Protein AF-0000000084333690 (afdb_homodimer)

Radius of gyration: 32.61 Å; Cα contacts (8 Å, |Δi|>4): 1645; chains: 2; bounding box: 81×111×125 Å

Secondary structure (DSSP, 8-state):
---------------------PPP--EEETTEEE-TTS-B---EEEE-TTTSS--GGGGT-SS--SHHHHHHHHHHHH-HHHHHHHHHHHHHHSS-HHHHHHHHHTT--EEEEEEEGGGGSSS-BTTB--TTHHHHHHHHHHHHHHHHT-EEEEEEEE-TT-SSSSGGGTSSSS-GGGG-HHHHHHHHHHHHHHHHHHTT-TTEEEEE--SS-S-TTS-HHHHGGGHHHHHHHHHHHHHTT-SSSEEEEEPHHHHTBGGG--S--STTEEEEEE--SS-SSGGGGHHHHHHHHHHT--EEEEEEE-S-HHHHHHHHHHHHHTT-EEEEE-SEEET-SSSSEEEPPPTTHHHHHHHHHS--SSHHHHHHT--S-HHHHHHHHHHHHHHHSGGG-EE-HHHHHHTT--/---------------------PPP--EEETTEEE-TTS-B---EEEE-TTTSS--GGGGT-SS--SHHHHHHHHHHHH-HHHHHHHHHHHHHHSS-HHHHHHHHHTT--EEEEEEEGGGGSSS-BTTB--TTHHHHHHHHHHHHHHHHT-EEEEEEEE-TT-SSSSGGGTSSSS-GGGG-HHHHHHHHHHHHHHHHHHTT-TTEEEEE--SS-S-TTS-HHHHGGGHHHHHHHHHHHHHTT-SSSEEEEEPHHHHTBGGG--S--STTEEEEEE--SS-SSGGGGHHHHHHHHHHT--EEEEEEE-S-HHHHHHHHHHHHHTT-EEEEE-SEEET-SSSSEEEPPPTTHHHHHHHHTS--SSHHHHHHT--S-HHHHHHHHHHHHHHHSGGG-EE-HHHHHHTT--

Solvent-accessible surface area (backbone atoms only — not comparable to full-atom values): 41292 Å² total; per-residue (Å²): 135,86,83,79,80,80,79,80,79,78,77,76,78,76,75,68,71,75,74,75,71,77,83,61,45,44,45,58,57,55,55,34,40,20,35,72,83,71,40,83,46,72,49,34,37,26,22,48,51,53,55,68,46,41,37,13,65,62,72,63,30,78,55,33,36,17,46,65,50,42,44,48,52,38,20,49,56,57,25,53,69,51,34,25,49,48,44,55,50,38,59,65,39,57,61,46,62,67,48,54,53,49,44,43,74,25,62,34,49,31,40,34,41,44,32,44,52,40,31,61,28,49,42,57,46,72,74,40,61,39,43,56,51,41,55,57,54,48,51,53,51,50,51,48,26,51,78,62,69,29,31,34,30,44,25,34,30,15,45,46,46,2,41,24,24,33,46,77,16,57,46,50,35,38,41,38,17,76,80,29,70,66,27,45,50,50,43,23,51,49,48,24,52,52,28,52,73,43,45,87,41,59,42,48,43,27,38,31,66,48,46,32,28,42,33,79,90,52,67,48,84,74,50,45,74,44,49,54,61,50,49,50,52,34,50,55,39,23,52,76,56,25,86,53,55,30,38,31,49,46,16,37,45,50,10,61,34,64,82,62,56,74,78,82,89,59,85,41,51,32,41,28,32,40,56,64,92,64,77,55,51,67,77,78,48,42,69,58,52,50,49,25,63,73,68,45,30,22,52,34,35,64,36,30,51,70,52,56,47,68,56,42,24,44,34,48,53,47,33,51,74,68,67,33,24,40,19,38,36,32,35,57,34,57,71,49,68,46,17,45,28,19,20,61,75,36,72,64,36,63,59,59,41,53,51,62,71,49,73,59,81,26,48,69,37,36,50,72,62,51,74,94,53,42,67,56,48,51,51,15,56,52,40,37,46,55,24,44,20,66,92,57,32,45,72,26,60,66,38,30,45,30,66,74,38,94,135,85,82,79,80,80,79,79,78,79,77,77,79,76,77,69,73,76,74,75,71,77,83,61,44,44,46,58,58,55,54,33,38,20,36,72,83,70,40,83,45,74,51,35,34,27,24,48,50,52,54,67,47,41,37,13,65,63,71,64,29,79,56,33,35,16,44,64,50,42,45,51,52,38,21,48,57,58,25,53,69,52,35,25,52,48,43,54,51,38,59,64,39,57,61,46,63,66,50,54,51,49,44,44,73,24,62,35,49,31,39,35,42,45,33,44,52,38,32,61,28,48,42,57,46,73,72,39,61,39,43,54,50,43,56,56,54,49,51,52,52,50,52,46,27,51,78,63,69,29,32,32,31,45,25,35,30,15,44,48,46,2,41,24,26,34,47,77,16,58,46,50,35,38,42,38,17,75,81,29,71,65,27,44,49,50,44,23,50,49,48,25,52,51,29,52,73,43,45,86,41,59,41,49,43,27,38,32,65,48,48,33,28,43,35,78,90,52,68,50,84,73,52,45,74,44,48,53,59,50,49,51,52,34,50,55,39,22,53,75,55,25,85,53,54,29,36,32,48,47,19,38,44,50,11,60,33,64,82,61,56,76,78,82,89,60,86,41,52,32,41,29,33,40,56,65,92,64,77,55,52,68,76,77,50,40,71,56,52,50,49,25,64,73,68,43,30,22,52,33,35,64,35,28,50,70,51,57,46,68,55,42,26,44,33,48,50,45,32,51,75,68,69,32,23,37,18,38,36,32,36,56,34,58,71,49,66,46,18,45,28,18,21,62,76,38,74,63,36,63,59,58,39,52,52,61,71,50,73,59,81,27,48,68,38,38,50,70,62,51,74,94,51,43,67,57,49,48,50,15,56,53,41,36,44,54,23,43,20,67,91,57,34,42,73,25,60,66,36,31,45,30,66,74,37,93

Organism: NCBI:txid1302689

pLDDT: mean 95.28, std 11.46, range [29.36, 98.94]

Sequence (812 aa):
MKKIILVIFLMGVVFLPAICQPKKFISVKGKQIIDINNKPFLIKGTNLGNWLIPEGYMFKFKDISSPKLINEAFNQLIGPDEAKTFWTTYLDNYITEADIHYLKSIGCNSIRVPFNYRMFTNETYLGTTDANRGFRILDRLIGWCKKENLYVILDMHCAPGGQTGDNIDDGDGYPFLFTSAASRKLTVDIWTKIAARYHDEPAVLGYDLLNEPIAHYFNVAELNPYLEPMYKEIVQGIRKVDKNHLVFLGGAQWDSNFKVFGKPFDNKVVYTFHKYWTASTQDVIQDYLNFRDKYNVPIYCGETGENKNDWDEAFRKMLEKNNVGWHFWPYKKMDSESSFITFNKPDGYDAVIEYTEKKRESFEQIRKVAPADRAAIKRALYQMIENSKFANAHPNKAYSDALGLKMKKIILVIFLMGVVFLPAICQPKKFISVKGKQIIDINNKPFLIKGTNLGNWLIPEGYMFKFKDISSPKLINEAFNQLIGPDEAKTFWTTYLDNYITEADIHYLKSIGCNSIRVPFNYRMFTNETYLGTTDANRGFRILDRLIGWCKKENLYVILDMHCAPGGQTGDNIDDGDGYPFLFTSAASRKLTVDIWTKIAARYHDEPAVLGYDLLNEPIAHYFNVAELNPYLEPMYKEIVQGIRKVDKNHLVFLGGAQWDSNFKVFGKPFDNKVVYTFHKYWTASTQDVIQDYLNFRDKYNVPIYCGETGENKNDWDEAFRKMLEKNNVGWHFWPYKKMDSESSFITFNKPDGYDAVIEYTEKKRESFEQIRKVAPADRAAIKRALYQMIENSKFANAHPNKAYSDALGLK

Foldseek 3Di:
DDDPPPPDPPPPPPPPPPPPPADFAFFDDFQATAGSVRHGDFAAAAEAPCQQWNAQVLLVADPQGTQVSLLVLVCLQQNLVLQLVLSVLLNDFLDDLVLLLVRLQFPGQEYEYEHELQCQAQDDGSNDGDNCNVVVSVVRVLVSCVVSNHAYEYEDQAFFQGFALDRRNVHDNDRRCLVDPVRLVSLLVSLLVVLLVCQRPNSYQAYARYFAGYAPPDPCVVRLLSQVVSVVSNVVSNVVRHPRHAYEGAHYHRSQHCVSDDADPHRRYEYEGEDEDDALALVSCVVVLVVSVVRRYYYEHEEYWPDDLQRLLSNLVNCVVSSHHYHYPHAEGEPDLTHFKYFYQDPPSVLSNVLSPFDDPDPVRSVVSHDPDSPSNSVRSVVVSVRSGPVNIDGNVSNSVSNVTD/DPPPPPPDPPPPPPPPPPPPPADFAFFDDFQATAGSVRHGDFAAAAEAPCQQWNAQVLLVADPQGTQVSLLVLVCLQQNLVLQLVLSVLLNDFLDDLVLLLVRLQFPGQEYEYEHELQCQAQDDGSNDRDNCNVVVSVVRVLVSCVVSNHAYEYEDQAFFQGFALDRRNVHDNHRRCLVDPVRLVSLLVSLLVVLLVCQRPNSYQAYARYFAGYAPPDPCVVRLLSQVVSVVSNVVSNVVRHPRHAYEGAHYRRSQDCVSDDADPHRRYEYEGEDEDDALALVSCVVVLVVSVVRSYYYEHEEYWPDDLQRLLSNLVNCVVSSHHYHYPHAEGEPDLGHFKYFYQDPPSVLSNVLSPFDDPDPVRSVVSHDPDSPSNSVRSVVVSVRSGPVNIDGNVSNSVSNVTD

Structure (mmCIF, N/CA/C/O backbone):
data_AF-0000000084333690-model_v1
#
loop_
_entity.id
_entity.type
_entity.pdbx_description
1 polymer 'Glycoside hydrolase family 5 domain-containing protein'
#
loop_
_atom_site.group_PDB
_atom_site.id
_atom_site.type_symbol
_atom_site.label_atom_id
_atom_site.label_alt_id
_atom_site.label_comp_id
_atom_site.label_asym_id
_atom_site.label_entity_id
_atom_site.label_seq_id
_atom_site.pdbx_PDB_ins_code
_atom_site.Cartn_x
_atom_site.Cartn_y
_atom_site.Cartn_z
_atom_site.occupancy
_atom_site.B_iso_or_equiv
_atom_site.auth_seq_id
_atom_site.auth_comp_id
_atom_site.auth_asym_id
_atom_site.auth_atom_id
_atom_site.pdbx_PDB_model_num
ATOM 1 N N . MET A 1 1 ? 0.462 -1.767 -94.688 1 29.36 1 MET A N 1
ATOM 2 C CA . MET A 1 1 ? 0.816 -1.723 -93.312 1 29.36 1 MET A CA 1
ATOM 3 C C . MET A 1 1 ? -0.213 -2.473 -92.438 1 29.36 1 MET A C 1
ATOM 5 O O . MET A 1 1 ? -1.391 -2.109 -92.438 1 29.36 1 MET A O 1
ATOM 9 N N . LYS A 1 2 ? 0.005 -3.879 -92.375 1 38.78 2 LYS A N 1
ATOM 10 C CA . LYS A 1 2 ? -0.799 -4.879 -91.688 1 38.78 2 LYS A CA 1
ATOM 11 C C . LYS A 1 2 ? -0.983 -4.516 -90.25 1 38.78 2 LYS A C 1
ATOM 13 O O . LYS A 1 2 ? -0.007 -4.254 -89.5 1 38.78 2 LYS A O 1
ATOM 18 N N . LYS A 1 3 ? -2.254 -4.117 -89.812 1 39.41 3 LYS A N 1
ATOM 19 C CA . LYS A 1 3 ? -2.768 -3.766 -88.5 1 39.41 3 LYS A CA 1
ATOM 20 C C . LYS A 1 3 ? -2.641 -4.938 -87.5 1 39.41 3 LYS A C 1
ATOM 22 O O . LYS A 1 3 ? -3.254 -5.988 -87.75 1 39.41 3 LYS A O 1
ATOM 27 N N . ILE A 1 4 ? -1.527 -5.227 -86.875 1 45.62 4 ILE A N 1
ATOM 28 C CA . ILE A 1 4 ? -1.342 -6.23 -85.812 1 45.62 4 ILE A CA 1
ATOM 29 C C . ILE A 1 4 ? -2.207 -5.887 -84.625 1 45.62 4 ILE A C 1
ATOM 31 O O . ILE A 1 4 ? -2.072 -4.805 -84 1 45.62 4 ILE A O 1
ATOM 35 N N . ILE A 1 5 ? -3.385 -6.504 -84.438 1 45.78 5 ILE A N 1
ATOM 36 C CA . ILE A 1 5 ? -4.293 -6.426 -83.312 1 45.78 5 ILE A CA 1
ATOM 37 C C . ILE A 1 5 ? -3.648 -7.074 -82.125 1 45.78 5 ILE A C 1
ATOM 39 O O . ILE A 1 5 ? -3.361 -8.273 -82.125 1 45.78 5 ILE A O 1
ATOM 43 N N . LEU A 1 6 ? -2.887 -6.395 -81.312 1 46.16 6 LEU A N 1
ATOM 44 C CA . LEU A 1 6 ? -2.357 -6.852 -80.062 1 46.16 6 LEU A CA 1
ATOM 45 C C . LEU A 1 6 ? -3.486 -7.156 -79.062 1 46.16 6 LEU A C 1
ATOM 47 O O . LEU A 1 6 ? -4.273 -6.27 -78.75 1 46.16 6 LEU A O 1
ATOM 51 N N . VAL A 1 7 ? -3.949 -8.406 -78.938 1 48.81 7 VAL A N 1
ATOM 52 C CA . VAL A 1 7 ? -4.883 -8.891 -77.938 1 48.81 7 VAL A CA 1
ATOM 53 C C . VAL A 1 7 ? -4.211 -8.891 -76.562 1 48.81 7 VAL A C 1
ATOM 55 O O . VAL A 1 7 ? -3.197 -9.57 -76.375 1 48.81 7 VAL A O 1
ATOM 58 N N . ILE A 1 8 ? -4.395 -7.883 -75.812 1 49.75 8 ILE A N 1
ATOM 59 C CA . ILE A 1 8 ? -3.969 -7.824 -74.438 1 49.75 8 ILE A CA 1
ATOM 60 C C . ILE A 1 8 ? -4.793 -8.805 -73.562 1 49.75 8 ILE A C 1
ATOM 62 O O . ILE A 1 8 ? -6.016 -8.68 -73.5 1 49.75 8 ILE A O 1
ATOM 66 N N . PHE A 1 9 ? -4.309 -10.031 -73.312 1 49.25 9 PHE A N 1
ATOM 67 C CA . PHE A 1 9 ? -4.887 -10.969 -72.375 1 49.25 9 PHE A CA 1
ATOM 68 C C . PHE A 1 9 ? -4.75 -10.453 -70.938 1 49.25 9 PHE A C 1
ATOM 70 O O . PHE A 1 9 ? -3.637 -10.273 -70.438 1 49.25 9 PHE A O 1
ATOM 77 N N . LEU A 1 10 ? -5.758 -9.797 -70.438 1 48.78 10 LEU A N 1
ATOM 78 C CA . LEU A 1 10 ? -5.863 -9.453 -69.062 1 48.78 10 LEU A CA 1
ATOM 79 C C . LEU A 1 10 ? -5.98 -10.711 -68.188 1 48.78 10 LEU A C 1
ATOM 81 O O . LEU A 1 10 ? -6.988 -11.422 -68.25 1 48.78 10 LEU A O 1
ATOM 85 N N . MET A 1 11 ? -4.906 -11.336 -67.812 1 49.34 11 MET A N 1
ATOM 86 C CA . MET A 1 11 ? -4.941 -12.383 -66.812 1 49.34 11 MET A CA 1
ATOM 87 C C . MET A 1 11 ? -5.457 -11.836 -65.438 1 49.34 11 MET A C 1
ATOM 89 O O . MET A 1 11 ? -4.816 -10.984 -64.812 1 49.34 11 MET A O 1
ATOM 93 N N . GLY A 1 12 ? -6.734 -11.938 -65.25 1 48.31 12 GLY A N 1
ATOM 94 C CA . GLY A 1 12 ? -7.277 -11.664 -63.938 1 48.31 12 GLY A CA 1
ATOM 95 C C . GLY A 1 12 ? -6.715 -12.578 -62.844 1 48.31 12 GLY A C 1
ATOM 96 O O . GLY A 1 12 ? -6.867 -13.797 -62.938 1 48.31 12 GLY A O 1
ATOM 97 N N . VAL A 1 13 ? -5.676 -12.141 -62.094 1 54.03 13 VAL A N 1
ATOM 98 C CA . VAL A 1 13 ? -5.242 -12.812 -60.875 1 54.03 13 VAL A CA 1
ATOM 99 C C . VAL A 1 13 ? -6.402 -12.875 -59.906 1 54.03 13 VAL A C 1
ATOM 101 O O . VAL A 1 13 ? -6.879 -11.836 -59.406 1 54.03 13 VAL A O 1
ATOM 104 N N . VAL A 1 14 ? -7.215 -13.953 -59.906 1 51.66 14 VAL A N 1
ATOM 105 C CA . VAL A 1 14 ? -8.148 -14.227 -58.844 1 51.66 14 VAL A CA 1
ATOM 106 C C . VAL A 1 14 ? -7.379 -14.344 -57.5 1 51.66 14 VAL A C 1
ATOM 108 O O . VAL A 1 14 ? -6.551 -15.242 -57.344 1 51.66 14 VAL A O 1
ATOM 111 N N . PHE A 1 15 ? -7.207 -13.242 -56.812 1 51.19 15 PHE A N 1
ATOM 112 C CA . PHE A 1 15 ? -6.805 -13.352 -55.406 1 51.19 15 PHE A CA 1
ATOM 113 C C . PHE A 1 15 ? -7.766 -14.25 -54.625 1 51.19 15 PHE A C 1
ATOM 115 O O . PHE A 1 15 ? -8.922 -13.891 -54.406 1 51.19 15 PHE A O 1
ATOM 122 N N . LEU A 1 16 ? -7.562 -15.555 -54.656 1 50.28 16 LEU A N 1
ATOM 123 C CA . LEU A 1 16 ? -8.281 -16.344 -53.688 1 50.28 16 LEU A CA 1
ATOM 124 C C . LEU A 1 16 ? -8.062 -15.781 -52.281 1 50.28 16 LEU A C 1
ATOM 126 O O . LEU A 1 16 ? -6.918 -15.609 -51.844 1 50.28 16 LEU A O 1
ATOM 130 N N . PRO A 1 17 ? -9.031 -15.188 -51.75 1 49.59 17 PRO A N 1
ATOM 131 C CA . PRO A 1 17 ? -8.805 -14.844 -50.344 1 49.59 17 PRO A CA 1
ATOM 132 C C . PRO A 1 17 ? -8.172 -15.984 -49.562 1 49.59 17 PRO A C 1
ATOM 134 O O . PRO A 1 17 ? -8.5 -17.156 -49.781 1 49.59 17 PRO A O 1
ATOM 137 N N . ALA A 1 18 ? -6.977 -15.711 -49.062 1 51.41 18 ALA A N 1
ATOM 138 C CA . ALA A 1 18 ? -6.438 -16.672 -48.125 1 51.41 18 ALA A CA 1
ATOM 139 C C . ALA A 1 18 ? -7.52 -17.156 -47.156 1 51.41 18 ALA A C 1
ATOM 141 O O . ALA A 1 18 ? -8.07 -16.359 -46.375 1 51.41 18 ALA A O 1
ATOM 142 N N . ILE A 1 19 ? -8.344 -18.031 -47.469 1 45.06 19 ILE A N 1
ATOM 143 C CA . ILE A 1 19 ? -9.203 -18.625 -46.438 1 45.06 19 ILE A CA 1
ATOM 144 C C . ILE A 1 19 ? -8.445 -18.734 -45.125 1 45.06 19 ILE A C 1
ATOM 146 O O . ILE A 1 19 ? -7.48 -19.484 -45 1 45.06 19 ILE A O 1
ATOM 150 N N . CYS A 1 20 ? -8.305 -17.734 -44.281 1 52.03 20 CYS A N 1
ATOM 151 C CA . CYS A 1 20 ? -7.742 -17.781 -42.938 1 52.03 20 CYS A CA 1
ATOM 152 C C . CYS A 1 20 ? -8.273 -18.984 -42.156 1 52.03 20 CYS A C 1
ATOM 154 O O . CYS A 1 20 ? -9.477 -19.062 -41.875 1 52.03 20 CYS A O 1
ATOM 156 N N . GLN A 1 21 ? -7.762 -20.234 -42.344 1 54.59 21 GLN A N 1
ATOM 157 C CA . GLN A 1 21 ? -8.133 -21.391 -41.531 1 54.59 21 GLN A CA 1
ATOM 158 C C . GLN A 1 21 ? -8.352 -20.984 -40.094 1 54.59 21 GLN A C 1
ATOM 160 O O . GLN A 1 21 ? -7.555 -20.234 -39.531 1 54.59 21 GLN A O 1
ATOM 165 N N . PRO A 1 22 ? -9.523 -21.234 -39.594 1 65.94 22 PRO A N 1
ATOM 166 C CA . PRO A 1 22 ? -9.789 -20.875 -38.188 1 65.94 22 PRO A CA 1
ATOM 167 C C . PRO A 1 22 ? -8.703 -21.375 -37.25 1 65.94 22 PRO A C 1
ATOM 169 O O . PRO A 1 22 ? -8.203 -22.5 -37.406 1 65.94 22 PRO A O 1
ATOM 172 N N . LYS A 1 23 ? -8.164 -20.562 -36.469 1 70.88 23 LYS A N 1
ATOM 173 C CA . LYS A 1 23 ? -7.176 -20.922 -35.438 1 70.88 23 LYS A CA 1
ATOM 174 C C . LYS A 1 23 ? -7.691 -22.031 -34.531 1 70.88 23 LYS A C 1
ATOM 176 O O . LYS A 1 23 ? -8.828 -21.984 -34.094 1 70.88 23 LYS A O 1
ATOM 181 N N . LYS A 1 24 ? -6.898 -23.016 -34.562 1 87.19 24 LYS A N 1
ATOM 182 C CA . LYS A 1 24 ? -7.262 -24.125 -33.688 1 87.19 24 LYS A CA 1
ATOM 183 C C . LYS A 1 24 ? -6.652 -23.953 -32.312 1 87.19 24 LYS A C 1
ATOM 185 O O . LYS A 1 24 ? -5.57 -23.375 -32.156 1 87.19 24 LYS A O 1
ATOM 190 N N . PHE A 1 25 ? -7.434 -24.375 -31.328 1 96.56 25 PHE A N 1
ATOM 191 C CA . PHE A 1 25 ? -7.062 -24.219 -29.922 1 96.56 25 PHE A CA 1
ATOM 192 C C . PHE A 1 25 ? -7.023 -25.578 -29.234 1 96.56 25 PHE A C 1
ATOM 194 O O . PHE A 1 25 ? -7.703 -26.516 -29.656 1 96.56 25 PHE A O 1
ATOM 201 N N . ILE A 1 26 ? -6.113 -25.703 -28.25 1 97.69 26 ILE A N 1
ATOM 202 C CA . ILE A 1 26 ? -6.18 -26.828 -27.312 1 97.69 26 ILE A CA 1
ATOM 203 C C . ILE A 1 26 ? -7.59 -26.953 -26.734 1 97.69 26 ILE A C 1
ATOM 205 O O . ILE A 1 26 ? -8.227 -25.938 -26.422 1 97.69 26 ILE A O 1
ATOM 209 N N . SER A 1 27 ? -8.031 -28.141 -26.641 1 97.62 27 SER A N 1
ATOM 210 C CA . SER A 1 27 ? -9.391 -28.391 -26.156 1 97.62 27 SER A CA 1
ATOM 211 C C . SER A 1 27 ? -9.461 -29.625 -25.266 1 97.62 27 SER A C 1
ATOM 213 O O . SER A 1 27 ? -8.445 -30.047 -24.719 1 97.62 27 SER A O 1
ATOM 215 N N . VAL A 1 28 ? -10.695 -30.062 -24.906 1 97.88 28 VAL A N 1
ATOM 216 C CA . VAL A 1 28 ? -10.883 -31.234 -24.047 1 97.88 28 VAL A CA 1
ATOM 217 C C . VAL A 1 28 ? -11.812 -32.219 -24.734 1 97.88 28 VAL A C 1
ATOM 219 O O . VAL A 1 28 ? -12.711 -31.828 -25.484 1 97.88 28 VAL A O 1
ATOM 222 N N . LYS A 1 29 ? -11.562 -33.469 -24.578 1 97.12 29 LYS A N 1
ATOM 223 C CA . LYS A 1 29 ? -12.406 -34.594 -24.984 1 97.12 29 LYS A CA 1
ATOM 224 C C . LYS A 1 29 ? -12.453 -35.656 -23.891 1 97.12 29 LYS A C 1
ATOM 226 O O . LYS A 1 29 ? -11.484 -36.406 -23.703 1 97.12 29 LYS A O 1
ATOM 231 N N . GLY A 1 30 ? -13.578 -35.75 -23.188 1 96.75 30 GLY A N 1
ATOM 232 C CA . GLY A 1 30 ? -13.648 -36.594 -22.016 1 96.75 30 GLY A CA 1
ATOM 233 C C . GLY A 1 30 ? -12.633 -36.25 -20.938 1 96.75 30 GLY A C 1
ATOM 234 O O . GLY A 1 30 ? -12.547 -35.094 -20.516 1 96.75 30 GLY A O 1
ATOM 235 N N . LYS A 1 31 ? -11.82 -37.281 -20.625 1 97.88 31 LYS A N 1
ATOM 236 C CA . LYS A 1 31 ? -10.859 -37.094 -19.547 1 97.88 31 LYS A CA 1
ATOM 237 C C . LYS A 1 31 ? -9.531 -36.562 -20.062 1 97.88 31 LYS A C 1
ATOM 239 O O . LYS A 1 31 ? -8.562 -36.469 -19.312 1 97.88 31 LYS A O 1
ATOM 244 N N . GLN A 1 32 ? -9.531 -36.156 -21.359 1 97.5 32 GLN A N 1
ATOM 245 C CA . GLN A 1 32 ? -8.242 -35.812 -21.938 1 97.5 32 GLN A CA 1
ATOM 246 C C . GLN A 1 32 ? -8.234 -34.375 -22.422 1 97.5 32 GLN A C 1
ATOM 248 O O . GLN A 1 32 ? -9.242 -33.875 -22.922 1 97.5 32 GLN A O 1
ATOM 253 N N . ILE A 1 33 ? -7.098 -33.75 -22.203 1 98.56 33 ILE A N 1
ATOM 254 C CA . ILE A 1 33 ? -6.781 -32.531 -22.984 1 98.56 33 ILE A CA 1
ATOM 255 C C . ILE A 1 33 ? -6.258 -32.938 -24.359 1 98.56 33 ILE A C 1
ATOM 257 O O . ILE A 1 33 ? -5.449 -33.875 -24.484 1 98.56 33 ILE A O 1
ATOM 261 N N . ILE A 1 34 ? -6.77 -32.312 -25.406 1 98 34 ILE A N 1
ATOM 262 C CA . ILE A 1 34 ? -6.371 -32.688 -26.75 1 98 34 ILE A CA 1
ATOM 263 C C . ILE A 1 34 ? -5.777 -31.469 -27.484 1 98 34 ILE A C 1
ATOM 265 O O . ILE A 1 34 ? -6.188 -30.328 -27.234 1 98 34 ILE A O 1
ATOM 269 N N . ASP A 1 35 ? -4.801 -31.75 -28.328 1 96.75 35 ASP A N 1
ATOM 270 C CA . ASP A 1 35 ? -4.145 -30.688 -29.078 1 96.75 35 ASP A CA 1
ATOM 271 C C . ASP A 1 35 ? -4.949 -30.328 -30.328 1 96.75 35 ASP A C 1
ATOM 273 O O . ASP A 1 35 ? -6.102 -30.734 -30.469 1 96.75 35 ASP A O 1
ATOM 277 N N . ILE A 1 36 ? -4.398 -29.484 -31.203 1 93.81 36 ILE A N 1
ATOM 278 C CA . ILE A 1 36 ? -5.094 -28.906 -32.344 1 93.81 36 ILE A CA 1
ATOM 279 C C . ILE A 1 36 ? -5.344 -29.984 -33.406 1 93.81 36 ILE A C 1
ATOM 281 O O . ILE A 1 36 ? -6.125 -29.781 -34.312 1 93.81 36 ILE A O 1
ATOM 285 N N . ASN A 1 37 ? -4.668 -31.125 -33.281 1 94.62 37 ASN A N 1
ATOM 286 C CA . ASN A 1 37 ? -4.871 -32.25 -34.188 1 94.62 37 ASN A CA 1
ATOM 287 C C . ASN A 1 37 ? -5.715 -33.344 -33.531 1 94.62 37 ASN A C 1
ATOM 289 O O . ASN A 1 37 ? -5.742 -34.469 -34 1 94.62 37 ASN A O 1
ATOM 293 N N . ASN A 1 38 ? -6.242 -33.062 -32.375 1 94.81 38 ASN A N 1
ATOM 294 C CA . ASN A 1 38 ? -7.129 -33.969 -31.641 1 94.81 38 ASN A CA 1
ATOM 295 C C . ASN A 1 38 ? -6.359 -35.125 -31.047 1 94.81 38 ASN A C 1
ATOM 297 O O . ASN A 1 38 ? -6.887 -36.25 -30.953 1 94.81 38 ASN A O 1
ATOM 301 N N . LYS A 1 39 ? -5.125 -34.938 -30.797 1 97 39 LYS A N 1
ATOM 302 C CA . LYS A 1 39 ? -4.309 -35.906 -30.078 1 97 39 LYS A CA 1
ATOM 303 C C . LYS A 1 39 ? -4.156 -35.531 -28.609 1 97 39 LYS A C 1
ATOM 305 O O . LYS A 1 39 ? -4.199 -34.344 -28.266 1 97 39 LYS A O 1
ATOM 310 N N . PRO A 1 40 ? -3.975 -36.594 -27.766 1 97.31 40 PRO A N 1
ATOM 311 C CA . PRO A 1 40 ? -3.789 -36.281 -26.344 1 97.31 40 PRO A CA 1
ATOM 312 C C . PRO A 1 40 ? -2.631 -35.312 -26.109 1 97.31 40 PRO A C 1
ATOM 314 O O . PRO A 1 40 ? -1.58 -35.438 -26.75 1 97.31 40 PRO A O 1
ATOM 317 N N . PHE A 1 41 ? -2.873 -34.375 -25.375 1 98.25 41 PHE A N 1
ATOM 318 C CA . PHE A 1 41 ? -1.883 -33.375 -24.953 1 98.25 41 PHE A CA 1
ATOM 319 C C . PHE A 1 41 ? -1.628 -33.469 -23.453 1 98.25 41 PHE A C 1
ATOM 321 O O . PHE A 1 41 ? -2.465 -33.062 -22.656 1 98.25 41 PHE A O 1
ATOM 328 N N . LEU A 1 42 ? -0.542 -34.031 -23.062 1 98.44 42 LEU A N 1
ATOM 329 C CA . LEU A 1 42 ? -0.172 -34.125 -21.656 1 98.44 42 LEU A CA 1
ATOM 330 C C . LEU A 1 42 ? 0.681 -32.906 -21.234 1 98.44 42 LEU A C 1
ATOM 332 O O . LEU A 1 42 ? 1.806 -32.75 -21.719 1 98.44 42 LEU A O 1
ATOM 336 N N . ILE A 1 43 ? 0.221 -32.094 -20.375 1 98.75 43 ILE A N 1
ATOM 337 C CA . ILE A 1 43 ? 0.913 -30.906 -19.906 1 98.75 43 ILE A CA 1
ATOM 338 C C . ILE A 1 43 ? 2.203 -31.297 -19.188 1 98.75 43 ILE A C 1
ATOM 340 O O . ILE A 1 43 ? 2.189 -32.188 -18.312 1 98.75 43 ILE A O 1
ATOM 344 N N . LYS A 1 44 ? 3.289 -30.781 -19.578 1 98.75 44 LYS A N 1
ATOM 345 C CA . LYS A 1 44 ? 4.602 -30.969 -18.953 1 98.75 44 LYS A CA 1
ATOM 346 C C . LYS A 1 44 ? 5.371 -29.656 -18.891 1 98.75 44 LYS A C 1
ATOM 348 O O . LYS A 1 44 ? 5.652 -29.031 -19.922 1 98.75 44 LYS A O 1
ATOM 353 N N . GLY A 1 45 ? 5.652 -29.188 -17.719 1 98.69 45 GLY A N 1
ATOM 354 C CA . GLY A 1 45 ? 6.418 -27.953 -17.609 1 98.69 45 GLY A CA 1
ATOM 355 C C . GLY A 1 45 ? 6.562 -27.469 -16.188 1 98.69 45 GLY A C 1
ATOM 356 O O . GLY A 1 45 ? 6.727 -28.266 -15.266 1 98.69 45 GLY A O 1
ATOM 357 N N . THR A 1 46 ? 6.652 -26.156 -16.016 1 98.81 46 THR A N 1
ATOM 358 C CA . THR A 1 46 ? 6.973 -25.562 -14.719 1 98.81 46 THR A CA 1
ATOM 359 C C . THR A 1 46 ? 6.164 -24.297 -14.484 1 98.81 46 THR A C 1
ATOM 361 O O . THR A 1 46 ? 5.41 -23.859 -15.359 1 98.81 46 THR A O 1
ATOM 364 N N . ASN A 1 47 ? 6.203 -23.828 -13.281 1 98.88 47 ASN A N 1
ATOM 365 C CA . ASN A 1 47 ? 5.648 -22.531 -12.883 1 98.88 47 ASN A CA 1
ATOM 366 C C . ASN A 1 47 ? 6.711 -21.438 -12.898 1 98.88 47 ASN A C 1
ATOM 368 O O . ASN A 1 47 ? 7.793 -21.609 -12.328 1 98.88 47 ASN A O 1
ATOM 372 N N . LEU A 1 48 ? 6.367 -20.281 -13.484 1 98.88 48 LEU A N 1
ATOM 373 C CA . LEU A 1 48 ? 7.281 -19.156 -13.406 1 98.88 48 LEU A CA 1
ATOM 374 C C . LEU A 1 48 ? 7.098 -18.406 -12.094 1 98.88 48 LEU A C 1
ATOM 376 O O . LEU A 1 48 ? 6.949 -17.172 -12.086 1 98.88 48 LEU A O 1
ATOM 380 N N . GLY A 1 49 ? 7.117 -19.188 -11.016 1 98.38 49 GLY A N 1
ATOM 381 C CA . GLY A 1 49 ? 6.988 -18.641 -9.68 1 98.38 49 GLY A CA 1
ATOM 382 C C . GLY A 1 49 ? 8.07 -17.625 -9.344 1 98.38 49 GLY A C 1
ATOM 383 O O . GLY A 1 49 ? 9.156 -17.656 -9.922 1 98.38 49 GLY A O 1
ATOM 384 N N . ASN A 1 50 ? 7.797 -16.688 -8.453 1 98.44 50 ASN A N 1
ATOM 385 C CA . ASN A 1 50 ? 8.734 -15.719 -7.887 1 98.44 50 ASN A CA 1
ATOM 386 C C . ASN A 1 50 ? 8.969 -14.547 -8.836 1 98.44 50 ASN A C 1
ATOM 388 O O . ASN A 1 50 ? 9.602 -13.562 -8.461 1 98.44 50 ASN A O 1
ATOM 392 N N . TRP A 1 51 ? 8.422 -14.586 -10.125 1 98.88 51 TRP A N 1
ATOM 393 C CA . TRP A 1 51 ? 8.656 -13.547 -11.125 1 98.88 51 TRP A CA 1
ATOM 394 C C . TRP A 1 51 ? 7.664 -12.398 -10.953 1 98.88 51 TRP A C 1
ATOM 396 O O . TRP A 1 51 ? 7.969 -11.398 -10.305 1 98.88 51 TRP A O 1
ATOM 406 N N . LEU A 1 52 ? 6.41 -12.641 -11.258 1 98.88 52 LEU A N 1
ATOM 407 C CA . LEU A 1 52 ? 5.41 -11.578 -11.172 1 98.88 52 LEU A CA 1
ATOM 408 C C . LEU A 1 52 ? 4.805 -11.523 -9.773 1 98.88 52 LEU A C 1
ATOM 410 O O . LEU A 1 52 ? 4.125 -10.555 -9.422 1 98.88 52 LEU A O 1
ATOM 414 N N . ILE A 1 53 ? 5.098 -12.562 -8.977 1 98.69 53 ILE A N 1
ATOM 415 C CA . ILE A 1 53 ? 4.703 -12.672 -7.578 1 98.69 53 ILE A CA 1
ATOM 416 C C . ILE A 1 53 ? 5.898 -13.109 -6.734 1 98.69 53 ILE A C 1
ATOM 418 O O . ILE A 1 53 ? 6.055 -14.297 -6.434 1 98.69 53 ILE A O 1
ATOM 422 N N . PRO A 1 54 ? 6.699 -12.148 -6.262 1 98.5 54 PRO A N 1
ATOM 423 C CA . PRO A 1 54 ? 7.812 -12.516 -5.387 1 98.5 54 PRO A CA 1
ATOM 424 C C . PRO A 1 54 ? 7.352 -13.195 -4.098 1 98.5 54 PRO A C 1
ATOM 426 O O . PRO A 1 54 ? 6.414 -12.727 -3.449 1 98.5 54 PRO A O 1
ATOM 429 N N . GLU A 1 55 ? 7.992 -14.289 -3.777 1 98.19 55 GLU A N 1
ATOM 430 C CA . GLU A 1 55 ? 7.688 -15.047 -2.566 1 98.19 55 GLU A CA 1
ATOM 431 C C . GLU A 1 55 ? 8.875 -15.039 -1.604 1 98.19 55 GLU A C 1
ATOM 433 O O . GLU A 1 55 ? 10.008 -15.297 -2.01 1 98.19 55 GLU A O 1
ATOM 438 N N . GLY A 1 56 ? 8.641 -14.766 -0.362 1 98.19 56 GLY A N 1
ATOM 439 C CA . GLY A 1 56 ? 9.672 -14.555 0.639 1 98.19 56 GLY A CA 1
ATOM 440 C C . GLY A 1 56 ? 10.688 -15.68 0.698 1 98.19 56 GLY A C 1
ATOM 441 O O . GLY A 1 56 ? 11.898 -15.43 0.691 1 98.19 56 GLY A O 1
ATOM 442 N N . TYR A 1 57 ? 10.242 -16.938 0.734 1 97.56 57 TYR A N 1
ATOM 443 C CA . TYR A 1 57 ? 11.164 -18.047 0.928 1 97.56 57 TYR A CA 1
ATOM 444 C C . TYR A 1 57 ? 12.125 -18.172 -0.251 1 97.56 57 TYR A C 1
ATOM 446 O O . TYR A 1 57 ? 13.266 -18.609 -0.09 1 97.56 57 TYR A O 1
ATOM 454 N N . MET A 1 58 ? 11.734 -17.719 -1.42 1 98.31 58 MET A N 1
ATOM 455 C CA . MET A 1 58 ? 12.617 -17.781 -2.586 1 98.31 58 MET A CA 1
ATOM 456 C C . MET A 1 58 ? 13.57 -16.594 -2.625 1 98.31 58 MET A C 1
ATOM 458 O O . MET A 1 58 ? 14.523 -16.578 -3.402 1 98.31 58 MET A O 1
ATOM 462 N N . PHE A 1 59 ? 13.352 -15.586 -1.787 1 98.56 59 PHE A N 1
ATOM 463 C CA . PHE A 1 59 ? 14.289 -14.508 -1.514 1 98.56 59 PHE A CA 1
ATOM 464 C C . PHE A 1 59 ? 15.102 -14.797 -0.257 1 98.56 59 PHE A C 1
ATOM 466 O O . PHE A 1 59 ? 15.883 -13.953 0.195 1 98.56 59 PHE A O 1
ATOM 473 N N . LYS A 1 60 ? 14.812 -15.969 0.364 1 98.44 60 LYS A N 1
ATOM 474 C CA . LYS A 1 60 ? 15.492 -16.438 1.568 1 98.44 60 LYS A CA 1
ATOM 475 C C . LYS A 1 60 ? 15 -15.688 2.805 1 98.44 60 LYS A C 1
ATOM 477 O O . LYS A 1 60 ? 15.734 -15.539 3.779 1 98.44 60 LYS A O 1
ATOM 482 N N . PHE A 1 61 ? 13.781 -15.156 2.738 1 97.94 61 PHE A N 1
ATOM 483 C CA . PHE A 1 61 ? 13.164 -14.531 3.896 1 97.94 61 PHE A CA 1
ATOM 484 C C . PHE A 1 61 ? 12.258 -15.516 4.629 1 97.94 61 PHE A C 1
ATOM 486 O O . PHE A 1 61 ? 11.711 -16.438 4.016 1 97.94 61 PHE A O 1
ATOM 493 N N . LYS A 1 62 ? 12.031 -15.312 5.871 1 93.62 62 LYS A N 1
ATOM 494 C CA . LYS A 1 62 ? 11.203 -16.203 6.676 1 93.62 62 LYS A CA 1
ATOM 495 C C . LYS A 1 62 ? 9.789 -15.656 6.836 1 93.62 62 LYS A C 1
ATOM 497 O O . LYS A 1 62 ? 8.859 -16.125 6.176 1 93.62 62 LYS A O 1
ATOM 502 N N . ASP A 1 63 ? 9.633 -14.5 7.512 1 90.5 63 ASP A N 1
ATOM 503 C CA . ASP A 1 63 ? 8.312 -13.969 7.867 1 90.5 63 ASP A CA 1
ATOM 504 C C . ASP A 1 63 ? 7.816 -12.984 6.809 1 90.5 63 ASP A C 1
ATOM 506 O O . ASP A 1 63 ? 6.609 -12.781 6.668 1 90.5 63 ASP A O 1
ATOM 510 N N . ILE A 1 64 ? 8.695 -12.391 6.07 1 95.06 64 ILE A N 1
ATOM 511 C CA . ILE A 1 64 ? 8.375 -11.492 4.965 1 95.06 64 ILE A CA 1
ATOM 512 C C . ILE A 1 64 ? 8.109 -12.312 3.703 1 95.06 64 ILE A C 1
ATOM 514 O O . ILE A 1 64 ? 9 -12.5 2.877 1 95.06 64 ILE A O 1
ATOM 518 N N . SER A 1 65 ? 6.812 -12.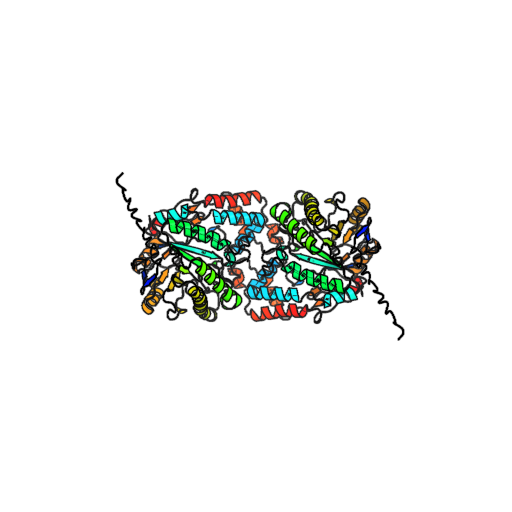719 3.557 1 97.5 65 SER A N 1
ATOM 519 C CA . SER A 1 65 ? 6.57 -13.891 2.725 1 97.5 65 SER A CA 1
ATOM 520 C C . SER A 1 65 ? 5.781 -13.531 1.471 1 97.5 65 SER A C 1
ATOM 522 O O . SER A 1 65 ? 5.637 -14.352 0.562 1 97.5 65 SER A O 1
ATOM 524 N N . SER A 1 66 ? 5.238 -12.336 1.344 1 98.12 66 SER A N 1
ATOM 525 C CA . SER A 1 66 ? 4.402 -11.922 0.219 1 98.12 66 SER A CA 1
ATOM 526 C C . SER A 1 66 ? 4.992 -10.711 -0.486 1 98.12 66 SER A C 1
ATOM 528 O O . SER A 1 66 ? 5.855 -10.023 0.066 1 98.12 66 SER A O 1
ATOM 530 N N . PRO A 1 67 ? 4.5 -10.414 -1.71 1 98.56 67 PRO A N 1
ATOM 531 C CA . PRO A 1 67 ? 5.004 -9.242 -2.434 1 98.56 67 PRO A CA 1
ATOM 532 C C . PRO A 1 67 ? 4.891 -7.953 -1.626 1 98.56 67 PRO A C 1
ATOM 534 O O . PRO A 1 67 ? 5.84 -7.164 -1.577 1 98.56 67 PRO A O 1
ATOM 537 N N . LYS A 1 68 ? 3.799 -7.773 -0.971 1 97.5 68 LYS A N 1
ATOM 538 C CA . LYS A 1 68 ? 3.592 -6.52 -0.247 1 97.5 68 LYS A CA 1
ATOM 539 C C . LYS A 1 68 ? 4.57 -6.395 0.918 1 97.5 68 LYS A C 1
ATOM 541 O O . LYS A 1 68 ? 5.117 -5.316 1.162 1 97.5 68 LYS A O 1
ATOM 546 N N . LEU A 1 69 ? 4.801 -7.445 1.646 1 97.69 69 LEU A N 1
ATOM 547 C CA . LEU A 1 69 ? 5.727 -7.41 2.775 1 97.69 69 LEU A CA 1
ATOM 548 C C . LEU A 1 69 ? 7.16 -7.23 2.297 1 97.69 69 LEU A C 1
ATOM 550 O O . LEU A 1 69 ? 7.938 -6.492 2.91 1 97.69 69 LEU A O 1
ATOM 554 N N . ILE A 1 70 ? 7.512 -7.914 1.229 1 98.69 70 ILE A N 1
ATOM 555 C CA . ILE A 1 70 ? 8.852 -7.785 0.667 1 98.69 70 ILE A CA 1
ATOM 556 C C . ILE A 1 70 ? 9.078 -6.352 0.191 1 98.69 70 ILE A C 1
ATOM 558 O O . ILE A 1 70 ? 10.109 -5.75 0.487 1 98.69 70 ILE A O 1
ATOM 562 N N . ASN A 1 71 ? 8.109 -5.836 -0.538 1 98.62 71 ASN A N 1
ATOM 563 C CA . ASN A 1 71 ? 8.211 -4.465 -1.021 1 98.62 71 ASN A CA 1
ATOM 564 C C . ASN A 1 71 ? 8.352 -3.473 0.131 1 98.62 71 ASN A C 1
ATOM 566 O O . ASN A 1 71 ? 9.094 -2.498 0.031 1 98.62 71 ASN A O 1
ATOM 570 N N . GLU A 1 72 ? 7.59 -3.672 1.188 1 97.69 72 GLU A N 1
ATOM 571 C CA . GLU A 1 72 ? 7.707 -2.811 2.361 1 97.69 72 GLU A CA 1
ATOM 572 C C . GLU A 1 72 ? 9.133 -2.811 2.904 1 97.69 72 GLU A C 1
ATOM 574 O O . GLU A 1 72 ? 9.688 -1.753 3.217 1 97.69 72 GLU A O 1
ATOM 579 N N . ALA A 1 73 ? 9.688 -3.963 3.039 1 98.25 73 ALA A N 1
ATOM 580 C CA . ALA A 1 73 ? 11.062 -4.062 3.51 1 98.25 73 ALA A CA 1
ATOM 581 C C . ALA A 1 73 ? 12.016 -3.33 2.572 1 98.25 73 ALA A C 1
ATOM 583 O O . ALA A 1 73 ? 12.914 -2.613 3.025 1 98.25 73 ALA A O 1
ATOM 584 N N . PHE A 1 74 ? 11.82 -3.521 1.269 1 98.81 74 PHE A N 1
ATOM 585 C CA . PHE A 1 74 ? 12.703 -2.885 0.298 1 98.81 74 PHE A CA 1
ATOM 586 C C . PHE A 1 74 ? 12.539 -1.369 0.331 1 98.81 74 PHE A C 1
ATOM 588 O O . PHE A 1 74 ? 13.523 -0.631 0.218 1 98.81 74 PHE A O 1
ATOM 595 N N . ASN A 1 75 ? 11.305 -0.881 0.473 1 98.56 75 ASN A N 1
ATOM 596 C CA . ASN A 1 75 ? 11.094 0.551 0.653 1 98.56 75 ASN A CA 1
ATOM 597 C C . ASN A 1 75 ? 11.891 1.091 1.84 1 98.56 75 ASN A C 1
ATOM 599 O O . ASN A 1 75 ? 12.516 2.146 1.743 1 98.56 75 ASN A O 1
ATOM 603 N N . GLN A 1 76 ? 11.828 0.36 2.918 1 98.25 76 GLN A N 1
ATOM 604 C CA . GLN A 1 76 ? 12.5 0.774 4.145 1 98.25 76 GLN A CA 1
ATOM 605 C C . GLN A 1 76 ? 14.016 0.741 3.98 1 98.25 76 GLN A C 1
ATOM 607 O O . GLN A 1 76 ? 14.727 1.587 4.527 1 98.25 76 GLN A O 1
ATOM 612 N N . LEU A 1 77 ? 14.508 -0.202 3.205 1 98.44 77 LEU A N 1
ATOM 613 C CA . LEU A 1 77 ? 15.938 -0.443 3.076 1 98.44 77 LEU A CA 1
ATOM 614 C C . LEU A 1 77 ? 16.578 0.554 2.111 1 98.44 77 LEU A C 1
ATOM 616 O O . LEU A 1 77 ? 17.625 1.124 2.406 1 98.44 77 LEU A O 1
ATOM 620 N N . ILE A 1 78 ? 15.883 0.801 0.929 1 98.38 78 ILE A N 1
ATOM 621 C CA . ILE A 1 78 ? 16.609 1.538 -0.102 1 98.38 78 ILE A CA 1
ATOM 622 C C . ILE A 1 78 ? 15.75 2.705 -0.595 1 98.38 78 ILE A C 1
ATOM 624 O O . ILE A 1 78 ? 16.188 3.479 -1.453 1 98.38 78 ILE A O 1
ATOM 628 N N . GLY A 1 79 ? 14.547 2.918 -0.021 1 98.12 79 GLY A N 1
ATOM 629 C CA . GLY A 1 79 ? 13.664 4.004 -0.423 1 98.12 79 GLY A CA 1
ATOM 630 C C . GLY A 1 79 ? 12.672 3.602 -1.496 1 98.12 79 GLY A C 1
ATOM 631 O O . GLY A 1 79 ? 12.961 2.736 -2.324 1 98.12 79 GLY A O 1
ATOM 632 N N . PRO A 1 80 ? 11.508 4.168 -1.492 1 98.44 80 PRO A N 1
ATOM 633 C CA . PRO A 1 80 ? 10.43 3.74 -2.385 1 98.44 80 PRO A CA 1
ATOM 634 C C . PRO A 1 80 ? 10.773 3.926 -3.861 1 98.44 80 PRO A C 1
ATOM 636 O O . PRO A 1 80 ? 10.406 3.096 -4.695 1 98.44 80 PRO A O 1
ATOM 639 N N . ASP A 1 81 ? 11.492 5 -4.246 1 98.56 81 ASP A N 1
ATOM 640 C CA . ASP A 1 81 ? 11.836 5.23 -5.645 1 98.56 81 ASP A CA 1
ATOM 641 C C . ASP A 1 81 ? 12.844 4.199 -6.145 1 98.56 81 ASP A C 1
ATOM 643 O O . ASP A 1 81 ? 12.703 3.672 -7.25 1 98.56 81 ASP A O 1
ATOM 647 N N . GLU A 1 82 ? 13.828 3.953 -5.32 1 98.62 82 GLU A N 1
ATOM 648 C CA . GLU A 1 82 ? 14.812 2.938 -5.688 1 98.62 82 GLU A CA 1
ATOM 649 C C . GLU A 1 82 ? 14.18 1.549 -5.727 1 98.62 82 GLU A C 1
ATOM 651 O O . GLU A 1 82 ? 14.516 0.735 -6.59 1 98.62 82 GLU A O 1
ATOM 656 N N . ALA A 1 83 ? 13.312 1.227 -4.762 1 98.81 83 ALA A N 1
ATOM 657 C CA . ALA A 1 83 ? 12.609 -0.051 -4.766 1 98.81 83 ALA A CA 1
ATOM 658 C C . ALA A 1 83 ? 11.797 -0.223 -6.047 1 98.81 83 ALA A C 1
ATOM 660 O O . ALA A 1 83 ? 11.766 -1.309 -6.633 1 98.81 83 ALA A O 1
ATOM 661 N N . LYS A 1 84 ? 11.117 0.845 -6.457 1 98.62 84 LYS A N 1
ATOM 662 C CA . LYS A 1 84 ? 10.391 0.818 -7.723 1 98.62 84 LYS A CA 1
ATOM 663 C C . LYS A 1 84 ? 11.312 0.472 -8.883 1 98.62 84 LYS A C 1
ATOM 665 O O . LYS A 1 84 ? 10.977 -0.366 -9.727 1 98.62 84 LYS A O 1
ATOM 670 N N . THR A 1 85 ? 12.445 1.102 -8.93 1 98.69 85 THR A N 1
ATOM 671 C CA . THR A 1 85 ? 13.422 0.832 -9.977 1 98.69 85 THR A CA 1
ATOM 672 C C . THR A 1 85 ? 13.914 -0.609 -9.898 1 98.69 85 THR A C 1
ATOM 674 O O . THR A 1 85 ? 14.055 -1.28 -10.922 1 98.69 85 THR A O 1
ATOM 677 N N . PHE A 1 86 ? 14.18 -1.063 -8.695 1 98.88 86 PHE A N 1
ATOM 678 C CA . PHE A 1 86 ? 14.586 -2.447 -8.477 1 98.88 86 PHE A CA 1
ATOM 679 C C . PHE A 1 86 ? 13.57 -3.41 -9.078 1 98.88 86 PHE A C 1
ATOM 681 O O . PHE A 1 86 ? 13.93 -4.309 -9.836 1 98.88 86 PHE A O 1
ATOM 688 N N . TRP A 1 87 ? 12.289 -3.236 -8.781 1 98.88 87 TRP A N 1
ATOM 689 C CA . TRP A 1 87 ? 11.25 -4.164 -9.219 1 98.88 87 TRP A CA 1
ATOM 690 C C . TRP A 1 87 ? 11.094 -4.125 -10.734 1 98.88 87 TRP A C 1
ATOM 692 O O . TRP A 1 87 ? 10.891 -5.164 -11.367 1 98.88 87 TRP A O 1
ATOM 702 N N . THR A 1 88 ? 11.141 -2.906 -11.297 1 98.56 88 THR A N 1
ATOM 703 C CA . THR A 1 88 ? 11.086 -2.812 -12.75 1 98.56 88 THR A CA 1
ATOM 704 C C . THR A 1 88 ? 12.219 -3.615 -13.391 1 98.56 88 THR A C 1
ATOM 706 O O . THR A 1 88 ? 11.984 -4.398 -14.312 1 98.56 88 THR A O 1
ATOM 709 N N . THR A 1 89 ? 13.406 -3.451 -12.812 1 98.81 89 THR A N 1
ATOM 710 C CA . THR A 1 89 ? 14.578 -4.168 -13.32 1 98.81 89 THR A CA 1
ATOM 711 C C . THR A 1 89 ? 14.43 -5.668 -13.094 1 98.81 89 THR A C 1
ATOM 713 O O . THR A 1 89 ? 14.758 -6.469 -13.969 1 98.81 89 THR A O 1
ATOM 716 N N . TYR A 1 90 ? 13.984 -6.066 -11.961 1 98.88 90 TYR A N 1
ATOM 717 C CA . TYR A 1 90 ? 13.766 -7.465 -11.602 1 98.88 90 TYR A CA 1
ATOM 718 C C . TYR A 1 90 ? 12.812 -8.133 -12.586 1 98.88 90 TYR A C 1
ATOM 720 O O . TYR A 1 90 ? 13.125 -9.188 -13.141 1 98.88 90 TYR A O 1
ATOM 728 N N . LEU A 1 91 ? 11.648 -7.52 -12.867 1 98.81 91 LEU A N 1
ATOM 729 C CA . LEU A 1 91 ? 10.617 -8.086 -13.727 1 98.81 91 LEU A CA 1
ATOM 730 C C . LEU A 1 91 ? 11.109 -8.18 -15.172 1 98.81 91 LEU A C 1
ATOM 732 O O . LEU A 1 91 ? 10.734 -9.102 -15.898 1 98.81 91 LEU A O 1
ATOM 736 N N . ASP A 1 92 ? 12.008 -7.258 -15.547 1 98.25 92 ASP A N 1
ATOM 737 C CA . ASP A 1 92 ? 12.516 -7.23 -16.906 1 98.25 92 ASP A CA 1
ATOM 738 C C . ASP A 1 92 ? 13.594 -8.289 -17.125 1 98.25 92 ASP A C 1
ATOM 740 O O . ASP A 1 92 ? 13.867 -8.688 -18.25 1 98.25 92 ASP A O 1
ATOM 744 N N . ASN A 1 93 ? 14.164 -8.766 -15.992 1 98.62 93 ASN A N 1
ATOM 745 C CA . ASN A 1 93 ? 15.375 -9.555 -16.188 1 98.62 93 ASN A CA 1
ATOM 746 C C . ASN A 1 93 ? 15.203 -10.969 -15.648 1 98.62 93 ASN A C 1
ATOM 748 O O . ASN A 1 93 ? 15.93 -11.883 -16.062 1 98.62 93 ASN A O 1
ATOM 752 N N . TYR A 1 94 ? 14.297 -11.219 -14.727 1 98.88 94 TYR A N 1
ATOM 753 C CA . TYR A 1 94 ? 14.18 -12.508 -14.055 1 98.88 94 TYR A CA 1
ATOM 754 C C . TYR A 1 94 ? 13.773 -13.594 -15.039 1 98.88 94 TYR A C 1
ATOM 756 O O . TYR A 1 94 ? 14.25 -14.727 -14.953 1 98.88 94 TYR A O 1
ATOM 764 N N . ILE A 1 95 ? 12.852 -13.328 -15.969 1 98.88 95 ILE A N 1
ATOM 765 C CA . ILE A 1 95 ? 12.453 -14.188 -17.078 1 98.88 95 ILE A CA 1
ATOM 766 C C . ILE A 1 95 ? 12.68 -13.453 -18.406 1 98.88 95 ILE A C 1
ATOM 768 O O . ILE A 1 95 ? 12.203 -12.328 -18.578 1 98.88 95 ILE A O 1
ATOM 772 N N . THR A 1 96 ? 13.406 -13.984 -19.266 1 98.62 96 THR A N 1
ATOM 773 C CA . THR A 1 96 ? 13.68 -13.445 -20.594 1 98.62 96 THR A CA 1
ATOM 774 C C . THR A 1 96 ? 13.414 -14.5 -21.672 1 98.62 96 THR A C 1
ATOM 776 O O . THR A 1 96 ? 13.039 -15.633 -21.359 1 98.62 96 THR A O 1
ATOM 779 N N . GLU A 1 97 ? 13.609 -14.102 -22.891 1 98.75 97 GLU A N 1
ATOM 780 C CA . GLU A 1 97 ? 13.445 -15 -24.016 1 98.75 97 GLU A CA 1
ATOM 781 C C . GLU A 1 97 ? 14.344 -16.234 -23.891 1 98.75 97 GLU A C 1
ATOM 783 O O . GLU A 1 97 ? 13.961 -17.328 -24.281 1 98.75 97 GLU A O 1
ATOM 788 N N . ALA A 1 98 ? 15.516 -16.031 -23.328 1 98.81 98 ALA A N 1
ATOM 789 C CA . ALA A 1 98 ? 16.469 -17.125 -23.156 1 98.81 98 ALA A CA 1
ATOM 790 C C . ALA A 1 98 ? 15.914 -18.188 -22.203 1 98.81 98 ALA A C 1
ATOM 792 O O . ALA A 1 98 ? 16.172 -19.375 -22.375 1 98.81 98 ALA A O 1
ATOM 793 N N . ASP A 1 99 ? 15.227 -17.781 -21.156 1 98.88 99 ASP A N 1
ATOM 794 C CA . ASP A 1 99 ? 14.594 -18.719 -20.234 1 98.88 99 ASP A CA 1
ATOM 795 C C . ASP A 1 99 ? 13.562 -19.578 -20.953 1 98.88 99 ASP A C 1
ATOM 797 O O . ASP A 1 99 ? 13.5 -20.797 -20.734 1 98.88 99 ASP A O 1
ATOM 801 N N . ILE A 1 100 ? 12.797 -18.953 -21.797 1 98.88 100 ILE A N 1
ATOM 802 C CA . ILE A 1 100 ? 11.734 -19.641 -22.531 1 98.88 100 ILE A CA 1
ATOM 803 C C . ILE A 1 100 ? 12.352 -20.609 -23.531 1 98.88 100 ILE A C 1
ATOM 805 O O . ILE A 1 100 ? 11.898 -21.75 -23.656 1 98.88 100 ILE A O 1
ATOM 809 N N . HIS A 1 101 ? 13.383 -20.188 -24.25 1 98.75 101 HIS A N 1
ATOM 810 C CA . HIS A 1 101 ? 14.094 -21.078 -25.156 1 98.75 101 HIS A CA 1
ATOM 811 C C . HIS A 1 101 ? 14.641 -22.297 -24.422 1 98.75 101 HIS A C 1
ATOM 813 O O . HIS A 1 101 ? 14.531 -23.422 -24.922 1 98.75 101 HIS A O 1
ATOM 819 N N . TYR A 1 102 ? 15.195 -22.094 -23.25 1 98.69 102 TYR A N 1
ATOM 820 C CA . TYR A 1 102 ? 15.75 -23.188 -22.453 1 98.69 102 TYR A CA 1
ATOM 821 C C . TYR A 1 102 ? 14.672 -24.203 -22.094 1 98.69 102 TYR A C 1
ATOM 823 O O . TYR A 1 102 ? 14.867 -25.406 -22.25 1 98.69 102 TYR A O 1
ATOM 831 N N . LEU A 1 103 ? 13.531 -23.719 -21.625 1 98.88 103 LEU A N 1
ATOM 832 C CA . LEU A 1 103 ? 12.445 -24.609 -21.219 1 98.88 103 LEU A CA 1
ATOM 833 C C . LEU A 1 103 ? 11.977 -25.469 -22.391 1 98.88 103 LEU A C 1
ATOM 835 O O . LEU A 1 103 ? 11.75 -26.672 -22.219 1 98.88 103 LEU A O 1
ATOM 839 N N . LYS A 1 104 ? 11.875 -24.844 -23.547 1 98.69 104 LYS A N 1
ATOM 840 C CA . LYS A 1 104 ? 11.523 -25.625 -24.734 1 98.69 104 LYS A CA 1
ATOM 841 C C . LYS A 1 104 ? 12.609 -26.641 -25.062 1 98.69 104 LYS A C 1
ATOM 843 O O . LYS A 1 104 ? 12.32 -27.797 -25.359 1 98.69 104 LYS A O 1
ATOM 848 N N . SER A 1 105 ? 13.859 -26.266 -24.984 1 98.56 105 SER A N 1
ATOM 849 C CA . SER A 1 105 ? 14.992 -27.094 -25.391 1 98.56 105 SER A CA 1
ATOM 850 C C . SER A 1 105 ? 15.094 -28.344 -24.547 1 98.56 105 SER A C 1
ATOM 852 O O . SER A 1 105 ? 15.57 -29.391 -25.016 1 98.56 105 SER A O 1
ATOM 854 N N . ILE A 1 106 ? 14.594 -28.281 -23.281 1 98.5 106 ILE A N 1
ATOM 855 C CA . ILE A 1 106 ? 14.75 -29.438 -22.406 1 98.5 106 ILE A CA 1
ATOM 856 C C . ILE A 1 106 ? 13.484 -30.297 -22.469 1 98.5 106 ILE A C 1
ATOM 858 O O . ILE A 1 106 ? 13.406 -31.328 -21.812 1 98.5 106 ILE A O 1
ATOM 862 N N . GLY A 1 107 ? 12.406 -29.781 -23.172 1 98.62 107 GLY A N 1
ATOM 863 C CA . GLY A 1 107 ? 11.312 -30.688 -23.469 1 98.62 107 GLY A CA 1
ATOM 864 C C . GLY A 1 107 ? 9.992 -30.266 -22.844 1 98.62 107 GLY A C 1
ATOM 865 O O . GLY A 1 107 ? 8.984 -30.969 -22.969 1 98.62 107 GLY A O 1
ATOM 866 N N . CYS A 1 108 ? 9.922 -29.125 -22.203 1 98.81 108 CYS A N 1
ATOM 867 C CA . CYS A 1 108 ? 8.648 -28.609 -21.719 1 98.81 108 CYS A CA 1
ATOM 868 C C . CYS A 1 108 ? 7.723 -28.281 -22.891 1 98.81 108 CYS A C 1
ATOM 870 O O . CYS A 1 108 ? 8.18 -27.859 -23.953 1 98.81 108 CYS A O 1
ATOM 872 N N . ASN A 1 109 ? 6.441 -28.469 -22.656 1 98.69 109 ASN A N 1
ATOM 873 C CA . ASN A 1 109 ? 5.5 -28.094 -23.719 1 98.69 109 ASN A CA 1
ATOM 874 C C . ASN A 1 109 ? 4.566 -26.984 -23.25 1 98.69 109 ASN A C 1
ATOM 876 O O . ASN A 1 109 ? 3.777 -26.469 -24.047 1 98.69 109 ASN A O 1
ATOM 880 N N . SER A 1 110 ? 4.672 -26.547 -21.984 1 98.81 110 SER A N 1
ATOM 881 C CA . SER A 1 110 ? 3.832 -25.484 -21.453 1 98.81 110 SER A CA 1
ATOM 882 C C . SER A 1 110 ? 4.449 -24.859 -20.188 1 98.81 110 SER A C 1
ATOM 884 O O . SER A 1 110 ? 5.367 -25.438 -19.609 1 98.81 110 SER A O 1
ATOM 886 N N . ILE A 1 111 ? 4.023 -23.688 -19.844 1 98.94 111 ILE A N 1
ATOM 887 C CA . ILE A 1 111 ? 4.402 -23.016 -18.609 1 98.94 111 ILE A CA 1
ATOM 888 C C . ILE A 1 111 ? 3.164 -22.422 -17.953 1 98.94 111 ILE A C 1
ATOM 890 O O . ILE A 1 111 ? 2.178 -22.109 -18.625 1 98.94 111 ILE A O 1
ATOM 894 N N . ARG A 1 112 ? 3.154 -22.328 -16.656 1 98.94 112 ARG A N 1
ATOM 895 C CA . ARG A 1 112 ? 2.143 -21.656 -15.852 1 98.94 112 ARG A CA 1
ATOM 896 C C . ARG A 1 112 ? 2.684 -20.359 -15.266 1 98.94 112 ARG A C 1
ATOM 898 O O . ARG A 1 112 ? 3.783 -20.328 -14.711 1 98.94 112 ARG A O 1
ATOM 905 N N . VAL A 1 113 ? 1.943 -19.25 -15.391 1 98.94 113 VAL A N 1
ATOM 906 C CA . VAL A 1 113 ? 2.436 -17.922 -15.07 1 98.94 113 VAL A CA 1
ATOM 907 C C . VAL A 1 113 ? 1.56 -17.297 -13.992 1 98.94 113 VAL A C 1
ATOM 909 O O . VAL A 1 113 ? 0.531 -16.688 -14.297 1 98.94 113 VAL A O 1
ATOM 912 N N . PRO A 1 114 ? 2.002 -17.391 -12.742 1 98.88 114 PRO A N 1
ATOM 913 C CA . PRO A 1 114 ? 1.293 -16.672 -11.672 1 98.88 114 PRO A CA 1
ATOM 914 C C . PRO A 1 114 ? 1.365 -15.164 -11.82 1 98.88 114 PRO A C 1
ATOM 916 O O . PRO A 1 114 ? 2.418 -14.617 -12.164 1 98.88 114 PRO A O 1
ATOM 919 N N . PHE A 1 115 ? 0.243 -14.469 -11.609 1 98.88 115 PHE A N 1
ATOM 920 C CA . PHE A 1 115 ? 0.272 -13.008 -11.641 1 98.88 115 PHE A CA 1
ATOM 921 C C . PHE A 1 115 ? -0.604 -12.43 -10.539 1 98.88 115 PHE A C 1
ATOM 923 O O . PHE A 1 115 ? -1.407 -13.141 -9.938 1 98.88 115 PHE A O 1
ATOM 930 N N . ASN A 1 116 ? -0.362 -11.211 -10.18 1 98.88 116 ASN A N 1
ATOM 931 C CA . ASN A 1 116 ? -1.154 -10.406 -9.25 1 98.88 116 ASN A CA 1
ATOM 932 C C . ASN A 1 116 ? -2.186 -9.555 -9.992 1 98.88 116 ASN A C 1
ATOM 934 O O . ASN A 1 116 ? -1.861 -8.898 -10.977 1 98.88 116 ASN A O 1
ATOM 938 N N . TYR A 1 117 ? -3.445 -9.508 -9.469 1 98.88 117 TYR A N 1
ATOM 939 C CA . TYR A 1 117 ? -4.516 -8.781 -10.148 1 98.88 117 TYR A CA 1
ATOM 940 C C . TYR A 1 117 ? -4.156 -7.309 -10.312 1 98.88 117 TYR A C 1
ATOM 942 O O . TYR A 1 117 ? -4.594 -6.656 -11.258 1 98.88 117 TYR A O 1
ATOM 950 N N . ARG A 1 118 ? -3.346 -6.777 -9.445 1 98.62 118 ARG A N 1
ATOM 951 C CA . ARG A 1 118 ? -3.037 -5.352 -9.422 1 98.62 118 ARG A CA 1
ATOM 952 C C . ARG A 1 118 ? -2.236 -4.945 -10.648 1 98.62 118 ARG A C 1
ATOM 954 O O . ARG A 1 118 ? -2.123 -3.756 -10.961 1 98.62 118 ARG A O 1
ATOM 961 N N . MET A 1 119 ? -1.675 -5.922 -11.359 1 98.69 119 MET A N 1
ATOM 962 C CA . MET A 1 119 ? -0.961 -5.629 -12.602 1 98.69 119 MET A CA 1
ATOM 963 C C . MET A 1 119 ? -1.932 -5.215 -13.703 1 98.69 119 MET A C 1
ATOM 965 O O . MET A 1 119 ? -1.513 -4.73 -14.75 1 98.69 119 MET A O 1
ATOM 969 N N . PHE A 1 120 ? -3.275 -5.344 -13.43 1 98.75 120 PHE A N 1
ATOM 970 C CA . PHE A 1 120 ? -4.305 -5.059 -14.422 1 98.75 120 PHE A CA 1
ATOM 971 C C . PHE A 1 120 ? -5.262 -3.982 -13.922 1 98.75 120 PHE A C 1
ATOM 973 O O . PHE A 1 120 ? -6.375 -3.848 -14.43 1 98.75 120 PHE A O 1
ATOM 980 N N . THR A 1 121 ? -4.887 -3.301 -12.844 1 98 121 THR A N 1
ATOM 981 C CA . THR A 1 121 ? -5.633 -2.188 -12.266 1 98 121 THR A CA 1
ATOM 982 C C . THR A 1 121 ? -4.715 -0.991 -12.031 1 98 121 THR A C 1
ATOM 984 O O . THR A 1 121 ? -3.514 -1.062 -12.281 1 98 121 THR A O 1
ATOM 987 N N . ASN A 1 122 ? -5.289 0.097 -11.555 1 96.44 122 ASN A N 1
ATOM 988 C CA . ASN A 1 122 ? -4.492 1.264 -11.188 1 96.44 122 ASN A CA 1
ATOM 989 C C . ASN A 1 122 ? -4.035 1.201 -9.734 1 96.44 122 ASN A C 1
ATOM 991 O O . ASN A 1 122 ? -3.455 2.158 -9.219 1 96.44 122 ASN A O 1
ATOM 995 N N . GLU A 1 123 ? -4.336 0.074 -9.062 1 97.06 123 GLU A N 1
ATOM 996 C CA . GLU A 1 123 ? -3.785 -0.091 -7.719 1 97.06 123 GLU A CA 1
ATOM 997 C C . GLU A 1 123 ? -2.27 -0.251 -7.762 1 97.06 123 GLU A C 1
ATOM 999 O O . GLU A 1 123 ? -1.729 -0.861 -8.688 1 97.06 123 GLU A O 1
ATOM 1004 N N . THR A 1 124 ? -1.586 0.301 -6.812 1 97.38 124 THR A N 1
ATOM 1005 C CA . THR A 1 124 ? -0.129 0.232 -6.785 1 97.38 124 THR A CA 1
ATOM 1006 C C . THR A 1 124 ? 0.341 -1.201 -6.559 1 97.38 124 THR A C 1
ATOM 1008 O O . THR A 1 124 ? -0.158 -1.89 -5.664 1 97.38 124 THR A O 1
ATOM 1011 N N . TYR A 1 125 ? 1.217 -1.687 -7.367 1 98.25 125 TYR A N 1
ATOM 1012 C CA . TYR A 1 125 ? 1.871 -2.98 -7.207 1 98.25 125 TYR A CA 1
ATOM 1013 C C . TYR A 1 125 ? 3.371 -2.867 -7.449 1 98.25 125 TYR A C 1
ATOM 1015 O O . TYR A 1 125 ? 3.803 -2.439 -8.523 1 98.25 125 TYR A O 1
ATOM 1023 N N . LEU A 1 126 ? 4.168 -3.201 -6.418 1 98.44 126 LEU A N 1
ATOM 1024 C CA . LEU A 1 126 ? 5.625 -3.129 -6.465 1 98.44 126 LEU A CA 1
ATOM 1025 C C . LEU A 1 126 ? 6.086 -1.754 -6.938 1 98.44 126 LEU A C 1
ATOM 1027 O O . LEU A 1 126 ? 6.918 -1.651 -7.84 1 98.44 126 LEU A O 1
ATOM 1031 N N . GLY A 1 127 ? 5.418 -0.769 -6.461 1 97 127 GLY A N 1
ATOM 1032 C CA . GLY A 1 127 ? 5.828 0.618 -6.621 1 97 127 GLY A CA 1
ATOM 1033 C C . GLY A 1 127 ? 5.273 1.261 -7.883 1 97 127 GLY A C 1
ATOM 1034 O O . GLY A 1 127 ? 5.457 2.459 -8.102 1 97 127 GLY A O 1
ATOM 1035 N N . THR A 1 128 ? 4.531 0.53 -8.703 1 96.88 128 THR A N 1
ATOM 1036 C CA . THR A 1 128 ? 4.078 1.051 -9.984 1 96.88 128 THR A CA 1
ATOM 1037 C C . THR A 1 128 ? 2.555 1.065 -10.055 1 96.88 128 THR A C 1
ATOM 1039 O O . THR A 1 128 ? 1.897 0.127 -9.602 1 96.88 128 THR A O 1
ATOM 1042 N N . THR A 1 129 ? 2.055 2.115 -10.578 1 96.5 129 THR A N 1
ATOM 1043 C CA . THR A 1 129 ? 0.63 2.271 -10.844 1 96.5 129 THR A CA 1
ATOM 1044 C C . THR A 1 129 ? 0.355 2.279 -12.344 1 96.5 129 THR A C 1
ATOM 1046 O O . THR A 1 129 ? 0.445 3.326 -12.992 1 96.5 129 THR A O 1
ATOM 1049 N N . ASP A 1 130 ? 0.07 1.198 -12.859 1 96.81 130 ASP A N 1
ATOM 1050 C CA . ASP A 1 130 ? -0.123 1.042 -14.297 1 96.81 130 ASP A CA 1
ATOM 1051 C C . ASP A 1 130 ? -1.042 -0.139 -14.602 1 96.81 130 ASP A C 1
ATOM 1053 O O . ASP A 1 130 ? -0.626 -1.296 -14.508 1 96.81 130 ASP A O 1
ATOM 1057 N N . ALA A 1 131 ? -2.283 0.108 -15.07 1 97.31 131 ALA A N 1
ATOM 1058 C CA . ALA A 1 131 ? -3.309 -0.906 -15.297 1 97.31 131 ALA A CA 1
ATOM 1059 C C . ALA A 1 131 ? -2.959 -1.78 -16.5 1 97.31 131 ALA A C 1
ATOM 1061 O O . ALA A 1 131 ? -3.582 -2.822 -16.719 1 97.31 131 ALA A O 1
ATOM 1062 N N . ASN A 1 132 ? -1.93 -1.376 -17.281 1 98.19 132 ASN A N 1
ATOM 1063 C CA . ASN A 1 132 ? -1.598 -2.1 -18.5 1 98.19 132 ASN A CA 1
ATOM 1064 C C . ASN A 1 132 ? -0.283 -2.863 -18.359 1 98.19 132 ASN A C 1
ATOM 1066 O O . ASN A 1 132 ? 0.134 -3.564 -19.281 1 98.19 132 ASN A O 1
ATOM 1070 N N . ARG A 1 133 ? 0.308 -2.764 -17.203 1 98.12 133 ARG A N 1
ATOM 1071 C CA . ARG A 1 133 ? 1.617 -3.373 -17 1 98.12 133 ARG A CA 1
ATOM 1072 C C . ARG A 1 133 ? 1.56 -4.883 -17.203 1 98.12 133 ARG A C 1
ATOM 1074 O O . ARG A 1 133 ? 2.441 -5.457 -17.844 1 98.12 133 ARG A O 1
ATOM 1081 N N . GLY A 1 134 ? 0.511 -5.531 -16.625 1 98.75 134 GLY A N 1
ATOM 1082 C CA . GLY A 1 134 ? 0.342 -6.965 -16.797 1 98.75 134 GLY A CA 1
ATOM 1083 C C . GLY A 1 134 ? 0.25 -7.395 -18.25 1 98.75 134 GLY A C 1
ATOM 1084 O O . GLY A 1 134 ? 0.899 -8.359 -18.656 1 98.75 134 GLY A O 1
ATOM 1085 N N . PHE A 1 135 ? -0.468 -6.629 -19.062 1 98.88 135 PHE A N 1
ATOM 1086 C CA . PHE A 1 135 ? -0.641 -6.965 -20.469 1 98.88 135 PHE A CA 1
ATOM 1087 C C . PHE A 1 135 ? 0.673 -6.812 -21.219 1 98.88 135 PHE A C 1
ATOM 1089 O O . PHE A 1 135 ? 1.019 -7.66 -22.047 1 98.88 135 PHE A O 1
ATOM 1096 N N . ARG A 1 136 ? 1.426 -5.73 -20.938 1 98.81 136 ARG A N 1
ATOM 1097 C CA . ARG A 1 136 ? 2.701 -5.531 -21.625 1 98.81 136 ARG A CA 1
ATOM 1098 C C . ARG A 1 136 ? 3.658 -6.684 -21.328 1 98.81 136 ARG A C 1
ATOM 1100 O O . ARG A 1 136 ? 4.301 -7.203 -22.25 1 98.81 136 ARG A O 1
ATOM 1107 N N . ILE A 1 137 ? 3.693 -7.105 -20.125 1 98.81 137 ILE A N 1
ATOM 1108 C CA . ILE A 1 137 ? 4.609 -8.164 -19.719 1 98.81 137 ILE A CA 1
ATOM 1109 C C . ILE A 1 137 ? 4.152 -9.492 -20.297 1 98.81 137 ILE A C 1
ATOM 1111 O O . ILE A 1 137 ? 4.961 -10.25 -20.844 1 98.81 137 ILE A O 1
ATOM 1115 N N . LEU A 1 138 ? 2.852 -9.797 -20.219 1 98.88 138 LEU A N 1
ATOM 1116 C CA . LEU A 1 138 ? 2.316 -11.062 -20.719 1 98.88 138 LEU A CA 1
ATOM 1117 C C . LEU A 1 138 ? 2.408 -11.125 -22.234 1 98.88 138 LEU A C 1
ATOM 1119 O O . LEU A 1 138 ? 2.67 -12.188 -22.797 1 98.88 138 LEU A O 1
ATOM 1123 N N . ASP A 1 139 ? 2.186 -9.938 -22.953 1 98.88 139 ASP A N 1
ATOM 1124 C CA . ASP A 1 139 ? 2.354 -9.898 -24.406 1 98.88 139 ASP A CA 1
ATOM 1125 C C . ASP A 1 139 ? 3.768 -10.312 -24.797 1 98.88 139 ASP A C 1
ATOM 1127 O O . ASP A 1 139 ? 3.953 -11.086 -25.75 1 98.88 139 ASP A O 1
ATOM 1131 N N . ARG A 1 140 ? 4.699 -9.75 -24.109 1 98.81 140 ARG A N 1
ATOM 1132 C CA . ARG A 1 140 ? 6.094 -10.078 -24.391 1 98.81 140 ARG A CA 1
ATOM 1133 C C . ARG A 1 140 ? 6.367 -11.555 -24.156 1 98.81 140 ARG A C 1
ATOM 1135 O O . ARG A 1 140 ? 6.957 -12.227 -25.016 1 98.81 140 ARG A O 1
ATOM 1142 N N . LEU A 1 141 ? 5.918 -12.117 -23.031 1 98.94 141 LEU A N 1
ATOM 1143 C CA . LEU A 1 141 ? 6.109 -13.523 -22.703 1 98.94 141 LEU A CA 1
ATOM 1144 C C . LEU A 1 141 ? 5.438 -14.422 -23.734 1 98.94 141 LEU A C 1
ATOM 1146 O O . LEU A 1 141 ? 6.039 -15.391 -24.203 1 98.94 141 LEU A O 1
ATOM 1150 N N . ILE A 1 142 ? 4.16 -14.141 -24.031 1 98.88 142 ILE A N 1
ATOM 1151 C CA . ILE A 1 142 ? 3.391 -14.938 -24.984 1 98.88 142 ILE A CA 1
ATOM 1152 C C . ILE A 1 142 ? 4.059 -14.891 -26.359 1 98.88 142 ILE A C 1
ATOM 1154 O O . ILE A 1 142 ? 4.078 -15.891 -27.078 1 98.88 142 ILE A O 1
ATOM 1158 N N . GLY A 1 143 ? 4.629 -13.695 -26.688 1 98.81 143 GLY A N 1
ATOM 1159 C CA . GLY A 1 143 ? 5.406 -13.594 -27.922 1 98.81 143 GLY A CA 1
ATOM 1160 C C . GLY A 1 143 ? 6.578 -14.555 -27.953 1 98.81 143 GLY A C 1
ATOM 1161 O O . GLY A 1 143 ? 6.793 -15.234 -28.969 1 98.81 143 GLY A O 1
ATOM 1162 N N . TRP A 1 144 ? 7.363 -14.641 -26.875 1 98.88 144 TRP A N 1
ATOM 1163 C CA . TRP A 1 144 ? 8.469 -15.578 -26.781 1 98.88 144 TRP A CA 1
ATOM 1164 C C . TRP A 1 144 ? 7.973 -17.016 -26.891 1 98.88 144 TRP A C 1
ATOM 1166 O O . TRP A 1 144 ? 8.602 -17.844 -27.562 1 98.88 144 TRP A O 1
ATOM 1176 N N . CYS A 1 145 ? 6.844 -17.328 -26.219 1 98.81 145 CYS A N 1
ATOM 1177 C CA . CYS A 1 145 ? 6.293 -18.688 -26.203 1 98.81 145 CYS A CA 1
ATOM 1178 C C . CYS A 1 145 ? 5.816 -19.094 -27.594 1 98.81 145 CYS A C 1
ATOM 1180 O O . CYS A 1 145 ? 6.016 -20.25 -28 1 98.81 145 CYS A O 1
ATOM 1182 N N . LYS A 1 146 ? 5.23 -18.188 -28.328 1 98.06 146 LYS A N 1
ATOM 1183 C CA . LYS A 1 146 ? 4.77 -18.453 -29.688 1 98.06 146 LYS A CA 1
ATOM 1184 C C . LYS A 1 146 ? 5.934 -18.844 -30.594 1 98.06 146 LYS A C 1
ATOM 1186 O O . LYS A 1 146 ? 5.828 -19.797 -31.375 1 98.06 146 LYS A O 1
ATOM 1191 N N . LYS A 1 147 ? 6.984 -18.141 -30.422 1 98.19 147 LYS A N 1
ATOM 1192 C CA . LYS A 1 147 ? 8.172 -18.422 -31.234 1 98.19 147 LYS A CA 1
ATOM 1193 C C . LYS A 1 147 ? 8.688 -19.828 -30.969 1 98.19 147 LYS A C 1
ATOM 1195 O O . LYS A 1 147 ? 9.273 -20.453 -31.859 1 98.19 147 LYS A O 1
ATOM 1200 N N . GLU A 1 148 ? 8.422 -20.359 -29.766 1 98.06 148 GLU A N 1
ATOM 1201 C CA . GLU A 1 148 ? 8.977 -21.641 -29.344 1 98.06 148 GLU A CA 1
ATOM 1202 C C . GLU A 1 148 ? 7.914 -22.734 -29.359 1 98.06 148 GLU A C 1
ATOM 1204 O O . GLU A 1 148 ? 8.195 -23.891 -29.047 1 98.06 148 GLU A O 1
ATOM 1209 N N . ASN A 1 149 ? 6.672 -22.438 -29.703 1 97.19 149 ASN A N 1
ATOM 1210 C CA . ASN A 1 149 ? 5.547 -23.375 -29.641 1 97.19 149 ASN A CA 1
ATOM 1211 C C . ASN A 1 149 ? 5.355 -23.922 -28.234 1 97.19 149 ASN A C 1
ATOM 1213 O O . ASN A 1 149 ? 5.25 -25.125 -28.031 1 97.19 149 ASN A O 1
ATOM 1217 N N . LEU A 1 150 ? 5.5 -23.094 -27.25 1 98.38 150 LEU A N 1
ATOM 1218 C CA . LEU A 1 150 ? 5.215 -23.359 -25.844 1 98.38 150 LEU A CA 1
ATOM 1219 C C . LEU A 1 150 ? 3.863 -22.781 -25.453 1 98.38 150 LEU A C 1
ATOM 1221 O O . LEU A 1 150 ? 3.566 -21.625 -25.75 1 98.38 150 LEU A O 1
ATOM 1225 N N . TYR A 1 151 ? 3.008 -23.562 -24.812 1 98.81 151 TYR A N 1
ATOM 1226 C CA . TYR A 1 151 ? 1.699 -23.094 -24.375 1 98.81 151 TYR A CA 1
ATOM 1227 C C . TYR A 1 151 ? 1.792 -22.422 -23.016 1 98.81 151 TYR A C 1
ATOM 1229 O O . TYR A 1 151 ? 2.684 -22.734 -22.219 1 98.81 151 TYR A O 1
ATOM 1237 N N . VAL A 1 152 ? 0.878 -21.516 -22.75 1 98.88 152 VAL A N 1
ATOM 1238 C CA . VAL A 1 152 ? 0.921 -20.719 -21.516 1 98.88 152 VAL A CA 1
ATOM 1239 C C . VAL A 1 152 ? -0.404 -20.859 -20.766 1 98.88 152 VAL A C 1
ATOM 1241 O O . VAL A 1 152 ? -1.476 -20.703 -21.359 1 98.88 152 VAL A O 1
ATOM 1244 N N . ILE A 1 153 ? -0.353 -21.188 -19.5 1 98.94 153 ILE A N 1
ATOM 1245 C CA . ILE A 1 153 ? -1.495 -21.078 -18.609 1 98.94 153 ILE A CA 1
ATOM 1246 C C . ILE A 1 153 ? -1.352 -19.828 -17.75 1 98.94 153 ILE A C 1
ATOM 1248 O O . ILE A 1 153 ? -0.334 -19.641 -17.078 1 98.94 153 ILE A O 1
ATOM 1252 N N . LEU A 1 154 ? -2.277 -18.891 -17.844 1 98.94 154 LEU A N 1
ATOM 1253 C CA . LEU A 1 154 ? -2.299 -17.688 -17.016 1 98.94 154 LEU A CA 1
ATOM 1254 C C . LEU A 1 154 ? -2.994 -17.953 -15.688 1 98.94 154 LEU A C 1
ATOM 1256 O O . LEU A 1 154 ? -4.148 -18.391 -15.664 1 98.94 154 LEU A O 1
ATOM 1260 N N . ASP A 1 155 ? -2.32 -17.719 -14.586 1 98.94 155 ASP A N 1
ATOM 1261 C CA . ASP A 1 155 ? -2.793 -18.094 -13.25 1 98.94 155 ASP A CA 1
ATOM 1262 C C . ASP A 1 155 ? -2.984 -16.859 -12.367 1 98.94 155 ASP A C 1
ATOM 1264 O O . ASP A 1 155 ? -2.01 -16.234 -11.945 1 98.94 155 ASP A O 1
ATOM 1268 N N . MET A 1 156 ? -4.23 -16.531 -12.109 1 98.94 156 MET A N 1
ATOM 1269 C CA . MET A 1 156 ? -4.43 -15.5 -11.102 1 98.94 156 MET A CA 1
ATOM 1270 C C . MET A 1 156 ? -4.102 -16.016 -9.703 1 98.94 156 MET A C 1
ATOM 1272 O O . MET A 1 156 ? -4.973 -16.562 -9.023 1 98.94 156 MET A O 1
ATOM 1276 N N . HIS A 1 157 ? -2.865 -15.766 -9.383 1 98.88 157 HIS A N 1
ATOM 1277 C CA . HIS A 1 157 ? -2.311 -16.266 -8.133 1 98.88 157 HIS A CA 1
ATOM 1278 C C . HIS A 1 157 ? -2.754 -15.406 -6.949 1 98.88 157 HIS A C 1
ATOM 1280 O O . HIS A 1 157 ? -2.82 -15.891 -5.816 1 98.88 157 HIS A O 1
ATOM 1286 N N . CYS A 1 158 ? -2.957 -14.148 -7.215 1 98.88 158 CYS A N 1
ATOM 1287 C CA . CYS A 1 158 ? -3.451 -13.164 -6.258 1 98.88 158 CYS A CA 1
ATOM 1288 C C . CYS A 1 158 ? -4.699 -12.469 -6.785 1 98.88 158 CYS A C 1
ATOM 1290 O O . CYS A 1 158 ? -4.621 -11.664 -7.715 1 98.88 158 CYS A O 1
ATOM 1292 N N . ALA A 1 159 ? -5.812 -12.758 -6.188 1 98.94 159 ALA A N 1
ATOM 1293 C CA . ALA A 1 159 ? -7.086 -12.18 -6.617 1 98.94 159 ALA A CA 1
ATOM 1294 C C . ALA A 1 159 ? -7.484 -11.008 -5.723 1 98.94 159 ALA A C 1
ATOM 1296 O O . ALA A 1 159 ? -6.973 -10.859 -4.609 1 98.94 159 ALA A O 1
ATOM 1297 N N . PRO A 1 160 ? -8.438 -10.133 -6.211 1 98.75 160 PRO A N 1
ATOM 1298 C CA . PRO A 1 160 ? -8.984 -9.078 -5.355 1 98.75 160 PRO A CA 1
ATOM 1299 C C . PRO A 1 160 ? -9.547 -9.617 -4.043 1 98.75 160 PRO A C 1
ATOM 1301 O O . PRO A 1 160 ? -10.211 -10.656 -4.031 1 98.75 160 PRO A O 1
ATOM 1304 N N . GLY A 1 161 ? -9.18 -8.969 -2.957 1 98.5 161 GLY A N 1
ATOM 1305 C CA . GLY A 1 161 ? -9.695 -9.375 -1.658 1 98.5 161 GLY A CA 1
ATOM 1306 C C . GLY A 1 161 ? -8.961 -10.562 -1.072 1 98.5 161 GLY A C 1
ATOM 1307 O O . GLY A 1 161 ? -9.086 -10.852 0.12 1 98.5 161 GLY A O 1
ATOM 1308 N N . GLY A 1 162 ? -8.141 -11.32 -1.879 1 98.75 162 GLY A N 1
ATOM 1309 C CA . GLY A 1 162 ? -7.453 -12.516 -1.425 1 98.75 162 GLY A CA 1
ATOM 1310 C C . GLY A 1 162 ? -8.344 -13.75 -1.4 1 98.75 162 GLY A C 1
ATOM 1311 O O . GLY A 1 162 ? -9.398 -13.742 -0.759 1 98.75 162 GLY A O 1
ATOM 1312 N N . GLN A 1 163 ? -7.949 -14.836 -2.096 1 98.81 163 GLN A N 1
ATOM 1313 C CA . GLN A 1 163 ? -8.781 -16.031 -2.186 1 98.81 163 GLN A CA 1
ATOM 1314 C C . GLN A 1 163 ? -8.305 -17.109 -1.219 1 98.81 163 GLN A C 1
ATOM 1316 O O . GLN A 1 163 ? -9.062 -18.016 -0.866 1 98.81 163 GLN A O 1
ATOM 1321 N N . THR A 1 164 ? -7.016 -17.078 -0.853 1 98.62 164 THR A N 1
ATOM 1322 C CA . THR A 1 164 ? -6.418 -18.109 -0.013 1 98.62 164 THR A CA 1
ATOM 1323 C C . THR A 1 164 ? -6.508 -17.734 1.462 1 98.62 164 THR A C 1
ATOM 1325 O O . THR A 1 164 ? -6.781 -18.578 2.312 1 98.62 164 THR A O 1
ATOM 1328 N N . GLY A 1 165 ? -6.266 -16.406 1.754 1 97.62 165 GLY A N 1
ATOM 1329 C CA . GLY A 1 165 ? -6.199 -15.906 3.117 1 97.62 165 GLY A CA 1
ATOM 1330 C C . GLY A 1 165 ? -4.828 -16.062 3.746 1 97.62 165 GLY A C 1
ATOM 1331 O O . GLY A 1 165 ? -4.695 -16.031 4.973 1 97.62 165 GLY A O 1
ATOM 1332 N N . ASP A 1 166 ? -3.814 -16.188 2.889 1 96.81 166 ASP A N 1
ATOM 1333 C CA . ASP A 1 166 ? -2.439 -16.344 3.35 1 96.81 166 ASP A CA 1
ATOM 1334 C C . ASP A 1 166 ? -1.459 -15.664 2.395 1 96.81 166 ASP A C 1
ATOM 1336 O O . ASP A 1 166 ? -1.862 -14.867 1.549 1 96.81 166 ASP A O 1
ATOM 1340 N N . ASN A 1 167 ? -0.14 -15.898 2.578 1 96.06 167 ASN A N 1
ATOM 1341 C CA . ASN A 1 167 ? 0.904 -15.109 1.934 1 96.06 167 ASN A CA 1
ATOM 1342 C C . ASN A 1 167 ? 0.828 -15.219 0.413 1 96.06 167 ASN A C 1
ATOM 1344 O O . ASN A 1 167 ? 1.129 -14.258 -0.296 1 96.06 167 ASN A O 1
ATOM 1348 N N . ILE A 1 168 ? 0.351 -16.312 -0.166 1 96.06 168 ILE A N 1
ATOM 1349 C CA . ILE A 1 168 ? 0.504 -16.578 -1.591 1 96.06 168 ILE A CA 1
ATOM 1350 C C . ILE A 1 168 ? -0.527 -15.781 -2.385 1 96.06 168 ILE A C 1
ATOM 1352 O O . ILE A 1 168 ? -0.429 -15.672 -3.609 1 96.06 168 ILE A O 1
ATOM 1356 N N . ASP A 1 169 ? -1.577 -15.258 -1.716 1 98.31 169 ASP A N 1
ATOM 1357 C CA . ASP A 1 169 ? -2.531 -14.438 -2.461 1 98.31 169 ASP A CA 1
ATOM 1358 C C . ASP A 1 169 ? -2.254 -12.953 -2.26 1 98.31 169 ASP A C 1
ATOM 1360 O O . ASP A 1 169 ? -2.975 -12.102 -2.789 1 98.31 169 ASP A O 1
ATOM 1364 N N . ASP A 1 170 ? -1.178 -12.609 -1.419 1 98.38 170 ASP A N 1
ATOM 1365 C CA . ASP A 1 170 ? -0.741 -11.234 -1.188 1 98.38 170 ASP A CA 1
ATOM 1366 C C . ASP A 1 170 ? -1.876 -10.391 -0.623 1 98.38 170 ASP A C 1
ATOM 1368 O O . ASP A 1 170 ? -1.941 -9.18 -0.875 1 98.38 170 ASP A O 1
ATOM 1372 N N . GLY A 1 171 ? -2.883 -11.008 0.051 1 97.88 171 GLY A N 1
ATOM 1373 C CA . GLY A 1 171 ? -4.035 -10.32 0.604 1 97.88 171 GLY A CA 1
ATOM 1374 C C . GLY A 1 171 ? -3.822 -9.859 2.035 1 97.88 171 GLY A C 1
ATOM 1375 O O . GLY A 1 171 ? -2.719 -9.461 2.408 1 97.88 171 GLY A O 1
ATOM 1376 N N . ASP A 1 172 ? -4.961 -9.828 2.787 1 97.56 172 ASP A N 1
ATOM 1377 C CA . ASP A 1 172 ? -4.93 -9.234 4.121 1 97.56 172 ASP A CA 1
ATOM 1378 C C . ASP A 1 172 ? -5.219 -10.281 5.195 1 97.56 172 ASP A C 1
ATOM 1380 O O . ASP A 1 172 ? -5.789 -9.961 6.238 1 97.56 172 ASP A O 1
ATOM 1384 N N . GLY A 1 173 ? -4.902 -11.555 4.91 1 97.31 173 GLY A N 1
ATOM 1385 C CA . GLY A 1 173 ? -4.859 -12.594 5.926 1 97.31 173 GLY A CA 1
ATOM 1386 C C . GLY A 1 173 ? -6.184 -13.32 6.094 1 97.31 173 GLY A C 1
ATOM 1387 O O . GLY A 1 173 ? -6.375 -14.047 7.07 1 97.31 173 GLY A O 1
ATOM 1388 N N . TYR A 1 174 ? -7.113 -13.102 5.289 1 97.81 174 TYR A N 1
ATOM 1389 C CA . TYR A 1 174 ? -8.414 -13.742 5.207 1 97.81 174 TYR A CA 1
ATOM 1390 C C . TYR A 1 174 ? -8.922 -13.766 3.77 1 97.81 174 TYR A C 1
ATOM 1392 O O . TYR A 1 174 ? -8.602 -12.875 2.979 1 97.81 174 TYR A O 1
ATOM 1400 N N . PRO A 1 175 ? -9.656 -14.773 3.375 1 98.31 175 PRO A N 1
ATOM 1401 C CA . PRO A 1 175 ? -10.164 -14.805 2.004 1 98.31 175 PRO A CA 1
ATOM 1402 C C . PRO A 1 175 ? -11.391 -13.914 1.807 1 98.31 175 PRO A C 1
ATOM 1404 O O . PRO A 1 175 ? -12.469 -14.406 1.459 1 98.31 175 PRO A O 1
ATOM 1407 N N . PHE A 1 176 ? -11.203 -12.641 1.854 1 98.5 176 PHE A N 1
ATOM 1408 C CA . PHE A 1 176 ? -12.273 -11.648 1.798 1 98.5 176 PHE A CA 1
ATOM 1409 C C . PHE A 1 176 ? -12.961 -11.672 0.438 1 98.5 176 PHE A C 1
ATOM 1411 O O . PHE A 1 176 ? -14.078 -11.164 0.291 1 98.5 176 PHE A O 1
ATOM 1418 N N . LEU A 1 177 ? -12.359 -12.25 -0.598 1 98.88 177 LEU A N 1
ATOM 1419 C CA . LEU A 1 177 ? -12.93 -12.32 -1.941 1 98.88 177 LEU A CA 1
ATOM 1420 C C . LEU A 1 177 ? -14.359 -12.852 -1.901 1 98.88 177 LEU A C 1
ATOM 1422 O O . LEU A 1 177 ? -15.258 -12.273 -2.52 1 98.88 177 LEU A O 1
ATOM 1426 N N . PHE A 1 178 ? -14.523 -13.836 -1.155 1 98.62 178 PHE A N 1
ATOM 1427 C CA . PHE A 1 178 ? -15.734 -14.641 -1.287 1 98.62 178 PHE A CA 1
ATOM 1428 C C . PHE A 1 178 ? -16.938 -13.922 -0.684 1 98.62 178 PHE A C 1
ATOM 1430 O O . PHE A 1 178 ? -18.078 -14.148 -1.092 1 98.62 178 PHE A O 1
ATOM 1437 N N . THR A 1 179 ? -16.719 -13.008 0.26 1 96.69 179 THR A N 1
ATOM 1438 C CA . THR A 1 179 ? -17.844 -12.328 0.891 1 96.69 179 THR A CA 1
ATOM 1439 C C . THR A 1 179 ? -17.891 -10.859 0.459 1 96.69 179 THR A C 1
ATOM 1441 O O . THR A 1 179 ? -18.703 -10.094 0.966 1 96.69 179 THR A O 1
ATOM 1444 N N . SER A 1 180 ? -17.062 -10.43 -0.404 1 98.38 180 SER A N 1
ATOM 1445 C CA . SER A 1 180 ? -17.047 -9.07 -0.92 1 98.38 180 SER A CA 1
ATOM 1446 C C . SER A 1 180 ? -17.594 -9.008 -2.342 1 98.38 180 SER A C 1
ATOM 1448 O O . SER A 1 180 ? -16.953 -9.469 -3.283 1 98.38 180 SER A O 1
ATOM 1450 N N . ALA A 1 181 ? -18.75 -8.375 -2.52 1 98.44 181 ALA A N 1
ATOM 1451 C CA . ALA A 1 181 ? -19.328 -8.211 -3.85 1 98.44 181 ALA A CA 1
ATOM 1452 C C . ALA A 1 181 ? -18.391 -7.434 -4.766 1 98.44 181 ALA A C 1
ATOM 1454 O O . ALA A 1 181 ? -18.266 -7.746 -5.953 1 98.44 181 ALA A O 1
ATOM 1455 N N . ALA A 1 182 ? -17.734 -6.453 -4.219 1 98.62 182 ALA A N 1
ATOM 1456 C CA . ALA A 1 182 ? -16.828 -5.617 -5.008 1 98.62 182 ALA A CA 1
ATOM 1457 C C . ALA A 1 182 ? -15.625 -6.418 -5.496 1 98.62 182 ALA A C 1
ATOM 1459 O O . ALA A 1 182 ? -15.219 -6.289 -6.652 1 98.62 182 ALA A O 1
ATOM 1460 N N . SER A 1 183 ? -15.039 -7.223 -4.617 1 98.81 183 SER A N 1
ATOM 1461 C CA . SER A 1 183 ? -13.891 -8.047 -5 1 98.81 183 SER A CA 1
ATOM 1462 C C . SER A 1 183 ? -14.281 -9.094 -6.031 1 98.81 183 SER A C 1
ATOM 1464 O O . SER A 1 183 ? -13.539 -9.344 -6.98 1 98.81 183 SER A O 1
ATOM 1466 N N . ARG A 1 184 ? -15.461 -9.742 -5.836 1 98.88 184 ARG A N 1
ATOM 1467 C CA . ARG A 1 184 ? -15.938 -10.719 -6.805 1 98.88 184 ARG A CA 1
ATOM 1468 C C . ARG A 1 184 ? -16.109 -10.086 -8.18 1 98.88 184 ARG A C 1
ATOM 1470 O O . ARG A 1 184 ? -15.641 -10.617 -9.188 1 98.88 184 ARG A O 1
ATOM 1477 N N . LYS A 1 185 ? -16.75 -8.938 -8.188 1 98.88 185 LYS A N 1
ATOM 1478 C CA . LYS A 1 185 ? -16.984 -8.234 -9.445 1 98.88 185 LYS A CA 1
ATOM 1479 C C . LYS A 1 185 ? -15.656 -7.875 -10.125 1 98.88 185 LYS A C 1
ATOM 1481 O O . LYS A 1 185 ? -15.516 -8.023 -11.336 1 98.88 185 LYS A O 1
ATOM 1486 N N . LEU A 1 186 ? -14.727 -7.344 -9.344 1 98.88 186 LEU A N 1
ATOM 1487 C CA . LEU A 1 186 ? -13.438 -6.949 -9.906 1 98.88 186 LEU A CA 1
ATOM 1488 C C . LEU A 1 186 ? -12.703 -8.156 -10.477 1 98.88 186 LEU A C 1
ATOM 1490 O O . LEU A 1 186 ? -12.055 -8.055 -11.523 1 98.88 186 LEU A O 1
ATOM 1494 N N . THR A 1 187 ? -12.742 -9.281 -9.781 1 98.94 187 THR A N 1
ATOM 1495 C CA . THR A 1 187 ? -12.133 -10.508 -10.281 1 98.94 187 THR A CA 1
ATOM 1496 C C . THR A 1 187 ? -12.711 -10.891 -11.633 1 98.94 187 THR A C 1
ATOM 1498 O O . THR A 1 187 ? -11.969 -11.172 -12.578 1 98.94 187 THR A O 1
ATOM 1501 N N . VAL A 1 188 ? -14.062 -10.883 -11.742 1 98.94 188 VAL A N 1
ATOM 1502 C CA . VAL A 1 188 ? -14.742 -11.211 -12.992 1 98.94 188 VAL A CA 1
ATOM 1503 C C . VAL A 1 188 ? -14.32 -10.227 -14.086 1 98.94 188 VAL A C 1
ATOM 1505 O O . VAL A 1 188 ? -14.016 -10.633 -15.211 1 98.94 188 VAL A O 1
ATOM 1508 N N . ASP A 1 189 ? -14.281 -8.93 -13.719 1 98.94 189 ASP A N 1
ATOM 1509 C CA . ASP A 1 189 ? -13.938 -7.895 -14.695 1 98.94 189 ASP A CA 1
ATOM 1510 C C . ASP A 1 189 ? -12.523 -8.109 -15.234 1 98.94 189 ASP A C 1
ATOM 1512 O O . ASP A 1 189 ? -12.289 -7.961 -16.438 1 98.94 189 ASP A O 1
ATOM 1516 N N . ILE A 1 190 ? -11.586 -8.445 -14.406 1 98.94 190 ILE A N 1
ATOM 1517 C CA . ILE A 1 190 ? -10.195 -8.609 -14.82 1 98.94 190 ILE A CA 1
ATOM 1518 C C . ILE A 1 190 ? -10.055 -9.836 -15.719 1 98.94 190 ILE A C 1
ATOM 1520 O O . ILE A 1 190 ? -9.414 -9.773 -16.766 1 98.94 190 ILE A O 1
ATOM 1524 N N . TRP A 1 191 ? -10.641 -10.938 -15.328 1 98.94 191 TRP A N 1
ATOM 1525 C CA . TRP A 1 191 ? -10.578 -12.133 -16.172 1 98.94 191 TRP A CA 1
ATOM 1526 C C . TRP A 1 191 ? -11.242 -11.883 -17.516 1 98.94 191 TRP A C 1
ATOM 1528 O O . TRP A 1 191 ? -10.758 -12.352 -18.547 1 98.94 191 TRP A O 1
ATOM 1538 N N . THR A 1 192 ? -12.43 -11.195 -17.5 1 98.94 192 THR A N 1
ATOM 1539 C CA . THR A 1 192 ? -13.094 -10.867 -18.75 1 98.94 192 THR A CA 1
ATOM 1540 C C . THR A 1 192 ? -12.172 -10.039 -19.656 1 98.94 192 THR A C 1
ATOM 1542 O O . THR A 1 192 ? -12.078 -10.297 -20.859 1 98.94 192 THR A O 1
ATOM 1545 N N . LYS A 1 193 ? -11.461 -9.078 -19.047 1 98.88 193 LYS A N 1
ATOM 1546 C CA . LYS A 1 193 ? -10.523 -8.234 -19.797 1 98.88 193 LYS A CA 1
ATOM 1547 C C . LYS A 1 193 ? -9.367 -9.062 -20.344 1 98.88 193 LYS A C 1
ATOM 1549 O O . LYS A 1 193 ? -8.961 -8.875 -21.5 1 98.88 193 LYS A O 1
ATOM 1554 N N . ILE A 1 194 ? -8.82 -9.961 -19.547 1 98.94 194 ILE A N 1
ATOM 1555 C CA . ILE A 1 194 ? -7.719 -10.82 -19.969 1 98.94 194 ILE A CA 1
ATOM 1556 C C . ILE A 1 194 ? -8.188 -11.734 -21.094 1 98.94 194 ILE A C 1
ATOM 1558 O O . ILE A 1 194 ? -7.508 -11.859 -22.125 1 98.94 194 ILE A O 1
ATOM 1562 N N . ALA A 1 195 ? -9.344 -12.336 -20.938 1 98.94 195 ALA A N 1
ATOM 1563 C CA . ALA A 1 195 ? -9.898 -13.219 -21.953 1 98.94 195 ALA A CA 1
ATOM 1564 C C . ALA A 1 195 ? -10.164 -12.453 -23.25 1 98.94 195 ALA A C 1
ATOM 1566 O O . ALA A 1 195 ? -9.945 -12.984 -24.344 1 98.94 195 ALA A O 1
ATOM 1567 N N . ALA A 1 196 ? -10.656 -11.227 -23.125 1 98.88 196 ALA A N 1
ATOM 1568 C CA . ALA A 1 196 ? -10.906 -10.406 -24.312 1 98.88 196 ALA A CA 1
ATOM 1569 C C . ALA A 1 196 ? -9.609 -10.133 -25.062 1 98.88 196 ALA A C 1
ATOM 1571 O O . ALA A 1 196 ? -9.594 -10.117 -26.297 1 98.88 196 ALA A O 1
ATOM 1572 N N . ARG A 1 197 ? -8.57 -9.938 -24.359 1 98.69 197 ARG A N 1
ATOM 1573 C CA . ARG A 1 197 ? -7.27 -9.633 -24.953 1 98.69 197 ARG A CA 1
ATOM 1574 C C . ARG A 1 197 ? -6.723 -10.844 -25.719 1 98.69 197 ARG A C 1
ATOM 1576 O O . ARG A 1 197 ? -6.129 -10.688 -26.781 1 98.69 197 ARG A O 1
ATOM 1583 N N . TYR A 1 198 ? -6.957 -12.055 -25.156 1 98.75 198 TYR A N 1
ATOM 1584 C CA . TYR A 1 198 ? -6.199 -13.195 -25.656 1 98.75 198 TYR A CA 1
ATOM 1585 C C . TYR A 1 198 ? -7.121 -14.211 -26.312 1 98.75 198 TYR A C 1
ATOM 1587 O O . TYR A 1 198 ? -6.691 -15.32 -26.656 1 98.75 198 TYR A O 1
ATOM 1595 N N . HIS A 1 199 ? -8.406 -13.906 -26.547 1 98.44 199 HIS A N 1
ATOM 1596 C CA . HIS A 1 199 ? -9.414 -14.852 -27.016 1 98.44 199 HIS A CA 1
ATOM 1597 C C . HIS A 1 199 ? -8.984 -15.492 -28.344 1 98.44 199 HIS A C 1
ATOM 1599 O O . HIS A 1 199 ? -9.414 -16.609 -28.656 1 98.44 199 HIS A O 1
ATOM 1605 N N . ASP A 1 200 ? -8.109 -14.836 -29.125 1 97.81 200 ASP A N 1
ATOM 1606 C CA . ASP A 1 200 ? -7.688 -15.375 -30.422 1 97.81 200 ASP A CA 1
ATOM 1607 C C . ASP A 1 200 ? -6.215 -15.781 -30.391 1 97.81 200 ASP A C 1
ATOM 1609 O O . ASP A 1 200 ? -5.586 -15.922 -31.438 1 97.81 200 ASP A O 1
ATOM 1613 N N . GLU A 1 201 ? -5.637 -15.93 -29.203 1 98.25 201 GLU A N 1
ATOM 1614 C CA . GLU A 1 201 ? -4.223 -16.266 -29.062 1 98.25 201 GLU A CA 1
ATOM 1615 C C . GLU A 1 201 ? -4.031 -17.75 -28.75 1 98.25 201 GLU A C 1
ATOM 1617 O O . GLU A 1 201 ? -4.09 -18.156 -27.578 1 98.25 201 GLU A O 1
ATOM 1622 N N . PRO A 1 202 ? -3.67 -18.547 -29.75 1 97.31 202 PRO A N 1
ATOM 1623 C CA . PRO A 1 202 ? -3.625 -20 -29.547 1 97.31 202 PRO A CA 1
ATOM 1624 C C . PRO A 1 202 ? -2.502 -20.422 -28.609 1 97.31 202 PRO A C 1
ATOM 1626 O O . PRO A 1 202 ? -2.529 -21.531 -28.078 1 97.31 202 PRO A O 1
ATOM 1629 N N . ALA A 1 203 ? -1.468 -19.562 -28.406 1 98.12 203 ALA A N 1
ATOM 1630 C CA . ALA A 1 203 ? -0.378 -19.906 -27.484 1 98.12 203 ALA A CA 1
ATOM 1631 C C . ALA A 1 203 ? -0.863 -19.938 -26.047 1 98.12 203 ALA A C 1
ATOM 1633 O O . ALA A 1 203 ? -0.223 -20.547 -25.188 1 98.12 203 ALA A O 1
ATOM 1634 N N . VAL A 1 204 ? -1.938 -19.25 -25.781 1 98.81 204 VAL A N 1
ATOM 1635 C CA . VAL A 1 204 ? -2.559 -19.359 -24.469 1 98.81 204 VAL A CA 1
ATOM 1636 C C . VAL A 1 204 ? -3.375 -20.641 -24.375 1 98.81 204 VAL A C 1
ATOM 1638 O O . VAL A 1 204 ? -4.32 -20.844 -25.141 1 98.81 204 VAL A O 1
ATOM 1641 N N . LEU A 1 205 ? -2.939 -21.5 -23.484 1 98.75 205 LEU A N 1
ATOM 1642 C CA . LEU A 1 205 ? -3.604 -22.781 -23.266 1 98.75 205 LEU A CA 1
ATOM 1643 C C . LEU A 1 205 ? -4.922 -22.594 -22.531 1 98.75 205 LEU A C 1
ATOM 1645 O O . LEU A 1 205 ? -5.91 -23.266 -22.828 1 98.75 205 LEU A O 1
ATOM 1649 N N . GLY A 1 206 ? -4.859 -21.75 -21.531 1 98.88 206 GLY A N 1
ATOM 1650 C CA . GLY A 1 206 ? -6.059 -21.484 -20.75 1 98.88 206 GLY A CA 1
ATOM 1651 C C . GLY A 1 206 ? -5.801 -20.609 -19.547 1 98.88 206 GLY A C 1
ATOM 1652 O O . GLY A 1 206 ? -4.73 -20.016 -19.422 1 98.88 206 GLY A O 1
ATOM 1653 N N . TYR A 1 207 ? -6.867 -20.469 -18.75 1 98.94 207 TYR A N 1
ATOM 1654 C CA . TYR A 1 207 ? -6.906 -19.578 -17.594 1 98.94 207 TYR A CA 1
ATOM 1655 C C . TYR A 1 207 ? -7.102 -20.359 -16.312 1 98.94 207 TYR A C 1
ATOM 1657 O O . TYR A 1 207 ? -8.117 -21.031 -16.125 1 98.94 207 TYR A O 1
ATOM 1665 N N . ASP A 1 208 ? -6.09 -20.344 -15.422 1 98.94 208 ASP A N 1
ATOM 1666 C CA . ASP A 1 208 ? -6.227 -20.859 -14.062 1 98.94 208 ASP A CA 1
ATOM 1667 C C . ASP A 1 208 ? -6.801 -19.797 -13.125 1 98.94 208 ASP A C 1
ATOM 1669 O O . ASP A 1 208 ? -6.094 -18.875 -12.727 1 98.94 208 ASP A O 1
ATOM 1673 N N . LEU A 1 209 ? -8.008 -19.938 -12.711 1 98.94 209 LEU A N 1
ATOM 1674 C CA . LEU A 1 209 ? -8.852 -18.812 -12.328 1 98.94 209 LEU A CA 1
ATOM 1675 C C . LEU A 1 209 ? -8.492 -18.312 -10.93 1 98.94 209 LEU A C 1
ATOM 1677 O O . LEU A 1 209 ? -8.461 -17.094 -10.688 1 98.94 209 LEU A O 1
ATOM 1681 N N . LEU A 1 210 ? -8.273 -19.188 -9.969 1 98.94 210 LEU A N 1
ATOM 1682 C CA . LEU A 1 210 ? -7.867 -18.844 -8.609 1 98.94 210 LEU A CA 1
ATOM 1683 C C . LEU A 1 210 ? -6.855 -19.844 -8.078 1 98.94 210 LEU A C 1
ATOM 1685 O O . LEU A 1 210 ? -7.113 -21.047 -8.07 1 98.94 210 LEU A O 1
ATOM 1689 N N . ASN A 1 211 ? -5.77 -19.344 -7.582 1 98.88 211 ASN A N 1
ATOM 1690 C CA . ASN A 1 211 ? -4.758 -20.203 -6.996 1 98.88 211 ASN A CA 1
ATOM 1691 C C . ASN A 1 211 ? -5.078 -20.531 -5.539 1 98.88 211 ASN A C 1
ATOM 1693 O O . ASN A 1 211 ? -5.195 -19.641 -4.707 1 98.88 211 ASN A O 1
ATOM 1697 N N . GLU A 1 212 ? -5.254 -21.75 -5.227 1 98.75 212 GLU A N 1
ATOM 1698 C CA . GLU A 1 212 ? -5.316 -22.297 -3.875 1 98.75 212 GLU A CA 1
ATOM 1699 C C . GLU A 1 212 ? -6.336 -21.547 -3.02 1 98.75 212 GLU A C 1
ATOM 1701 O O . GLU A 1 212 ? -6.004 -21.062 -1.938 1 98.75 212 GLU A O 1
ATOM 1706 N N . PRO A 1 213 ? -7.602 -21.578 -3.408 1 98.75 213 PRO A N 1
ATOM 1707 C CA . PRO A 1 213 ? -8.609 -20.828 -2.658 1 98.75 213 PRO A CA 1
ATOM 1708 C C . PRO A 1 213 ? -8.938 -21.469 -1.311 1 98.75 213 PRO A C 1
ATOM 1710 O O . PRO A 1 213 ? -8.914 -22.688 -1.182 1 98.75 213 PRO A O 1
ATOM 1713 N N . ILE A 1 214 ? -9.188 -20.703 -0.322 1 98.69 214 ILE A N 1
ATOM 1714 C CA . ILE A 1 214 ? -9.75 -21.047 0.975 1 98.69 214 ILE A CA 1
ATOM 1715 C C . ILE A 1 214 ? -8.812 -22.016 1.703 1 98.69 214 ILE A C 1
ATOM 1717 O O . ILE A 1 214 ? -9.047 -23.219 1.713 1 98.69 214 ILE A O 1
ATOM 1721 N N . ALA A 1 215 ? -7.836 -21.531 2.34 1 98.06 215 ALA A N 1
ATOM 1722 C CA . ALA A 1 215 ? -6.934 -22.344 3.15 1 98.06 215 ALA A CA 1
ATOM 1723 C C . ALA A 1 215 ? -7.688 -23.031 4.285 1 98.06 215 ALA A C 1
ATOM 1725 O O . ALA A 1 215 ? -8.766 -22.578 4.68 1 98.06 215 ALA A O 1
ATOM 1726 N N . HIS A 1 216 ? -7.098 -24.031 4.879 1 97.5 216 HIS A N 1
ATOM 1727 C CA . HIS A 1 216 ? -7.762 -24.844 5.895 1 97.5 216 HIS A CA 1
ATOM 1728 C C . HIS A 1 216 ? -7.836 -24.109 7.227 1 97.5 216 HIS A C 1
ATOM 1730 O O . HIS A 1 216 ? -8.484 -24.578 8.164 1 97.5 216 HIS A O 1
ATOM 1736 N N . TYR A 1 217 ? -7.23 -22.906 7.375 1 96.69 217 TYR A N 1
ATOM 1737 C CA . TYR A 1 217 ? -7.113 -22.156 8.617 1 96.69 217 TYR A CA 1
ATOM 1738 C C . TYR A 1 217 ? -8.453 -21.531 9 1 96.69 217 TYR A C 1
ATOM 1740 O O . TYR A 1 217 ? -8.625 -21.078 10.141 1 96.69 217 TYR A O 1
ATOM 1748 N N . PHE A 1 218 ? -9.398 -21.5 8.086 1 96.19 218 PHE A N 1
ATOM 1749 C CA . PHE A 1 218 ? -10.609 -20.703 8.281 1 96.19 218 PHE A CA 1
ATOM 1750 C C . PHE A 1 218 ? -11.828 -21.609 8.406 1 96.19 218 PHE A C 1
ATOM 1752 O O . PHE A 1 218 ? -11.695 -22.844 8.453 1 96.19 218 PHE A O 1
ATOM 1759 N N . ASN A 1 219 ? -13.023 -21.031 8.617 1 96.12 219 ASN A N 1
ATOM 1760 C CA . ASN A 1 219 ? -14.266 -21.797 8.664 1 96.12 219 ASN A CA 1
ATOM 1761 C C . ASN A 1 219 ? -14.641 -22.344 7.285 1 96.12 219 ASN A C 1
ATOM 1763 O O . ASN A 1 219 ? -15.469 -21.75 6.586 1 96.12 219 ASN A O 1
ATOM 1767 N N . VAL A 1 220 ? -14.109 -23.484 7 1 97.5 220 VAL A N 1
ATOM 1768 C CA . VAL A 1 220 ? -14.211 -24.031 5.652 1 97.5 220 VAL A CA 1
ATOM 1769 C C . VAL A 1 220 ? -15.656 -24.406 5.348 1 97.5 220 VAL A C 1
ATOM 1771 O O . VAL A 1 220 ? -16.094 -24.312 4.199 1 97.5 220 VAL A O 1
ATOM 1774 N N . ALA A 1 221 ? -16.406 -24.812 6.359 1 97.75 221 ALA A N 1
ATOM 1775 C CA . ALA A 1 221 ? -17.812 -25.141 6.152 1 97.75 221 ALA A CA 1
ATOM 1776 C C . ALA A 1 221 ? -18.594 -23.922 5.641 1 97.75 221 ALA A C 1
ATOM 1778 O O . ALA A 1 221 ? -19.484 -24.062 4.801 1 97.75 221 ALA A O 1
ATOM 1779 N N . GLU A 1 222 ? -18.203 -22.797 6.148 1 96.75 222 GLU A N 1
ATOM 1780 C CA . GLU A 1 222 ? -18.875 -21.562 5.754 1 96.75 222 GLU A CA 1
ATOM 1781 C C . GLU A 1 222 ? -18.359 -21.078 4.402 1 96.75 222 GLU A C 1
ATOM 1783 O O . GLU A 1 222 ? -19.141 -20.562 3.588 1 96.75 222 GLU A O 1
ATOM 1788 N N . LEU A 1 223 ? -17.109 -21.234 4.102 1 98.38 223 LEU A N 1
ATOM 1789 C CA . LEU A 1 223 ? -16.469 -20.594 2.959 1 98.38 223 LEU A CA 1
ATOM 1790 C C . LEU A 1 223 ? -16.547 -21.469 1.719 1 98.38 223 LEU A C 1
ATOM 1792 O O . LEU A 1 223 ? -16.703 -20.969 0.602 1 98.38 223 LEU A O 1
ATOM 1796 N N . ASN A 1 224 ? -16.5 -22.766 1.848 1 98.69 224 ASN A N 1
ATOM 1797 C CA . ASN A 1 224 ? -16.406 -23.703 0.728 1 98.69 224 ASN A CA 1
ATOM 1798 C C . ASN A 1 224 ? -17.547 -23.5 -0.261 1 98.69 224 ASN A C 1
ATOM 1800 O O . ASN A 1 224 ? -17.344 -23.531 -1.475 1 98.69 224 ASN A O 1
ATOM 1804 N N . PRO A 1 225 ? -18.766 -23.25 0.228 1 98.56 225 PRO A N 1
ATOM 1805 C CA . PRO A 1 225 ? -19.891 -23.141 -0.703 1 98.56 225 PRO A CA 1
ATOM 1806 C C . PRO A 1 225 ? -19.781 -21.922 -1.623 1 98.56 225 PRO A C 1
ATOM 1808 O O . PRO A 1 225 ? -20.516 -21.828 -2.611 1 98.56 225 PRO A O 1
ATOM 1811 N N . TYR A 1 226 ? -18.906 -21.016 -1.34 1 98.69 226 TYR A N 1
ATOM 1812 C CA . TYR A 1 226 ? -18.766 -19.812 -2.162 1 98.69 226 TYR A CA 1
ATOM 1813 C C . TYR A 1 226 ? -17.875 -20.078 -3.367 1 98.69 226 TYR A C 1
ATOM 1815 O O . TYR A 1 226 ? -17.844 -19.297 -4.32 1 98.69 226 TYR A O 1
ATOM 1823 N N . LEU A 1 227 ? -17.141 -21.156 -3.406 1 98.88 227 LEU A N 1
ATOM 1824 C CA . LEU A 1 227 ? -16.062 -21.297 -4.379 1 98.88 227 LEU A CA 1
ATOM 1825 C C . LEU A 1 227 ? -16.609 -21.578 -5.77 1 98.88 227 LEU A C 1
ATOM 1827 O O . LEU A 1 227 ? -16.312 -20.844 -6.719 1 98.88 227 LEU A O 1
ATOM 1831 N N . GLU A 1 228 ? -17.406 -22.656 -5.957 1 98.81 228 GLU A N 1
ATOM 1832 C CA . GLU A 1 228 ? -17.891 -23.016 -7.289 1 98.81 228 GLU A CA 1
ATOM 1833 C C . GLU A 1 228 ? -18.75 -21.906 -7.871 1 98.81 228 GLU A C 1
ATOM 1835 O O . GLU A 1 228 ? -18.625 -21.562 -9.055 1 98.81 228 GLU A O 1
ATOM 1840 N N . PRO A 1 229 ? -19.656 -21.234 -7.043 1 98.81 229 PRO A N 1
ATOM 1841 C CA . PRO A 1 229 ? -20.375 -20.078 -7.578 1 98.81 229 PRO A CA 1
ATOM 1842 C C . PRO A 1 229 ? -19.453 -18.969 -8.055 1 98.81 229 PRO A C 1
ATOM 1844 O O . PRO A 1 229 ? -19.734 -18.312 -9.07 1 98.81 229 PRO A O 1
ATOM 1847 N N . MET A 1 230 ? -18.344 -18.734 -7.352 1 98.88 230 MET A N 1
ATOM 1848 C CA . MET A 1 230 ? -17.359 -17.734 -7.789 1 98.88 230 MET A CA 1
ATOM 1849 C C . MET A 1 230 ? -16.766 -18.125 -9.141 1 98.88 230 MET A C 1
ATOM 1851 O O . MET A 1 230 ? -16.641 -17.281 -10.031 1 98.88 230 MET A O 1
ATOM 1855 N N . TYR A 1 231 ? -16.453 -19.375 -9.289 1 98.94 231 TYR A N 1
ATOM 1856 C CA . TYR A 1 231 ? -15.938 -19.859 -10.57 1 98.94 231 TYR A CA 1
ATOM 1857 C C . TYR A 1 231 ? -16.969 -19.656 -11.68 1 98.94 231 TYR A C 1
ATOM 1859 O O . TYR A 1 231 ? -16.609 -19.266 -12.789 1 98.94 231 TYR A O 1
ATOM 1867 N N . LYS A 1 232 ? -18.203 -19.969 -11.383 1 98.94 232 LYS A N 1
ATOM 1868 C CA . LYS A 1 232 ? -19.25 -19.812 -12.383 1 98.94 232 LYS A CA 1
ATOM 1869 C C . LYS A 1 232 ? -19.359 -18.344 -12.836 1 98.94 232 LYS A C 1
ATOM 1871 O O . LYS A 1 232 ? -19.516 -18.078 -14.023 1 98.94 232 LYS A O 1
ATOM 1876 N N . GLU A 1 233 ? -19.266 -17.422 -11.883 1 98.88 233 GLU A N 1
ATOM 1877 C CA . GLU A 1 233 ? -19.312 -16 -12.227 1 98.88 233 GLU A CA 1
ATOM 1878 C C . GLU A 1 233 ? -18.156 -15.609 -13.133 1 98.88 233 GLU A C 1
ATOM 1880 O O . GLU A 1 233 ? -18.328 -14.898 -14.117 1 98.88 233 GLU A O 1
ATOM 1885 N N . ILE A 1 234 ? -16.969 -16.094 -12.82 1 98.94 234 ILE A N 1
ATOM 1886 C CA . ILE A 1 234 ? -15.781 -15.766 -13.602 1 98.94 234 ILE A CA 1
ATOM 1887 C C . ILE A 1 234 ? -15.922 -16.328 -15.016 1 98.94 234 ILE A C 1
ATOM 1889 O O . ILE A 1 234 ? -15.711 -15.625 -16 1 98.94 234 ILE A O 1
ATOM 1893 N N . VAL A 1 235 ? -16.312 -17.594 -15.109 1 98.94 235 VAL A N 1
ATOM 1894 C CA . VAL A 1 235 ? -16.406 -18.281 -16.391 1 98.94 235 VAL A CA 1
ATOM 1895 C C . VAL A 1 235 ? -17.469 -17.609 -17.25 1 98.94 235 VAL A C 1
ATOM 1897 O O . VAL A 1 235 ? -17.297 -17.469 -18.469 1 98.94 235 VAL A O 1
ATOM 1900 N N . GLN A 1 236 ? -18.594 -17.234 -16.625 1 98.88 236 GLN A N 1
ATOM 1901 C CA . GLN A 1 236 ? -19.625 -16.5 -17.359 1 98.88 236 GLN A CA 1
ATOM 1902 C C . GLN A 1 236 ? -19.047 -15.227 -17.984 1 98.88 236 GLN A C 1
ATOM 1904 O O . GLN A 1 236 ? -19.344 -14.914 -19.141 1 98.88 236 GLN A O 1
ATOM 1909 N N . GLY A 1 237 ? -18.25 -14.477 -17.234 1 98.94 237 GLY A N 1
ATOM 1910 C CA . GLY A 1 237 ? -17.594 -13.312 -17.797 1 98.94 237 GLY A CA 1
ATOM 1911 C C . GLY A 1 237 ? -16.656 -13.641 -18.953 1 98.94 237 GLY A C 1
ATOM 1912 O O . GLY A 1 237 ? -16.688 -12.977 -19.984 1 98.94 237 GLY A O 1
ATOM 1913 N N . ILE A 1 238 ? -15.859 -14.695 -18.781 1 98.94 238 ILE A N 1
ATOM 1914 C CA . ILE A 1 238 ? -14.891 -15.125 -19.781 1 98.94 238 ILE A CA 1
ATOM 1915 C C . ILE A 1 238 ? -15.625 -15.539 -21.062 1 98.94 238 ILE A C 1
ATOM 1917 O O . ILE A 1 238 ? -15.25 -15.117 -22.156 1 98.94 238 ILE A O 1
ATOM 1921 N N . ARG A 1 239 ? -16.688 -16.281 -20.969 1 98.88 239 ARG A N 1
ATOM 1922 C CA . ARG A 1 239 ? -17.375 -16.891 -22.109 1 98.88 239 ARG A CA 1
ATOM 1923 C C . ARG A 1 239 ? -18.141 -15.852 -22.922 1 98.88 239 ARG A C 1
ATOM 1925 O O . ARG A 1 239 ? -18.531 -16.109 -24.062 1 98.88 239 ARG A O 1
ATOM 1932 N N . LYS A 1 240 ? -18.344 -14.641 -22.375 1 98.81 240 LYS A N 1
ATOM 1933 C CA . LYS A 1 240 ? -18.922 -13.547 -23.141 1 98.81 240 LYS A CA 1
ATOM 1934 C C . LYS A 1 240 ? -17.969 -13.117 -24.266 1 98.81 240 LYS A C 1
ATOM 1936 O O . LYS A 1 240 ? -18.406 -12.594 -25.297 1 98.81 240 LYS A O 1
ATOM 1941 N N . VAL A 1 241 ? -16.656 -13.445 -24.062 1 98.88 241 VAL A N 1
ATOM 1942 C CA . VAL A 1 241 ? -15.711 -12.844 -24.984 1 98.88 241 VAL A CA 1
ATOM 1943 C C . VAL A 1 241 ? -14.766 -13.914 -25.531 1 98.88 241 VAL A C 1
ATOM 1945 O O . VAL A 1 241 ? -14.055 -13.688 -26.516 1 98.88 241 VAL A O 1
ATOM 1948 N N . ASP A 1 242 ? -14.758 -15.086 -24.906 1 98.75 242 ASP A N 1
ATOM 1949 C CA . ASP A 1 242 ? -13.812 -16.141 -25.266 1 98.75 242 ASP A CA 1
ATOM 1950 C C . ASP A 1 242 ? -14.445 -17.516 -25.125 1 98.75 242 ASP A C 1
ATOM 1952 O O . ASP A 1 242 ? -14.648 -18 -24.016 1 98.75 242 ASP A O 1
ATOM 1956 N N . LYS A 1 243 ? -14.625 -18.188 -26.234 1 98 243 LYS A N 1
ATOM 1957 C CA . LYS A 1 243 ? -15.195 -19.547 -26.234 1 98 243 LYS A CA 1
ATOM 1958 C C . LYS A 1 243 ? -14.141 -20.578 -26.594 1 98 243 LYS A C 1
ATOM 1960 O O . LYS A 1 243 ? -14.438 -21.781 -26.656 1 98 243 LYS A O 1
ATOM 1965 N N . ASN A 1 244 ? -12.93 -20.094 -26.75 1 98 244 ASN A N 1
ATOM 1966 C CA . ASN A 1 244 ? -11.891 -20.953 -27.312 1 98 244 ASN A CA 1
ATOM 1967 C C . ASN A 1 244 ? -11.047 -21.609 -26.219 1 98 244 ASN A C 1
ATOM 1969 O O . ASN A 1 244 ? -10.633 -22.766 -26.344 1 98 244 ASN A O 1
ATOM 1973 N N . HIS A 1 245 ? -10.773 -20.969 -25.109 1 98.81 245 HIS A N 1
ATOM 1974 C CA . HIS A 1 245 ? -9.719 -21.375 -24.188 1 98.81 245 HIS A CA 1
ATOM 1975 C C . HIS A 1 245 ? -10.281 -22.203 -23.047 1 98.81 245 HIS A C 1
ATOM 1977 O O . HIS A 1 245 ? -11.453 -22.078 -22.688 1 98.81 245 HIS A O 1
ATOM 1983 N N . LEU A 1 246 ? -9.398 -23.062 -22.516 1 98.88 246 LEU A N 1
ATOM 1984 C CA . LEU A 1 246 ? -9.711 -23.844 -21.328 1 98.88 246 LEU A CA 1
ATOM 1985 C C . LEU A 1 246 ? -9.766 -22.953 -20.094 1 98.88 246 LEU A C 1
ATOM 1987 O O . LEU A 1 246 ? -9.109 -21.906 -20.047 1 98.88 246 LEU A O 1
ATOM 1991 N N . VAL A 1 247 ? -10.562 -23.344 -19.141 1 98.94 247 VAL A N 1
ATOM 1992 C CA . VAL A 1 247 ? -10.516 -22.781 -17.797 1 98.94 247 VAL A CA 1
ATOM 1993 C C . VAL A 1 247 ? -10.133 -23.859 -16.797 1 98.94 247 VAL A C 1
ATOM 1995 O O . VAL A 1 247 ? -10.57 -25 -16.906 1 98.94 247 VAL A O 1
ATOM 1998 N N . PHE A 1 248 ? -9.234 -23.5 -15.938 1 98.94 248 PHE A N 1
ATOM 1999 C CA . PHE A 1 248 ? -8.773 -24.406 -14.883 1 98.94 248 PHE A CA 1
ATOM 2000 C C . PHE A 1 248 ? -9.383 -24.016 -13.539 1 98.94 248 PHE A C 1
ATOM 2002 O O . PHE A 1 248 ? -9.336 -22.844 -13.148 1 98.94 248 PHE A O 1
ATOM 2009 N N . LEU A 1 249 ? -9.992 -24.969 -12.828 1 98.94 249 LEU A N 1
ATOM 2010 C CA . LEU A 1 249 ? -10.641 -24.734 -11.539 1 98.94 249 LEU A CA 1
ATOM 2011 C C . LEU A 1 249 ? -9.922 -25.516 -10.438 1 98.94 249 LEU A C 1
ATOM 2013 O O . LEU A 1 249 ? -9.875 -26.75 -10.461 1 98.94 249 LEU A O 1
ATOM 2017 N N . GLY A 1 250 ? -9.336 -24.781 -9.531 1 98.81 250 GLY A N 1
ATOM 2018 C CA . GLY A 1 250 ? -8.672 -25.391 -8.398 1 98.81 250 GLY A CA 1
ATOM 2019 C C . GLY A 1 250 ? -9.617 -25.703 -7.246 1 98.81 250 GLY A C 1
ATOM 2020 O O . GLY A 1 250 ? -10.562 -24.953 -6.996 1 98.81 250 GLY A O 1
ATOM 2021 N N . GLY A 1 251 ? -9.367 -26.812 -6.512 1 98.62 251 GLY A N 1
ATOM 2022 C CA . GLY A 1 251 ? -10.164 -27.156 -5.344 1 98.62 251 GLY A CA 1
ATOM 2023 C C . GLY A 1 251 ? -9.914 -26.234 -4.16 1 98.62 251 GLY A C 1
ATOM 2024 O O . GLY A 1 251 ? -9.039 -25.375 -4.215 1 98.62 251 GLY A O 1
ATOM 2025 N N . ALA A 1 252 ? -10.742 -26.391 -3.111 1 98.62 252 ALA A N 1
ATOM 2026 C CA . ALA A 1 252 ? -10.539 -25.641 -1.866 1 98.62 252 ALA A CA 1
ATOM 2027 C C . ALA A 1 252 ? -9.383 -26.25 -1.063 1 98.62 252 ALA A C 1
ATOM 2029 O O . ALA A 1 252 ? -8.828 -27.281 -1.441 1 98.62 252 ALA A O 1
ATOM 2030 N N . GLN A 1 253 ? -8.969 -25.547 -0.019 1 98.38 253 GLN A N 1
ATOM 2031 C CA . GLN A 1 253 ? -7.902 -25.984 0.871 1 98.38 253 GLN A CA 1
ATOM 2032 C C . GLN A 1 253 ? -6.645 -26.344 0.084 1 98.38 253 GLN A C 1
ATOM 2034 O O . GLN A 1 253 ? -6.223 -27.5 0.071 1 98.38 253 GLN A O 1
ATOM 2039 N N . TRP A 1 254 ? -5.988 -25.25 -0.476 1 97.25 254 TRP A N 1
ATOM 2040 C CA . TRP A 1 254 ? -4.711 -25.359 -1.175 1 97.25 254 TRP A CA 1
ATOM 2041 C C . TRP A 1 254 ? -4.852 -26.219 -2.432 1 97.25 254 TRP A C 1
ATOM 2043 O O . TRP A 1 254 ? -3.965 -27.016 -2.748 1 97.25 254 TRP A O 1
ATOM 2053 N N . ASP A 1 255 ? -6.031 -26.172 -3.105 1 98.31 255 ASP A N 1
ATOM 2054 C CA . ASP A 1 255 ? -6.34 -26.922 -4.32 1 98.31 255 ASP A CA 1
ATOM 2055 C C . ASP A 1 255 ? -6.336 -28.422 -4.051 1 98.31 255 ASP A C 1
ATOM 2057 O O . ASP A 1 255 ? -5.977 -29.219 -4.926 1 98.31 255 ASP A O 1
ATOM 2061 N N . SER A 1 256 ? -6.707 -28.828 -2.834 1 97.88 256 SER A N 1
ATOM 2062 C CA . SER A 1 256 ? -6.617 -30.25 -2.498 1 97.88 256 SER A CA 1
ATOM 2063 C C . SER A 1 256 ? -8 -30.844 -2.291 1 97.88 256 SER A C 1
ATOM 2065 O O . SER A 1 256 ? -8.133 -32.062 -2.105 1 97.88 256 SER A O 1
ATOM 2067 N N . ASN A 1 257 ? -9.055 -30.094 -2.328 1 98.62 257 ASN A N 1
ATOM 2068 C CA . ASN A 1 257 ? -10.391 -30.562 -1.985 1 98.62 257 ASN A CA 1
ATOM 2069 C C . ASN A 1 257 ? -11.367 -30.375 -3.143 1 98.62 257 ASN A C 1
ATOM 2071 O O . ASN A 1 257 ? -11.938 -29.297 -3.314 1 98.62 257 ASN A O 1
ATOM 2075 N N . PHE A 1 258 ? -11.664 -31.5 -3.836 1 98.69 258 PHE A N 1
ATOM 2076 C CA . PHE A 1 258 ? -12.57 -31.469 -4.973 1 98.69 258 PHE A CA 1
ATOM 2077 C C . PHE A 1 258 ? -14.016 -31.641 -4.52 1 98.69 258 PHE A C 1
ATOM 2079 O O . PHE A 1 258 ? -14.945 -31.5 -5.316 1 98.69 258 PHE A O 1
ATOM 2086 N N . LYS A 1 259 ? -14.258 -31.844 -3.229 1 98 259 LYS A N 1
ATOM 2087 C CA . LYS A 1 259 ? -15.602 -32.094 -2.729 1 98 259 LYS A CA 1
ATOM 2088 C C . LYS A 1 259 ? -16.469 -30.844 -2.838 1 98 259 LYS A C 1
ATOM 2090 O O . LYS A 1 259 ? -17.703 -30.922 -2.729 1 98 259 LYS A O 1
ATOM 2095 N N . VAL A 1 260 ? -15.828 -29.766 -3.078 1 98.38 260 VAL A N 1
ATOM 2096 C CA . VAL A 1 260 ? -16.547 -28.5 -3.176 1 98.38 260 VAL A CA 1
ATOM 2097 C C . VAL A 1 260 ? -17.234 -28.406 -4.531 1 98.38 260 VAL A C 1
ATOM 2099 O O . VAL A 1 260 ? -18.094 -27.531 -4.742 1 98.38 260 VAL A O 1
ATOM 2102 N N . PHE A 1 261 ? -16.906 -29.312 -5.434 1 98.62 261 PHE A N 1
ATOM 2103 C CA . PHE A 1 261 ? -17.391 -29.203 -6.805 1 98.62 261 PHE A CA 1
ATOM 2104 C C . PHE A 1 261 ? -18.594 -30.109 -7.023 1 98.62 261 PHE A C 1
ATOM 2106 O O . PHE A 1 261 ? -18.625 -31.234 -6.504 1 98.62 261 PHE A O 1
ATOM 2113 N N . GLY A 1 262 ? -19.562 -29.625 -7.789 1 97.88 262 GLY A N 1
ATOM 2114 C CA . GLY A 1 262 ? -20.609 -30.438 -8.383 1 97.88 262 GLY A CA 1
ATOM 2115 C C . GLY A 1 262 ? -20.281 -30.875 -9.805 1 97.88 262 GLY A C 1
ATOM 2116 O O . GLY A 1 262 ? -19.125 -31.047 -10.156 1 97.88 262 GLY A O 1
ATOM 2117 N N . LYS A 1 263 ? -21.281 -31.156 -10.578 1 97.88 263 LYS A N 1
ATOM 2118 C CA . LYS A 1 263 ? -21.109 -31.484 -11.992 1 97.88 263 LYS A CA 1
ATOM 2119 C C . LYS A 1 263 ? -20.484 -30.328 -12.758 1 97.88 263 LYS A C 1
ATOM 2121 O O . LYS A 1 263 ? -20.797 -29.156 -12.5 1 97.88 263 LYS A O 1
ATOM 2126 N N . PRO A 1 264 ? -19.625 -30.703 -13.656 1 98.38 264 PRO A N 1
ATOM 2127 C CA . PRO A 1 264 ? -19.031 -29.641 -14.469 1 98.38 264 PRO A CA 1
ATOM 2128 C C . PRO A 1 264 ? -20.078 -28.75 -15.141 1 98.38 264 PRO A C 1
ATOM 2130 O O . PRO A 1 264 ? -21.094 -29.25 -15.609 1 98.38 264 PRO A O 1
ATOM 2133 N N . PHE A 1 265 ? -19.797 -27.422 -15.188 1 98.38 265 PHE A N 1
ATOM 2134 C CA . PHE A 1 265 ? -20.797 -26.484 -15.688 1 98.38 265 PHE A CA 1
ATOM 2135 C C . PHE A 1 265 ? -20.328 -25.859 -17 1 98.38 265 PHE A C 1
ATOM 2137 O O . PHE A 1 265 ? -21.031 -25.031 -17.594 1 98.38 265 PHE A O 1
ATOM 2144 N N . ASP A 1 266 ? -19.156 -26.219 -17.469 1 98.06 266 ASP A N 1
ATOM 2145 C CA . ASP A 1 266 ? -18.562 -25.734 -18.719 1 98.06 266 ASP A CA 1
ATOM 2146 C C . ASP A 1 266 ? -17.891 -26.875 -19.484 1 98.06 266 ASP A C 1
ATOM 2148 O O . ASP A 1 266 ? -17.359 -27.812 -18.875 1 98.06 266 ASP A O 1
ATOM 2152 N N . ASN A 1 267 ? -17.828 -26.828 -20.812 1 96.62 267 ASN A N 1
ATOM 2153 C CA . ASN A 1 267 ? -17.359 -27.938 -21.641 1 96.62 267 ASN A CA 1
ATOM 2154 C C . ASN A 1 267 ? -15.852 -27.875 -21.859 1 96.62 267 ASN A C 1
ATOM 2156 O O . ASN A 1 267 ? -15.266 -28.797 -22.453 1 96.62 267 ASN A O 1
ATOM 2160 N N . LYS A 1 268 ? -15.227 -26.844 -21.453 1 98.19 268 LYS A N 1
ATOM 2161 C CA . LYS A 1 268 ? -13.781 -26.703 -21.609 1 98.19 268 LYS A CA 1
ATOM 2162 C C . LYS A 1 268 ? -13.102 -26.453 -20.266 1 98.19 268 LYS A C 1
ATOM 2164 O O . LYS A 1 268 ? -12.266 -25.562 -20.141 1 98.19 268 LYS A O 1
ATOM 2169 N N . VAL A 1 269 ? -13.484 -27.219 -19.297 1 98.56 269 VAL A N 1
ATOM 2170 C CA . VAL A 1 269 ? -12.961 -27.078 -17.953 1 98.56 269 VAL A CA 1
ATOM 2171 C C . VAL A 1 269 ? -11.945 -28.188 -17.672 1 98.56 269 VAL A C 1
ATOM 2173 O O . VAL A 1 269 ? -12.117 -29.312 -18.125 1 98.56 269 VAL A O 1
ATOM 2176 N N . VAL A 1 270 ? -10.922 -27.875 -17.047 1 98.88 270 VAL A N 1
ATOM 2177 C CA . VAL A 1 270 ? -9.938 -28.781 -16.453 1 98.88 270 VAL A CA 1
ATOM 2178 C C . VAL A 1 270 ? -9.852 -28.531 -14.953 1 98.88 270 VAL A C 1
ATOM 2180 O O . VAL A 1 270 ? -9.789 -27.375 -14.516 1 98.88 270 VAL A O 1
ATOM 2183 N N . TYR A 1 271 ? -9.93 -29.578 -14.141 1 98.94 271 TYR A N 1
ATOM 2184 C CA . TYR A 1 271 ? -9.805 -29.406 -12.703 1 98.94 271 TYR A CA 1
ATOM 2185 C C . TYR A 1 271 ? -8.359 -29.609 -12.25 1 98.94 271 TYR A C 1
ATOM 2187 O O . TYR A 1 271 ? -7.703 -30.562 -12.656 1 98.94 271 TYR A O 1
ATOM 2195 N N . THR A 1 272 ? -7.848 -28.688 -11.5 1 98.88 272 THR A N 1
ATOM 2196 C CA . THR A 1 272 ? -6.445 -28.719 -11.102 1 98.88 272 THR A CA 1
ATOM 2197 C C . THR A 1 272 ? -6.312 -28.953 -9.602 1 98.88 272 THR A C 1
ATOM 2199 O O . THR A 1 272 ? -7.156 -28.516 -8.82 1 98.88 272 THR A O 1
ATOM 2202 N N . PHE A 1 273 ? -5.301 -29.688 -9.18 1 98.88 273 PHE A N 1
ATOM 2203 C CA . PHE A 1 273 ? -4.945 -29.922 -7.785 1 98.88 273 PHE A CA 1
ATOM 2204 C C . PHE A 1 273 ? -3.455 -29.672 -7.562 1 98.88 273 PHE A C 1
ATOM 2206 O O . PHE A 1 273 ? -2.68 -29.625 -8.516 1 98.88 273 PHE A O 1
ATOM 2213 N N . HIS A 1 274 ? -3.068 -29.422 -6.328 1 98.88 274 HIS A N 1
ATOM 2214 C CA . HIS A 1 274 ? -1.682 -29.297 -5.898 1 98.88 274 HIS A CA 1
ATOM 2215 C C . HIS A 1 274 ? -1.317 -30.359 -4.879 1 98.88 274 HIS A C 1
ATOM 2217 O O . HIS A 1 274 ? -2.15 -30.766 -4.059 1 98.88 274 HIS A O 1
ATOM 2223 N N . LYS A 1 275 ? -0.13 -30.844 -4.938 1 97.88 275 LYS A N 1
ATOM 2224 C CA . LYS A 1 275 ? 0.367 -31.844 -3.982 1 97.88 275 LYS A CA 1
ATOM 2225 C C . LYS A 1 275 ? 1.845 -31.609 -3.678 1 97.88 275 LYS A C 1
ATOM 2227 O O . LYS A 1 275 ? 2.678 -31.609 -4.586 1 97.88 275 LYS A O 1
ATOM 2232 N N . TYR A 1 276 ? 2.068 -31.438 -2.438 1 96.25 276 TYR A N 1
ATOM 2233 C CA . TYR A 1 276 ? 3.436 -31.312 -1.947 1 96.25 276 TYR A CA 1
ATOM 2234 C C . TYR A 1 276 ? 3.695 -32.281 -0.796 1 96.25 276 TYR A C 1
ATOM 2236 O O . TYR A 1 276 ? 2.816 -32.531 0.034 1 96.25 276 TYR A O 1
ATOM 2244 N N . TRP A 1 277 ? 4.832 -32.844 -0.743 1 92.38 277 TRP A N 1
ATOM 2245 C CA . TRP A 1 277 ? 5.402 -33.5 0.425 1 92.38 277 TRP A CA 1
ATOM 2246 C C . TRP A 1 277 ? 4.535 -34.656 0.87 1 92.38 277 TRP A C 1
ATOM 2248 O O . TRP A 1 277 ? 4.273 -34.844 2.064 1 92.38 277 TRP A O 1
ATOM 2258 N N . THR A 1 278 ? 3.967 -35.312 0.047 1 96.62 278 THR A N 1
ATOM 2259 C CA . THR A 1 278 ? 3.219 -36.562 0.267 1 96.62 278 THR A CA 1
ATOM 2260 C C . THR A 1 278 ? 4.012 -37.75 -0.221 1 96.62 278 THR A C 1
ATOM 2262 O O . THR A 1 278 ? 5.113 -37.625 -0.756 1 96.62 278 THR A O 1
ATOM 2265 N N . ALA A 1 279 ? 3.408 -38.938 0.033 1 97.19 279 ALA A N 1
ATOM 2266 C CA . ALA A 1 279 ? 3.92 -40.094 -0.674 1 97.19 279 ALA A CA 1
ATOM 2267 C C . ALA A 1 279 ? 3.734 -39.969 -2.182 1 97.19 279 ALA A C 1
ATOM 2269 O O . ALA A 1 279 ? 2.979 -39.094 -2.641 1 97.19 279 ALA A O 1
ATOM 2270 N N . SER A 1 280 ? 4.48 -40.781 -2.941 1 97.88 280 SER A N 1
ATOM 2271 C CA . SER A 1 280 ? 4.402 -40.688 -4.395 1 97.88 280 SER A CA 1
ATOM 2272 C C . SER A 1 280 ? 3.564 -41.844 -4.961 1 97.88 280 SER A C 1
ATOM 2274 O O . SER A 1 280 ? 3.748 -42.25 -6.109 1 97.88 280 SER A O 1
ATOM 2276 N N . THR A 1 281 ? 2.709 -42.375 -4.137 1 97.94 281 THR A N 1
ATOM 2277 C CA . THR A 1 281 ? 1.873 -43.5 -4.543 1 97.94 281 THR A CA 1
ATOM 2278 C C . THR A 1 281 ? 0.505 -43.031 -5.012 1 97.94 281 THR A C 1
ATOM 2280 O O . THR A 1 281 ? 0.098 -41.906 -4.703 1 97.94 281 THR A O 1
ATOM 2283 N N . GLN A 1 282 ? -0.187 -43.812 -5.781 1 97.81 282 GLN A N 1
ATOM 2284 C CA . GLN A 1 282 ? -1.419 -43.406 -6.465 1 97.81 282 GLN A CA 1
ATOM 2285 C C . GLN A 1 282 ? -2.496 -43 -5.461 1 97.81 282 GLN A C 1
ATOM 2287 O O . GLN A 1 282 ? -3.342 -42.156 -5.766 1 97.81 282 GLN A O 1
ATOM 2292 N N . ASP A 1 283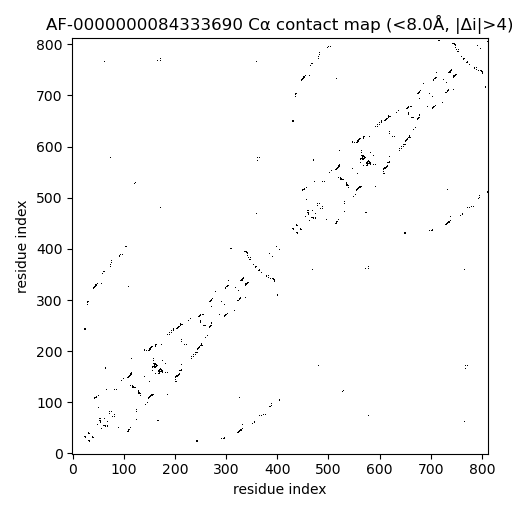 ? -2.463 -43.594 -4.301 1 98 283 ASP A N 1
ATOM 2293 C CA . ASP A 1 283 ? -3.502 -43.344 -3.309 1 98 283 ASP A CA 1
ATOM 2294 C C . ASP A 1 283 ? -3.594 -41.844 -2.984 1 98 283 ASP A C 1
ATOM 2296 O O . ASP A 1 283 ? -4.664 -41.344 -2.631 1 98 283 ASP A O 1
ATOM 2300 N N . VAL A 1 284 ? -2.506 -41.156 -3.162 1 97.88 284 VAL A N 1
ATOM 2301 C CA . VAL A 1 284 ? -2.467 -39.781 -2.764 1 97.88 284 VAL A CA 1
ATOM 2302 C C . VAL A 1 284 ? -3.277 -38.938 -3.748 1 97.88 284 VAL A C 1
ATOM 2304 O O . VAL A 1 284 ? -3.684 -37.812 -3.432 1 97.88 284 VAL A O 1
ATOM 2307 N N . ILE A 1 285 ? -3.557 -39.469 -4.996 1 98.56 285 ILE A N 1
ATOM 2308 C CA . ILE A 1 285 ? -4.316 -38.688 -5.961 1 98.56 285 ILE A CA 1
ATOM 2309 C C . ILE A 1 285 ? -5.602 -39.406 -6.328 1 98.56 285 ILE A C 1
ATOM 2311 O O . ILE A 1 285 ? -6.285 -39.062 -7.285 1 98.56 285 ILE A O 1
ATOM 2315 N N . GLN A 1 286 ? -5.965 -40.438 -5.547 1 98.62 286 GLN A N 1
ATOM 2316 C CA . GLN A 1 286 ? -7.086 -41.312 -5.918 1 98.62 286 GLN A CA 1
ATOM 2317 C C . GLN A 1 286 ? -8.391 -40.531 -5.961 1 98.62 286 GLN A C 1
ATOM 2319 O O . GLN A 1 286 ? -9.242 -40.75 -6.82 1 98.62 286 GLN A O 1
ATOM 2324 N N . ASP A 1 287 ? -8.602 -39.625 -5.02 1 98.31 287 ASP A N 1
ATOM 2325 C CA . ASP A 1 287 ? -9.828 -38.844 -4.969 1 98.31 287 ASP A CA 1
ATOM 2326 C C . ASP A 1 287 ? -10 -38 -6.238 1 98.31 287 ASP A C 1
ATOM 2328 O O . ASP A 1 287 ? -11.117 -37.812 -6.715 1 98.31 287 ASP A O 1
ATOM 2332 N N . TYR A 1 288 ? -8.953 -37.469 -6.762 1 98.81 288 TYR A N 1
ATOM 2333 C CA . TYR A 1 288 ? -9 -36.688 -7.992 1 98.81 288 TYR A CA 1
ATOM 2334 C C . TYR A 1 288 ? -9.305 -37.562 -9.188 1 98.81 288 TYR A C 1
ATOM 2336 O O . TYR A 1 288 ? -10.07 -37.188 -10.078 1 98.81 288 TYR A O 1
ATOM 2344 N N . LEU A 1 289 ? -8.672 -38.781 -9.219 1 98.81 289 LEU A N 1
ATOM 2345 C CA . LEU A 1 289 ? -8.961 -39.719 -10.273 1 98.81 289 LEU A CA 1
ATOM 2346 C C . LEU A 1 289 ? -10.43 -40.125 -10.25 1 98.81 289 LEU A C 1
ATOM 2348 O O . LEU A 1 289 ? -11.062 -40.25 -11.305 1 98.81 289 LEU A O 1
ATOM 2352 N N . ASN A 1 290 ? -10.93 -40.375 -9.016 1 98.75 290 ASN A N 1
ATOM 2353 C CA . ASN A 1 290 ? -12.344 -40.688 -8.883 1 98.75 290 ASN A CA 1
ATOM 2354 C C . ASN A 1 290 ? -13.227 -39.562 -9.445 1 98.75 290 ASN A C 1
ATOM 2356 O O . ASN A 1 290 ? -14.219 -39.844 -10.125 1 98.75 290 ASN A O 1
ATOM 2360 N N . PHE A 1 291 ? -12.875 -38.375 -9.156 1 98.75 291 PHE A N 1
ATOM 2361 C CA . PHE A 1 291 ? -13.609 -37.219 -9.664 1 98.75 291 PHE A CA 1
ATOM 2362 C C . PHE A 1 291 ? -13.555 -37.156 -11.188 1 98.75 291 PHE A C 1
ATOM 2364 O O . PHE A 1 291 ? -14.578 -37 -11.844 1 98.75 291 PHE A O 1
ATOM 2371 N N . ARG A 1 292 ? -12.344 -37.281 -11.758 1 98.75 292 ARG A N 1
ATOM 2372 C CA . ARG A 1 292 ? -12.125 -37.344 -13.203 1 98.75 292 ARG A CA 1
ATOM 2373 C C . ARG A 1 292 ? -13.031 -38.375 -13.852 1 98.75 292 ARG A C 1
ATOM 2375 O O . ARG A 1 292 ? -13.688 -38.094 -14.859 1 98.75 292 ARG A O 1
ATOM 2382 N N . ASP A 1 293 ? -13.062 -39.562 -13.266 1 98.56 293 ASP A N 1
ATOM 2383 C CA . ASP A 1 293 ? -13.805 -40.688 -13.844 1 98.56 293 ASP A CA 1
ATOM 2384 C C . ASP A 1 293 ? -15.312 -40.469 -13.688 1 98.56 293 ASP A C 1
ATOM 2386 O O . ASP A 1 293 ? -16.078 -40.75 -14.609 1 98.56 293 ASP A O 1
ATOM 2390 N N . LYS A 1 294 ? -15.672 -40 -12.555 1 98.56 294 LYS A N 1
ATOM 2391 C CA . LYS A 1 294 ? -17.078 -39.781 -12.266 1 98.56 294 LYS A CA 1
ATOM 2392 C C . LYS A 1 294 ? -17.703 -38.781 -13.234 1 98.56 294 LYS A C 1
ATOM 2394 O O . LYS A 1 294 ? -18.797 -39 -13.742 1 98.56 294 LYS A O 1
ATOM 2399 N N . TYR A 1 295 ? -16.953 -37.719 -13.531 1 98.38 295 TYR A N 1
ATOM 2400 C CA . TYR A 1 295 ? -17.562 -36.625 -14.273 1 98.38 295 TYR A CA 1
ATOM 2401 C C . TYR A 1 295 ? -17.016 -36.531 -15.695 1 98.38 295 TYR A C 1
ATOM 2403 O O . TYR A 1 295 ? -17.422 -35.688 -16.484 1 98.38 295 TYR A O 1
ATOM 2411 N N . ASN A 1 296 ? -16.062 -37.469 -16.062 1 98.31 296 ASN A N 1
ATOM 2412 C CA . ASN A 1 296 ? -15.469 -37.531 -17.391 1 98.31 296 ASN A CA 1
ATOM 2413 C C . ASN A 1 296 ? -14.875 -36.188 -17.797 1 98.31 296 ASN A C 1
ATOM 2415 O O . ASN A 1 296 ? -15.227 -35.625 -18.844 1 98.31 296 ASN A O 1
ATOM 2419 N N . VAL A 1 297 ? -14.023 -35.625 -16.953 1 98.56 297 VAL A N 1
ATOM 2420 C CA . VAL A 1 297 ? -13.336 -34.344 -17.172 1 98.56 297 VAL A CA 1
ATOM 2421 C C . VAL A 1 297 ? -11.836 -34.531 -16.922 1 98.56 297 VAL A C 1
ATOM 2423 O O . VAL A 1 297 ? -11.422 -35.406 -16.141 1 98.56 297 VAL A O 1
ATOM 2426 N N . PRO A 1 298 ? -11.031 -33.781 -17.656 1 98.69 298 PRO A N 1
ATOM 2427 C CA . PRO A 1 298 ? -9.594 -33.875 -17.391 1 98.69 298 PRO A CA 1
ATOM 2428 C C . PRO A 1 298 ? -9.195 -33.281 -16.047 1 98.69 298 PRO A C 1
ATOM 2430 O O . PRO A 1 298 ? -9.859 -32.344 -15.555 1 98.69 298 PRO A O 1
ATOM 2433 N N . ILE A 1 299 ? -8.148 -33.812 -15.445 1 98.81 299 ILE A N 1
ATOM 2434 C CA . ILE A 1 299 ? -7.508 -33.25 -14.258 1 98.81 299 ILE A CA 1
ATOM 2435 C C . ILE A 1 299 ? -6.035 -32.969 -14.555 1 98.81 299 ILE A C 1
ATOM 2437 O O . ILE A 1 299 ? -5.477 -33.5 -15.516 1 98.81 299 ILE A O 1
ATOM 2441 N N . TYR A 1 300 ? -5.434 -32.094 -13.805 1 97.5 300 TYR A N 1
ATOM 2442 C CA . TYR A 1 300 ? -4.102 -31.531 -14.008 1 97.5 300 TYR A CA 1
ATOM 2443 C C . TYR A 1 300 ? -3.455 -31.156 -12.68 1 97.5 300 TYR A C 1
ATOM 2445 O O . TYR A 1 300 ? -4.125 -30.656 -11.781 1 97.5 300 TYR A O 1
ATOM 2453 N N . CYS A 1 301 ? -2.188 -31.641 -12.414 1 98.88 301 CYS A N 1
ATOM 2454 C CA . CYS A 1 301 ? -1.445 -31.219 -11.234 1 98.88 301 CYS A CA 1
ATOM 2455 C C . CYS A 1 301 ? -0.747 -29.875 -11.492 1 98.88 301 CYS A C 1
ATOM 2457 O O . CYS A 1 301 ? 0.366 -29.844 -12.023 1 98.88 301 CYS A O 1
ATOM 2459 N N . GLY A 1 302 ? -1.352 -28.797 -11.031 1 98.88 302 GLY A N 1
ATOM 2460 C CA . GLY A 1 302 ? -0.875 -27.469 -11.367 1 98.88 302 GLY A CA 1
ATOM 2461 C C . GLY A 1 302 ? 0.37 -27.078 -10.594 1 98.88 302 GLY A C 1
ATOM 2462 O O . GLY A 1 302 ? 1.135 -26.219 -11.039 1 98.88 302 GLY A O 1
ATOM 2463 N N . GLU A 1 303 ? 0.556 -27.625 -9.398 1 98.88 303 GLU A N 1
ATOM 2464 C CA . GLU A 1 303 ? 1.757 -27.375 -8.602 1 98.88 303 GLU A CA 1
ATOM 2465 C C . GLU A 1 303 ? 2.176 -28.641 -7.852 1 98.88 303 GLU A C 1
ATOM 2467 O O . GLU A 1 303 ? 1.331 -29.359 -7.301 1 98.88 303 GLU A O 1
ATOM 2472 N N . THR A 1 304 ? 3.355 -28.922 -7.816 1 98.69 304 THR A N 1
ATOM 2473 C CA . THR A 1 304 ? 4.051 -29.922 -7.012 1 98.69 304 THR A CA 1
ATOM 2474 C C . THR A 1 304 ? 5.559 -29.688 -7.047 1 98.69 304 THR A C 1
ATOM 2476 O O . THR A 1 304 ? 6.02 -28.641 -7.508 1 98.69 304 THR A O 1
ATOM 2479 N N . GLY A 1 305 ? 6.324 -30.547 -6.465 1 97.81 305 GLY A N 1
ATOM 2480 C CA . GLY A 1 305 ? 7.766 -30.375 -6.465 1 97.81 305 GLY A CA 1
ATOM 2481 C C . GLY A 1 305 ? 8.32 -29.938 -5.121 1 97.81 305 GLY A C 1
ATOM 2482 O O . GLY A 1 305 ? 7.918 -30.453 -4.082 1 97.81 305 GLY A O 1
ATOM 2483 N N . GLU A 1 306 ? 9.359 -29.047 -5.188 1 96.81 306 GLU A N 1
ATOM 2484 C CA . GLU A 1 306 ? 10.031 -28.562 -3.98 1 96.81 306 GLU A CA 1
ATOM 2485 C C . GLU A 1 306 ? 10.453 -29.734 -3.082 1 96.81 306 GLU A C 1
ATOM 2487 O O . GLU A 1 306 ? 10.172 -29.719 -1.881 1 96.81 306 GLU A O 1
ATOM 2492 N N . ASN A 1 307 ? 10.992 -30.703 -3.615 1 97 307 ASN A N 1
ATOM 2493 C CA . ASN A 1 307 ? 11.398 -31.922 -2.928 1 97 307 ASN A CA 1
ATOM 2494 C C . ASN A 1 307 ? 12.68 -32.5 -3.518 1 97 307 ASN A C 1
ATOM 2496 O O . ASN A 1 307 ? 13.266 -31.906 -4.43 1 97 307 ASN A O 1
ATOM 2500 N N . LYS A 1 308 ? 13.188 -33.625 -2.982 1 97.19 308 LYS A N 1
ATOM 2501 C CA . LYS A 1 308 ? 14.352 -34.344 -3.518 1 97.19 308 LYS A CA 1
ATOM 2502 C C . LYS A 1 308 ? 14.047 -34.938 -4.887 1 97.19 308 LYS A C 1
ATOM 2504 O O . LYS A 1 308 ? 12.898 -35.281 -5.184 1 97.19 308 LYS A O 1
ATOM 2509 N N . ASN A 1 309 ? 15.078 -35.094 -5.684 1 98 309 ASN A N 1
ATOM 2510 C CA . ASN A 1 309 ? 14.945 -35.562 -7.059 1 98 309 ASN A CA 1
ATOM 2511 C C . ASN A 1 309 ? 14.266 -36.938 -7.109 1 98 309 ASN A C 1
ATOM 2513 O O . ASN A 1 309 ? 13.469 -37.188 -8.008 1 98 309 ASN A O 1
ATOM 2517 N N . ASP A 1 310 ? 14.578 -37.75 -6.152 1 98 310 ASP A N 1
ATOM 2518 C CA . ASP A 1 310 ? 13.984 -39.094 -6.148 1 98 310 ASP A CA 1
ATOM 2519 C C . ASP A 1 310 ? 12.469 -39.031 -5.984 1 98 310 ASP A C 1
ATOM 2521 O O . ASP A 1 310 ? 11.734 -39.75 -6.633 1 98 310 ASP A O 1
ATOM 2525 N N . TRP A 1 311 ? 12.062 -38.219 -5.105 1 98.38 311 TRP A N 1
ATOM 2526 C CA . TRP A 1 311 ? 10.633 -38.031 -4.914 1 98.38 311 TRP A CA 1
ATOM 2527 C C . TRP A 1 311 ? 9.984 -37.438 -6.16 1 98.38 311 TRP A C 1
ATOM 2529 O O . TRP A 1 311 ? 8.945 -37.906 -6.613 1 98.38 311 TRP A O 1
ATOM 2539 N N . ASP A 1 312 ? 10.641 -36.406 -6.742 1 98.38 312 ASP A N 1
ATOM 2540 C CA . ASP A 1 312 ? 10.117 -35.75 -7.93 1 98.38 312 ASP A CA 1
ATOM 2541 C C . ASP A 1 312 ? 9.945 -36.75 -9.078 1 98.38 312 ASP A C 1
ATOM 2543 O O . ASP A 1 312 ? 8.93 -36.719 -9.781 1 98.38 312 ASP A O 1
ATOM 2547 N N . GLU A 1 313 ? 10.914 -37.562 -9.258 1 98.62 313 GLU A N 1
ATOM 2548 C CA . GLU A 1 313 ? 10.852 -38.594 -10.312 1 98.62 313 GLU A CA 1
ATOM 2549 C C . GLU A 1 313 ? 9.695 -39.562 -10.07 1 98.62 313 GLU A C 1
ATOM 2551 O O . GLU A 1 313 ? 8.922 -39.844 -10.984 1 98.62 313 GLU A O 1
ATOM 2556 N N . ALA A 1 314 ? 9.609 -40.031 -8.852 1 98.69 314 ALA A N 1
ATOM 2557 C CA . ALA A 1 314 ? 8.578 -41.031 -8.523 1 98.69 314 ALA A CA 1
ATOM 2558 C C . ALA A 1 314 ? 7.184 -40.406 -8.688 1 98.69 314 ALA A C 1
ATOM 2560 O O . ALA A 1 314 ? 6.281 -41.062 -9.227 1 98.69 314 ALA A O 1
ATOM 2561 N N . PHE A 1 315 ? 7.027 -39.219 -8.18 1 98.75 315 PHE A N 1
ATOM 2562 C CA . PHE A 1 315 ? 5.727 -38.562 -8.242 1 98.75 315 PHE A CA 1
ATOM 2563 C C . PHE A 1 315 ? 5.34 -38.281 -9.688 1 98.75 315 PHE A C 1
ATOM 2565 O O . PHE A 1 315 ? 4.199 -38.5 -10.094 1 98.75 315 PHE A O 1
ATOM 2572 N N . ARG A 1 316 ? 6.281 -37.781 -10.5 1 98.56 316 ARG A N 1
ATOM 2573 C CA . ARG A 1 316 ? 6.051 -37.531 -11.914 1 98.56 316 ARG A CA 1
ATOM 2574 C C . ARG A 1 316 ? 5.633 -38.781 -12.641 1 98.56 316 ARG A C 1
ATOM 2576 O O . ARG A 1 316 ? 4.672 -38.781 -13.414 1 98.56 316 ARG A O 1
ATOM 2583 N N . LYS A 1 317 ? 6.348 -39.844 -12.438 1 98.75 317 LYS A N 1
ATOM 2584 C CA . LYS A 1 317 ? 6.031 -41.125 -13.078 1 98.75 317 LYS A CA 1
ATOM 2585 C C . LYS A 1 317 ? 4.633 -41.594 -12.695 1 98.75 317 LYS A C 1
ATOM 2587 O O . LYS A 1 317 ? 3.896 -42.125 -13.539 1 98.75 317 LYS A O 1
ATOM 2592 N N . MET A 1 318 ? 4.379 -41.438 -11.414 1 98.75 318 MET A N 1
ATOM 2593 C CA . MET A 1 318 ? 3.051 -41.781 -10.93 1 98.75 318 MET A CA 1
ATOM 2594 C C . MET A 1 318 ? 1.972 -40.969 -11.609 1 98.75 318 MET A C 1
ATOM 2596 O O . MET A 1 318 ? 0.935 -41.469 -12.016 1 98.75 318 MET A O 1
ATOM 2600 N N . LEU A 1 319 ? 2.131 -39.656 -11.789 1 98.81 319 LEU A N 1
ATOM 2601 C CA . LEU A 1 319 ? 1.188 -38.812 -12.492 1 98.81 319 LEU A CA 1
ATOM 2602 C C . LEU A 1 319 ? 1.011 -39.25 -13.938 1 98.81 319 LEU A C 1
ATOM 2604 O O . LEU A 1 319 ? -0.117 -39.406 -14.414 1 98.81 319 LEU A O 1
ATOM 2608 N N . GLU A 1 320 ? 2.086 -39.531 -14.609 1 98.62 320 GLU A N 1
ATOM 2609 C CA . GLU A 1 320 ? 2.055 -39.875 -16.031 1 98.62 320 GLU A CA 1
ATOM 2610 C C . GLU A 1 320 ? 1.408 -41.25 -16.25 1 98.62 320 GLU A C 1
ATOM 2612 O O . GLU A 1 320 ? 0.704 -41.438 -17.234 1 98.62 320 GLU A O 1
ATOM 2617 N N . LYS A 1 321 ? 1.701 -42.094 -15.336 1 98.38 321 LYS A N 1
ATOM 2618 C CA . LYS A 1 321 ? 1.054 -43.406 -15.398 1 98.38 321 LYS A CA 1
ATOM 2619 C C . LYS A 1 321 ? -0.466 -43.281 -15.391 1 98.38 321 LYS A C 1
ATOM 2621 O O . LYS A 1 321 ? -1.172 -44.062 -16 1 98.38 321 LYS A O 1
ATOM 2626 N N . ASN A 1 322 ? -0.939 -42.25 -14.758 1 98.5 322 ASN A N 1
ATOM 2627 C CA . ASN A 1 322 ? -2.375 -42 -14.641 1 98.5 322 ASN A CA 1
ATOM 2628 C C . ASN A 1 322 ? -2.852 -40.969 -15.633 1 98.5 322 ASN A C 1
ATOM 2630 O O . ASN A 1 322 ? -3.957 -40.438 -15.5 1 98.5 322 ASN A O 1
ATOM 2634 N N . ASN A 1 323 ? -2.014 -40.562 -16.594 1 97.75 323 ASN A N 1
ATOM 2635 C CA . ASN A 1 323 ? -2.328 -39.562 -17.625 1 97.75 323 ASN A CA 1
ATOM 2636 C C . ASN A 1 323 ? -2.678 -38.219 -17.016 1 97.75 323 ASN A C 1
ATOM 2638 O O . ASN A 1 323 ? -3.654 -37.562 -17.422 1 97.75 323 ASN A O 1
ATOM 2642 N N . VAL A 1 324 ? -2.004 -37.844 -15.969 1 98.81 324 VAL A N 1
ATOM 2643 C CA . VAL A 1 324 ? -2.146 -36.562 -15.328 1 98.81 324 VAL A CA 1
ATOM 2644 C C . VAL A 1 324 ? -0.94 -35.688 -15.664 1 98.81 324 VAL A C 1
ATOM 2646 O O . VAL A 1 324 ? 0.196 -36.031 -15.328 1 98.81 324 VAL A O 1
ATOM 2649 N N . GLY A 1 325 ? -1.155 -34.531 -16.438 1 98.75 325 GLY A N 1
ATOM 2650 C CA . GLY A 1 325 ? -0.101 -33.562 -16.719 1 98.75 325 GLY A CA 1
ATOM 2651 C C . GLY A 1 325 ? 0.32 -32.781 -15.492 1 98.75 325 GLY A C 1
ATOM 2652 O O . GLY A 1 325 ? -0.33 -32.844 -14.445 1 98.75 325 GLY A O 1
ATOM 2653 N N . TRP A 1 326 ? 1.387 -32.031 -15.648 1 98.88 326 TRP A N 1
ATOM 2654 C CA . TRP A 1 326 ? 1.948 -31.453 -14.438 1 98.88 326 TRP A CA 1
ATOM 2655 C C . TRP A 1 326 ? 2.754 -30.203 -14.758 1 98.88 326 TRP A C 1
ATOM 2657 O O . TRP A 1 326 ? 3.309 -30.062 -15.852 1 98.88 326 TRP A O 1
ATOM 2667 N N . HIS A 1 327 ? 2.77 -29.25 -13.883 1 98.94 327 HIS A N 1
ATOM 2668 C CA . HIS A 1 327 ? 3.734 -28.172 -13.734 1 98.94 327 HIS A CA 1
ATOM 2669 C C . HIS A 1 327 ? 4.426 -28.234 -12.375 1 98.94 327 HIS A C 1
ATOM 2671 O O . HIS A 1 327 ? 3.795 -28 -11.344 1 98.94 327 HIS A O 1
ATOM 2677 N N . PHE A 1 328 ? 5.684 -28.484 -12.312 1 98.69 328 PHE A N 1
ATOM 2678 C CA . PHE A 1 328 ? 6.457 -28.516 -11.078 1 98.69 328 PHE A CA 1
ATOM 2679 C C . PHE A 1 328 ? 6.898 -27.109 -10.688 1 98.69 328 PHE A C 1
ATOM 2681 O O . PHE A 1 328 ? 7.297 -26.312 -11.539 1 98.69 328 PHE A O 1
ATOM 2688 N N . TRP A 1 329 ? 6.738 -26.797 -9.438 1 98.31 329 TRP A N 1
ATOM 2689 C CA . TRP A 1 329 ? 7.152 -25.547 -8.828 1 98.31 329 TRP A CA 1
ATOM 2690 C C . TRP A 1 329 ? 8.539 -25.672 -8.203 1 98.31 329 TRP A C 1
ATOM 2692 O O . TRP A 1 329 ? 8.789 -26.578 -7.414 1 98.31 329 TRP A O 1
ATOM 2702 N N . PRO A 1 330 ? 9.531 -24.688 -8.609 1 98.25 330 PRO A N 1
ATOM 2703 C CA . PRO A 1 330 ? 9.422 -23.578 -9.562 1 98.25 330 PRO A CA 1
ATOM 2704 C C . PRO A 1 330 ? 10.492 -23.641 -10.648 1 98.25 330 PRO A C 1
ATOM 2706 O O . PRO A 1 330 ? 11.352 -24.516 -10.633 1 98.25 330 PRO A O 1
ATOM 2709 N N . TYR A 1 331 ? 10.445 -22.75 -11.562 1 98.81 331 TYR A N 1
ATOM 2710 C CA . TYR A 1 331 ? 11.414 -22.688 -12.656 1 98.81 331 TYR A CA 1
ATOM 2711 C C . TYR A 1 331 ? 12.789 -22.266 -12.141 1 98.81 331 TYR A C 1
ATOM 2713 O O . TYR A 1 331 ? 13.789 -22.938 -12.414 1 98.81 331 TYR A O 1
ATOM 2721 N N . LYS A 1 332 ? 12.883 -21.219 -11.391 1 98.75 332 LYS A N 1
ATOM 2722 C CA . LYS A 1 332 ? 14.141 -20.578 -10.992 1 98.75 332 LYS A CA 1
ATOM 2723 C C . LYS A 1 332 ? 14.109 -20.188 -9.516 1 98.75 332 LYS A C 1
ATOM 2725 O O . LYS A 1 332 ? 13.125 -19.625 -9.031 1 98.75 332 LYS A O 1
ATOM 2730 N N . LYS A 1 333 ? 15.219 -20.516 -8.773 1 98.38 333 LYS A N 1
ATOM 2731 C CA . LYS A 1 333 ? 15.289 -20.234 -7.344 1 98.38 333 LYS A CA 1
ATOM 2732 C C . LYS A 1 333 ? 16.734 -20.031 -6.902 1 98.38 333 LYS A C 1
ATOM 2734 O O . LYS A 1 333 ? 17.641 -20.75 -7.348 1 98.38 333 LYS A O 1
ATOM 2739 N N . MET A 1 334 ? 16.922 -19.062 -5.98 1 98.69 334 MET A N 1
ATOM 2740 C CA . MET A 1 334 ? 18.234 -18.734 -5.438 1 98.69 334 MET A CA 1
ATOM 2741 C C . MET A 1 334 ? 18.781 -19.875 -4.586 1 98.69 334 MET A C 1
ATOM 2743 O O . MET A 1 334 ? 18.109 -20.344 -3.66 1 98.69 334 MET A O 1
ATOM 2747 N N . ASP A 1 335 ? 19.953 -20.375 -4.848 1 98.19 335 ASP A N 1
ATOM 2748 C CA . ASP A 1 335 ? 20.672 -21.359 -4.047 1 98.19 335 ASP A CA 1
ATOM 2749 C C . ASP A 1 335 ? 19.797 -22.578 -3.758 1 98.19 335 ASP A C 1
ATOM 2751 O O . ASP A 1 335 ? 19.609 -22.953 -2.598 1 98.19 335 ASP A O 1
ATOM 2755 N N . SER A 1 336 ? 19.328 -23.219 -4.816 1 97.56 336 SER A N 1
ATOM 2756 C CA . SER A 1 336 ? 18.406 -24.344 -4.656 1 97.56 336 SER A CA 1
ATOM 2757 C C . SER A 1 336 ? 18.719 -25.469 -5.645 1 97.56 336 SER A C 1
ATOM 2759 O O . SER A 1 336 ? 19.156 -25.203 -6.77 1 97.56 336 SER A O 1
ATOM 2761 N N . GLU A 1 337 ? 18.469 -26.641 -5.258 1 97 337 GLU A N 1
ATOM 2762 C CA . GLU A 1 337 ? 18.594 -27.797 -6.148 1 97 337 GLU A CA 1
ATOM 2763 C C . GLU A 1 337 ? 17.234 -28.25 -6.645 1 97 337 GLU A C 1
ATOM 2765 O O . GLU A 1 337 ? 17.141 -29.062 -7.566 1 97 337 GLU A O 1
ATOM 2770 N N . SER A 1 338 ? 16.188 -27.703 -6.059 1 96.88 338 SER A N 1
ATOM 2771 C CA . SER A 1 338 ? 14.828 -28.125 -6.379 1 96.88 338 SER A CA 1
ATOM 2772 C C . SER A 1 338 ? 14.133 -27.109 -7.293 1 96.88 338 SER A C 1
ATOM 2774 O O . SER A 1 338 ? 13.039 -26.656 -6.992 1 96.88 338 SER A O 1
ATOM 2776 N N . SER A 1 339 ? 14.758 -26.75 -8.344 1 98.38 339 SER A N 1
ATOM 2777 C CA . SER A 1 339 ? 14.281 -25.906 -9.422 1 98.38 339 SER A CA 1
ATOM 2778 C C . SER A 1 339 ? 15 -26.203 -10.727 1 98.38 339 SER A C 1
ATOM 2780 O O . SER A 1 339 ? 16.047 -26.859 -10.734 1 98.38 339 SER A O 1
ATOM 2782 N N . PHE A 1 340 ? 14.508 -25.781 -11.859 1 98.62 340 PHE A N 1
ATOM 2783 C CA . PHE A 1 340 ? 15.156 -26.016 -13.148 1 98.62 340 PHE A CA 1
ATOM 2784 C C . PHE A 1 340 ? 16.438 -25.203 -13.258 1 98.62 340 PHE A C 1
ATOM 2786 O O . PHE A 1 340 ? 17.453 -25.703 -13.75 1 98.62 340 PHE A O 1
ATOM 2793 N N . ILE A 1 341 ? 16.359 -23.969 -12.82 1 98.75 341 ILE A N 1
ATOM 2794 C CA . ILE A 1 341 ? 17.484 -23.047 -12.836 1 98.75 341 ILE A CA 1
ATOM 2795 C C . ILE A 1 341 ? 17.75 -22.547 -11.422 1 98.75 341 ILE A C 1
ATOM 2797 O O . ILE A 1 341 ? 16.828 -22.281 -10.648 1 98.75 341 ILE A O 1
ATOM 2801 N N . THR A 1 342 ? 19 -22.453 -11.055 1 98.75 342 THR A N 1
ATOM 2802 C CA . THR A 1 342 ? 19.406 -21.859 -9.789 1 98.75 342 THR A CA 1
ATOM 2803 C C . THR A 1 342 ? 20.453 -20.781 -10.008 1 98.75 342 THR A C 1
ATOM 2805 O O . THR A 1 342 ? 21 -20.656 -11.109 1 98.75 342 THR A O 1
ATOM 2808 N N . PHE A 1 343 ? 20.609 -19.891 -9.125 1 98.81 343 PHE A N 1
ATOM 2809 C CA . PHE A 1 343 ? 21.625 -18.844 -9.164 1 98.81 343 PHE A CA 1
ATOM 2810 C C . PHE A 1 343 ? 22.156 -18.562 -7.766 1 98.81 343 PHE A C 1
ATOM 2812 O O . PHE A 1 343 ? 21.5 -18.875 -6.77 1 98.81 343 PHE A O 1
ATOM 2819 N N . ASN A 1 344 ? 23.312 -18 -7.691 1 98.62 344 ASN A N 1
ATOM 2820 C CA . ASN A 1 344 ? 24.031 -17.828 -6.43 1 98.62 344 ASN A CA 1
ATOM 2821 C C . ASN A 1 344 ? 23.5 -16.625 -5.645 1 98.62 344 ASN A C 1
ATOM 2823 O O . ASN A 1 344 ? 23.203 -15.586 -6.223 1 98.62 344 ASN A O 1
ATOM 2827 N N . LYS A 1 345 ? 23.391 -16.812 -4.402 1 98.62 345 LYS A N 1
ATOM 2828 C CA . LYS A 1 345 ? 23.156 -15.688 -3.51 1 98.62 345 LYS A CA 1
ATOM 2829 C C . LYS A 1 345 ? 24.297 -14.68 -3.58 1 98.62 345 LYS A C 1
ATOM 2831 O O . LYS A 1 345 ? 25.469 -15.055 -3.5 1 98.62 345 LYS A O 1
ATOM 2836 N N . PRO A 1 346 ? 24.031 -13.438 -3.713 1 98.12 346 PRO A N 1
ATOM 2837 C CA . PRO A 1 346 ? 25.109 -12.445 -3.816 1 98.12 346 PRO A CA 1
ATOM 2838 C C . PRO A 1 346 ? 25.812 -12.203 -2.484 1 98.12 346 PRO A C 1
ATOM 2840 O O . PRO A 1 346 ? 25.234 -12.438 -1.421 1 98.12 346 PRO A O 1
ATOM 2843 N N . ASP A 1 347 ? 27.031 -11.648 -2.666 1 97.5 347 ASP A N 1
ATOM 2844 C CA . ASP A 1 347 ? 27.719 -11.148 -1.487 1 97.5 347 ASP A CA 1
ATOM 2845 C C . ASP A 1 347 ? 26.953 -10.008 -0.829 1 97.5 347 ASP A C 1
ATOM 2847 O O . ASP A 1 347 ? 26.391 -9.156 -1.517 1 97.5 347 ASP A O 1
ATOM 2851 N N . GLY A 1 348 ? 26.922 -10.047 0.461 1 97.56 348 GLY A N 1
ATOM 2852 C CA . GLY A 1 348 ? 26.297 -8.961 1.198 1 97.56 348 GLY A CA 1
ATOM 2853 C C . GLY A 1 348 ? 24.797 -9.141 1.36 1 97.56 348 GLY A C 1
ATOM 2854 O O . GLY A 1 348 ? 24.156 -8.383 2.092 1 97.56 348 GLY A O 1
ATOM 2855 N N . TYR A 1 349 ? 24.25 -10.172 0.746 1 98.44 349 TYR A N 1
ATOM 2856 C CA . TYR A 1 349 ? 22.812 -10.391 0.74 1 98.44 349 TYR A CA 1
ATOM 2857 C C . TYR A 1 349 ? 22.312 -10.781 2.127 1 98.44 349 TYR A C 1
ATOM 2859 O O . TYR A 1 349 ? 21.141 -10.586 2.447 1 98.44 349 TYR A O 1
ATOM 2867 N N . ASP A 1 350 ? 23.188 -11.266 3.006 1 98.12 350 ASP A N 1
ATOM 2868 C CA . ASP A 1 350 ? 22.797 -11.656 4.359 1 98.12 350 ASP A CA 1
ATOM 2869 C C . ASP A 1 350 ? 22.281 -10.453 5.152 1 98.12 350 ASP A C 1
ATOM 2871 O O . ASP A 1 350 ? 21.422 -10.602 6.02 1 98.12 350 ASP A O 1
ATOM 2875 N N . ALA A 1 351 ? 22.797 -9.289 4.816 1 98.06 351 ALA A N 1
ATOM 2876 C CA . ALA A 1 351 ? 22.328 -8.078 5.488 1 98.06 351 ALA A CA 1
ATOM 2877 C C . ALA A 1 351 ? 20.859 -7.809 5.176 1 98.06 351 ALA A C 1
ATOM 2879 O O . ALA A 1 351 ? 20.125 -7.316 6.027 1 98.06 351 ALA A O 1
ATOM 2880 N N . VAL A 1 352 ? 20.422 -8.086 3.969 1 98.31 352 VAL A N 1
ATOM 2881 C CA . VAL A 1 352 ? 19.031 -7.953 3.57 1 98.31 352 VAL A CA 1
ATOM 2882 C C . VAL A 1 352 ? 18.172 -8.953 4.34 1 98.31 352 VAL A C 1
ATOM 2884 O O . VAL A 1 352 ? 17.141 -8.586 4.906 1 98.31 352 VAL A O 1
ATOM 2887 N N . ILE A 1 353 ? 18.641 -10.227 4.391 1 98.38 353 ILE A N 1
ATOM 2888 C CA . ILE A 1 353 ? 17.922 -11.281 5.102 1 98.38 353 ILE A CA 1
ATOM 2889 C C . ILE A 1 353 ? 17.781 -10.906 6.57 1 98.38 353 ILE A C 1
ATOM 2891 O O . ILE A 1 353 ? 16.672 -10.984 7.133 1 98.38 353 ILE A O 1
ATOM 2895 N N . GLU A 1 354 ? 18.844 -10.461 7.168 1 97.56 354 GLU A N 1
ATOM 2896 C CA . GLU A 1 354 ? 18.859 -10.109 8.586 1 97.56 354 GLU A CA 1
ATOM 2897 C C . GLU A 1 354 ? 17.859 -8.984 8.875 1 97.56 354 GLU A C 1
ATOM 2899 O O . GLU A 1 354 ? 17.141 -9.031 9.875 1 97.56 354 GLU A O 1
ATOM 2904 N N . TYR A 1 355 ? 17.859 -7.992 8.047 1 97.75 355 TYR A N 1
ATOM 2905 C CA . TYR A 1 355 ? 16.906 -6.898 8.234 1 97.75 355 TYR A CA 1
ATOM 2906 C C . TYR A 1 355 ? 15.477 -7.41 8.266 1 97.75 355 TYR A C 1
ATOM 2908 O O . TYR A 1 355 ? 14.664 -6.961 9.086 1 97.75 355 TYR A O 1
ATOM 2916 N N . THR A 1 356 ? 15.078 -8.312 7.363 1 96.94 356 THR A N 1
ATOM 2917 C CA . THR A 1 356 ? 13.711 -8.812 7.234 1 96.94 356 THR A CA 1
ATOM 2918 C C . THR A 1 356 ? 13.32 -9.641 8.453 1 96.94 356 THR A C 1
ATOM 2920 O O . THR A 1 356 ? 12.141 -9.922 8.664 1 96.94 356 THR A O 1
ATOM 2923 N N . GLU A 1 357 ? 14.273 -10.016 9.258 1 96.69 357 GLU A N 1
ATOM 2924 C CA . GLU A 1 357 ? 14.008 -10.836 10.438 1 96.69 357 GLU A CA 1
ATOM 2925 C C . GLU A 1 357 ? 13.891 -9.984 11.695 1 96.69 357 GLU A C 1
ATOM 2927 O O . GLU A 1 357 ? 13.516 -10.484 12.758 1 96.69 357 GLU A O 1
ATOM 2932 N N . LYS A 1 358 ? 14.18 -8.719 11.562 1 96.25 358 LYS A N 1
ATOM 2933 C CA . LYS A 1 358 ? 14.078 -7.801 12.688 1 96.25 358 LYS A CA 1
ATOM 2934 C C . LYS A 1 358 ? 12.641 -7.328 12.891 1 96.25 358 LYS A C 1
ATOM 2936 O O . LYS A 1 358 ? 11.82 -7.414 11.969 1 96.25 358 LYS A O 1
ATOM 2941 N N . LYS A 1 359 ? 12.359 -6.883 14.094 1 93.81 359 LYS A N 1
ATOM 2942 C CA . LYS A 1 359 ? 11.055 -6.305 14.375 1 93.81 359 LYS A CA 1
ATOM 2943 C C . LYS A 1 359 ? 10.914 -4.926 13.734 1 93.81 359 LYS A C 1
ATOM 2945 O O . LYS A 1 359 ? 11.758 -4.051 13.953 1 93.81 359 LYS A O 1
ATOM 2950 N N . ARG A 1 360 ? 9.844 -4.676 12.984 1 94.5 360 ARG A N 1
ATOM 2951 C CA . ARG A 1 360 ? 9.672 -3.443 12.219 1 94.5 360 ARG A CA 1
ATOM 2952 C C . ARG A 1 360 ? 8.219 -2.984 12.242 1 94.5 360 ARG A C 1
ATOM 2954 O O . ARG A 1 360 ? 7.715 -2.443 11.25 1 94.5 360 ARG A O 1
ATOM 2961 N N . GLU A 1 361 ? 7.473 -3.174 13.289 1 92.25 361 GLU A N 1
ATOM 2962 C CA . GLU A 1 361 ? 6.035 -2.928 13.352 1 92.25 361 GLU A CA 1
ATOM 2963 C C . GLU A 1 361 ? 5.738 -1.454 13.609 1 92.25 361 GLU A C 1
ATOM 2965 O O . GLU A 1 361 ? 4.617 -0.992 13.383 1 92.25 361 GLU A O 1
ATOM 2970 N N . SER A 1 362 ? 6.699 -0.731 14.148 1 94.25 362 SER A N 1
ATOM 2971 C CA . SER A 1 362 ? 6.562 0.697 14.422 1 94.25 362 SER A CA 1
ATOM 2972 C C . SER A 1 362 ? 7.691 1.492 13.773 1 94.25 362 SER A C 1
ATOM 2974 O O . SER A 1 362 ? 8.734 0.932 13.43 1 94.25 362 SER A O 1
ATOM 2976 N N . PHE A 1 363 ? 7.477 2.746 13.633 1 95.81 363 PHE A N 1
ATOM 2977 C CA . PHE A 1 363 ? 8.516 3.598 13.055 1 95.81 363 PHE A CA 1
ATOM 2978 C C . PHE A 1 363 ? 9.758 3.607 13.93 1 95.81 363 PHE A C 1
ATOM 2980 O O . PHE A 1 363 ? 10.883 3.67 13.422 1 95.81 363 PHE A O 1
ATOM 2987 N N . GLU A 1 364 ? 9.547 3.592 15.195 1 95.31 364 GLU A N 1
ATOM 2988 C CA . GLU A 1 364 ? 10.688 3.506 16.109 1 95.31 364 GLU A CA 1
ATOM 2989 C C . GLU A 1 364 ? 11.508 2.246 15.852 1 95.31 364 GLU A C 1
ATOM 2991 O O . GLU A 1 364 ? 12.734 2.305 15.789 1 95.31 364 GLU A O 1
ATOM 2996 N N . GLN A 1 365 ? 10.805 1.108 15.719 1 95.56 365 GLN A N 1
ATOM 2997 C CA . GLN A 1 365 ? 11.484 -0.154 15.445 1 95.56 365 GLN A CA 1
ATOM 2998 C C . GLN A 1 365 ? 12.211 -0.109 14.109 1 95.56 365 GLN A C 1
ATOM 3000 O O . GLN A 1 365 ? 13.344 -0.57 13.992 1 95.56 365 GLN A O 1
ATOM 3005 N N . ILE A 1 366 ? 11.594 0.441 13.086 1 96.56 366 ILE A N 1
ATOM 3006 C CA . ILE A 1 366 ? 12.18 0.557 11.758 1 96.56 366 ILE A CA 1
ATOM 3007 C C . ILE A 1 366 ? 13.484 1.356 11.836 1 96.56 366 ILE A C 1
ATOM 3009 O O . ILE A 1 366 ? 14.508 0.94 11.297 1 96.56 366 ILE A O 1
ATOM 3013 N N . ARG A 1 367 ? 13.469 2.488 12.562 1 94 367 ARG A N 1
ATOM 3014 C CA . ARG A 1 367 ? 14.656 3.33 12.695 1 94 367 ARG A CA 1
ATOM 3015 C C . ARG A 1 367 ? 15.766 2.6 13.445 1 94 367 ARG A C 1
ATOM 3017 O O . ARG A 1 367 ? 16.938 2.715 13.094 1 94 367 ARG A O 1
ATOM 3024 N N . LYS A 1 368 ? 15.375 1.826 14.438 1 95 368 LYS A N 1
ATOM 3025 C CA . LYS A 1 368 ? 16.344 1.14 15.297 1 95 368 LYS A CA 1
ATOM 3026 C C . LYS A 1 368 ? 17.125 0.101 14.508 1 95 368 LYS A C 1
ATOM 3028 O O . LYS A 1 368 ? 18.312 -0.12 14.781 1 95 368 LYS A O 1
ATOM 3033 N N . VAL A 1 369 ? 16.469 -0.495 13.523 1 96 369 VAL A N 1
ATOM 3034 C CA . VAL A 1 369 ? 17.125 -1.608 12.844 1 96 369 VAL A CA 1
ATOM 3035 C C . VAL A 1 369 ? 17.578 -1.172 11.453 1 96 369 VAL A C 1
ATOM 3037 O O . VAL A 1 369 ? 17.938 -2.008 10.617 1 96 369 VAL A O 1
ATOM 3040 N N . ALA A 1 370 ? 17.5 0.122 11.18 1 93.31 370 ALA A N 1
ATOM 3041 C CA . ALA A 1 370 ? 17.891 0.643 9.875 1 93.31 370 ALA A CA 1
ATOM 3042 C C . ALA A 1 370 ? 19.328 0.226 9.523 1 93.31 370 ALA A C 1
ATOM 3044 O O . ALA A 1 370 ? 20.188 0.161 10.398 1 93.31 370 ALA A O 1
ATOM 3045 N N . PRO A 1 371 ? 19.547 -0.036 8.219 1 92.44 371 PRO A N 1
ATOM 3046 C CA . PRO A 1 371 ? 20.906 -0.413 7.863 1 92.44 371 PRO A CA 1
ATOM 3047 C C . PRO A 1 371 ? 21.891 0.758 7.949 1 92.44 371 PRO A C 1
ATOM 3049 O O . PRO A 1 371 ? 21.531 1.894 7.629 1 92.44 371 PRO A O 1
ATOM 3052 N N . ALA A 1 372 ? 23.109 0.458 8.281 1 88.38 372 ALA A N 1
ATOM 3053 C CA . ALA A 1 372 ? 24.156 1.47 8.375 1 88.38 372 ALA A CA 1
ATOM 3054 C C . ALA A 1 372 ? 24.641 1.89 6.984 1 88.38 372 ALA A C 1
ATOM 3056 O O . ALA A 1 372 ? 25.078 3.025 6.793 1 88.38 372 ALA A O 1
ATOM 3057 N N . ASP A 1 373 ? 24.5 0.977 6.074 1 94.75 373 ASP A N 1
ATOM 3058 C CA . ASP A 1 373 ? 25.016 1.214 4.727 1 94.75 373 ASP A CA 1
ATOM 3059 C C . ASP A 1 373 ? 23.984 0.84 3.67 1 94.75 373 ASP A C 1
ATOM 3061 O O . ASP A 1 373 ? 24 -0.269 3.133 1 94.75 373 ASP A O 1
ATOM 3065 N N . ARG A 1 374 ? 23.172 1.767 3.27 1 95.81 374 ARG A N 1
ATOM 3066 C CA . ARG A 1 374 ? 22.109 1.531 2.305 1 95.81 374 ARG A CA 1
ATOM 3067 C C . ARG A 1 374 ? 22.672 1.258 0.916 1 95.81 374 ARG A C 1
ATOM 3069 O O . ARG A 1 374 ? 22.078 0.504 0.137 1 95.81 374 ARG A O 1
ATOM 3076 N N . ALA A 1 375 ? 23.781 1.861 0.612 1 96.94 375 ALA A N 1
ATOM 3077 C CA . ALA A 1 375 ? 24.422 1.632 -0.679 1 96.94 375 ALA A CA 1
ATOM 3078 C C . ALA A 1 375 ? 24.844 0.172 -0.832 1 96.94 375 ALA A C 1
ATOM 3080 O O . ALA A 1 375 ? 24.703 -0.411 -1.91 1 96.94 375 ALA A O 1
ATOM 3081 N N . ALA A 1 376 ? 25.406 -0.4 0.205 1 98 376 ALA A N 1
ATOM 3082 C CA . ALA A 1 376 ? 25.797 -1.808 0.177 1 98 376 ALA A CA 1
ATOM 3083 C C . ALA A 1 376 ? 24.578 -2.709 -0.011 1 98 376 ALA A C 1
ATOM 3085 O O . ALA A 1 376 ? 24.641 -3.709 -0.73 1 98 376 ALA A O 1
ATOM 3086 N N . ILE A 1 377 ? 23.484 -2.365 0.652 1 98.44 377 ILE A N 1
ATOM 3087 C CA . ILE A 1 377 ? 22.25 -3.109 0.512 1 98.44 377 ILE A CA 1
ATOM 3088 C C . ILE A 1 377 ? 21.781 -3.066 -0.941 1 98.44 377 ILE A C 1
ATOM 3090 O O . ILE A 1 377 ? 21.422 -4.098 -1.517 1 98.44 377 ILE A O 1
ATOM 3094 N N . LYS A 1 378 ? 21.766 -1.869 -1.475 1 98.56 378 LYS A N 1
ATOM 3095 C CA . LYS A 1 378 ? 21.375 -1.684 -2.867 1 98.56 378 LYS A CA 1
ATOM 3096 C C . LYS A 1 378 ? 22.219 -2.545 -3.799 1 98.56 378 LYS A C 1
ATOM 3098 O O . LYS A 1 378 ? 21.688 -3.221 -4.684 1 98.56 378 LYS A O 1
ATOM 3103 N N . ARG A 1 379 ? 23.516 -2.568 -3.594 1 98.69 379 ARG A N 1
ATOM 3104 C CA . ARG A 1 379 ? 24.406 -3.363 -4.418 1 98.69 379 ARG A CA 1
ATOM 3105 C C . ARG A 1 379 ? 24.062 -4.848 -4.336 1 98.69 379 ARG A C 1
ATOM 3107 O O . ARG A 1 379 ? 24.047 -5.543 -5.355 1 98.69 379 ARG A O 1
ATOM 3114 N N . ALA A 1 380 ? 23.797 -5.316 -3.154 1 98.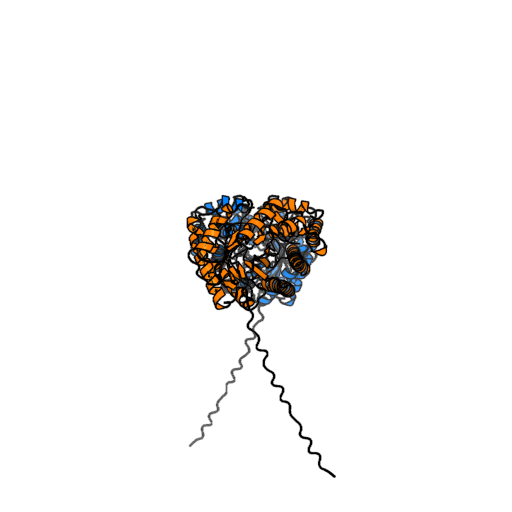75 380 ALA A N 1
ATOM 3115 C CA . ALA A 1 380 ? 23.469 -6.727 -2.963 1 98.75 380 ALA A CA 1
ATOM 3116 C C . ALA A 1 380 ? 22.172 -7.086 -3.682 1 98.75 380 ALA A C 1
ATOM 3118 O O . ALA A 1 380 ? 22.078 -8.133 -4.328 1 98.75 380 ALA A O 1
ATOM 3119 N N . LEU A 1 381 ? 21.172 -6.238 -3.58 1 98.88 381 LEU A N 1
ATOM 3120 C CA . LEU A 1 381 ? 19.891 -6.477 -4.211 1 98.88 381 LEU A CA 1
ATOM 3121 C C . LEU A 1 381 ? 20.016 -6.516 -5.73 1 98.88 381 LEU A C 1
ATOM 3123 O O . LEU A 1 381 ? 19.469 -7.406 -6.387 1 98.88 381 LEU A O 1
ATOM 3127 N N . TYR A 1 382 ? 20.75 -5.551 -6.293 1 98.88 382 TYR A N 1
ATOM 3128 C CA . TYR A 1 382 ? 20.906 -5.504 -7.742 1 98.88 382 TYR A CA 1
ATOM 3129 C C . TYR A 1 382 ? 21.781 -6.645 -8.234 1 98.88 382 TYR A C 1
ATOM 3131 O O . TYR A 1 382 ? 21.578 -7.168 -9.336 1 98.88 382 TYR A O 1
ATOM 3139 N N . GLN A 1 383 ? 22.75 -7.031 -7.383 1 98.88 383 GLN A N 1
ATOM 3140 C CA . GLN A 1 383 ? 23.547 -8.195 -7.75 1 98.88 383 GLN A CA 1
ATOM 3141 C C . GLN A 1 383 ? 22.688 -9.461 -7.781 1 98.88 383 GLN A C 1
ATOM 3143 O O . GLN A 1 383 ? 22.922 -10.359 -8.594 1 98.88 383 GLN A O 1
ATOM 3148 N N . MET A 1 384 ? 21.703 -9.562 -6.926 1 98.88 384 MET A N 1
ATOM 3149 C CA . MET A 1 384 ? 20.781 -10.688 -6.977 1 98.88 384 MET A CA 1
ATOM 3150 C C . MET A 1 384 ? 20.062 -10.742 -8.328 1 98.88 384 MET A C 1
ATOM 3152 O O . MET A 1 384 ? 19.891 -11.82 -8.898 1 98.88 384 MET A O 1
ATOM 3156 N N . ILE A 1 385 ? 19.641 -9.578 -8.891 1 98.88 385 ILE A N 1
ATOM 3157 C CA . ILE A 1 385 ? 19.016 -9.523 -10.211 1 98.88 385 ILE A CA 1
ATOM 3158 C C . ILE A 1 385 ? 20.016 -10.016 -11.258 1 98.88 385 ILE A C 1
ATOM 3160 O O . ILE A 1 385 ? 19.672 -10.852 -12.102 1 98.88 385 ILE A O 1
ATOM 3164 N N . GLU A 1 386 ? 21.203 -9.5 -11.133 1 98.81 386 GLU A N 1
ATOM 3165 C CA . GLU A 1 386 ? 22.234 -9.898 -12.094 1 98.81 386 GLU A CA 1
ATOM 3166 C C . GLU A 1 386 ? 22.453 -11.406 -12.07 1 98.81 386 GLU A C 1
ATOM 3168 O O . GLU A 1 386 ? 22.547 -12.047 -13.117 1 98.81 386 GLU A O 1
ATOM 3173 N N . ASN A 1 387 ? 22.531 -11.922 -10.852 1 98.88 387 ASN A N 1
ATOM 3174 C CA . ASN A 1 387 ? 22.766 -13.352 -10.703 1 98.88 387 ASN A CA 1
ATOM 3175 C C . ASN A 1 387 ? 21.594 -14.172 -11.258 1 98.88 387 ASN A C 1
ATOM 3177 O O . ASN A 1 387 ? 21.781 -15.289 -11.727 1 98.88 387 ASN A O 1
ATOM 3181 N N . SER A 1 388 ? 20.406 -13.633 -11.234 1 98.75 388 SER A N 1
ATOM 3182 C CA . SER A 1 388 ? 19.219 -14.383 -11.602 1 98.75 388 SER A CA 1
ATOM 3183 C C . SER A 1 388 ? 19.016 -14.398 -13.117 1 98.75 388 SER A C 1
ATOM 3185 O O . SER A 1 388 ? 18.188 -15.141 -13.633 1 98.75 388 SER A O 1
ATOM 3187 N N . LYS A 1 389 ? 19.75 -13.539 -13.867 1 98.75 389 LYS A N 1
ATOM 3188 C CA . LYS A 1 389 ? 19.688 -13.594 -15.32 1 98.75 389 LYS A CA 1
ATOM 3189 C C . LYS A 1 389 ? 20.094 -14.977 -15.836 1 98.75 389 LYS A C 1
ATOM 3191 O O . LYS A 1 389 ? 21 -15.594 -15.297 1 98.75 389 LYS A O 1
ATOM 3196 N N . PHE A 1 390 ? 19.406 -15.383 -16.875 1 98.62 390 PHE A N 1
ATOM 3197 C CA . PHE A 1 390 ? 19.641 -16.719 -17.391 1 98.62 390 PHE A CA 1
ATOM 3198 C C . PHE A 1 390 ? 21.125 -16.938 -17.688 1 98.62 390 PHE A C 1
ATOM 3200 O O . PHE A 1 390 ? 21.672 -17.984 -17.359 1 98.62 390 PHE A O 1
ATOM 3207 N N . ALA A 1 391 ? 21.828 -15.898 -18.25 1 98.44 391 ALA A N 1
ATOM 3208 C CA . ALA A 1 391 ? 23.234 -16 -18.656 1 98.44 391 ALA A CA 1
ATOM 3209 C C . ALA A 1 391 ? 24.141 -16.203 -17.453 1 98.44 391 ALA A C 1
ATOM 3211 O O . ALA A 1 391 ? 25.25 -16.719 -17.594 1 98.44 391 ALA A O 1
ATOM 3212 N N . ASN A 1 392 ? 23.656 -15.758 -16.25 1 98.69 392 ASN A N 1
ATOM 3213 C CA . ASN A 1 392 ? 24.5 -15.82 -15.055 1 98.69 392 ASN A CA 1
ATOM 3214 C C . ASN A 1 392 ? 24.062 -16.938 -14.125 1 98.69 392 ASN A C 1
ATOM 3216 O O . ASN A 1 392 ? 24.719 -17.203 -13.109 1 98.69 392 ASN A O 1
ATOM 3220 N N . ALA A 1 393 ? 22.938 -17.656 -14.422 1 98.31 393 ALA A N 1
ATOM 3221 C CA . ALA A 1 393 ? 22.391 -18.75 -13.625 1 98.31 393 ALA A CA 1
ATOM 3222 C C . ALA A 1 393 ? 22.859 -20.094 -14.141 1 98.31 393 ALA A C 1
ATOM 3224 O O . ALA A 1 393 ? 23.656 -20.172 -15.078 1 98.31 393 ALA A O 1
ATOM 3225 N N . HIS A 1 394 ? 22.406 -21.156 -13.414 1 97.25 394 HIS A N 1
ATOM 3226 C CA . HIS A 1 394 ? 22.875 -22.5 -13.734 1 97.25 394 HIS A CA 1
ATOM 3227 C C . HIS A 1 394 ? 21.703 -23.5 -13.742 1 97.25 394 HIS A C 1
ATOM 3229 O O . HIS A 1 394 ? 20.875 -23.484 -12.836 1 97.25 394 HIS A O 1
ATOM 3235 N N . PRO A 1 395 ? 21.672 -24.375 -14.734 1 97.94 395 PRO A N 1
ATOM 3236 C CA . PRO A 1 395 ? 20.641 -25.406 -14.719 1 97.94 395 PRO A CA 1
ATOM 3237 C C . PRO A 1 395 ? 20.891 -26.469 -13.656 1 97.94 395 PRO A C 1
ATOM 3239 O O . PRO A 1 395 ? 22.047 -26.844 -13.406 1 97.94 395 PRO A O 1
ATOM 3242 N N . ASN A 1 396 ? 19.891 -26.859 -12.969 1 98.19 396 ASN A N 1
ATOM 3243 C CA . ASN A 1 396 ? 19.922 -28.078 -12.164 1 98.19 396 ASN A CA 1
ATOM 3244 C C . ASN A 1 396 ? 19.594 -29.312 -13 1 98.19 396 ASN A C 1
ATOM 3246 O O . ASN A 1 396 ? 18.438 -29.734 -13.047 1 98.19 396 ASN A O 1
ATOM 3250 N N . LYS A 1 397 ? 20.562 -29.922 -13.578 1 97.81 397 LYS A N 1
ATOM 3251 C CA . LYS A 1 397 ? 20.375 -31 -14.539 1 97.81 397 LYS A CA 1
ATOM 3252 C C . LYS A 1 397 ? 19.734 -32.219 -13.883 1 97.81 397 LYS A C 1
ATOM 3254 O O . LYS A 1 397 ? 18.891 -32.875 -14.484 1 97.81 397 LYS A O 1
ATOM 3259 N N . ALA A 1 398 ? 20.141 -32.5 -12.711 1 97.88 398 ALA A N 1
ATOM 3260 C CA . ALA A 1 398 ? 19.578 -33.656 -12 1 97.88 398 ALA A CA 1
ATOM 3261 C C . ALA A 1 398 ? 18.078 -33.469 -11.781 1 97.88 398 ALA A C 1
ATOM 3263 O O . ALA A 1 398 ? 17.312 -34.438 -11.812 1 97.88 398 ALA A O 1
ATOM 3264 N N . TYR A 1 399 ? 17.688 -32.25 -11.516 1 98.25 399 TYR A N 1
ATOM 3265 C CA . TYR A 1 399 ? 16.281 -31.938 -11.328 1 98.25 399 TYR A CA 1
ATOM 3266 C C . TYR A 1 399 ? 15.5 -32.156 -12.609 1 98.25 399 TYR A C 1
ATOM 3268 O O . TYR A 1 399 ? 14.453 -32.812 -12.602 1 98.25 399 TYR A O 1
ATOM 3276 N N . SER A 1 400 ? 16 -31.625 -13.766 1 98.12 400 SER A N 1
ATOM 3277 C CA . SER A 1 400 ? 15.352 -31.828 -15.055 1 98.12 400 SER A CA 1
ATOM 3278 C C . SER A 1 400 ? 15.305 -33.312 -15.438 1 98.12 400 SER A C 1
ATOM 3280 O O . SER A 1 400 ? 14.312 -33.781 -15.984 1 98.12 400 SER A O 1
ATOM 3282 N N . ASP A 1 401 ? 16.359 -34 -15.141 1 98.19 401 ASP A N 1
ATOM 3283 C CA . ASP A 1 401 ? 16.406 -35.438 -15.414 1 98.19 401 ASP A CA 1
ATOM 3284 C C . ASP A 1 401 ? 15.328 -36.188 -14.633 1 98.19 401 ASP A C 1
ATOM 3286 O O . ASP A 1 401 ? 14.68 -37.094 -15.172 1 98.19 401 ASP A O 1
ATOM 3290 N N . ALA A 1 402 ? 15.211 -35.781 -13.398 1 98.38 402 ALA A N 1
ATOM 3291 C CA . ALA A 1 402 ? 14.203 -36.406 -12.547 1 98.38 402 ALA A CA 1
ATOM 3292 C C . ALA A 1 402 ? 12.805 -36.219 -13.117 1 98.38 402 ALA A C 1
ATOM 3294 O O . ALA A 1 402 ? 11.922 -37.062 -12.922 1 98.38 402 ALA A O 1
ATOM 3295 N N . LEU A 1 403 ? 12.625 -35.188 -13.859 1 98.5 403 LEU A N 1
ATOM 3296 C CA . LEU A 1 403 ? 11.312 -34.875 -14.422 1 98.5 403 LEU A CA 1
ATOM 3297 C C . LEU A 1 403 ? 11.18 -35.438 -15.836 1 98.5 403 LEU A C 1
ATOM 3299 O O . LEU A 1 403 ? 10.203 -35.125 -16.531 1 98.5 403 LEU A O 1
ATOM 3303 N N . GLY A 1 404 ? 12.156 -36.25 -16.234 1 98.12 404 GLY A N 1
ATOM 3304 C CA . GLY A 1 404 ? 12.102 -36.906 -17.531 1 98.12 404 GLY A CA 1
ATOM 3305 C C . GLY A 1 404 ? 12.352 -35.969 -18.688 1 98.12 404 GLY A C 1
ATOM 3306 O O . GLY A 1 404 ? 11.906 -36.219 -19.812 1 98.12 404 GLY A O 1
ATOM 3307 N N . LEU A 1 405 ? 12.945 -34.906 -18.422 1 97.81 405 LEU A N 1
ATOM 3308 C CA . LEU A 1 405 ? 13.289 -33.906 -19.422 1 97.81 405 LEU A CA 1
ATOM 3309 C C . LEU A 1 405 ? 14.773 -33.969 -19.781 1 97.81 405 LEU A C 1
ATOM 3311 O O . LEU A 1 405 ? 15.469 -34.906 -19.375 1 97.81 405 LEU A O 1
ATOM 3315 N N . LYS A 1 406 ? 15.219 -33.125 -20.641 1 91.81 406 LYS A N 1
ATOM 3316 C CA . LYS A 1 406 ? 16.594 -33.188 -21.125 1 91.81 406 LYS A CA 1
ATOM 3317 C C . LYS A 1 406 ? 17.484 -32.188 -20.406 1 91.81 406 LYS A C 1
ATOM 3319 O O . LYS A 1 406 ? 17 -31.125 -20 1 91.81 406 LYS A O 1
ATOM 3324 N N . MET B 1 1 ? -53.594 67.625 -39.688 1 31.91 1 MET B N 1
ATOM 3325 C CA . MET B 1 1 ? -52.969 66.375 -39.344 1 31.91 1 MET B CA 1
ATOM 3326 C C . MET B 1 1 ? -51.469 66.562 -39.094 1 31.91 1 MET B C 1
ATOM 3328 O O . MET B 1 1 ? -50.719 66.875 -40.031 1 31.91 1 MET B O 1
ATOM 3332 N N . LYS B 1 2 ? -51.219 67.312 -37.906 1 43.53 2 LYS B N 1
ATOM 3333 C CA . LYS B 1 2 ? -49.906 67.625 -37.406 1 43.53 2 LYS B CA 1
ATOM 3334 C C . LYS B 1 2 ? -49.031 66.375 -37.281 1 43.53 2 LYS B C 1
ATOM 3336 O O . LYS B 1 2 ? -49.438 65.375 -36.656 1 43.53 2 LYS B O 1
ATOM 3341 N N . LYS B 1 3 ? -48.031 66.125 -38.125 1 42.72 3 LYS B N 1
ATOM 3342 C CA . LYS B 1 3 ? -47 65.062 -38.188 1 42.72 3 LYS B CA 1
ATOM 3343 C C . LYS B 1 3 ? -46.125 65.125 -36.938 1 42.72 3 LYS B C 1
ATOM 3345 O O . LYS B 1 3 ? -45.438 66.062 -36.656 1 42.72 3 LYS B O 1
ATOM 3350 N N . ILE B 1 4 ? -46.5 64.438 -35.812 1 42.84 4 ILE B N 1
ATOM 3351 C CA . ILE B 1 4 ? -45.688 64.25 -34.594 1 42.84 4 ILE B CA 1
ATOM 3352 C C . ILE B 1 4 ? -44.5 63.375 -34.938 1 42.84 4 ILE B C 1
ATOM 3354 O O . ILE B 1 4 ? -44.656 62.25 -35.406 1 42.84 4 ILE B O 1
ATOM 3358 N N . ILE B 1 5 ? -43.344 63.969 -35.281 1 44.44 5 ILE B N 1
ATOM 3359 C CA . ILE B 1 5 ? -42.062 63.25 -35.438 1 44.44 5 ILE B CA 1
ATOM 3360 C C . ILE B 1 5 ? -41.625 62.625 -34.125 1 44.44 5 ILE B C 1
ATOM 3362 O O . ILE B 1 5 ? -41.438 63.344 -33.156 1 44.44 5 ILE B O 1
ATOM 3366 N N . LEU B 1 6 ? -41.906 61.406 -33.844 1 45.53 6 LEU B N 1
ATOM 3367 C CA . LEU B 1 6 ? -41.438 60.625 -32.719 1 45.53 6 LEU B CA 1
ATOM 3368 C C . LEU B 1 6 ? -39.938 60.438 -32.781 1 45.53 6 LEU B C 1
ATOM 3370 O O . LEU B 1 6 ? -39.406 59.875 -33.75 1 45.53 6 LEU B O 1
ATOM 3374 N N . VAL B 1 7 ? -39.125 61.312 -32.188 1 48.41 7 VAL B N 1
ATOM 3375 C CA . VAL B 1 7 ? -37.688 61.125 -32.031 1 48.41 7 VAL B CA 1
ATOM 3376 C C . VAL B 1 7 ? -37.406 60 -31.031 1 48.41 7 VAL B C 1
ATOM 3378 O O . VAL B 1 7 ? -37.844 60.094 -29.875 1 48.41 7 VAL B O 1
ATOM 3381 N N . ILE B 1 8 ? -37.188 58.844 -31.516 1 49.31 8 ILE B N 1
ATOM 3382 C CA . ILE B 1 8 ? -36.75 57.719 -30.703 1 49.31 8 ILE B CA 1
ATOM 3383 C C . ILE B 1 8 ? -35.344 57.969 -30.172 1 49.31 8 ILE B C 1
ATOM 3385 O O . ILE B 1 8 ? -34.406 58.156 -30.953 1 49.31 8 ILE B O 1
ATOM 3389 N N . PHE B 1 9 ? -35.188 58.469 -28.938 1 48.62 9 PHE B N 1
ATOM 3390 C CA . PHE B 1 9 ? -33.906 58.562 -28.234 1 48.62 9 PHE B CA 1
ATOM 3391 C C . PHE B 1 9 ? -33.344 57.188 -27.922 1 48.62 9 PHE B C 1
ATOM 3393 O O . PHE B 1 9 ? -33.969 56.406 -27.172 1 48.62 9 PHE B O 1
ATOM 3400 N N . LEU B 1 10 ? -32.562 56.656 -28.797 1 49.06 10 LEU B N 1
ATOM 3401 C CA . LEU B 1 10 ? -31.766 55.469 -28.484 1 49.06 10 LEU B CA 1
ATOM 3402 C C . LEU B 1 10 ? -30.797 55.719 -27.344 1 49.06 10 LEU B C 1
ATOM 3404 O O . LEU B 1 10 ? -29.859 56.5 -27.484 1 49.06 10 LEU B O 1
ATOM 3408 N N . MET B 1 11 ? -31.188 55.562 -26.109 1 48.81 11 MET B N 1
ATOM 3409 C CA . MET B 1 11 ? -30.266 55.531 -24.984 1 48.81 11 MET B CA 1
ATOM 3410 C C . MET B 1 11 ? -29.281 54.375 -25.078 1 48.81 11 MET B C 1
ATOM 3412 O O . MET B 1 11 ? -29.688 53.219 -25.016 1 48.81 11 MET B O 1
ATOM 3416 N N . GLY B 1 12 ? -28.156 54.594 -25.688 1 49.28 12 GLY B N 1
ATOM 3417 C CA . GLY B 1 12 ? -27.078 53.625 -25.625 1 49.28 12 GLY B CA 1
ATOM 3418 C C . GLY B 1 12 ? -26.625 53.312 -24.203 1 49.28 12 GLY B C 1
ATOM 3419 O O . GLY B 1 12 ? -26.172 54.219 -23.484 1 49.28 12 GLY B O 1
ATOM 3420 N N . VAL B 1 13 ? -27.125 52.25 -23.578 1 53.78 13 VAL B N 1
ATOM 3421 C CA . VAL B 1 13 ? -26.562 51.719 -22.328 1 53.78 13 VAL B CA 1
ATOM 3422 C C . VAL B 1 13 ? -25.094 51.344 -22.516 1 53.78 13 VAL B C 1
ATOM 3424 O O . VAL B 1 13 ? -24.781 50.438 -23.297 1 53.78 13 VAL B O 1
ATOM 3427 N N . VAL B 1 14 ? -24.156 52.281 -22.266 1 52.34 14 VAL B N 1
ATOM 3428 C CA . VAL B 1 14 ? -22.75 51.906 -22.125 1 52.34 14 VAL B CA 1
ATOM 3429 C C . VAL B 1 14 ? -22.578 50.875 -21 1 52.34 14 VAL B C 1
ATOM 3431 O O . VAL B 1 14 ? -22.844 51.188 -19.844 1 52.34 14 VAL B O 1
ATOM 3434 N N . PHE B 1 15 ? -22.641 49.594 -21.328 1 50.91 15 PHE B N 1
ATOM 3435 C CA . PHE B 1 15 ? -22.141 48.625 -20.375 1 50.91 15 PHE B CA 1
ATOM 3436 C C . PHE B 1 15 ? -20.703 48.906 -19.984 1 50.91 15 PHE B C 1
ATOM 3438 O O . PHE B 1 15 ? -19.781 48.781 -20.797 1 50.91 15 PHE B O 1
ATOM 3445 N N . LEU B 1 16 ? -20.469 49.75 -19 1 50.72 16 LEU B N 1
ATOM 3446 C CA . LEU B 1 16 ? -19.109 49.781 -18.422 1 50.72 16 LEU B CA 1
ATOM 3447 C C . LEU B 1 16 ? -18.672 48.375 -18.031 1 50.72 16 LEU B C 1
ATOM 3449 O O . LEU B 1 16 ? -19.375 47.688 -17.281 1 50.72 16 LEU B O 1
ATOM 3453 N N . PRO B 1 17 ? -17.797 47.844 -18.734 1 49.81 17 PRO B N 1
ATOM 3454 C CA . PRO B 1 17 ? -17.297 46.562 -18.188 1 49.81 17 PRO B CA 1
ATOM 3455 C C . PRO B 1 17 ? -17.016 46.656 -16.688 1 49.81 17 PRO B C 1
ATOM 3457 O O . PRO B 1 17 ? -16.562 47.688 -16.203 1 49.81 17 PRO B O 1
ATOM 3460 N N . ALA B 1 18 ? -17.719 45.844 -15.945 1 51.12 18 ALA B N 1
ATOM 3461 C CA . ALA B 1 18 ? -17.328 45.719 -14.547 1 51.12 18 ALA B CA 1
ATOM 3462 C C . ALA B 1 18 ? -15.812 45.656 -14.406 1 51.12 18 ALA B C 1
ATOM 3464 O O . ALA B 1 18 ? -15.18 44.719 -14.922 1 51.12 18 ALA B O 1
ATOM 3465 N N . ILE B 1 19 ? -15.109 46.656 -14.406 1 45 19 ILE B N 1
ATOM 3466 C CA . ILE B 1 19 ? -13.703 46.562 -14.031 1 45 19 ILE B CA 1
ATOM 3467 C C . ILE B 1 19 ? -13.523 45.531 -12.922 1 45 19 ILE B C 1
ATOM 3469 O O . ILE B 1 19 ? -14.008 45.75 -11.797 1 45 19 ILE B O 1
ATOM 3473 N N . CYS B 1 20 ? -13.445 44.219 -13.141 1 52.28 20 CYS B N 1
ATOM 3474 C CA . CYS B 1 20 ? -13.109 43.188 -12.164 1 52.28 20 CYS B CA 1
ATOM 3475 C C . CYS B 1 20 ? -11.93 43.625 -11.297 1 52.28 20 CYS B C 1
ATOM 3477 O O . CYS B 1 20 ? -10.82 43.781 -11.797 1 52.28 20 CYS B O 1
ATOM 3479 N N . GLN B 1 21 ? -12.117 44.469 -10.266 1 53.47 21 GLN B N 1
ATOM 3480 C CA . GLN B 1 21 ? -11.047 44.781 -9.328 1 53.47 21 GLN B CA 1
ATOM 3481 C C . GLN B 1 21 ? -10.164 43.562 -9.062 1 53.47 21 GLN B C 1
ATOM 3483 O O . GLN B 1 21 ? -10.664 42.469 -8.852 1 53.47 21 GLN B O 1
ATOM 3488 N N . PRO B 1 22 ? -8.906 43.688 -9.328 1 65.5 22 PRO B N 1
ATOM 3489 C CA . PRO B 1 22 ? -8 42.562 -9.086 1 65.5 22 PRO B CA 1
ATOM 3490 C C . PRO B 1 22 ? -8.172 41.969 -7.691 1 65.5 22 PRO B C 1
ATOM 3492 O O . PRO B 1 22 ? -8.344 42.688 -6.715 1 65.5 22 PRO B O 1
ATOM 3495 N N . LYS B 1 23 ? -8.375 40.75 -7.57 1 71.5 23 LYS B N 1
ATOM 3496 C CA . LYS B 1 23 ? -8.469 40.031 -6.301 1 71.5 23 LYS B CA 1
ATOM 3497 C C . LYS B 1 23 ? -7.254 40.312 -5.422 1 71.5 23 LYS B C 1
ATOM 3499 O O . LYS B 1 23 ? -6.117 40.281 -5.898 1 71.5 23 LYS B O 1
ATOM 3504 N N . LYS B 1 24 ? -7.625 40.75 -4.309 1 86.94 24 LYS B N 1
ATOM 3505 C CA . LYS B 1 24 ? -6.543 41 -3.363 1 86.94 24 LYS B CA 1
ATOM 3506 C C . LYS B 1 24 ? -6.27 39.781 -2.496 1 86.94 24 LYS B C 1
ATOM 3508 O O . LYS B 1 24 ? -7.184 39 -2.199 1 86.94 24 LYS B O 1
ATOM 3513 N N . PHE B 1 25 ? -4.996 39.594 -2.221 1 96.5 25 PHE B N 1
ATOM 3514 C CA . PHE B 1 25 ? -4.52 38.438 -1.469 1 96.5 25 PHE B CA 1
ATOM 3515 C C . PHE B 1 25 ? -3.795 38.875 -0.203 1 96.5 25 PHE B C 1
ATOM 3517 O O . PHE B 1 25 ? -3.256 39.969 -0.143 1 96.5 25 PHE B O 1
ATOM 3524 N N . ILE B 1 26 ? -3.904 38.031 0.849 1 97.62 26 ILE B N 1
ATOM 3525 C CA . ILE B 1 26 ? -3.027 38.188 2.004 1 97.62 26 ILE B CA 1
ATOM 3526 C C . ILE B 1 26 ? -1.573 38.25 1.544 1 97.62 26 ILE B C 1
ATOM 3528 O O . ILE B 1 26 ? -1.172 37.531 0.634 1 97.62 26 ILE B O 1
ATOM 3532 N N . SER B 1 27 ? -0.857 39.125 2.162 1 97.56 27 SER B N 1
ATOM 3533 C CA . SER B 1 27 ? 0.534 39.312 1.769 1 97.56 27 SER B CA 1
ATOM 3534 C C . SER B 1 27 ? 1.422 39.562 2.982 1 97.56 27 SER B C 1
ATOM 3536 O O . SER B 1 27 ? 1.061 39.219 4.105 1 97.56 27 SER B O 1
ATOM 3538 N N . VAL B 1 28 ? 2.713 39.938 2.742 1 97.81 28 VAL B N 1
ATOM 3539 C CA . VAL B 1 28 ? 3.654 40.219 3.826 1 97.81 28 VAL B CA 1
ATOM 3540 C C . VAL B 1 28 ? 4.25 41.594 3.664 1 97.81 28 VAL B C 1
ATOM 3542 O O . VAL B 1 28 ? 4.418 42.094 2.543 1 97.81 28 VAL B O 1
ATOM 3545 N N . LYS B 1 29 ? 4.48 42.281 4.742 1 97.06 29 LYS B N 1
ATOM 3546 C CA . LYS B 1 29 ? 5.207 43.531 4.852 1 97.06 29 LYS B CA 1
ATOM 3547 C C . LYS B 1 29 ? 6.148 43.531 6.055 1 97.06 29 LYS B C 1
ATOM 3549 O O . LYS B 1 29 ? 5.707 43.656 7.199 1 97.06 29 LYS B O 1
ATOM 3554 N N . GLY B 1 30 ? 7.457 43.375 5.793 1 96.69 30 GLY B N 1
ATOM 3555 C CA . GLY B 1 30 ? 8.406 43.188 6.875 1 96.69 30 GLY B CA 1
ATOM 3556 C C . GLY B 1 30 ? 8.125 41.938 7.699 1 96.69 30 GLY B C 1
ATOM 3557 O O . GLY B 1 30 ? 7.984 40.844 7.156 1 96.69 30 GLY B O 1
ATOM 3558 N N . LYS B 1 31 ? 7.949 42.219 9 1 97.81 31 LYS B N 1
ATOM 3559 C CA . LYS B 1 31 ? 7.77 41.094 9.938 1 97.81 31 LYS B CA 1
ATOM 3560 C C . LYS B 1 31 ? 6.297 40.75 10.086 1 97.81 31 LYS B C 1
ATOM 3562 O O . LYS B 1 31 ? 5.938 39.875 10.898 1 97.81 31 LYS B O 1
ATOM 3567 N N . GLN B 1 32 ? 5.457 41.344 9.219 1 97.44 32 GLN B N 1
ATOM 3568 C CA . GLN B 1 32 ? 4.027 41.156 9.438 1 97.44 32 GLN B CA 1
ATOM 3569 C C . GLN B 1 32 ? 3.363 40.5 8.234 1 97.44 32 GLN B C 1
ATOM 3571 O O . GLN B 1 32 ? 3.732 40.781 7.09 1 97.44 32 GLN B O 1
ATOM 3576 N N . ILE B 1 33 ? 2.43 39.625 8.547 1 98.56 33 ILE B N 1
ATOM 3577 C CA . ILE B 1 33 ? 1.426 39.25 7.555 1 98.56 33 ILE B CA 1
ATOM 3578 C C . ILE B 1 33 ? 0.342 40.344 7.492 1 98.56 33 ILE B C 1
ATOM 3580 O O . ILE B 1 33 ? -0.111 40.812 8.531 1 98.56 33 ILE B O 1
ATOM 3584 N N . ILE B 1 34 ? -0.028 40.75 6.281 1 97.94 34 ILE B N 1
ATOM 3585 C CA . ILE B 1 34 ? -1.004 41.844 6.148 1 97.94 34 ILE B CA 1
ATOM 3586 C C . ILE B 1 34 ? -2.197 41.344 5.328 1 97.94 34 ILE B C 1
ATOM 3588 O O . ILE B 1 34 ? -2.045 40.531 4.422 1 97.94 34 ILE B O 1
ATOM 3592 N N . ASP B 1 35 ? -3.373 41.844 5.695 1 96.62 35 ASP B N 1
ATOM 3593 C CA . ASP B 1 35 ? -4.594 41.469 4.992 1 96.62 35 ASP B CA 1
ATOM 3594 C C . ASP B 1 35 ? -4.777 42.281 3.717 1 96.62 35 ASP B C 1
ATOM 3596 O O . ASP B 1 35 ? -3.855 42.969 3.275 1 96.62 35 ASP B O 1
ATOM 3600 N N . ILE B 1 36 ? -5.922 42.188 3.066 1 93.62 36 ILE B N 1
ATOM 3601 C CA . ILE B 1 36 ? -6.188 42.75 1.752 1 93.62 36 ILE B CA 1
ATOM 3602 C C . ILE B 1 36 ? -6.309 44.281 1.868 1 93.62 36 ILE B C 1
ATOM 3604 O O . ILE B 1 36 ? -6.277 44.969 0.861 1 93.62 36 ILE B O 1
ATOM 3608 N N . ASN B 1 37 ? -6.469 44.781 3.086 1 94.44 37 ASN B N 1
ATOM 3609 C CA . ASN B 1 37 ? -6.523 46.219 3.336 1 94.44 37 ASN B CA 1
ATOM 3610 C C . ASN B 1 37 ? -5.203 46.719 3.9 1 94.44 37 ASN B C 1
ATOM 3612 O O . ASN B 1 37 ? -5.148 47.844 4.445 1 94.44 37 ASN B O 1
ATOM 3616 N N . ASN B 1 38 ? -4.211 45.906 3.926 1 94.69 38 ASN B N 1
ATOM 3617 C CA . ASN B 1 38 ? -2.865 46.25 4.371 1 94.69 38 ASN B CA 1
ATOM 3618 C C . ASN B 1 38 ? -2.803 46.406 5.887 1 94.69 38 ASN B C 1
ATOM 3620 O O . ASN B 1 38 ? -2.045 47.25 6.391 1 94.69 38 ASN B O 1
ATOM 3624 N N . LYS B 1 39 ? -3.684 45.781 6.562 1 96.88 39 LYS B N 1
ATOM 3625 C CA . LYS B 1 39 ? -3.648 45.75 8.023 1 96.88 39 LYS B CA 1
ATOM 3626 C C . LYS B 1 39 ? -3.039 44.438 8.516 1 96.88 39 LYS B C 1
ATOM 3628 O O . LYS B 1 39 ? -3.131 43.406 7.844 1 96.88 39 LYS B O 1
ATOM 3633 N N . PRO B 1 40 ? -2.42 44.531 9.734 1 97.31 40 PRO B N 1
ATOM 3634 C CA . PRO B 1 40 ? -1.84 43.312 10.273 1 97.31 40 PRO B CA 1
ATOM 3635 C C . PRO B 1 40 ? -2.859 42.188 10.383 1 97.31 40 PRO B C 1
ATOM 3637 O O . PRO B 1 40 ? -4.008 42.406 10.773 1 97.31 40 PRO B O 1
ATOM 3640 N N . PHE B 1 41 ? -2.504 41.094 9.922 1 98.19 41 PHE B N 1
ATOM 3641 C CA . PHE B 1 41 ? -3.297 39.875 10.008 1 98.19 41 PHE B CA 1
ATOM 3642 C C . PHE B 1 41 ? -2.615 38.844 10.898 1 98.19 41 PHE B C 1
ATOM 3644 O O . PHE B 1 41 ? -1.614 38.25 10.5 1 98.19 41 PHE B O 1
ATOM 3651 N N . LEU B 1 42 ? -3.082 38.656 12.086 1 98.44 42 LEU B N 1
ATOM 3652 C CA . LEU B 1 42 ? -2.545 37.656 13 1 98.44 42 LEU B CA 1
ATOM 3653 C C . LEU B 1 42 ? -3.295 36.344 12.852 1 98.44 42 LEU B C 1
ATOM 3655 O O . LEU B 1 42 ? -4.484 36.25 13.172 1 98.44 42 LEU B O 1
ATOM 3659 N N . ILE B 1 43 ? -2.664 35.312 12.422 1 98.75 43 ILE B N 1
ATOM 3660 C CA . ILE B 1 43 ? -3.25 33.969 12.219 1 98.75 43 ILE B CA 1
ATOM 3661 C C . ILE B 1 43 ? -3.74 33.438 13.555 1 98.75 43 ILE B C 1
ATOM 3663 O O . ILE B 1 43 ? -3.002 33.406 14.539 1 98.75 43 ILE B O 1
ATOM 3667 N N . LYS B 1 44 ? -4.945 33.031 13.633 1 98.75 44 LYS B N 1
ATOM 3668 C CA . LYS B 1 44 ? -5.562 32.406 14.789 1 98.75 44 LYS B CA 1
ATOM 3669 C C . LYS B 1 44 ? -6.477 31.25 14.359 1 98.75 44 LYS B C 1
ATOM 3671 O O . LYS B 1 44 ? -7.449 31.469 13.633 1 98.75 44 LYS B O 1
ATOM 3676 N N . GLY B 1 45 ? -6.156 30.062 14.742 1 98.69 45 GLY B N 1
ATOM 3677 C CA . GLY B 1 45 ? -7.023 28.953 14.383 1 98.69 45 GLY B CA 1
ATOM 3678 C C . GLY B 1 45 ? -6.457 27.609 14.781 1 98.69 45 GLY B C 1
ATOM 3679 O O . GLY B 1 45 ? -5.848 27.469 15.844 1 98.69 45 GLY B O 1
ATOM 3680 N N . THR B 1 46 ? -6.777 26.578 14 1 98.81 46 THR B N 1
ATOM 3681 C CA . THR B 1 46 ? -6.445 25.203 14.375 1 98.81 46 THR B CA 1
ATOM 3682 C C . THR B 1 46 ? -6.02 24.391 13.148 1 98.81 46 THR B C 1
ATOM 3684 O O . THR B 1 46 ? -6.043 24.906 12.023 1 98.81 46 THR B O 1
ATOM 3687 N N . ASN B 1 47 ? -5.492 23.234 13.398 1 98.88 47 ASN B N 1
ATOM 3688 C CA . ASN B 1 47 ? -5.176 22.234 12.383 1 98.88 47 ASN B CA 1
ATOM 3689 C C . ASN B 1 47 ? -6.305 21.219 12.234 1 98.88 47 ASN B C 1
ATOM 3691 O O . ASN B 1 47 ? -6.781 20.656 13.219 1 98.88 47 ASN B O 1
ATOM 3695 N N . LEU B 1 48 ? -6.68 20.938 10.984 1 98.88 48 LEU B N 1
ATOM 3696 C CA . LEU B 1 48 ? -7.648 19.875 10.758 1 98.88 48 LEU B CA 1
ATOM 3697 C C . LEU B 1 48 ? -6.957 18.516 10.742 1 98.88 48 LEU B C 1
ATOM 3699 O O . LEU B 1 48 ? -7.156 17.719 9.812 1 98.88 48 LEU B O 1
ATOM 3703 N N . GLY B 1 49 ? -6.168 18.312 11.781 1 98.38 49 GLY B N 1
ATOM 3704 C CA . GLY B 1 49 ? -5.449 17.047 11.945 1 98.38 49 GLY B CA 1
ATOM 3705 C C . GLY B 1 49 ? -6.363 15.844 12.023 1 98.38 49 GLY B C 1
ATOM 3706 O O . GLY B 1 49 ? -7.531 15.969 12.406 1 98.38 49 GLY B O 1
ATOM 3707 N N . ASN B 1 50 ? -5.902 14.68 11.633 1 98.44 50 ASN B N 1
ATOM 3708 C CA . ASN B 1 50 ? -6.562 13.383 11.758 1 98.44 50 ASN B CA 1
ATOM 3709 C C . ASN B 1 50 ? -7.602 13.172 10.656 1 98.44 50 ASN B C 1
ATOM 3711 O O . ASN B 1 50 ? -8.148 12.078 10.516 1 98.44 50 ASN B O 1
ATOM 3715 N N . TRP B 1 51 ? -7.891 14.227 9.781 1 98.88 51 TRP B N 1
ATOM 3716 C CA . TRP B 1 51 ? -8.914 14.141 8.75 1 98.88 51 TRP B CA 1
ATOM 3717 C C . TRP B 1 51 ? -8.352 13.508 7.48 1 98.88 51 TRP B C 1
ATOM 3719 O O . TRP B 1 51 ? -8.484 12.305 7.27 1 98.88 51 TRP B O 1
ATOM 3729 N N . LEU B 1 52 ? -7.496 14.211 6.781 1 98.88 52 LEU B N 1
ATOM 3730 C CA . LEU B 1 52 ? -6.949 13.695 5.531 1 98.88 52 LEU B CA 1
ATOM 3731 C C . LEU B 1 52 ? -5.699 12.867 5.789 1 98.88 52 LEU B C 1
ATOM 3733 O O . LEU B 1 52 ? -5.234 12.141 4.902 1 98.88 52 LEU B O 1
ATOM 3737 N N . ILE B 1 53 ? -5.195 12.945 7.027 1 98.69 53 ILE B N 1
ATOM 3738 C CA . ILE B 1 53 ? -4.062 12.164 7.516 1 98.69 53 ILE B CA 1
ATOM 3739 C C . ILE B 1 53 ? -4.398 11.57 8.883 1 98.69 53 ILE B C 1
ATOM 3741 O O . ILE B 1 53 ? -4.027 12.125 9.914 1 98.69 53 ILE B O 1
ATOM 3745 N N . PRO B 1 54 ? -5.008 10.391 8.898 1 98.5 54 PRO B N 1
ATOM 3746 C CA . PRO B 1 54 ? -5.277 9.742 10.188 1 98.5 54 PRO B CA 1
ATOM 3747 C C . PRO B 1 54 ? -4.004 9.445 10.977 1 98.5 54 PRO B C 1
ATOM 3749 O O . PRO B 1 54 ? -3.029 8.938 10.414 1 98.5 54 PRO B O 1
ATOM 3752 N N . GLU B 1 55 ? -4.027 9.789 12.227 1 98.19 55 GLU B N 1
ATOM 3753 C CA . GLU B 1 55 ? -2.9 9.555 13.125 1 98.19 55 GLU B CA 1
ATOM 3754 C C . GLU B 1 55 ? -3.277 8.578 14.234 1 98.19 55 GLU B C 1
ATOM 3756 O O . GLU B 1 55 ? -4.324 8.727 14.867 1 98.19 55 GLU B O 1
ATOM 3761 N N . GLY B 1 56 ? -2.455 7.605 14.484 1 98.19 56 GLY B N 1
ATOM 3762 C CA . GLY B 1 56 ? -2.746 6.5 15.383 1 98.19 56 GLY B CA 1
ATOM 3763 C C . GLY B 1 56 ? -3.199 6.953 16.766 1 98.19 56 GLY B C 1
ATOM 3764 O O . GLY B 1 56 ? -4.207 6.473 17.281 1 98.19 56 GLY B O 1
ATOM 3765 N N . TYR B 1 57 ? -2.488 7.91 17.375 1 97.5 57 TYR B N 1
ATOM 3766 C CA . TYR B 1 57 ? -2.799 8.281 18.75 1 97.5 57 TYR B CA 1
ATOM 3767 C C . TYR B 1 57 ? -4.18 8.922 18.844 1 97.5 57 TYR B C 1
ATOM 3769 O O . TYR B 1 57 ? -4.852 8.812 19.875 1 97.5 57 TYR B O 1
ATOM 3777 N N . MET B 1 58 ? -4.68 9.508 17.797 1 98.31 58 MET B N 1
ATOM 3778 C CA . MET B 1 58 ? -6.004 10.117 17.812 1 98.31 58 MET B CA 1
ATOM 3779 C C . MET B 1 58 ? -7.086 9.078 17.516 1 98.31 58 MET B C 1
ATOM 3781 O O . MET B 1 58 ? -8.273 9.344 17.703 1 98.31 58 MET B O 1
ATOM 3785 N N . PHE B 1 59 ? -6.707 7.883 17.094 1 98.56 59 PHE B N 1
ATOM 3786 C CA . PHE B 1 59 ? -7.57 6.707 17 1 98.56 59 PHE B CA 1
ATOM 3787 C C . PHE B 1 59 ? -7.406 5.824 18.234 1 98.56 59 PHE B C 1
ATOM 3789 O O . PHE B 1 59 ? -7.977 4.734 18.297 1 98.56 59 PHE B O 1
ATOM 3796 N N . LYS B 1 60 ? -6.516 6.277 19.156 1 98.44 60 LYS B N 1
ATOM 3797 C CA . LYS B 1 60 ? -6.23 5.59 20.406 1 98.44 60 LYS B CA 1
ATOM 3798 C C . LYS B 1 60 ? -5.34 4.371 20.188 1 98.44 60 LYS B C 1
ATOM 3800 O O . LYS B 1 60 ? -5.387 3.41 20.953 1 98.44 60 LYS B O 1
ATOM 3805 N N . PHE B 1 61 ? -4.574 4.379 19.094 1 97.94 61 PHE B N 1
ATOM 3806 C CA . PHE B 1 61 ? -3.598 3.326 18.828 1 97.94 61 PHE B CA 1
ATOM 3807 C C . PHE B 1 61 ? -2.215 3.738 19.328 1 97.94 61 PHE B C 1
ATOM 3809 O O . PHE B 1 61 ? -1.891 4.926 19.359 1 97.94 61 PHE B O 1
ATOM 3816 N N . LYS B 1 62 ? -1.39 2.805 19.625 1 93.56 62 LYS B N 1
ATOM 3817 C CA . LYS B 1 62 ? -0.051 3.086 20.141 1 93.56 62 LYS B CA 1
ATOM 3818 C C . LYS B 1 62 ? 0.994 2.977 19.031 1 93.56 62 LYS B C 1
ATOM 3820 O O . LYS B 1 62 ? 1.482 3.99 18.531 1 93.56 62 LYS B O 1
ATOM 3825 N N . ASP B 1 63 ? 1.194 1.767 18.469 1 90.5 63 ASP B N 1
ATOM 3826 C CA . ASP B 1 63 ? 2.273 1.513 17.516 1 90.5 63 ASP B CA 1
ATOM 3827 C C . ASP B 1 63 ? 1.797 1.706 16.078 1 90.5 63 ASP B C 1
ATOM 3829 O O . ASP B 1 63 ? 2.6 1.979 15.18 1 90.5 63 ASP B O 1
ATOM 3833 N N . ILE B 1 64 ? 0.528 1.574 15.828 1 95.06 64 ILE B N 1
ATOM 3834 C CA . ILE B 1 64 ? -0.09 1.81 14.531 1 95.06 64 ILE B CA 1
ATOM 3835 C C . ILE B 1 64 ? -0.385 3.299 14.359 1 95.06 64 ILE B C 1
ATOM 3837 O O . ILE B 1 64 ? -1.5 3.752 14.633 1 95.06 64 ILE B O 1
ATOM 3841 N N . SER B 1 65 ? 0.647 4.02 13.836 1 97.44 65 SER B N 1
ATOM 3842 C CA . SER B 1 65 ? 0.676 5.449 14.117 1 97.44 65 SER B CA 1
ATOM 3843 C C . SER B 1 65 ? 0.478 6.273 12.852 1 97.44 65 SER B C 1
ATOM 3845 O O . SER B 1 65 ? 0.289 7.488 12.914 1 97.44 65 SER B O 1
ATOM 3847 N N . SER B 1 66 ? 0.513 5.691 11.664 1 98.06 66 SER B N 1
ATOM 3848 C CA . SER B 1 66 ? 0.411 6.402 10.398 1 98.06 66 SER B CA 1
ATOM 3849 C C . SER B 1 66 ? -0.773 5.902 9.578 1 98.06 66 SER B C 1
ATOM 3851 O O . SER B 1 66 ? -1.312 4.828 9.844 1 98.06 66 SER B O 1
ATOM 3853 N N . PRO B 1 67 ? -1.168 6.68 8.539 1 98.56 67 PRO B N 1
ATOM 3854 C CA . PRO B 1 67 ? -2.287 6.246 7.699 1 98.56 67 PRO B CA 1
ATOM 3855 C C . PRO B 1 67 ? -2.084 4.848 7.121 1 98.56 67 PRO B C 1
ATOM 3857 O O . PRO B 1 67 ? -3.004 4.027 7.141 1 98.56 67 PRO B O 1
ATOM 3860 N N . LYS B 1 68 ? -0.915 4.574 6.664 1 97.44 68 LYS B N 1
ATOM 3861 C CA . LYS B 1 68 ? -0.678 3.283 6.02 1 97.44 68 LYS B CA 1
ATOM 3862 C C . LYS B 1 68 ? -0.812 2.139 7.02 1 97.44 68 LYS B C 1
ATOM 3864 O O . LYS B 1 68 ? -1.391 1.097 6.707 1 97.44 68 LYS B O 1
ATOM 3869 N N . LEU B 1 69 ? -0.284 2.291 8.203 1 97.69 69 LEU B N 1
ATOM 3870 C CA . LEU B 1 69 ? -0.369 1.247 9.219 1 97.69 69 LEU B CA 1
ATOM 3871 C C . LEU B 1 69 ? -1.807 1.068 9.695 1 97.69 69 LEU B C 1
ATOM 3873 O O . LEU B 1 69 ? -2.258 -0.059 9.914 1 97.69 69 LEU B O 1
ATOM 3877 N N . ILE B 1 70 ? -2.502 2.176 9.875 1 98.69 70 ILE B N 1
ATOM 3878 C CA . ILE B 1 70 ? -3.896 2.113 10.297 1 98.69 70 ILE B CA 1
ATOM 3879 C C . ILE B 1 70 ? -4.727 1.408 9.227 1 98.69 70 ILE B C 1
ATOM 3881 O O . ILE B 1 70 ? -5.523 0.517 9.539 1 98.69 70 ILE B O 1
ATOM 3885 N N . ASN B 1 71 ? -4.539 1.81 7.996 1 98.62 71 ASN B N 1
ATOM 3886 C CA . ASN B 1 71 ? -5.262 1.183 6.895 1 98.62 71 ASN B CA 1
ATOM 3887 C C . ASN B 1 71 ? -4.977 -0.315 6.816 1 98.62 71 ASN B C 1
ATOM 3889 O O . ASN B 1 71 ? -5.871 -1.108 6.527 1 98.62 71 ASN B O 1
ATOM 3893 N N . GLU B 1 72 ? -3.725 -0.704 6.992 1 97.69 72 GLU B N 1
ATOM 3894 C CA . GLU B 1 72 ? -3.381 -2.123 7.004 1 97.69 72 GLU B CA 1
ATOM 3895 C C . GLU B 1 72 ? -4.18 -2.875 8.062 1 97.69 72 GLU B C 1
ATOM 3897 O O . GLU B 1 72 ? -4.719 -3.951 7.793 1 97.69 72 GLU B O 1
ATOM 3902 N N . ALA B 1 73 ? -4.223 -2.328 9.234 1 98.25 73 ALA B N 1
ATOM 3903 C CA . ALA B 1 73 ? -5 -2.953 10.305 1 98.25 73 ALA B CA 1
ATOM 3904 C C . ALA B 1 73 ? -6.473 -3.064 9.914 1 98.25 73 ALA B C 1
ATOM 3906 O O . ALA B 1 73 ? -7.102 -4.098 10.141 1 98.25 73 ALA B O 1
ATOM 3907 N N . PHE B 1 74 ? -7.004 -1.991 9.344 1 98.81 74 PHE B N 1
ATOM 3908 C CA . PHE B 1 74 ? -8.414 -1.994 8.969 1 98.81 74 PHE B CA 1
ATOM 3909 C C . PHE B 1 74 ? -8.672 -2.998 7.852 1 98.81 74 PHE B C 1
ATOM 3911 O O . PHE B 1 74 ? -9.703 -3.682 7.852 1 98.81 74 PHE B O 1
ATOM 3918 N N . ASN B 1 75 ? -7.77 -3.105 6.879 1 98.56 75 ASN B N 1
ATOM 3919 C CA . ASN B 1 75 ? -7.887 -4.141 5.859 1 98.56 75 ASN B CA 1
ATOM 3920 C C . ASN B 1 75 ? -7.973 -5.531 6.48 1 98.56 75 ASN B C 1
ATOM 3922 O O . ASN B 1 75 ? -8.797 -6.352 6.07 1 98.56 75 ASN B O 1
ATOM 3926 N N . GLN B 1 76 ? -7.105 -5.762 7.438 1 98.25 76 GLN B N 1
ATOM 3927 C CA . GLN B 1 76 ? -7.043 -7.062 8.094 1 98.25 76 GLN B CA 1
ATOM 3928 C C . GLN B 1 76 ? -8.305 -7.332 8.906 1 98.25 76 GLN B C 1
ATOM 3930 O O . GLN B 1 76 ? -8.773 -8.469 8.977 1 98.25 76 GLN B O 1
ATOM 3935 N N . LEU B 1 77 ? -8.875 -6.289 9.477 1 98.44 77 LEU B N 1
ATOM 3936 C CA . LEU B 1 77 ? -10 -6.422 10.398 1 98.44 77 LEU B CA 1
ATOM 3937 C C . LEU B 1 77 ? -11.312 -6.605 9.641 1 98.44 77 LEU B C 1
ATOM 3939 O O . LEU B 1 77 ? -12.109 -7.477 9.977 1 98.44 77 LEU B O 1
ATOM 3943 N N . ILE B 1 78 ? -11.516 -5.781 8.547 1 98.38 78 ILE B N 1
ATOM 3944 C CA . ILE B 1 78 ? -12.859 -5.77 7.98 1 98.38 78 ILE B CA 1
ATOM 3945 C C . ILE B 1 78 ? -12.789 -5.992 6.473 1 98.38 78 ILE B C 1
ATOM 3947 O O . ILE B 1 78 ? -13.82 -6.039 5.797 1 98.38 78 ILE B O 1
ATOM 3951 N N . GLY B 1 79 ? -11.586 -6.203 5.895 1 98.19 79 GLY B N 1
ATOM 3952 C CA . GLY B 1 79 ? -11.414 -6.43 4.469 1 98.19 79 GLY B CA 1
ATOM 3953 C C . GLY B 1 79 ? -11.148 -5.156 3.688 1 98.19 79 GLY B C 1
ATOM 3954 O O . GLY B 1 79 ? -11.617 -4.078 4.066 1 98.19 79 GLY B O 1
ATOM 3955 N N . PRO B 1 80 ? -10.383 -5.238 2.648 1 98.44 80 PRO B N 1
ATOM 3956 C CA . PRO B 1 80 ? -9.938 -4.047 1.919 1 98.44 80 PRO B CA 1
ATOM 3957 C C . PRO B 1 80 ? -11.102 -3.26 1.312 1 98.44 80 PRO B C 1
ATOM 3959 O O . PRO B 1 80 ? -11.062 -2.027 1.285 1 98.44 80 PRO B O 1
ATOM 3962 N N . ASP B 1 81 ? -12.164 -3.916 0.817 1 98.56 81 ASP B N 1
ATOM 3963 C CA . ASP B 1 81 ? -13.289 -3.209 0.212 1 98.56 81 ASP B CA 1
ATOM 3964 C C . ASP B 1 81 ? -14.078 -2.434 1.263 1 98.56 81 ASP B C 1
ATOM 3966 O O . ASP B 1 81 ? -14.461 -1.282 1.038 1 98.56 81 ASP B O 1
ATOM 3970 N N . GLU B 1 82 ? -14.305 -3.094 2.365 1 98.62 82 GLU B N 1
ATOM 3971 C CA . GLU B 1 82 ? -15.008 -2.414 3.449 1 98.62 82 GLU B CA 1
ATOM 3972 C C . GLU B 1 82 ? -14.172 -1.278 4.027 1 98.62 82 GLU B C 1
ATOM 3974 O O . GLU B 1 82 ? -14.703 -0.221 4.375 1 98.62 82 GLU B O 1
ATOM 3979 N N . ALA B 1 83 ? -12.875 -1.492 4.195 1 98.81 83 ALA B N 1
ATOM 3980 C CA . ALA B 1 83 ? -11.984 -0.434 4.668 1 98.81 83 ALA B CA 1
ATOM 3981 C C . ALA B 1 83 ? -12.031 0.775 3.738 1 98.81 83 ALA B C 1
ATOM 3983 O O . ALA B 1 83 ? -12.047 1.919 4.199 1 98.81 83 ALA B O 1
ATOM 3984 N N . LYS B 1 84 ? -12.023 0.517 2.436 1 98.62 84 LYS B N 1
ATOM 3985 C CA . LYS B 1 84 ? -12.172 1.594 1.459 1 98.62 84 LYS B CA 1
ATOM 3986 C C . LYS B 1 84 ? -13.453 2.379 1.692 1 98.62 84 LYS B C 1
ATOM 3988 O O . LYS B 1 84 ? -13.445 3.611 1.692 1 98.62 84 LYS B O 1
ATOM 3993 N N . THR B 1 85 ? -14.523 1.687 1.885 1 98.69 85 THR B N 1
ATOM 3994 C CA . THR B 1 85 ? -15.805 2.326 2.146 1 98.69 85 THR B CA 1
ATOM 3995 C C . THR B 1 85 ? -15.766 3.115 3.451 1 98.69 85 THR B C 1
ATOM 3997 O O . THR B 1 85 ? -16.281 4.234 3.523 1 98.69 85 THR B O 1
ATOM 4000 N N . PHE B 1 86 ? -15.164 2.531 4.461 1 98.88 86 PHE B N 1
ATOM 4001 C CA . PHE B 1 86 ? -14.984 3.211 5.738 1 98.88 86 PHE B CA 1
ATOM 4002 C C . PHE B 1 86 ? -14.281 4.547 5.543 1 98.88 86 PHE B C 1
ATOM 4004 O O . PHE B 1 86 ? -14.758 5.582 6.02 1 98.88 86 PHE B O 1
ATOM 4011 N N . TRP B 1 87 ? -13.156 4.566 4.832 1 98.88 87 TRP B N 1
ATOM 4012 C CA . TRP B 1 87 ? -12.352 5.773 4.676 1 98.88 87 TRP B CA 1
ATOM 4013 C C . TRP B 1 87 ? -13.102 6.828 3.871 1 98.88 87 TRP B C 1
ATOM 4015 O O . TRP B 1 87 ? -13.031 8.023 4.176 1 98.88 87 TRP B O 1
ATOM 4025 N N . THR B 1 88 ? -13.781 6.383 2.807 1 98.56 88 THR B N 1
ATOM 4026 C CA . THR B 1 88 ? -14.594 7.328 2.045 1 98.56 88 THR B CA 1
ATOM 4027 C C . THR B 1 88 ? -15.625 8 2.947 1 98.56 88 THR B C 1
ATOM 4029 O O . THR B 1 88 ? -15.766 9.227 2.928 1 98.56 88 THR B O 1
ATOM 4032 N N . THR B 1 89 ? -16.266 7.18 3.779 1 98.81 89 THR B N 1
ATOM 4033 C CA . THR B 1 89 ? -17.281 7.695 4.703 1 98.81 89 THR B CA 1
ATOM 4034 C C . THR B 1 89 ? -16.641 8.602 5.754 1 98.81 89 THR B C 1
ATOM 4036 O O . THR B 1 89 ? -17.172 9.656 6.086 1 98.81 89 THR B O 1
ATOM 4039 N N . TYR B 1 90 ? -15.531 8.203 6.285 1 98.88 90 TYR B N 1
ATOM 4040 C CA . TYR B 1 90 ? -14.789 8.969 7.281 1 98.88 90 TYR B CA 1
ATOM 4041 C C . TYR B 1 90 ? -14.43 10.352 6.75 1 98.88 90 TYR B C 1
ATOM 4043 O O . TYR B 1 90 ? -14.703 11.359 7.395 1 98.88 90 TYR B O 1
ATOM 4051 N N . LEU B 1 91 ? -13.844 10.445 5.535 1 98.81 9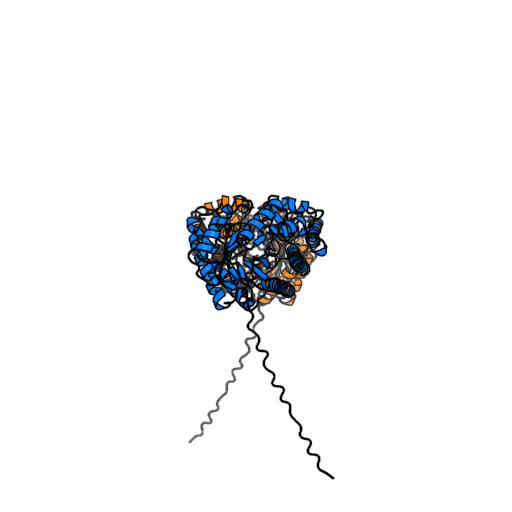1 LEU B N 1
ATOM 4052 C CA . LEU B 1 91 ? -13.383 11.695 4.945 1 98.81 91 LEU B CA 1
ATOM 4053 C C . LEU B 1 91 ? -14.562 12.609 4.629 1 98.81 91 LEU B C 1
ATOM 4055 O O . LEU B 1 91 ? -14.445 13.836 4.711 1 98.81 91 LEU B O 1
ATOM 4059 N N . ASP B 1 92 ? -15.711 12 4.336 1 98.25 92 ASP B N 1
ATOM 4060 C CA . ASP B 1 92 ? -16.891 12.781 3.977 1 98.25 92 ASP B CA 1
ATOM 4061 C C . ASP B 1 92 ? -17.578 13.352 5.219 1 98.25 92 ASP B C 1
ATOM 4063 O O . ASP B 1 92 ? -18.328 14.328 5.129 1 98.25 92 ASP B O 1
ATOM 4067 N N . ASN B 1 93 ? -17.25 12.758 6.379 1 98.62 93 ASN B N 1
ATOM 4068 C CA . ASN B 1 93 ? -18.078 13.102 7.52 1 98.62 93 ASN B CA 1
ATOM 4069 C C . ASN B 1 93 ? -17.266 13.742 8.641 1 98.62 93 ASN B C 1
ATOM 4071 O O . ASN B 1 93 ? -17.812 14.453 9.492 1 98.62 93 ASN B O 1
ATOM 4075 N N . TYR B 1 94 ? -15.977 13.516 8.719 1 98.81 94 TYR B N 1
ATOM 4076 C CA . TYR B 1 94 ? -15.156 13.961 9.836 1 98.81 94 TYR B CA 1
ATOM 4077 C C . TYR B 1 94 ? -15.109 15.484 9.906 1 98.81 94 TYR B C 1
ATOM 4079 O O . TYR B 1 94 ? -15.133 16.062 11 1 98.81 94 TYR B O 1
ATOM 4087 N N . ILE B 1 95 ? -14.992 16.188 8.773 1 98.88 95 ILE B N 1
ATOM 4088 C CA . ILE B 1 95 ? -15.094 17.641 8.633 1 98.88 95 ILE B CA 1
ATOM 4089 C C . ILE B 1 95 ? -16.219 17.984 7.656 1 98.88 95 ILE B C 1
ATOM 4091 O O . ILE B 1 95 ? -16.25 17.469 6.535 1 98.88 95 ILE B O 1
ATOM 4095 N N . THR B 1 96 ? -17.141 18.734 8.039 1 98.62 96 THR B N 1
ATOM 4096 C CA . THR B 1 96 ? -18.25 19.203 7.223 1 98.62 96 THR B CA 1
ATOM 4097 C C . THR B 1 96 ? -18.375 20.734 7.305 1 98.62 96 THR B C 1
ATOM 4099 O O . THR B 1 96 ? -17.594 21.375 8.008 1 98.62 96 THR B O 1
ATOM 4102 N N . GLU B 1 97 ? -19.328 21.234 6.57 1 98.75 97 GLU B N 1
ATOM 4103 C CA . GLU B 1 97 ? -19.594 22.672 6.574 1 98.75 97 GLU B CA 1
ATOM 4104 C C . GLU B 1 97 ? -19.891 23.172 7.98 1 98.75 97 GLU B C 1
ATOM 4106 O O . GLU B 1 97 ? -19.531 24.297 8.336 1 98.75 97 GLU B O 1
ATOM 4111 N N . ALA B 1 98 ? -20.531 22.344 8.781 1 98.81 98 ALA B N 1
ATOM 4112 C CA . ALA B 1 98 ? -20.875 22.719 10.148 1 98.81 98 ALA B CA 1
ATOM 4113 C C . ALA B 1 98 ? -19.625 22.938 11 1 98.81 98 ALA B C 1
ATOM 4115 O O . ALA B 1 98 ? -19.609 23.797 11.875 1 98.81 98 ALA B O 1
ATOM 4116 N N . ASP B 1 99 ? -18.609 22.109 10.812 1 98.88 99 ASP B N 1
ATOM 4117 C CA . ASP B 1 99 ? -17.344 22.297 11.516 1 98.88 99 ASP B CA 1
ATOM 4118 C C . ASP B 1 99 ? -16.719 23.641 11.188 1 98.88 99 ASP B C 1
ATOM 4120 O O . ASP B 1 99 ? -16.219 24.344 12.078 1 98.88 99 ASP B O 1
ATOM 4124 N N . ILE B 1 100 ? -16.766 24 9.922 1 98.88 100 ILE B N 1
ATOM 4125 C CA . ILE B 1 100 ? -16.172 25.25 9.461 1 98.88 100 ILE B CA 1
ATOM 4126 C C . ILE B 1 100 ? -16.953 26.438 10.016 1 98.88 100 ILE B C 1
ATOM 4128 O O . ILE B 1 100 ? -16.375 27.422 10.477 1 98.88 100 ILE B O 1
ATOM 4132 N N . HIS B 1 101 ? -18.281 26.359 9.992 1 98.75 101 HIS B N 1
ATOM 4133 C CA . HIS B 1 101 ? -19.125 27.391 10.586 1 98.75 101 HIS B CA 1
ATOM 4134 C C . HIS B 1 101 ? -18.797 27.578 12.07 1 98.75 101 HIS B C 1
ATOM 4136 O O . HIS B 1 101 ? -18.688 28.703 12.547 1 98.75 101 HIS B O 1
ATOM 4142 N N . TYR B 1 102 ? -18.625 26.484 12.781 1 98.69 102 TYR B N 1
ATOM 4143 C CA . TYR B 1 102 ? -18.312 26.531 14.203 1 98.69 102 TYR B CA 1
ATOM 4144 C C . TYR B 1 102 ? -16.984 27.266 14.453 1 98.69 102 TYR B C 1
ATOM 4146 O O . TYR B 1 102 ? -16.906 28.141 15.312 1 98.69 102 TYR B O 1
ATOM 4154 N N . LEU B 1 103 ? -15.969 26.922 13.68 1 98.81 103 LEU B N 1
ATOM 4155 C CA . LEU B 1 103 ? -14.656 27.547 13.852 1 98.81 103 LEU B CA 1
ATOM 4156 C C . LEU B 1 103 ? -14.727 29.047 13.648 1 98.81 103 LEU B C 1
ATOM 4158 O O . LEU B 1 103 ? -14.133 29.812 14.414 1 98.81 103 LEU B O 1
ATOM 4162 N N . LYS B 1 104 ? -15.477 29.438 12.617 1 98.69 104 LYS B N 1
ATOM 4163 C CA . LYS B 1 104 ? -15.672 30.875 12.414 1 98.69 104 LYS B CA 1
ATOM 4164 C C . LYS B 1 104 ? -16.438 31.5 13.578 1 98.69 104 LYS B C 1
ATOM 4166 O O . LYS B 1 104 ? -16.078 32.562 14.055 1 98.69 104 LYS B O 1
ATOM 4171 N N . SER B 1 105 ? -17.469 30.859 14.07 1 98.5 105 SER B N 1
ATOM 4172 C CA . SER B 1 105 ? -18.359 31.406 15.086 1 98.5 105 SER B CA 1
ATOM 4173 C C . SER B 1 105 ? -17.609 31.656 16.391 1 98.5 105 SER B C 1
ATOM 4175 O O . SER B 1 105 ? -17.969 32.562 17.156 1 98.5 105 SER B O 1
ATOM 4177 N N . ILE B 1 106 ? -16.531 30.875 16.641 1 98.5 106 ILE B N 1
ATOM 4178 C CA . ILE B 1 106 ? -15.844 31.016 17.922 1 98.5 106 ILE B CA 1
ATOM 4179 C C . ILE B 1 106 ? -14.656 31.969 17.766 1 98.5 106 ILE B C 1
ATOM 4181 O O . ILE B 1 106 ? -13.953 32.281 18.734 1 98.5 106 ILE B O 1
ATOM 4185 N N . GLY B 1 107 ? -14.352 32.406 16.484 1 98.62 107 GLY B N 1
ATOM 4186 C CA . GLY B 1 107 ? -13.43 33.5 16.359 1 98.62 107 GLY B CA 1
ATOM 4187 C C . GLY B 1 107 ? -12.164 33.156 15.594 1 98.62 107 GLY B C 1
ATOM 4188 O O . GLY B 1 107 ? -11.266 33.969 15.445 1 98.62 107 GLY B O 1
ATOM 4189 N N . CYS B 1 108 ? -12.055 31.953 15.07 1 98.81 108 CYS B N 1
ATOM 4190 C CA . CYS B 1 108 ? -10.922 31.609 14.211 1 98.81 108 CYS B CA 1
ATOM 4191 C C . CYS B 1 108 ? -10.953 32.438 12.922 1 98.81 108 CYS B C 1
ATOM 4193 O O . CYS B 1 108 ? -12.023 32.75 12.406 1 98.81 108 CYS B O 1
ATOM 4195 N N . ASN B 1 109 ? -9.766 32.75 12.438 1 98.69 109 ASN B N 1
ATOM 4196 C CA . ASN B 1 109 ? -9.734 33.469 11.164 1 98.69 109 ASN B CA 1
ATOM 4197 C C . ASN B 1 109 ? -9.047 32.656 10.078 1 98.69 109 ASN B C 1
ATOM 4199 O O . ASN B 1 109 ? -9.023 33.062 8.914 1 98.69 109 ASN B O 1
ATOM 4203 N N . SER B 1 110 ? -8.523 31.453 10.422 1 98.75 110 SER B N 1
ATOM 4204 C CA . SER B 1 110 ? -7.848 30.594 9.461 1 98.75 110 SER B CA 1
ATOM 4205 C C . SER B 1 110 ? -7.781 29.156 9.961 1 98.75 110 SER B C 1
ATOM 4207 O O . SER B 1 110 ? -8.016 28.891 11.141 1 98.75 110 SER B O 1
ATOM 4209 N N . ILE B 1 111 ? -7.562 28.219 9.07 1 98.94 111 ILE B N 1
ATOM 4210 C CA . ILE B 1 111 ? -7.336 26.812 9.391 1 98.94 111 ILE B CA 1
ATOM 4211 C C . ILE B 1 111 ? -6.16 26.281 8.578 1 98.94 111 ILE B C 1
ATOM 4213 O O . ILE B 1 111 ? -5.855 26.797 7.5 1 98.94 111 ILE B O 1
ATOM 4217 N N . ARG B 1 112 ? -5.438 25.359 9.102 1 98.94 112 ARG B N 1
ATOM 4218 C CA . ARG B 1 112 ? -4.371 24.625 8.438 1 98.94 112 ARG B CA 1
ATOM 4219 C C . ARG B 1 112 ? -4.812 23.188 8.117 1 98.94 112 ARG B C 1
ATOM 4221 O O . ARG B 1 112 ? -5.359 22.5 8.977 1 98.94 112 ARG B O 1
ATOM 4228 N N . VAL B 1 113 ? -4.598 22.734 6.887 1 98.94 113 VAL B N 1
ATOM 4229 C CA . VAL B 1 113 ? -5.152 21.469 6.398 1 98.94 113 VAL B CA 1
ATOM 4230 C C . VAL B 1 113 ? -4.023 20.547 5.965 1 98.94 113 VAL B C 1
ATOM 4232 O O . VAL B 1 113 ? -3.559 20.609 4.824 1 98.94 113 VAL B O 1
ATOM 4235 N N . PRO B 1 114 ? -3.637 19.625 6.848 1 98.88 114 PRO B N 1
ATOM 4236 C CA . PRO B 1 114 ? -2.664 18.609 6.449 1 98.88 114 PRO B CA 1
ATOM 4237 C C . PRO B 1 114 ? -3.207 17.656 5.387 1 98.88 114 PRO B C 1
ATOM 4239 O O . PRO B 1 114 ? -4.363 17.234 5.465 1 98.88 114 PRO B O 1
ATOM 4242 N N . PHE B 1 115 ? -2.404 17.344 4.367 1 98.88 115 PHE B N 1
ATOM 4243 C CA . PHE B 1 115 ? -2.832 16.375 3.371 1 98.88 115 PHE B CA 1
ATOM 4244 C C . PHE B 1 115 ? -1.679 15.453 2.98 1 98.88 115 PHE B C 1
ATOM 4246 O O . PHE B 1 115 ? -0.52 15.742 3.285 1 98.88 115 PHE B O 1
ATOM 4253 N N . ASN B 1 116 ? -1.989 14.312 2.457 1 98.88 116 ASN B N 1
ATOM 4254 C CA . ASN B 1 116 ? -1.062 13.344 1.88 1 98.88 116 ASN B CA 1
ATOM 4255 C C . ASN B 1 116 ? -0.906 13.547 0.375 1 98.88 116 ASN B C 1
ATOM 4257 O O . ASN B 1 116 ? -1.898 13.688 -0.343 1 98.88 116 ASN B O 1
ATOM 4261 N N . TYR B 1 117 ? 0.362 13.492 -0.14 1 98.88 117 TYR B N 1
ATOM 4262 C CA . TYR B 1 117 ? 0.613 13.75 -1.554 1 98.88 117 TYR B CA 1
ATOM 4263 C C . TYR B 1 117 ? -0.149 12.766 -2.432 1 98.88 117 TYR B C 1
ATOM 4265 O O . TYR B 1 117 ? -0.519 13.094 -3.562 1 98.88 117 TYR B O 1
ATOM 4273 N N . ARG B 1 118 ? -0.432 11.602 -1.94 1 98.62 118 ARG B N 1
ATOM 4274 C CA . ARG B 1 118 ? -1.041 10.531 -2.729 1 98.62 118 ARG B CA 1
ATOM 4275 C C . ARG B 1 118 ? -2.473 10.891 -3.113 1 98.62 118 ARG B C 1
ATOM 4277 O O . ARG B 1 118 ? -3.057 10.258 -3.998 1 98.62 118 ARG B O 1
ATOM 4284 N N . MET B 1 119 ? -3.049 11.891 -2.449 1 98.69 119 MET B N 1
ATOM 4285 C CA . MET B 1 119 ? -4.387 12.352 -2.811 1 98.69 119 MET B CA 1
ATOM 4286 C C . MET B 1 119 ? -4.367 13.086 -4.148 1 98.69 119 MET B C 1
ATOM 4288 O O . MET B 1 119 ? -5.422 13.359 -4.723 1 98.69 119 MET B O 1
ATOM 4292 N N . PHE B 1 120 ? -3.133 13.336 -4.703 1 98.75 120 PHE B N 1
ATOM 4293 C CA . PHE B 1 120 ? -2.971 14.102 -5.934 1 98.75 120 PHE B CA 1
ATOM 4294 C C . PHE B 1 120 ? -2.225 13.281 -6.984 1 98.75 120 PHE B C 1
ATOM 4296 O O . PHE B 1 120 ? -1.678 13.836 -7.938 1 98.75 120 PHE B O 1
ATOM 4303 N N . THR B 1 121 ? -2.078 11.992 -6.758 1 98 121 THR B N 1
ATOM 4304 C CA . THR B 1 121 ? -1.468 11.039 -7.68 1 98 121 THR B CA 1
ATOM 4305 C C . THR B 1 121 ? -2.367 9.82 -7.871 1 98 121 THR B C 1
ATOM 4307 O O . THR B 1 121 ? -3.43 9.727 -7.254 1 98 121 THR B O 1
ATOM 4310 N N . ASN B 1 122 ? -1.94 8.922 -8.727 1 96.56 122 ASN B N 1
ATOM 4311 C CA . ASN B 1 122 ? -2.67 7.668 -8.906 1 96.56 122 ASN B CA 1
ATOM 4312 C C . ASN B 1 122 ? -2.191 6.594 -7.934 1 96.56 122 ASN B C 1
ATOM 4314 O O . ASN B 1 122 ? -2.619 5.441 -8.016 1 96.56 122 ASN B O 1
ATOM 4318 N N . GLU B 1 123 ? -1.271 6.973 -7.039 1 97.06 123 GLU B N 1
ATOM 4319 C CA . GLU B 1 123 ? -0.894 6.016 -6.004 1 97.06 123 GLU B CA 1
ATOM 4320 C C . GLU B 1 123 ? -2.057 5.746 -5.055 1 97.06 123 GLU B C 1
ATOM 4322 O O . GLU B 1 123 ? -2.842 6.648 -4.754 1 97.06 123 GLU B O 1
ATOM 4327 N N . THR B 1 124 ? -2.193 4.543 -4.59 1 97.38 124 THR B N 1
ATOM 4328 C CA . THR B 1 124 ? -3.293 4.18 -3.703 1 97.38 124 THR B CA 1
ATOM 4329 C C . THR B 1 124 ? -3.15 4.871 -2.352 1 97.38 124 THR B C 1
ATOM 4331 O O . THR B 1 124 ? -2.068 4.871 -1.759 1 97.38 124 THR B O 1
ATOM 4334 N N . TYR B 1 125 ? -4.152 5.512 -1.897 1 98.25 125 TYR B N 1
ATOM 4335 C CA . TYR B 1 125 ? -4.227 6.102 -0.565 1 98.25 125 TYR B CA 1
ATOM 4336 C C . TYR B 1 125 ? -5.562 5.789 0.098 1 98.25 125 TYR B C 1
ATOM 4338 O O . TYR B 1 125 ? -6.621 6.117 -0.439 1 98.25 125 TYR B O 1
ATOM 4346 N N . LEU B 1 126 ? -5.52 5.098 1.255 1 98.38 126 LEU B N 1
ATOM 4347 C CA . LEU B 1 126 ? -6.699 4.691 2.01 1 98.38 126 LEU B CA 1
ATOM 4348 C C . LEU B 1 126 ? -7.695 3.963 1.112 1 98.38 126 LEU B C 1
ATOM 4350 O O . LEU B 1 126 ? -8.883 4.293 1.102 1 98.38 126 LEU B O 1
ATOM 4354 N N . GLY B 1 127 ? -7.176 3.143 0.274 1 96.94 127 GLY B N 1
ATOM 4355 C CA . GLY B 1 127 ? -7.957 2.205 -0.518 1 96.94 127 GLY B CA 1
ATOM 4356 C C . GLY B 1 127 ? -8.414 2.779 -1.845 1 96.94 127 GLY B C 1
ATOM 4357 O O . GLY B 1 127 ? -9.008 2.072 -2.662 1 96.94 127 GLY B O 1
ATOM 4358 N N . THR B 1 128 ? -8.094 4.031 -2.137 1 96.81 128 THR B N 1
ATOM 4359 C CA . THR B 1 128 ? -8.609 4.68 -3.34 1 96.81 128 THR B CA 1
ATOM 4360 C C . THR B 1 128 ? -7.465 5.121 -4.246 1 96.81 128 THR B C 1
ATOM 4362 O O . THR B 1 128 ? -6.441 5.613 -3.766 1 96.81 128 THR B O 1
ATOM 4365 N N . THR B 1 129 ? -7.656 4.91 -5.488 1 96.44 129 THR B N 1
ATOM 4366 C CA . THR B 1 129 ? -6.734 5.367 -6.523 1 96.44 129 THR B CA 1
ATOM 4367 C C . THR B 1 129 ? -7.375 6.461 -7.371 1 96.44 129 THR B C 1
ATOM 4369 O O . THR B 1 129 ? -8.094 6.172 -8.328 1 96.44 129 THR B O 1
ATOM 4372 N N . ASP B 1 130 ? -7.172 7.617 -7.02 1 96.81 130 ASP B N 1
ATOM 4373 C CA . ASP B 1 130 ? -7.793 8.758 -7.68 1 96.81 130 ASP B CA 1
ATOM 4374 C C . ASP B 1 130 ? -6.934 10.016 -7.535 1 96.81 130 ASP B C 1
ATOM 4376 O O . ASP B 1 130 ? -6.891 10.625 -6.465 1 96.81 130 ASP B O 1
ATOM 4380 N N . ALA B 1 131 ? -6.309 10.5 -8.617 1 97.31 131 ALA B N 1
ATOM 4381 C CA . ALA B 1 131 ? -5.367 11.617 -8.617 1 97.31 131 ALA B CA 1
ATOM 4382 C C . ALA B 1 131 ? -6.09 12.938 -8.367 1 97.31 131 ALA B C 1
ATOM 4384 O O . ALA B 1 131 ? -5.449 13.961 -8.109 1 97.31 131 ALA B O 1
ATOM 4385 N N . ASN B 1 132 ? -7.449 12.922 -8.406 1 98.19 132 ASN B N 1
ATOM 4386 C CA . ASN B 1 132 ? -8.211 14.156 -8.281 1 98.19 132 ASN B CA 1
ATOM 4387 C C . ASN B 1 132 ? -8.945 14.227 -6.945 1 98.19 132 ASN B C 1
ATOM 4389 O O . ASN B 1 132 ? -9.609 15.227 -6.648 1 98.19 132 ASN B O 1
ATOM 4393 N N . ARG B 1 133 ? -8.773 13.219 -6.156 1 98.12 133 ARG B N 1
ATOM 4394 C CA . ARG B 1 133 ? -9.508 13.133 -4.898 1 98.12 133 ARG B CA 1
ATOM 4395 C C . ARG B 1 133 ? -9.18 14.32 -3.994 1 98.12 133 ARG B C 1
ATOM 4397 O O . ARG B 1 133 ? -10.07 14.914 -3.393 1 98.12 133 ARG B O 1
ATOM 4404 N N . GLY B 1 134 ? -7.859 14.641 -3.881 1 98.75 134 GLY B N 1
ATOM 4405 C CA . GLY B 1 134 ? -7.438 15.773 -3.07 1 98.75 134 GLY B CA 1
ATOM 4406 C C . GLY B 1 134 ? -8.078 17.078 -3.492 1 98.75 134 GLY B C 1
ATOM 4407 O O . GLY B 1 134 ? -8.555 17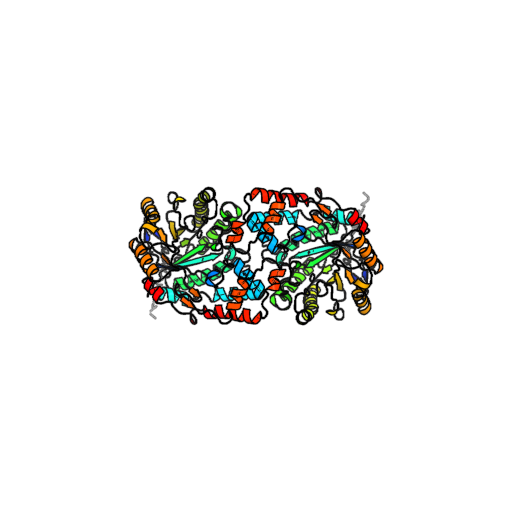.844 -2.65 1 98.75 134 GLY B O 1
ATOM 4408 N N . PHE B 1 135 ? -8.188 17.312 -4.797 1 98.88 135 PHE B N 1
ATOM 4409 C CA . PHE B 1 135 ? -8.758 18.547 -5.309 1 98.88 135 PHE B CA 1
ATOM 4410 C C . PHE B 1 135 ? -10.25 18.609 -5.012 1 98.88 135 PHE B C 1
ATOM 4412 O O . PHE B 1 135 ? -10.766 19.656 -4.621 1 98.88 135 PHE B O 1
ATOM 4419 N N . ARG B 1 136 ? -10.961 17.484 -5.191 1 98.81 136 ARG B N 1
ATOM 4420 C CA . ARG B 1 136 ? -12.391 17.484 -4.914 1 98.81 136 ARG B CA 1
ATOM 4421 C C . ARG B 1 136 ? -12.672 17.812 -3.453 1 98.81 136 ARG B C 1
ATOM 4423 O O . ARG B 1 136 ? -13.555 18.625 -3.152 1 98.81 136 ARG B O 1
ATOM 4430 N N . ILE B 1 137 ? -11.898 17.266 -2.596 1 98.81 137 ILE B N 1
ATOM 4431 C CA . ILE B 1 137 ? -12.094 17.453 -1.164 1 98.81 137 ILE B CA 1
ATOM 4432 C C . ILE B 1 137 ? -11.711 18.875 -0.777 1 98.81 137 ILE B C 1
ATOM 4434 O O . ILE B 1 137 ? -12.453 19.547 -0.056 1 98.81 137 ILE B O 1
ATOM 4438 N N . LEU B 1 138 ? -10.57 19.375 -1.269 1 98.88 138 LEU B N 1
ATOM 4439 C CA . LEU B 1 138 ? -10.102 20.719 -0.94 1 98.88 138 LEU B CA 1
ATOM 4440 C C . LEU B 1 138 ? -11.023 21.766 -1.538 1 98.88 138 LEU B C 1
ATOM 4442 O O . LEU B 1 138 ? -11.266 22.812 -0.919 1 98.88 138 LEU B O 1
ATOM 4446 N N . ASP B 1 139 ? -11.578 21.516 -2.803 1 98.88 139 ASP B N 1
ATOM 4447 C CA . ASP B 1 139 ? -12.547 22.438 -3.393 1 98.88 139 ASP B CA 1
ATOM 4448 C C . ASP B 1 139 ? -13.766 22.609 -2.486 1 98.88 139 ASP B C 1
ATOM 4450 O O . ASP B 1 139 ? -14.242 23.734 -2.287 1 98.88 139 ASP B O 1
ATOM 4454 N N . ARG B 1 140 ? -14.242 21.516 -2.031 1 98.81 140 ARG B N 1
ATOM 4455 C CA . ARG B 1 140 ? -15.398 21.547 -1.143 1 98.81 140 ARG B CA 1
ATOM 4456 C C . ARG B 1 140 ? -15.086 22.328 0.132 1 98.81 140 ARG B C 1
ATOM 4458 O O . ARG B 1 140 ? -15.844 23.203 0.538 1 98.81 140 ARG B O 1
ATOM 4465 N N . LEU B 1 141 ? -13.953 22.047 0.779 1 98.94 141 LEU B N 1
ATOM 4466 C CA . LEU B 1 141 ? -13.531 22.719 2.002 1 98.94 141 LEU B CA 1
ATOM 4467 C C . LEU B 1 141 ? -13.352 24.219 1.764 1 98.94 141 LEU B C 1
ATOM 4469 O O . LEU B 1 141 ? -13.828 25.047 2.549 1 98.94 141 LEU B O 1
ATOM 4473 N N . ILE B 1 142 ? -12.602 24.578 0.703 1 98.88 142 ILE B N 1
ATOM 4474 C CA . ILE B 1 142 ? -12.328 25.969 0.381 1 98.88 142 ILE B CA 1
ATOM 4475 C C . ILE B 1 142 ? -13.641 26.703 0.099 1 98.88 142 ILE B C 1
ATOM 4477 O O . ILE B 1 142 ? -13.805 27.859 0.465 1 98.88 142 ILE B O 1
ATOM 4481 N N . GLY B 1 143 ? -14.594 25.953 -0.553 1 98.81 143 GLY B N 1
ATOM 4482 C CA . GLY B 1 143 ? -15.922 26.516 -0.74 1 98.81 143 GLY B CA 1
ATOM 4483 C C . GLY B 1 143 ? -16.594 26.891 0.564 1 98.81 143 GLY B C 1
ATOM 4484 O O . GLY B 1 143 ? -17.156 27.984 0.689 1 98.81 143 GLY B O 1
ATOM 4485 N N . TRP B 1 144 ? -16.562 26 1.565 1 98.88 144 TRP B N 1
ATOM 4486 C CA . TRP B 1 144 ? -17.125 26.297 2.883 1 98.88 144 TRP B CA 1
ATOM 4487 C C . TRP B 1 144 ? -16.422 27.484 3.529 1 98.88 144 TRP B C 1
ATOM 4489 O O . TRP B 1 144 ? -17.078 28.328 4.145 1 98.88 144 TRP B O 1
ATOM 4499 N N . CYS B 1 145 ? -15.07 27.516 3.414 1 98.81 145 CYS B N 1
ATOM 4500 C CA . CYS B 1 145 ? -14.273 28.578 4.031 1 98.81 145 CYS B CA 1
ATOM 4501 C C . CYS B 1 145 ? -14.586 29.922 3.408 1 98.81 145 CYS B C 1
ATOM 4503 O O . CYS B 1 145 ? -14.664 30.938 4.113 1 98.81 145 CYS B O 1
ATOM 4505 N N . LYS B 1 146 ? -14.789 29.969 2.113 1 98.06 146 LYS B N 1
ATOM 4506 C CA . LYS B 1 146 ? -15.141 31.203 1.412 1 98.06 146 LYS B CA 1
ATOM 4507 C C . LYS B 1 146 ? -16.453 31.781 1.932 1 98.06 146 LYS B C 1
ATOM 4509 O O . LYS B 1 146 ? -16.547 33 2.166 1 98.06 146 LYS B O 1
ATOM 4514 N N . LYS B 1 147 ? -17.359 30.906 2.121 1 98.19 147 LYS B N 1
ATOM 4515 C CA . LYS B 1 147 ? -18.672 31.328 2.617 1 98.19 147 LYS B CA 1
ATOM 4516 C C . LYS B 1 147 ? -18.547 31.969 3.992 1 98.19 147 LYS B C 1
ATOM 4518 O O . LYS B 1 147 ? -19.328 32.844 4.34 1 98.19 147 LYS B O 1
ATOM 4523 N N . GLU B 1 148 ? -17.516 31.578 4.762 1 98.06 148 GLU B N 1
ATOM 4524 C CA . GLU B 1 148 ? -17.359 32 6.148 1 98.06 148 GLU B CA 1
ATOM 4525 C C . GLU B 1 148 ? -16.25 33.062 6.285 1 98.06 148 GLU B C 1
ATOM 4527 O O . GLU B 1 148 ? -16 33.562 7.383 1 98.06 148 GLU B O 1
ATOM 4532 N N . ASN B 1 149 ? -15.562 33.406 5.223 1 97.12 149 ASN B N 1
ATOM 4533 C CA . ASN B 1 149 ? -14.406 34.312 5.254 1 97.12 149 ASN B CA 1
ATOM 4534 C C . ASN B 1 149 ? -13.305 33.75 6.168 1 97.12 149 ASN B C 1
ATOM 4536 O O . ASN B 1 149 ? -12.797 34.469 7.023 1 97.12 149 ASN B O 1
ATOM 4540 N N . LEU B 1 150 ? -13.086 32.5 6.117 1 98.38 150 LEU B N 1
ATOM 4541 C CA . LEU B 1 150 ? -11.992 31.797 6.781 1 98.38 150 LEU B CA 1
ATOM 4542 C C . LEU B 1 150 ? -10.867 31.484 5.801 1 98.38 150 LEU B C 1
ATOM 4544 O O . LEU B 1 150 ? -11.117 30.969 4.703 1 98.38 150 LEU B O 1
ATOM 4548 N N . TYR B 1 151 ? -9.633 31.812 6.145 1 98.75 151 TYR B N 1
ATOM 4549 C CA . TYR B 1 151 ? -8.5 31.547 5.273 1 98.75 151 TYR B CA 1
ATOM 4550 C C . TYR B 1 151 ? -7.973 30.125 5.488 1 98.75 151 TYR B C 1
ATOM 4552 O O . TYR B 1 151 ? -8.133 29.562 6.57 1 98.75 151 TYR B O 1
ATOM 4560 N N . VAL B 1 152 ? -7.352 29.578 4.469 1 98.88 152 VAL B N 1
ATOM 4561 C CA . VAL B 1 152 ? -6.898 28.188 4.508 1 98.88 152 VAL B CA 1
ATOM 4562 C C . VAL B 1 152 ? -5.406 28.125 4.184 1 98.88 152 VAL B C 1
ATOM 4564 O O . VAL B 1 152 ? -4.953 28.703 3.199 1 98.88 152 VAL B O 1
ATOM 4567 N N . ILE B 1 153 ? -4.629 27.469 5.031 1 98.94 153 ILE B N 1
ATOM 4568 C CA . ILE B 1 153 ? -3.258 27.078 4.715 1 98.94 153 ILE B CA 1
ATOM 4569 C C . ILE B 1 153 ? -3.217 25.609 4.328 1 98.94 153 ILE B C 1
ATOM 4571 O O . ILE B 1 153 ? -3.68 24.75 5.086 1 98.94 153 ILE B O 1
ATOM 4575 N N . LEU B 1 154 ? -2.801 25.281 3.117 1 98.94 154 LEU B N 1
ATOM 4576 C CA . LEU B 1 154 ? -2.633 23.906 2.662 1 98.94 154 LEU B CA 1
ATOM 4577 C C . LEU B 1 154 ? -1.263 23.359 3.057 1 98.94 154 LEU B C 1
ATOM 4579 O O . LEU B 1 154 ? -0.236 23.953 2.703 1 98.94 154 LEU B O 1
ATOM 4583 N N . ASP B 1 155 ? -1.224 22.266 3.779 1 98.94 155 ASP B N 1
ATOM 4584 C CA . ASP B 1 155 ? 0.002 21.734 4.371 1 98.94 155 ASP B CA 1
ATOM 4585 C C . ASP B 1 155 ? 0.322 20.359 3.822 1 98.94 155 ASP B C 1
ATOM 4587 O O . ASP B 1 155 ? -0.364 19.375 4.141 1 98.94 155 ASP B O 1
ATOM 4591 N N . MET B 1 156 ? 1.352 20.281 3.02 1 98.94 156 MET B N 1
ATOM 4592 C CA . MET B 1 156 ? 1.799 18.938 2.65 1 98.94 156 MET B CA 1
ATOM 4593 C C . MET B 1 156 ? 2.475 18.25 3.83 1 98.94 156 MET B C 1
ATOM 4595 O O . MET B 1 156 ? 3.688 18.359 4.016 1 98.94 156 MET B O 1
ATOM 4599 N N . HIS B 1 157 ? 1.636 17.531 4.504 1 98.88 157 HIS B N 1
ATOM 4600 C CA . HIS B 1 157 ? 2.047 16.859 5.734 1 98.88 157 HIS B CA 1
ATOM 4601 C C . HIS B 1 157 ? 2.834 15.586 5.434 1 98.88 157 HIS B C 1
ATOM 4603 O O . HIS B 1 157 ? 3.656 15.156 6.246 1 98.88 157 HIS B O 1
ATOM 4609 N N . CYS B 1 158 ? 2.502 14.969 4.332 1 98.88 158 CYS B N 1
ATOM 4610 C CA . CYS B 1 158 ? 3.168 13.781 3.818 1 98.88 158 CYS B CA 1
ATOM 4611 C C . CYS B 1 158 ? 3.654 14 2.391 1 98.88 158 CYS B C 1
ATOM 4613 O O . CYS B 1 158 ? 2.85 14.055 1.459 1 98.88 158 CYS B O 1
ATOM 4615 N N . ALA B 1 159 ? 4.938 14.094 2.227 1 98.94 159 ALA B N 1
ATOM 4616 C CA . ALA B 1 159 ? 5.531 14.336 0.914 1 98.94 159 ALA B CA 1
ATOM 4617 C C . ALA B 1 159 ? 6.035 13.031 0.291 1 98.94 159 ALA B C 1
ATOM 4619 O O . ALA B 1 159 ? 6.223 12.031 0.989 1 98.94 159 ALA B O 1
ATOM 4620 N N . PRO B 1 160 ? 6.262 13.023 -1.066 1 98.75 160 PRO B N 1
ATOM 4621 C CA . PRO B 1 160 ? 6.887 11.875 -1.712 1 98.75 160 PRO B CA 1
ATOM 4622 C C . PRO B 1 160 ? 8.219 11.484 -1.066 1 98.75 160 PRO B C 1
ATOM 4624 O O . PRO B 1 160 ? 9.016 12.359 -0.725 1 98.75 160 PRO B O 1
ATOM 4627 N N . GLY B 1 161 ? 8.367 10.211 -0.801 1 98.5 161 GLY B N 1
ATOM 4628 C CA . GLY B 1 161 ? 9.617 9.727 -0.224 1 98.5 161 GLY B CA 1
ATOM 4629 C C . GLY B 1 161 ? 9.695 9.938 1.276 1 98.5 161 GLY B C 1
ATOM 4630 O O . GLY B 1 161 ? 10.547 9.344 1.944 1 98.5 161 GLY B O 1
ATOM 4631 N N . GLY B 1 162 ? 8.812 10.789 1.886 1 98.75 162 GLY B N 1
ATOM 4632 C CA . GLY B 1 162 ? 8.852 11.102 3.305 1 98.75 162 GLY B CA 1
ATOM 4633 C C . GLY B 1 162 ? 9.891 12.148 3.652 1 98.75 162 GLY B C 1
ATOM 4634 O O . GLY B 1 162 ? 11.07 11.992 3.354 1 98.75 162 GLY B O 1
ATOM 4635 N N . GLN B 1 163 ? 9.484 13.266 4.309 1 98.81 163 GLN B N 1
ATOM 4636 C CA . GLN B 1 163 ? 10.406 14.359 4.609 1 98.81 163 GLN B CA 1
ATOM 4637 C C . GLN B 1 163 ? 10.867 14.305 6.062 1 98.81 163 GLN B C 1
ATOM 4639 O O . GLN B 1 163 ? 11.906 14.875 6.41 1 98.81 163 GLN B O 1
ATOM 4644 N N . THR B 1 164 ? 10.062 13.695 6.945 1 98.62 164 THR B N 1
ATOM 4645 C CA . THR B 1 164 ? 10.352 13.656 8.375 1 98.62 164 THR B CA 1
ATOM 4646 C C . THR B 1 164 ? 11.164 12.406 8.734 1 98.62 164 THR B C 1
ATOM 4648 O O . THR B 1 164 ? 12.086 12.477 9.547 1 98.62 164 THR B O 1
ATOM 4651 N N . GLY B 1 165 ? 10.781 11.242 8.094 1 97.62 165 GLY B N 1
ATOM 4652 C CA . GLY B 1 165 ? 11.375 9.953 8.406 1 97.62 165 GLY B CA 1
ATOM 4653 C C . GLY B 1 165 ? 10.703 9.258 9.578 1 97.62 165 GLY B C 1
ATOM 4654 O O . GLY B 1 165 ? 11.281 8.359 10.188 1 97.62 165 GLY B O 1
ATOM 4655 N N . ASP B 1 166 ? 9.461 9.664 9.859 1 96.75 166 ASP B N 1
ATOM 4656 C CA . ASP B 1 166 ? 8.695 9.094 10.961 1 96.75 166 ASP B CA 1
ATOM 4657 C C . ASP B 1 166 ? 7.211 9.023 10.617 1 96.75 166 ASP B C 1
ATOM 4659 O O . ASP B 1 166 ? 6.832 9.156 9.453 1 96.75 166 ASP B O 1
ATOM 4663 N N . ASN B 1 167 ? 6.359 8.719 11.617 1 95.94 167 ASN B N 1
ATOM 4664 C CA . ASN B 1 167 ? 4.973 8.336 11.375 1 95.94 167 ASN B CA 1
ATOM 4665 C C . ASN B 1 167 ? 4.188 9.469 10.711 1 95.94 167 ASN B C 1
ATOM 4667 O O . ASN B 1 167 ? 3.289 9.211 9.906 1 95.94 167 ASN B O 1
ATOM 4671 N N . ILE B 1 168 ? 4.516 10.734 10.914 1 96.06 168 ILE B N 1
ATOM 4672 C CA . ILE B 1 168 ? 3.656 11.852 10.539 1 96.06 168 ILE B CA 1
ATOM 4673 C C . ILE B 1 168 ? 3.797 12.133 9.047 1 96.06 168 ILE B C 1
ATOM 4675 O O . ILE B 1 168 ? 3 12.875 8.477 1 96.06 168 ILE B O 1
ATOM 4679 N N . ASP B 1 169 ? 4.848 11.578 8.398 1 98.31 169 ASP B N 1
ATOM 4680 C CA . ASP B 1 169 ? 4.949 11.789 6.961 1 98.31 169 ASP B CA 1
ATOM 4681 C C . ASP B 1 169 ? 4.449 10.57 6.191 1 98.31 169 ASP B C 1
ATOM 4683 O O . ASP B 1 169 ? 4.477 10.555 4.957 1 98.31 169 ASP B O 1
ATOM 4687 N N . ASP B 1 170 ? 4.008 9.484 6.949 1 98.38 170 ASP B N 1
ATOM 4688 C CA . ASP B 1 170 ? 3.432 8.273 6.363 1 98.38 170 ASP B CA 1
ATOM 4689 C C . ASP B 1 170 ? 4.41 7.621 5.391 1 98.38 170 ASP B C 1
ATOM 4691 O O . ASP B 1 170 ? 3.992 6.988 4.418 1 98.38 170 ASP B O 1
ATOM 4695 N N . GLY B 1 171 ? 5.738 7.852 5.543 1 97.88 171 GLY B N 1
ATOM 4696 C CA . GLY B 1 171 ? 6.762 7.305 4.668 1 97.88 171 GLY B CA 1
ATOM 4697 C C . GLY B 1 171 ? 7.293 5.965 5.129 1 97.88 171 GLY B C 1
ATOM 4698 O O . GLY B 1 171 ? 6.543 5.145 5.668 1 97.88 171 GLY B O 1
ATOM 4699 N N . ASP B 1 172 ? 8.594 5.723 4.797 1 97.56 172 ASP B N 1
ATOM 4700 C CA . ASP B 1 172 ? 9.164 4.398 5.016 1 97.56 172 ASP B CA 1
ATOM 4701 C C . ASP B 1 172 ? 10.281 4.449 6.059 1 97.56 172 ASP B C 1
ATOM 4703 O O . ASP B 1 172 ? 11.234 3.67 5.992 1 97.56 172 ASP B O 1
ATOM 4707 N N . GLY B 1 173 ? 10.219 5.426 6.973 1 97.25 173 GLY B N 1
ATOM 4708 C CA . GLY B 1 173 ? 11.047 5.422 8.172 1 97.25 173 GLY B CA 1
ATOM 4709 C C . GLY B 1 173 ? 12.367 6.145 7.992 1 97.25 173 GLY B C 1
ATOM 4710 O O . GLY B 1 173 ? 13.266 6.02 8.82 1 97.25 173 GLY B O 1
ATOM 4711 N N . TYR B 1 174 ? 12.57 6.801 6.957 1 97.75 174 TYR B N 1
ATOM 4712 C CA . TYR B 1 174 ? 13.711 7.645 6.617 1 97.75 174 TYR B CA 1
ATOM 4713 C C . TYR B 1 174 ? 13.289 8.781 5.691 1 97.75 174 TYR B C 1
ATOM 4715 O O . TYR B 1 174 ? 12.344 8.641 4.914 1 97.75 174 TYR B O 1
ATOM 4723 N N . PRO B 1 175 ? 13.898 9.93 5.785 1 98.25 175 PRO B N 1
ATOM 4724 C CA . PRO B 1 175 ? 13.523 11.031 4.895 1 98.25 175 PRO B CA 1
ATOM 4725 C C . PRO B 1 175 ? 14.125 10.883 3.496 1 98.25 175 PRO B C 1
ATOM 4727 O O . PRO B 1 175 ? 14.898 11.742 3.062 1 98.25 175 PRO B O 1
ATOM 4730 N N . PHE B 1 176 ? 13.664 9.945 2.748 1 98.44 176 PHE B N 1
ATOM 4731 C CA . PHE B 1 176 ? 14.203 9.602 1.436 1 98.44 176 PHE B CA 1
ATOM 4732 C C . PHE B 1 176 ? 13.969 10.727 0.44 1 98.44 176 PHE B C 1
ATOM 4734 O O . PHE B 1 176 ? 14.617 10.781 -0.608 1 98.44 176 PHE B O 1
ATOM 4741 N N . LEU B 1 177 ? 13.07 11.672 0.71 1 98.88 177 LEU B N 1
ATOM 4742 C CA . LEU B 1 177 ? 12.766 12.789 -0.177 1 98.88 177 LEU B CA 1
ATOM 4743 C C . LEU B 1 177 ? 14.039 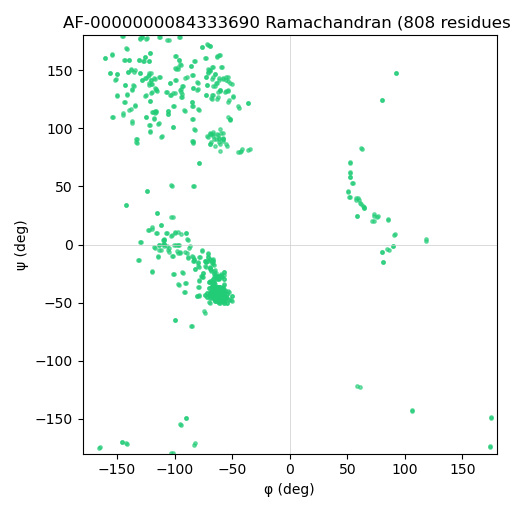13.5 -0.613 1 98.88 177 LEU B C 1
ATOM 4745 O O . LEU B 1 177 ? 14.234 13.773 -1.801 1 98.88 177 LEU B O 1
ATOM 4749 N N . PHE B 1 178 ? 14.859 13.695 0.301 1 98.62 178 PHE B N 1
ATOM 4750 C CA . PHE B 1 178 ? 15.938 14.656 0.104 1 98.62 178 PHE B CA 1
ATOM 4751 C C . PHE B 1 178 ? 17.016 14.078 -0.797 1 98.62 178 PHE B C 1
ATOM 4753 O O . PHE B 1 178 ? 17.734 14.82 -1.475 1 98.62 178 PHE B O 1
ATOM 4760 N N . THR B 1 179 ? 17.141 12.75 -0.864 1 96.62 179 THR B N 1
ATOM 4761 C CA . THR B 1 179 ? 18.188 12.156 -1.685 1 96.62 179 THR B CA 1
ATOM 4762 C C . THR B 1 179 ? 17.594 11.477 -2.914 1 96.62 179 THR B C 1
ATOM 4764 O O . THR B 1 179 ? 18.312 10.836 -3.682 1 96.62 179 THR B O 1
ATOM 4767 N N . SER B 1 180 ? 16.344 11.555 -3.123 1 98.38 180 SER B N 1
ATOM 4768 C CA . SER B 1 180 ? 15.672 10.977 -4.285 1 98.38 180 SER B CA 1
ATOM 4769 C C . SER B 1 180 ? 15.273 12.055 -5.285 1 98.38 180 SER B C 1
ATOM 4771 O O . SER B 1 180 ? 14.359 12.844 -5.027 1 98.38 180 SER B O 1
ATOM 4773 N N . ALA B 1 181 ? 15.906 12.055 -6.457 1 98.44 181 ALA B N 1
ATOM 4774 C CA . ALA B 1 181 ? 15.555 13.016 -7.5 1 98.44 181 ALA B CA 1
ATOM 4775 C C . ALA B 1 181 ? 14.094 12.859 -7.922 1 98.44 181 ALA B C 1
ATOM 4777 O O . ALA B 1 181 ? 13.406 13.852 -8.18 1 98.44 181 ALA B O 1
ATOM 4778 N N . ALA B 1 182 ? 13.633 11.648 -7.965 1 98.62 182 ALA B N 1
ATOM 4779 C CA . ALA B 1 182 ? 12.258 11.383 -8.391 1 98.62 182 ALA B CA 1
ATOM 4780 C C . ALA B 1 182 ? 11.258 11.938 -7.379 1 98.62 182 ALA B C 1
ATOM 4782 O O . ALA B 1 182 ? 10.25 12.531 -7.762 1 98.62 182 ALA B O 1
ATOM 4783 N N . SER B 1 183 ? 11.523 11.719 -6.094 1 98.81 183 SER B N 1
ATOM 4784 C CA . SER B 1 183 ? 10.633 12.234 -5.059 1 98.81 183 SER B CA 1
ATOM 4785 C C . SER B 1 183 ? 10.633 13.758 -5.031 1 98.81 183 SER B C 1
ATOM 4787 O O . SER B 1 183 ? 9.578 14.375 -4.871 1 98.81 183 SER B O 1
ATOM 4789 N N . ARG B 1 184 ? 11.828 14.375 -5.156 1 98.88 184 ARG B N 1
ATOM 4790 C CA . ARG B 1 184 ? 11.906 15.836 -5.199 1 98.88 184 ARG B CA 1
ATOM 4791 C C . ARG B 1 184 ? 11.094 16.391 -6.367 1 98.88 184 ARG B C 1
ATOM 4793 O O . ARG B 1 184 ? 10.297 17.312 -6.191 1 98.88 184 ARG B O 1
ATOM 4800 N N . LYS B 1 185 ? 11.281 15.789 -7.52 1 98.88 185 LYS B N 1
ATOM 4801 C CA . LYS B 1 185 ? 10.555 16.234 -8.703 1 98.88 185 LYS B CA 1
ATOM 4802 C C . LYS B 1 185 ? 9.047 16.094 -8.508 1 98.88 185 LYS B C 1
ATOM 4804 O O . LYS B 1 185 ? 8.281 17 -8.883 1 98.88 185 LYS B O 1
ATOM 4809 N N . LEU B 1 186 ? 8.625 14.961 -7.98 1 98.88 186 LEU B N 1
ATOM 4810 C CA . LEU B 1 186 ? 7.195 14.734 -7.781 1 98.88 186 LEU B CA 1
ATOM 4811 C C . LEU B 1 186 ? 6.617 15.742 -6.797 1 98.88 186 LEU B C 1
ATOM 4813 O O . LEU B 1 186 ? 5.492 16.219 -6.977 1 98.88 186 LEU B O 1
ATOM 4817 N N . THR B 1 187 ? 7.348 16.047 -5.73 1 98.94 187 THR B N 1
ATOM 4818 C CA . THR B 1 187 ? 6.914 17.047 -4.77 1 98.94 187 THR B CA 1
ATOM 4819 C C . THR B 1 187 ? 6.699 18.391 -5.453 1 98.94 187 THR B C 1
ATOM 4821 O O . THR B 1 187 ? 5.66 19.031 -5.273 1 98.94 187 THR B O 1
ATOM 4824 N N . VAL B 1 188 ? 7.676 18.828 -6.285 1 98.94 188 VAL B N 1
ATOM 4825 C CA . VAL B 1 188 ? 7.582 20.078 -7.016 1 98.94 188 VAL B CA 1
ATOM 4826 C C . VAL B 1 188 ? 6.375 20.047 -7.945 1 98.94 188 VAL B C 1
ATOM 4828 O O . VAL B 1 188 ? 5.605 21.016 -8.008 1 98.94 188 VAL B O 1
ATOM 4831 N N . ASP B 1 189 ? 6.203 18.922 -8.648 1 98.94 189 ASP B N 1
ATOM 4832 C CA . ASP B 1 189 ? 5.105 18.781 -9.602 1 98.94 189 ASP B CA 1
ATOM 4833 C C . ASP B 1 189 ? 3.754 18.922 -8.898 1 98.94 189 ASP B C 1
ATOM 4835 O O . ASP B 1 189 ? 2.848 19.578 -9.414 1 98.94 189 ASP B O 1
ATOM 4839 N N . ILE B 1 190 ? 3.596 18.328 -7.754 1 98.94 190 ILE B N 1
ATOM 4840 C CA . ILE B 1 190 ? 2.32 18.344 -7.043 1 98.94 190 ILE B CA 1
ATOM 4841 C C . ILE B 1 190 ? 2.033 19.766 -6.535 1 98.94 190 ILE B C 1
ATOM 4843 O O . ILE B 1 190 ? 0.919 20.266 -6.691 1 98.94 190 ILE B O 1
ATOM 4847 N N . TRP B 1 191 ? 3 20.406 -5.938 1 98.94 191 TRP B N 1
ATOM 4848 C CA . TRP B 1 191 ? 2.795 21.766 -5.465 1 98.94 191 TRP B CA 1
ATOM 4849 C C . TRP B 1 191 ? 2.482 22.703 -6.625 1 98.94 191 TRP B C 1
ATOM 4851 O O . TRP B 1 191 ? 1.642 23.594 -6.504 1 98.94 191 TRP B O 1
ATOM 4861 N N . THR B 1 192 ? 3.223 22.531 -7.766 1 98.94 192 THR B N 1
ATOM 4862 C CA . THR B 1 192 ? 2.938 23.359 -8.938 1 98.94 192 THR B CA 1
ATOM 4863 C C . THR B 1 192 ? 1.494 23.156 -9.398 1 98.94 192 THR B C 1
ATOM 4865 O O . THR B 1 192 ? 0.807 24.125 -9.719 1 98.94 192 THR B O 1
ATOM 4868 N N . LYS B 1 193 ? 1.028 21.906 -9.367 1 98.88 193 LYS B N 1
ATOM 4869 C CA . LYS B 1 193 ? -0.346 21.594 -9.75 1 98.88 193 LYS B CA 1
ATOM 4870 C C . LYS B 1 193 ? -1.342 22.234 -8.781 1 98.88 193 LYS B C 1
ATOM 4872 O O . LYS B 1 193 ? -2.361 22.781 -9.211 1 98.88 193 LYS B O 1
ATOM 4877 N N . ILE B 1 194 ? -1.072 22.141 -7.488 1 98.94 194 ILE B N 1
ATOM 4878 C CA . ILE B 1 194 ? -1.945 22.719 -6.473 1 98.94 194 ILE B CA 1
ATOM 4879 C C . ILE B 1 194 ? -1.982 24.234 -6.629 1 98.94 194 ILE B C 1
ATOM 4881 O O . ILE B 1 194 ? -3.059 24.844 -6.625 1 98.94 194 ILE B O 1
ATOM 4885 N N . ALA B 1 195 ? -0.819 24.844 -6.797 1 98.94 195 ALA B N 1
ATOM 4886 C CA . ALA B 1 195 ? -0.734 26.281 -6.973 1 98.94 195 ALA B CA 1
ATOM 4887 C C . ALA B 1 195 ? -1.468 26.734 -8.234 1 98.94 195 ALA B C 1
ATOM 4889 O O . ALA B 1 195 ? -2.115 27.781 -8.25 1 98.94 195 ALA B O 1
ATOM 4890 N N . ALA B 1 196 ? -1.349 25.938 -9.289 1 98.88 196 ALA B N 1
ATOM 4891 C CA . ALA B 1 196 ? -2.045 26.266 -10.531 1 98.88 196 ALA B CA 1
ATOM 4892 C C . ALA B 1 196 ? -3.559 26.234 -10.336 1 98.88 196 ALA B C 1
ATOM 4894 O O . ALA B 1 196 ? -4.273 27.078 -10.898 1 98.88 196 ALA B O 1
ATOM 4895 N N . ARG B 1 197 ? -4.016 25.344 -9.555 1 98.69 197 ARG B N 1
ATOM 4896 C CA . ARG B 1 197 ? -5.445 25.203 -9.297 1 98.69 197 ARG B CA 1
ATOM 4897 C C . ARG B 1 197 ? -5.98 26.391 -8.508 1 98.69 197 ARG B C 1
ATOM 4899 O O . ARG B 1 197 ? -7.09 26.859 -8.758 1 98.69 197 ARG B O 1
ATOM 4906 N N . TYR B 1 198 ? -5.16 26.906 -7.562 1 98.75 198 TYR B N 1
ATOM 4907 C CA . TYR B 1 198 ? -5.727 27.812 -6.578 1 98.75 198 TYR B CA 1
ATOM 4908 C C . TYR B 1 198 ? -5.109 29.203 -6.703 1 98.75 198 TYR B C 1
ATOM 4910 O O . TYR B 1 198 ? -5.34 30.078 -5.859 1 98.75 198 TYR B O 1
ATOM 4918 N N . HIS B 1 199 ? -4.324 29.5 -7.754 1 98.38 199 HIS B N 1
ATOM 4919 C CA . HIS B 1 199 ? -3.559 30.734 -7.895 1 98.38 199 HIS B CA 1
ATOM 4920 C C . HIS B 1 199 ? -4.465 31.953 -7.816 1 98.38 199 HIS B C 1
ATOM 4922 O O . HIS B 1 199 ? -4.02 33.031 -7.445 1 98.38 199 HIS B O 1
ATOM 4928 N N . ASP B 1 200 ? -5.77 31.812 -8.125 1 97.75 200 ASP B N 1
ATOM 4929 C CA . ASP B 1 200 ? -6.684 32.938 -8.102 1 97.75 200 ASP B CA 1
ATOM 4930 C C . ASP B 1 200 ? -7.707 32.812 -6.98 1 97.75 200 ASP B C 1
ATOM 4932 O O . ASP B 1 200 ? -8.75 33.469 -7 1 97.75 200 ASP B O 1
ATOM 4936 N N . GLU B 1 201 ? -7.441 31.938 -6 1 98.25 201 GLU B N 1
ATOM 4937 C CA . GLU B 1 201 ? -8.383 31.688 -4.91 1 98.25 201 GLU B CA 1
ATOM 4938 C C . GLU B 1 201 ? -7.957 32.438 -3.643 1 98.25 201 GLU B C 1
ATOM 4940 O O . GLU B 1 201 ? -7.145 31.922 -2.867 1 98.25 201 GLU B O 1
ATOM 4945 N N . PRO B 1 202 ? -8.586 33.562 -3.342 1 97.25 202 PRO B N 1
ATOM 4946 C CA . PRO B 1 202 ? -8.117 34.406 -2.23 1 97.25 202 PRO B CA 1
ATOM 4947 C C . PRO B 1 202 ? -8.344 33.75 -0.868 1 97.25 202 PRO B C 1
ATOM 4949 O O . PRO B 1 202 ? -7.723 34.156 0.122 1 97.25 202 PRO B O 1
ATOM 4952 N N . ALA B 1 203 ? -9.266 32.75 -0.78 1 98.12 203 ALA B N 1
ATOM 4953 C CA . ALA B 1 203 ? -9.508 32.062 0.489 1 98.12 203 ALA B CA 1
ATOM 4954 C C . ALA B 1 203 ? -8.305 31.219 0.901 1 98.12 203 ALA B C 1
ATOM 4956 O O . ALA B 1 203 ? -8.148 30.891 2.076 1 98.12 203 ALA B O 1
ATOM 4957 N N . VAL B 1 204 ? -7.496 30.875 -0.058 1 98.75 204 VAL B N 1
ATOM 4958 C CA . VAL B 1 204 ? -6.238 30.203 0.257 1 98.75 204 VAL B CA 1
ATOM 4959 C C . VAL B 1 204 ? -5.207 31.234 0.717 1 98.75 204 VAL B C 1
ATOM 4961 O O . VAL B 1 204 ? -4.859 32.156 -0.032 1 98.75 204 VAL B O 1
ATOM 4964 N N . LEU B 1 205 ? -4.797 31.094 1.96 1 98.75 205 LEU B N 1
ATOM 4965 C CA . LEU B 1 205 ? -3.814 31.984 2.557 1 98.75 205 LEU B CA 1
ATOM 4966 C C . LEU B 1 205 ? -2.418 31.703 2.018 1 98.75 205 LEU B C 1
ATOM 4968 O O . LEU B 1 205 ? -1.641 32.625 1.772 1 98.75 205 LEU B O 1
ATOM 4972 N N . GLY B 1 206 ? -2.129 30.438 1.928 1 98.88 206 GLY B N 1
ATOM 4973 C CA . GLY B 1 206 ? -0.82 30.047 1.427 1 98.88 206 GLY B CA 1
ATOM 4974 C C . GLY B 1 206 ? -0.567 28.562 1.521 1 98.88 206 GLY B C 1
ATOM 4975 O O . GLY B 1 206 ? -1.491 27.781 1.773 1 98.88 206 GLY B O 1
ATOM 4976 N N . TYR B 1 207 ? 0.677 28.203 1.178 1 98.94 207 TYR B N 1
ATOM 4977 C CA . TYR B 1 207 ? 1.121 26.828 1.062 1 98.94 207 TYR B CA 1
ATOM 4978 C C . TYR B 1 207 ? 2.219 26.516 2.072 1 98.94 207 TYR B C 1
ATOM 4980 O O . TYR B 1 207 ? 3.293 27.125 2.035 1 98.94 207 TYR B O 1
ATOM 4988 N N . ASP B 1 208 ? 1.932 25.641 3.053 1 98.94 208 ASP B N 1
ATOM 4989 C CA . ASP B 1 208 ? 2.947 25.094 3.949 1 98.94 208 ASP B CA 1
ATOM 4990 C C . ASP B 1 208 ? 3.641 23.891 3.322 1 98.94 208 ASP B C 1
ATOM 4992 O O . ASP B 1 208 ? 3.07 22.797 3.271 1 98.94 208 ASP B O 1
ATOM 4996 N N . LEU B 1 209 ? 4.852 24 2.916 1 98.94 209 LEU B N 1
ATOM 4997 C CA . LEU B 1 209 ? 5.43 23.203 1.842 1 98.94 209 LEU B CA 1
ATOM 4998 C C . LEU B 1 209 ? 5.805 21.812 2.344 1 98.94 209 LEU B C 1
ATOM 5000 O O . LEU B 1 209 ? 5.598 20.812 1.645 1 98.94 209 LEU B O 1
ATOM 5004 N N . LEU B 1 210 ? 6.418 21.688 3.508 1 98.94 210 LEU B N 1
ATOM 5005 C CA . LEU B 1 210 ? 6.777 20.422 4.125 1 98.94 210 LEU B CA 1
ATOM 5006 C C . LEU B 1 210 ? 6.559 20.469 5.637 1 98.94 210 LEU B C 1
ATOM 5008 O O . LEU B 1 210 ? 7.074 21.359 6.312 1 98.94 210 LEU B O 1
ATOM 5012 N N . ASN B 1 211 ? 5.871 19.484 6.121 1 98.88 211 ASN B N 1
ATOM 5013 C CA . ASN B 1 211 ? 5.652 19.406 7.562 1 98.88 211 ASN B CA 1
ATOM 5014 C C . ASN B 1 211 ? 6.816 18.719 8.266 1 98.88 211 ASN B C 1
ATOM 5016 O O . ASN B 1 211 ? 7.137 17.562 7.965 1 98.88 211 ASN B O 1
ATOM 5020 N N . GLU B 1 212 ? 7.465 19.375 9.148 1 98.75 212 GLU B N 1
ATOM 5021 C CA . GLU B 1 212 ? 8.43 18.844 10.109 1 98.75 212 GLU B CA 1
ATOM 5022 C C . GLU B 1 212 ? 9.508 18.016 9.406 1 98.75 212 GLU B C 1
ATOM 5024 O O . GLU B 1 212 ? 9.734 16.859 9.758 1 98.75 212 GLU B O 1
ATOM 5029 N N . PRO B 1 213 ? 10.273 18.641 8.531 1 98.75 213 PRO B N 1
ATOM 5030 C CA . PRO B 1 213 ? 11.281 17.891 7.781 1 98.75 213 PRO B CA 1
ATOM 5031 C C . PRO B 1 213 ? 12.477 17.484 8.648 1 98.75 213 PRO B C 1
ATOM 5033 O O . PRO B 1 213 ? 12.867 18.234 9.555 1 98.75 213 PRO B O 1
ATOM 5036 N N . ILE B 1 214 ? 13.031 16.359 8.43 1 98.69 214 ILE B N 1
ATOM 5037 C CA . ILE B 1 214 ? 14.305 15.859 8.938 1 98.69 214 ILE B CA 1
ATOM 5038 C C . ILE B 1 214 ? 14.242 15.758 10.461 1 98.69 214 ILE B C 1
ATOM 5040 O O . ILE B 1 214 ? 14.758 16.625 11.164 1 98.69 214 ILE B O 1
ATOM 5044 N N . ALA B 1 215 ? 13.703 14.734 10.984 1 98.06 215 ALA B N 1
ATOM 5045 C CA . ALA B 1 215 ? 13.688 14.484 12.422 1 98.06 215 ALA B CA 1
ATOM 5046 C C . ALA B 1 215 ? 15.102 14.375 12.977 1 98.06 215 ALA B C 1
ATOM 5048 O O . ALA B 1 215 ? 16.047 14.086 12.234 1 98.06 215 ALA B O 1
ATOM 5049 N N . HIS B 1 216 ? 15.266 14.492 14.273 1 97.44 216 HIS B N 1
ATOM 5050 C CA . HIS B 1 216 ? 16.578 14.523 14.914 1 97.44 216 HIS B CA 1
ATOM 5051 C C . HIS B 1 216 ? 17.188 13.133 14.969 1 97.44 216 HIS B C 1
ATOM 5053 O O . HIS B 1 216 ? 18.359 12.977 15.344 1 97.44 216 HIS B O 1
ATOM 5059 N N . TYR B 1 217 ? 16.469 12.062 14.555 1 96.69 217 TYR B N 1
ATOM 5060 C CA . TYR B 1 217 ? 16.891 10.664 14.664 1 96.69 217 TYR B CA 1
ATOM 5061 C C . TYR B 1 217 ? 17.984 10.344 13.656 1 96.69 217 TYR B C 1
ATOM 5063 O O . TYR B 1 217 ? 18.656 9.312 13.773 1 96.69 217 TYR B O 1
ATOM 5071 N N . PHE B 1 218 ? 18.172 11.195 12.68 1 96.19 218 PHE B N 1
ATOM 5072 C CA . PHE B 1 218 ? 19.016 10.852 11.539 1 96.19 218 PHE B CA 1
ATOM 5073 C C . PHE B 1 218 ? 20.281 11.711 11.516 1 96.19 218 PHE B C 1
ATOM 5075 O O . PHE B 1 218 ? 20.531 12.477 12.453 1 96.19 218 PHE B O 1
ATOM 5082 N N . ASN B 1 219 ? 21.188 11.484 10.523 1 96.19 219 ASN B N 1
ATOM 5083 C CA . ASN B 1 219 ? 22.375 12.305 10.367 1 96.19 219 ASN B CA 1
ATOM 5084 C C . ASN B 1 219 ? 22.031 13.719 9.906 1 96.19 219 ASN B C 1
ATOM 5086 O O . ASN B 1 219 ? 22.125 14.023 8.711 1 96.19 219 ASN B O 1
ATOM 5090 N N . VAL B 1 220 ? 21.75 14.547 10.859 1 97.5 220 VAL B N 1
ATOM 5091 C CA . VAL B 1 220 ? 21.219 15.875 10.57 1 97.5 220 VAL B CA 1
ATOM 5092 C C . VAL B 1 220 ? 22.266 16.719 9.859 1 97.5 220 VAL B C 1
ATOM 5094 O O . VAL B 1 220 ? 21.938 17.562 9.023 1 97.5 220 VAL B O 1
ATOM 5097 N N . ALA B 1 221 ? 23.531 16.5 10.164 1 97.75 221 ALA B N 1
ATOM 5098 C CA . ALA B 1 221 ? 24.609 17.25 9.492 1 97.75 221 ALA B CA 1
ATOM 5099 C C . ALA B 1 221 ? 24.594 16.984 7.988 1 97.75 221 ALA B C 1
ATOM 5101 O O . ALA B 1 221 ? 24.844 17.891 7.191 1 97.75 221 ALA B O 1
ATOM 5102 N N . GLU B 1 222 ? 24.281 15.766 7.672 1 96.75 222 GLU B N 1
ATOM 5103 C CA . GLU B 1 222 ? 24.234 15.375 6.266 1 96.75 222 GLU B CA 1
ATOM 5104 C C . GLU B 1 222 ? 22.938 15.836 5.605 1 96.75 222 GLU B C 1
ATOM 5106 O O . GLU B 1 222 ? 22.953 16.25 4.445 1 96.75 222 GLU B O 1
ATOM 5111 N N . LEU B 1 223 ? 21.828 15.812 6.297 1 98.38 223 LEU B N 1
ATOM 5112 C CA . LEU B 1 223 ? 20.516 15.992 5.691 1 98.38 223 LEU B CA 1
ATOM 5113 C C . LEU B 1 223 ? 20.109 17.453 5.691 1 98.38 223 LEU B C 1
ATOM 5115 O O . LEU B 1 223 ? 19.453 17.922 4.754 1 98.38 223 LEU B O 1
ATOM 5119 N N . ASN B 1 224 ? 20.484 18.234 6.672 1 98.69 224 ASN B N 1
ATOM 5120 C CA . ASN B 1 224 ? 20.031 19.594 6.855 1 98.69 224 ASN B CA 1
ATOM 5121 C C . ASN B 1 224 ? 20.312 20.453 5.621 1 98.69 224 ASN B C 1
ATOM 5123 O O . ASN B 1 224 ? 19.453 21.25 5.207 1 98.69 224 ASN B O 1
ATOM 5127 N N . PRO B 1 225 ? 21.469 20.266 4.965 1 98.56 225 PRO B N 1
ATOM 5128 C CA . PRO B 1 225 ? 21.781 21.141 3.826 1 98.56 225 PRO B CA 1
ATOM 5129 C C . PRO B 1 225 ? 20.844 20.922 2.641 1 98.56 225 PRO B C 1
ATOM 5131 O O . PRO B 1 225 ? 20.828 21.719 1.709 1 98.56 225 PRO B O 1
ATOM 5134 N N . TYR B 1 226 ? 20.078 19.859 2.648 1 98.69 226 TYR B N 1
ATOM 5135 C CA . TYR B 1 226 ? 19.172 19.578 1.535 1 98.69 226 TYR B CA 1
ATOM 5136 C C . TYR B 1 226 ? 17.875 20.344 1.676 1 98.69 226 TYR B C 1
ATOM 5138 O O . TYR B 1 226 ? 17.109 20.469 0.716 1 98.69 226 TYR B O 1
ATOM 5146 N N . LEU B 1 227 ? 17.562 20.906 2.812 1 98.88 227 LEU B N 1
ATOM 5147 C CA . LEU B 1 227 ? 16.219 21.391 3.084 1 98.88 227 LEU B CA 1
ATOM 5148 C C . LEU B 1 227 ? 15.93 22.672 2.32 1 98.88 227 LEU B C 1
ATOM 5150 O O . LEU B 1 227 ? 14.961 22.75 1.557 1 98.88 227 LEU B O 1
ATOM 5154 N N . GLU B 1 228 ? 16.734 23.75 2.535 1 98.81 228 GLU B N 1
ATOM 5155 C CA . GLU B 1 228 ? 16.438 25.016 1.89 1 98.81 228 GLU B CA 1
ATOM 5156 C C . GLU B 1 228 ? 16.484 24.891 0.37 1 98.81 228 GLU B C 1
ATOM 5158 O O . GLU B 1 228 ? 15.625 25.438 -0.328 1 98.81 228 GLU B O 1
ATOM 5163 N N . PRO B 1 229 ? 17.484 24.125 -0.23 1 98.81 229 PRO B N 1
ATOM 5164 C CA . PRO B 1 229 ? 17.438 23.891 -1.677 1 98.81 229 PRO B CA 1
ATOM 5165 C C . PRO B 1 229 ? 16.141 23.219 -2.127 1 98.81 229 PRO B C 1
ATOM 5167 O O . PRO B 1 229 ? 15.609 23.547 -3.189 1 98.81 229 PRO B O 1
ATOM 5170 N N . MET B 1 230 ? 15.617 22.281 -1.338 1 98.88 230 MET B N 1
ATOM 5171 C CA . MET B 1 230 ? 14.336 21.641 -1.651 1 98.88 230 MET B CA 1
ATOM 5172 C C . MET B 1 230 ? 13.211 22.672 -1.666 1 98.88 230 MET B C 1
ATOM 5174 O O . MET B 1 230 ? 12.375 22.672 -2.578 1 98.88 230 MET B O 1
ATOM 5178 N N . TYR B 1 231 ? 13.219 23.547 -0.698 1 98.94 231 TYR B N 1
ATOM 5179 C CA . TYR B 1 231 ? 12.211 24.609 -0.659 1 98.94 231 TYR B CA 1
ATOM 5180 C C . TYR B 1 231 ? 12.328 25.516 -1.882 1 98.94 231 TYR B C 1
ATOM 5182 O O . TYR B 1 231 ? 11.312 25.906 -2.463 1 98.94 231 TYR B O 1
ATOM 5190 N N . LYS B 1 232 ? 13.555 25.844 -2.248 1 98.94 232 LYS B N 1
ATOM 5191 C CA . LYS B 1 232 ? 13.758 26.688 -3.416 1 98.94 232 LYS B CA 1
ATOM 5192 C C . LYS B 1 232 ? 13.195 26.047 -4.676 1 98.94 232 LYS B C 1
ATOM 5194 O O . LYS B 1 232 ? 12.555 26.703 -5.496 1 98.94 232 LYS B O 1
ATOM 5199 N N . GLU B 1 233 ? 13.406 24.734 -4.832 1 98.88 233 GLU B N 1
ATOM 5200 C CA . GLU B 1 233 ? 12.867 24.016 -5.98 1 98.88 233 GLU B CA 1
ATOM 5201 C C . GLU B 1 233 ? 11.344 24.062 -5.996 1 98.88 233 GLU B C 1
ATOM 5203 O O . GLU B 1 233 ? 10.734 24.297 -7.039 1 98.88 233 GLU B O 1
ATOM 5208 N N . ILE B 1 234 ? 10.727 23.859 -4.855 1 98.94 234 ILE B N 1
ATOM 5209 C CA . ILE B 1 234 ? 9.273 23.875 -4.754 1 98.94 234 ILE B CA 1
ATOM 5210 C C . ILE B 1 234 ? 8.734 25.25 -5.094 1 98.94 234 ILE B C 1
ATOM 5212 O O . ILE B 1 234 ? 7.816 25.391 -5.906 1 98.94 234 ILE B O 1
ATOM 5216 N N . VAL B 1 235 ? 9.32 26.281 -4.492 1 98.94 235 VAL B N 1
ATOM 5217 C CA . VAL B 1 235 ? 8.844 27.656 -4.668 1 98.94 235 VAL B CA 1
ATOM 5218 C C . VAL B 1 235 ? 9.008 28.062 -6.125 1 98.94 235 VAL B C 1
ATOM 5220 O O . VAL B 1 235 ? 8.148 28.75 -6.68 1 98.94 235 VAL B O 1
ATOM 5223 N N . GLN B 1 236 ? 10.133 27.672 -6.742 1 98.88 236 GLN B N 1
ATOM 5224 C CA . GLN B 1 236 ? 10.32 27.953 -8.164 1 98.88 236 GLN B CA 1
ATOM 5225 C C . GLN B 1 236 ? 9.172 27.375 -8.984 1 98.88 236 GLN B C 1
ATOM 5227 O O . GLN B 1 236 ? 8.664 28.031 -9.898 1 98.88 236 GLN B O 1
ATOM 5232 N N . GLY B 1 237 ? 8.781 26.141 -8.711 1 98.94 237 GLY B N 1
ATOM 5233 C CA . GLY B 1 237 ? 7.637 25.547 -9.383 1 98.94 237 GLY B CA 1
ATOM 5234 C C . GLY B 1 237 ? 6.348 26.328 -9.156 1 98.94 237 GLY B C 1
ATOM 5235 O O . GLY B 1 237 ? 5.598 26.578 -10.094 1 98.94 237 GLY B O 1
ATOM 5236 N N . ILE B 1 238 ? 6.102 26.703 -7.891 1 98.94 238 ILE B N 1
ATOM 5237 C CA . ILE B 1 238 ? 4.895 27.422 -7.508 1 98.94 238 ILE B CA 1
ATOM 5238 C C . ILE B 1 238 ? 4.848 28.766 -8.227 1 98.94 238 ILE B C 1
ATOM 5240 O O . ILE B 1 238 ? 3.818 29.141 -8.805 1 98.94 238 ILE B O 1
ATOM 5244 N N . ARG B 1 239 ? 5.93 29.5 -8.281 1 98.88 239 ARG B N 1
ATOM 5245 C CA . ARG B 1 239 ? 5.973 30.875 -8.766 1 98.88 239 ARG B CA 1
ATOM 5246 C C . ARG B 1 239 ? 5.832 30.922 -10.281 1 98.88 239 ARG B C 1
ATOM 5248 O O . ARG B 1 239 ? 5.559 31.984 -10.852 1 98.88 239 ARG B O 1
ATOM 5255 N N . LYS B 1 240 ? 5.984 29.797 -10.984 1 98.81 240 LYS B N 1
ATOM 5256 C CA . LYS B 1 240 ? 5.691 29.734 -12.414 1 98.81 240 LYS B CA 1
ATOM 5257 C C . LYS B 1 240 ? 4.207 29.953 -12.68 1 98.81 240 LYS B C 1
ATOM 5259 O O . LYS B 1 240 ? 3.828 30.422 -13.758 1 98.81 240 LYS B O 1
ATOM 5264 N N . VAL B 1 241 ? 3.389 29.688 -11.617 1 98.88 241 VAL B N 1
ATOM 5265 C CA . VAL B 1 241 ? 1.961 29.656 -11.914 1 98.88 241 VAL B CA 1
ATOM 5266 C C . VAL B 1 241 ? 1.204 30.5 -10.891 1 98.88 241 VAL B C 1
ATOM 5268 O O . VAL B 1 241 ? 0.034 30.828 -11.094 1 98.88 241 VAL B O 1
ATOM 5271 N N . ASP B 1 242 ? 1.858 30.875 -9.805 1 98.75 242 ASP B N 1
ATOM 5272 C CA . ASP B 1 242 ? 1.196 31.562 -8.711 1 98.75 242 ASP B CA 1
ATOM 5273 C C . ASP B 1 242 ? 2.135 32.594 -8.062 1 98.75 242 ASP B C 1
ATOM 5275 O O . ASP B 1 242 ? 3.057 32.219 -7.336 1 98.75 242 ASP B O 1
ATOM 5279 N N . LYS B 1 243 ? 1.846 33.844 -8.211 1 97.94 243 LYS B N 1
ATOM 5280 C CA . LYS B 1 243 ? 2.645 34.906 -7.609 1 97.94 243 LYS B CA 1
ATOM 5281 C C . LYS B 1 243 ? 1.895 35.594 -6.461 1 97.94 243 LYS B C 1
ATOM 5283 O O . LYS B 1 243 ? 2.408 36.5 -5.836 1 97.94 243 LYS B O 1
ATOM 5288 N N . ASN B 1 244 ? 0.732 35.031 -6.176 1 98 244 ASN B N 1
ATOM 5289 C CA . ASN B 1 244 ? -0.17 35.719 -5.258 1 98 244 ASN B CA 1
ATOM 5290 C C . ASN B 1 244 ? -0.038 35.188 -3.834 1 98 244 ASN B C 1
ATOM 5292 O O . ASN B 1 244 ? -0.128 35.969 -2.871 1 98 244 ASN B O 1
ATOM 5296 N N . HIS B 1 245 ? 0.219 33.938 -3.607 1 98.81 245 HIS B N 1
ATOM 5297 C CA . HIS B 1 245 ? 0.028 33.281 -2.309 1 98.81 245 HIS B CA 1
ATOM 5298 C C . HIS B 1 245 ? 1.337 33.219 -1.528 1 98.81 245 HIS B C 1
ATOM 5300 O O . HIS B 1 245 ? 2.418 33.188 -2.121 1 98.81 245 HIS B O 1
ATOM 5306 N N . LEU B 1 246 ? 1.19 33.219 -0.207 1 98.88 246 LEU B N 1
ATOM 5307 C CA . LEU B 1 246 ? 2.32 33.031 0.692 1 98.88 246 LEU B CA 1
ATOM 5308 C C . LEU B 1 246 ? 2.828 31.578 0.618 1 98.88 246 LEU B C 1
ATOM 5310 O O . LEU B 1 246 ? 2.066 30.672 0.294 1 98.88 246 LEU B O 1
ATOM 5314 N N . VAL B 1 247 ? 4.09 31.422 0.858 1 98.94 247 VAL B N 1
ATOM 5315 C CA . VAL B 1 247 ? 4.668 30.094 1.105 1 98.94 247 VAL B CA 1
ATOM 5316 C C . VAL B 1 247 ? 5.23 30.031 2.523 1 98.94 247 VAL B C 1
ATOM 5318 O O . VAL B 1 247 ? 5.816 31.016 3.006 1 98.94 247 VAL B O 1
ATOM 5321 N N . PHE B 1 248 ? 4.922 28.969 3.186 1 98.94 248 PHE B N 1
ATOM 5322 C CA . PHE B 1 248 ? 5.406 28.734 4.539 1 98.94 248 PHE B CA 1
ATOM 5323 C C . PHE B 1 248 ? 6.535 27.719 4.543 1 98.94 248 PHE B C 1
ATOM 5325 O O . PHE B 1 248 ? 6.41 26.641 3.943 1 98.94 248 PHE B O 1
ATOM 5332 N N . LEU B 1 249 ? 7.668 28.031 5.172 1 98.94 249 LEU B N 1
ATOM 5333 C CA . LEU B 1 249 ? 8.844 27.172 5.238 1 98.94 249 LEU B CA 1
ATOM 5334 C C . LEU B 1 249 ? 9.125 26.75 6.676 1 98.94 249 LEU B C 1
ATOM 5336 O O . LEU B 1 249 ? 9.406 27.594 7.535 1 98.94 249 LEU B O 1
ATOM 5340 N N . GLY B 1 250 ? 8.992 25.484 6.926 1 98.81 250 GLY B N 1
ATOM 5341 C CA . GLY B 1 250 ? 9.289 24.938 8.242 1 98.81 250 GLY B CA 1
ATOM 5342 C C . GLY B 1 250 ? 10.75 24.625 8.445 1 98.81 250 GLY B C 1
ATOM 5343 O O . GLY B 1 250 ? 11.43 24.188 7.504 1 98.81 250 GLY B O 1
ATOM 5344 N N . GLY B 1 251 ? 11.281 24.797 9.664 1 98.62 251 GLY B N 1
ATOM 5345 C CA . GLY B 1 251 ? 12.656 24.438 9.977 1 98.62 251 GLY B CA 1
ATOM 5346 C C . GLY B 1 251 ? 12.883 22.938 10.031 1 98.62 251 GLY B C 1
ATOM 5347 O O . GLY B 1 251 ? 11.945 22.156 9.906 1 98.62 251 GLY B O 1
ATOM 5348 N N . ALA B 1 252 ? 14.164 22.547 10.156 1 98.62 252 ALA B N 1
ATOM 5349 C CA . ALA B 1 252 ? 14.516 21.141 10.336 1 98.62 252 ALA B CA 1
ATOM 5350 C C . ALA B 1 252 ? 14.234 20.688 11.766 1 98.62 252 ALA B C 1
ATOM 5352 O O . ALA B 1 252 ? 13.852 21.484 12.617 1 98.62 252 ALA B O 1
ATOM 5353 N N . GLN B 1 253 ? 14.32 19.391 12 1 98.38 253 GLN B N 1
ATOM 5354 C CA . GLN B 1 253 ? 14.109 18.781 13.312 1 98.38 253 GLN B CA 1
ATOM 5355 C C . GLN B 1 253 ? 12.781 19.234 13.914 1 98.38 253 GLN B C 1
ATOM 5357 O O . GLN B 1 253 ? 12.758 19.906 14.938 1 98.38 253 GLN B O 1
ATOM 5362 N N . TRP B 1 254 ? 11.656 18.703 13.289 1 97.25 254 TRP B N 1
ATOM 5363 C CA . TRP B 1 254 ? 10.297 18.922 13.773 1 97.25 254 TRP B CA 1
ATOM 5364 C C . TRP B 1 254 ? 9.922 20.391 13.695 1 97.25 254 TRP B C 1
ATOM 5366 O O . TRP B 1 254 ? 9.258 20.922 14.602 1 97.25 254 TRP B O 1
ATOM 5376 N N . ASP B 1 255 ? 10.445 21.141 12.695 1 98.31 255 ASP B N 1
ATOM 5377 C CA . ASP B 1 255 ? 10.203 22.562 12.477 1 98.31 255 ASP B CA 1
ATOM 5378 C C . ASP B 1 255 ? 10.75 23.406 13.633 1 98.31 255 ASP B C 1
ATOM 5380 O O . ASP B 1 255 ? 10.195 24.438 13.969 1 98.31 255 ASP B O 1
ATOM 5384 N N . SER B 1 256 ? 11.836 22.922 14.25 1 97.88 256 SER B N 1
ATOM 5385 C CA . SER B 1 256 ? 12.344 23.641 15.422 1 97.88 256 SER B CA 1
ATOM 5386 C C . SER B 1 256 ? 13.695 24.281 15.141 1 97.88 256 SER B C 1
ATOM 5388 O O . SER B 1 256 ? 14.219 25.016 15.977 1 97.88 256 SER B O 1
ATOM 5390 N N . ASN B 1 257 ? 14.289 24.062 14 1 98.62 257 ASN B N 1
ATOM 5391 C CA . ASN B 1 257 ? 15.656 24.516 13.727 1 98.62 257 ASN B CA 1
ATOM 5392 C C . ASN B 1 257 ? 15.703 25.438 12.516 1 98.62 257 ASN B C 1
ATOM 5394 O O . ASN B 1 257 ? 15.766 24.984 11.375 1 98.62 257 ASN B O 1
ATOM 5398 N N . PHE B 1 258 ? 15.82 26.766 12.805 1 98.69 258 PHE B N 1
ATOM 5399 C CA . PHE B 1 258 ? 15.875 27.75 11.742 1 98.69 258 PHE B CA 1
ATOM 5400 C C . PHE B 1 258 ? 17.297 27.953 11.25 1 98.69 258 PHE B C 1
ATOM 5402 O O . PHE B 1 258 ? 17.531 28.656 10.266 1 98.69 258 PHE B O 1
ATOM 5409 N N . LYS B 1 259 ? 18.281 27.266 11.844 1 97.94 259 LYS B N 1
ATOM 5410 C CA . LYS B 1 259 ? 19.688 27.453 11.477 1 97.94 259 LYS B CA 1
ATOM 5411 C C . LYS B 1 259 ? 19.969 26.906 10.078 1 97.94 259 LYS B C 1
ATOM 5413 O O . LYS B 1 259 ? 21 27.203 9.484 1 97.94 259 LYS B O 1
ATOM 5418 N N . VAL B 1 260 ? 19.031 26.172 9.594 1 98.38 260 VAL B N 1
ATOM 5419 C CA . VAL B 1 260 ? 19.203 25.562 8.273 1 98.38 260 VAL B CA 1
ATOM 5420 C C . VAL B 1 260 ? 18.938 26.609 7.191 1 98.38 260 VAL B C 1
ATOM 5422 O O . VAL B 1 260 ? 19.25 26.391 6.02 1 98.38 260 VAL B O 1
ATOM 5425 N N . PHE B 1 261 ? 18.406 27.75 7.594 1 98.56 261 PHE B N 1
ATOM 5426 C CA . PHE B 1 261 ? 17.984 28.75 6.621 1 98.56 261 PHE B CA 1
ATOM 5427 C C . PHE B 1 261 ? 19.031 29.844 6.461 1 98.56 261 PHE B C 1
ATOM 5429 O O . PHE B 1 261 ? 19.656 30.25 7.438 1 98.56 261 PHE B O 1
ATOM 5436 N N . GLY B 1 262 ? 19.219 30.297 5.211 1 97.88 262 GLY B N 1
ATOM 5437 C CA . GLY B 1 262 ? 19.922 31.547 4.914 1 97.88 262 GLY B CA 1
ATOM 5438 C C . GLY B 1 262 ? 18.969 32.719 4.746 1 97.88 262 GLY B C 1
ATOM 5439 O O . GLY B 1 262 ? 17.906 32.75 5.375 1 97.88 262 GLY B O 1
ATOM 5440 N N . LYS B 1 263 ? 19.391 33.688 4.023 1 97.81 263 LYS B N 1
ATOM 5441 C CA . LYS B 1 263 ? 18.531 34.844 3.701 1 97.81 263 LYS B CA 1
ATOM 5442 C C . LYS B 1 263 ? 17.297 34.406 2.918 1 97.81 263 LYS B C 1
ATOM 5444 O O . LYS B 1 263 ? 17.375 33.531 2.057 1 97.81 263 LYS B O 1
ATOM 5449 N N . PRO B 1 264 ? 16.219 35.094 3.252 1 98.38 264 PRO B N 1
ATOM 5450 C CA . PRO B 1 264 ? 15.016 34.75 2.494 1 98.38 264 PRO B CA 1
ATOM 5451 C C . PRO B 1 264 ? 15.211 34.875 0.985 1 98.38 264 PRO B C 1
ATOM 5453 O O . PRO B 1 264 ? 15.875 35.812 0.529 1 98.38 264 PRO B O 1
ATOM 5456 N N . PHE B 1 265 ? 14.617 33.938 0.207 1 98.31 265 PHE B N 1
ATOM 5457 C CA . PHE B 1 265 ? 14.852 33.906 -1.232 1 98.31 265 PHE B CA 1
ATOM 5458 C C . PHE B 1 265 ? 13.578 34.25 -1.995 1 98.31 265 PHE B C 1
ATOM 5460 O O . PHE B 1 265 ? 13.57 34.281 -3.227 1 98.31 265 PHE B O 1
ATOM 5467 N N . ASP B 1 266 ? 12.5 34.5 -1.291 1 98.06 266 ASP B N 1
ATOM 5468 C CA . ASP B 1 266 ? 11.203 34.875 -1.852 1 98.06 266 ASP B CA 1
ATOM 5469 C C . ASP B 1 266 ? 10.555 36 -1.041 1 98.06 266 ASP B C 1
ATOM 5471 O O . ASP B 1 266 ? 10.734 36.094 0.176 1 98.06 266 ASP B O 1
ATOM 5475 N N . ASN B 1 267 ? 9.711 36.875 -1.654 1 96.62 267 ASN B N 1
ATOM 5476 C CA . ASN B 1 267 ? 9.188 38.062 -0.998 1 96.62 267 ASN B CA 1
ATOM 5477 C C . ASN B 1 267 ? 7.863 37.781 -0.291 1 96.62 267 ASN B C 1
ATOM 5479 O O . ASN B 1 267 ? 7.324 38.625 0.397 1 96.62 267 ASN B O 1
ATOM 5483 N N . LYS B 1 268 ? 7.336 36.625 -0.458 1 98.19 268 LYS B N 1
ATOM 5484 C CA . LYS B 1 268 ? 6.086 36.25 0.195 1 98.19 268 LYS B CA 1
ATOM 5485 C C . LYS B 1 268 ? 6.262 34.969 1.027 1 98.19 268 LYS B C 1
ATOM 5487 O O . LYS B 1 268 ? 5.445 34.062 0.945 1 98.19 268 LYS B O 1
ATOM 5492 N N . VAL B 1 269 ? 7.305 34.938 1.778 1 98.5 269 VAL B N 1
ATOM 5493 C CA . VAL B 1 269 ? 7.633 33.781 2.598 1 98.5 269 VAL B CA 1
ATOM 5494 C C . VAL B 1 269 ? 7.297 34.062 4.059 1 98.5 269 VAL B C 1
ATOM 5496 O O . VAL B 1 269 ? 7.477 35.188 4.535 1 98.5 269 VAL B O 1
ATOM 5499 N N . VAL B 1 270 ? 6.77 33.156 4.719 1 98.88 270 VAL B N 1
ATOM 5500 C CA . VAL B 1 270 ? 6.594 33.094 6.164 1 98.88 270 VAL B CA 1
ATOM 5501 C C . VAL B 1 270 ? 7.316 31.875 6.723 1 98.88 270 VAL B C 1
ATOM 5503 O O . VAL B 1 270 ? 7.211 30.781 6.168 1 98.88 270 VAL B O 1
ATOM 5506 N N . TYR B 1 271 ? 8.109 32.062 7.766 1 98.88 271 TYR B N 1
ATOM 5507 C CA . TYR B 1 271 ? 8.781 30.906 8.375 1 98.88 271 TYR B CA 1
ATOM 5508 C C . TYR B 1 271 ? 7.969 30.359 9.539 1 98.88 271 TYR B C 1
ATOM 5510 O O . TYR B 1 271 ? 7.48 31.109 10.383 1 98.88 271 TYR B O 1
ATOM 5518 N N . THR B 1 272 ? 7.762 29.078 9.555 1 98.88 272 THR B N 1
ATOM 5519 C CA . THR B 1 272 ? 6.906 28.453 10.555 1 98.88 272 THR B CA 1
ATOM 5520 C C . THR B 1 272 ? 7.723 27.547 11.477 1 98.88 272 THR B C 1
ATOM 5522 O O . THR B 1 272 ? 8.695 26.938 11.047 1 98.88 272 THR B O 1
ATOM 5525 N N . PHE B 1 273 ? 7.371 27.5 12.742 1 98.88 273 PHE B N 1
ATOM 5526 C CA . PHE B 1 273 ? 7.949 26.609 13.742 1 98.88 273 PHE B CA 1
ATOM 5527 C C . PHE B 1 273 ? 6.852 25.891 14.523 1 98.88 273 PHE B C 1
ATOM 5529 O O . PHE B 1 273 ? 5.691 26.297 14.492 1 98.88 273 PHE B O 1
ATOM 5536 N N . HIS B 1 274 ? 7.184 24.766 15.133 1 98.88 274 HIS B N 1
ATOM 5537 C CA . HIS B 1 274 ? 6.312 24 16.031 1 98.88 274 HIS B CA 1
ATOM 5538 C C . HIS B 1 274 ? 6.895 23.938 17.438 1 98.88 274 HIS B C 1
ATOM 5540 O O . HIS B 1 274 ? 8.117 23.875 17.609 1 98.88 274 HIS B O 1
ATOM 5546 N N . LYS B 1 275 ? 6.07 24 18.406 1 97.88 275 LYS B N 1
ATOM 5547 C CA . LYS B 1 275 ? 6.488 23.875 19.812 1 97.88 275 LYS B CA 1
ATOM 5548 C C . LYS B 1 275 ? 5.453 23.109 20.625 1 97.88 275 LYS B C 1
ATOM 5550 O O . LYS B 1 275 ? 4.285 23.5 20.688 1 97.88 275 LYS B O 1
ATOM 5555 N N . TYR B 1 276 ? 5.941 22.078 21.203 1 96.25 276 TYR B N 1
ATOM 5556 C CA . TYR B 1 276 ? 5.125 21.281 22.109 1 96.25 276 TYR B CA 1
ATOM 5557 C C . TYR B 1 276 ? 5.844 21.078 23.438 1 96.25 276 TYR B C 1
ATOM 5559 O O . TYR B 1 276 ? 7.066 20.922 23.469 1 96.25 276 TYR B O 1
ATOM 5567 N N . TRP B 1 277 ? 5.141 21.109 24.5 1 92.38 277 TRP B N 1
ATOM 5568 C CA . TRP B 1 277 ? 5.555 20.594 25.797 1 92.38 277 TRP B CA 1
ATOM 5569 C C . TRP B 1 277 ? 6.789 21.328 26.312 1 92.38 277 TRP B C 1
ATOM 5571 O O . TRP B 1 277 ? 7.734 20.719 26.797 1 92.38 277 TRP B O 1
ATOM 5581 N N . THR B 1 278 ? 6.918 22.5 26.078 1 96.62 278 THR B N 1
ATOM 5582 C CA . THR B 1 278 ? 7.949 23.391 26.578 1 96.62 278 THR B CA 1
ATOM 5583 C C . THR B 1 278 ? 7.371 24.328 27.641 1 96.62 278 THR B C 1
ATOM 5585 O O . THR B 1 278 ? 6.168 24.312 27.906 1 96.62 278 THR B O 1
ATOM 5588 N N . ALA B 1 279 ? 8.289 25.125 28.219 1 97.25 279 ALA B N 1
ATOM 5589 C CA . ALA B 1 279 ? 7.801 26.266 29 1 97.25 279 ALA B CA 1
ATOM 5590 C C . ALA B 1 279 ? 7.051 27.25 28.109 1 97.25 279 ALA B C 1
ATOM 5592 O O . ALA B 1 279 ? 7.152 27.188 26.875 1 97.25 279 ALA B O 1
ATOM 5593 N N . SER B 1 280 ? 6.246 28.109 28.734 1 97.94 280 SER B N 1
ATOM 5594 C CA . SER B 1 280 ? 5.469 29.094 27.969 1 97.94 280 SER B CA 1
ATOM 5595 C C . SER B 1 280 ? 6.109 30.469 28.016 1 97.94 280 SER B C 1
ATOM 5597 O O . SER B 1 280 ? 5.426 31.484 27.875 1 97.94 280 SER B O 1
ATOM 5599 N N . THR B 1 281 ? 7.387 30.5 28.266 1 97.94 281 THR B N 1
ATOM 5600 C CA . THR B 1 281 ? 8.109 31.766 28.375 1 97.94 281 THR B CA 1
ATOM 5601 C C . THR B 1 281 ? 8.773 32.125 27.062 1 97.94 281 THR B C 1
ATOM 5603 O O . THR B 1 281 ? 8.961 31.266 26.188 1 97.94 281 THR B O 1
ATOM 5606 N N . GLN B 1 282 ? 9.086 33.375 26.859 1 97.88 282 GLN B N 1
ATOM 5607 C CA . GLN B 1 282 ? 9.555 33.906 25.594 1 97.88 282 GLN B CA 1
ATOM 5608 C C . GLN B 1 282 ? 10.859 33.25 25.156 1 97.88 282 GLN B C 1
ATOM 5610 O O . GLN B 1 282 ? 11.125 33.094 23.969 1 97.88 282 GLN B O 1
ATOM 5615 N N . ASP B 1 283 ? 11.656 32.812 26.109 1 98 283 ASP B N 1
ATOM 5616 C CA . ASP B 1 283 ? 12.961 32.25 25.797 1 98 283 ASP B CA 1
ATOM 5617 C C . ASP B 1 283 ? 12.82 31.047 24.859 1 98 283 ASP B C 1
ATOM 5619 O O . ASP B 1 283 ? 13.711 30.766 24.062 1 98 283 ASP B O 1
ATOM 5623 N N . VAL B 1 284 ? 11.695 30.406 24.938 1 97.81 284 VAL B N 1
ATOM 5624 C CA . VAL B 1 284 ? 11.516 29.172 24.172 1 97.81 284 VAL B CA 1
ATOM 5625 C C . VAL B 1 284 ? 11.367 29.5 22.688 1 97.81 284 VAL B C 1
ATOM 5627 O O . VAL B 1 284 ? 11.57 28.625 21.844 1 97.81 284 VAL B O 1
ATOM 5630 N N . ILE B 1 285 ? 11.016 30.797 22.344 1 98.56 285 ILE B N 1
ATOM 5631 C CA . ILE B 1 285 ? 10.844 31.125 20.922 1 98.56 285 ILE B CA 1
ATOM 5632 C C . ILE B 1 285 ? 11.828 32.219 20.531 1 98.56 285 ILE B C 1
ATOM 5634 O O . ILE B 1 285 ? 11.719 32.812 19.453 1 98.56 285 ILE B O 1
ATOM 5638 N N . GLN B 1 286 ? 12.836 32.469 21.375 1 98.62 286 GLN B N 1
ATOM 5639 C CA . GLN B 1 286 ? 13.719 33.625 21.172 1 98.62 286 GLN B CA 1
ATOM 5640 C C . GLN B 1 286 ? 14.508 33.469 19.859 1 98.62 286 GLN B C 1
ATOM 5642 O O . GLN B 1 286 ? 14.742 34.438 19.156 1 98.62 286 GLN B O 1
ATOM 5647 N N . ASP B 1 287 ? 14.953 32.25 19.562 1 98.25 287 ASP B N 1
ATOM 5648 C CA . ASP B 1 287 ? 15.727 32.031 18.344 1 98.25 287 ASP B CA 1
ATOM 5649 C C . ASP B 1 287 ? 14.914 32.375 17.109 1 98.25 287 ASP B C 1
ATOM 5651 O O . ASP B 1 287 ? 15.461 32.875 16.109 1 98.25 287 ASP B O 1
ATOM 5655 N N . TYR B 1 288 ? 13.656 32.094 17.094 1 98.81 288 TYR B N 1
ATOM 5656 C CA . TYR B 1 288 ? 12.789 32.406 15.977 1 98.81 288 TYR B CA 1
ATOM 5657 C C . TYR B 1 288 ? 12.578 33.906 15.859 1 98.81 288 TYR B C 1
ATOM 5659 O O . TYR B 1 288 ? 12.562 34.469 14.758 1 98.81 288 TYR B O 1
ATOM 5667 N N . LEU B 1 289 ? 12.391 34.562 17.031 1 98.81 289 LEU B N 1
ATOM 5668 C CA . LEU B 1 289 ? 12.266 36.031 17.047 1 98.81 289 LEU B CA 1
ATOM 5669 C C . LEU B 1 289 ? 13.531 36.688 16.5 1 98.81 289 LEU B C 1
ATOM 5671 O O . LEU B 1 289 ? 13.453 37.656 15.734 1 98.81 289 LEU B O 1
ATOM 5675 N N . ASN B 1 290 ? 14.688 36.125 16.922 1 98.75 290 ASN B N 1
ATOM 5676 C CA . ASN B 1 290 ? 15.953 36.625 16.406 1 98.75 290 ASN B CA 1
ATOM 5677 C C . ASN B 1 290 ? 16.016 36.5 14.883 1 98.75 290 ASN B C 1
ATOM 5679 O O . ASN B 1 290 ? 16.469 37.406 14.188 1 98.75 290 ASN B O 1
ATOM 5683 N N . PHE B 1 291 ? 15.602 35.375 14.383 1 98.75 291 PHE B N 1
ATOM 5684 C CA . PHE B 1 291 ? 15.57 35.156 12.945 1 98.75 291 PHE B CA 1
ATOM 5685 C C . PHE B 1 291 ? 14.648 36.125 12.25 1 98.75 291 PHE B C 1
ATOM 5687 O O . PHE B 1 291 ? 15.016 36.719 11.242 1 98.75 291 PHE B O 1
ATOM 5694 N N . ARG B 1 292 ? 13.414 36.281 12.773 1 98.75 292 ARG B N 1
ATOM 5695 C CA . ARG B 1 292 ? 12.43 37.25 12.273 1 98.75 292 ARG B CA 1
ATOM 5696 C C . ARG B 1 292 ? 13.039 38.656 12.172 1 98.75 292 ARG B C 1
ATOM 5698 O O . ARG B 1 292 ? 12.898 39.312 11.148 1 98.75 292 ARG B O 1
ATOM 5705 N N . ASP B 1 293 ? 13.711 39.062 13.227 1 98.5 293 ASP B N 1
ATOM 5706 C CA . ASP B 1 293 ? 14.266 40.406 13.305 1 98.5 293 ASP B CA 1
ATOM 5707 C C . ASP B 1 293 ? 15.469 40.562 12.375 1 98.5 293 ASP B C 1
ATOM 5709 O O . ASP B 1 293 ? 15.617 41.562 11.695 1 98.5 293 ASP B O 1
ATOM 5713 N N . LYS B 1 294 ? 16.266 39.562 12.367 1 98.56 294 LYS B N 1
ATOM 5714 C CA . LYS B 1 294 ? 17.469 39.594 11.555 1 98.56 294 LYS B CA 1
ATOM 5715 C C . LYS B 1 294 ? 17.125 39.75 10.07 1 98.56 294 LYS B C 1
ATOM 5717 O O . LYS B 1 294 ? 17.75 40.531 9.359 1 98.56 294 LYS B O 1
ATOM 5722 N N . TYR B 1 295 ? 16.094 39.031 9.625 1 98.38 295 TYR B N 1
ATOM 5723 C CA . TYR B 1 295 ? 15.852 38.938 8.188 1 98.38 295 TYR B CA 1
ATOM 5724 C C . TYR B 1 295 ? 14.602 39.719 7.805 1 98.38 295 TYR B C 1
ATOM 5726 O O . TYR B 1 295 ? 14.25 39.812 6.625 1 98.38 295 TYR B O 1
ATOM 5734 N N . ASN B 1 296 ? 13.898 40.344 8.812 1 98.31 296 ASN B N 1
ATOM 5735 C CA . ASN B 1 296 ? 12.695 41.156 8.578 1 98.31 296 ASN B CA 1
ATOM 5736 C C . ASN B 1 296 ? 11.648 40.344 7.809 1 98.31 296 ASN B C 1
ATOM 5738 O O . ASN B 1 296 ? 11.18 40.781 6.754 1 98.31 296 ASN B O 1
ATOM 5742 N N . VAL B 1 297 ? 11.312 39.156 8.297 1 98.5 297 VAL B N 1
ATOM 5743 C CA . VAL B 1 297 ? 10.312 38.281 7.727 1 98.5 297 VAL B CA 1
ATOM 5744 C C . VAL B 1 297 ? 9.328 37.812 8.805 1 98.5 297 VAL B C 1
ATOM 5746 O O . VAL B 1 297 ? 9.68 37.781 9.984 1 98.5 297 VAL B O 1
ATOM 5749 N N . PRO B 1 298 ? 8.086 37.594 8.414 1 98.69 298 PRO B N 1
ATOM 5750 C CA . PRO B 1 298 ? 7.148 37.094 9.414 1 98.69 298 PRO B CA 1
ATOM 5751 C C . PRO B 1 298 ? 7.445 35.656 9.844 1 98.69 298 PRO B C 1
ATOM 5753 O O . PRO B 1 298 ? 7.996 34.875 9.062 1 98.69 298 PRO B O 1
ATOM 5756 N N . ILE B 1 299 ? 7.113 35.344 11.086 1 98.81 299 ILE B N 1
ATOM 5757 C CA . ILE B 1 299 ? 7.141 33.969 11.609 1 98.81 299 ILE B CA 1
ATOM 5758 C C . ILE B 1 299 ? 5.754 33.594 12.117 1 98.81 299 ILE B C 1
ATOM 5760 O O . ILE B 1 299 ? 4.914 34.469 12.367 1 98.81 299 ILE B O 1
ATOM 5764 N N . TYR B 1 300 ? 5.477 32.312 12.195 1 97.56 300 TYR B N 1
ATOM 5765 C CA . TYR B 1 300 ? 4.176 31.719 12.477 1 97.56 300 TYR B CA 1
ATOM 5766 C C . TYR B 1 300 ? 4.332 30.391 13.195 1 97.56 300 TYR B C 1
ATOM 5768 O O . TYR B 1 300 ? 5.23 29.609 12.875 1 97.56 300 TYR B O 1
ATOM 5776 N N . CYS B 1 301 ? 3.625 30.188 14.367 1 98.88 301 CYS B N 1
ATOM 5777 C CA . CYS B 1 301 ? 3.602 28.891 15.031 1 98.88 301 CYS B CA 1
ATOM 5778 C C . CYS B 1 301 ? 2.557 27.984 14.406 1 98.88 301 CYS B C 1
ATOM 5780 O O . CYS B 1 301 ? 1.385 28.016 14.789 1 98.88 301 CYS B O 1
ATOM 5782 N N . GLY B 1 302 ? 2.998 27.094 13.531 1 98.88 302 GLY B N 1
ATOM 5783 C CA . GLY B 1 302 ? 2.078 26.297 12.742 1 98.88 302 GLY B CA 1
ATOM 5784 C C . GLY B 1 302 ? 1.443 25.156 13.523 1 98.88 302 GLY B C 1
ATOM 5785 O O . GLY B 1 302 ? 0.369 24.672 13.164 1 98.88 302 GLY B O 1
ATOM 5786 N N . GLU B 1 303 ? 2.135 24.672 14.555 1 98.88 303 GLU B N 1
ATOM 5787 C CA . GLU B 1 303 ? 1.592 23.641 15.438 1 98.88 303 GLU B CA 1
ATOM 5788 C C . GLU B 1 303 ? 2.029 23.875 16.891 1 98.88 303 GLU B C 1
ATOM 5790 O O . GLU B 1 303 ? 3.188 24.203 17.141 1 98.88 303 GLU B O 1
ATOM 5795 N N . THR B 1 304 ? 1.206 23.734 17.766 1 98.69 304 THR B N 1
ATOM 5796 C CA . THR B 1 304 ? 1.387 23.672 19.203 1 98.69 304 THR B CA 1
ATOM 5797 C C . THR B 1 304 ? 0.133 23.125 19.891 1 98.69 304 THR B C 1
ATOM 5799 O O . THR B 1 304 ? -0.762 22.609 19.219 1 98.69 304 THR B O 1
ATOM 5802 N N . GLY B 1 305 ? 0.087 23.109 21.188 1 97.81 305 GLY B N 1
ATOM 5803 C CA . GLY B 1 305 ? -1.084 22.609 21.875 1 97.81 305 GLY B CA 1
ATOM 5804 C C . GLY B 1 305 ? -0.863 21.25 22.5 1 97.81 305 GLY B C 1
ATOM 5805 O O . GLY B 1 305 ? 0.179 21 23.109 1 97.81 305 GLY B O 1
ATOM 5806 N N . GLU B 1 306 ? -1.937 20.391 22.453 1 96.88 306 GLU B N 1
ATOM 5807 C CA . GLU B 1 306 ? -1.895 19.062 23.062 1 96.88 306 GLU B CA 1
ATOM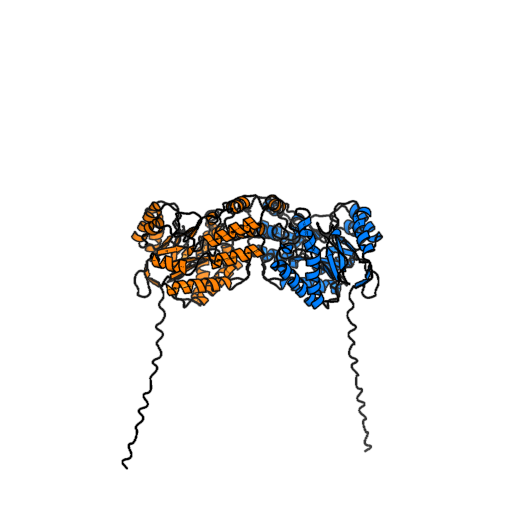 5808 C C . GLU B 1 306 ? -1.406 19.141 24.5 1 96.88 306 GLU B C 1
ATOM 5810 O O . GLU B 1 306 ? -0.508 18.391 24.906 1 96.88 306 GLU B O 1
ATOM 5815 N N . ASN B 1 307 ? -1.885 20 25.234 1 97 307 ASN B N 1
ATOM 5816 C CA . ASN B 1 307 ? -1.484 20.266 26.609 1 97 307 ASN B CA 1
ATOM 5817 C C . ASN B 1 307 ? -2.668 20.703 27.469 1 97 307 ASN B C 1
ATOM 5819 O O . ASN B 1 307 ? -3.797 20.781 26.984 1 97 307 ASN B O 1
ATOM 5823 N N . LYS B 1 308 ? -2.451 20.984 28.781 1 97.19 308 LYS B N 1
ATOM 5824 C CA . LYS B 1 308 ? -3.475 21.516 29.672 1 97.19 308 LYS B CA 1
ATOM 5825 C C . LYS B 1 308 ? -3.857 22.938 29.281 1 97.19 308 LYS B C 1
ATOM 5827 O O . LYS B 1 308 ? -3.039 23.688 28.734 1 97.19 308 LYS B O 1
ATOM 5832 N N . ASN B 1 309 ? -5.078 23.312 29.609 1 97.94 309 ASN B N 1
ATOM 5833 C CA . ASN B 1 309 ? -5.625 24.609 29.234 1 97.94 309 ASN B CA 1
ATOM 5834 C C . ASN B 1 309 ? -4.762 25.766 29.766 1 97.94 309 ASN B C 1
ATOM 5836 O O . ASN B 1 309 ? -4.582 26.766 29.078 1 97.94 309 ASN B O 1
ATOM 5840 N N . ASP B 1 310 ? -4.238 25.578 30.953 1 98 310 ASP B N 1
ATOM 5841 C CA . ASP B 1 310 ? -3.422 26.641 31.516 1 98 310 ASP B CA 1
ATOM 5842 C C . ASP B 1 310 ? -2.166 26.891 30.688 1 98 310 ASP B C 1
ATOM 5844 O O . ASP B 1 310 ? -1.764 28.031 30.484 1 98 310 ASP B O 1
ATOM 5848 N N . TRP B 1 311 ? -1.565 25.844 30.297 1 98.38 311 TRP B N 1
ATOM 5849 C CA . TRP B 1 311 ? -0.389 25.984 29.453 1 98.38 311 TRP B CA 1
ATOM 5850 C C . TRP B 1 311 ? -0.755 26.594 28.109 1 98.38 311 TRP B C 1
ATOM 5852 O O . TRP B 1 311 ? -0.076 27.5 27.625 1 98.38 311 TRP B O 1
ATOM 5862 N N . ASP B 1 312 ? -1.868 26.125 27.516 1 98.38 312 ASP B N 1
ATOM 5863 C CA . ASP B 1 312 ? -2.312 26.641 26.219 1 98.38 312 ASP B CA 1
ATOM 5864 C C . ASP B 1 312 ? -2.568 28.141 26.281 1 98.38 312 ASP B C 1
ATOM 5866 O O . ASP B 1 312 ? -2.184 28.875 25.375 1 98.38 312 ASP B O 1
ATOM 5870 N N . GLU B 1 313 ? -3.211 28.562 27.312 1 98.62 313 GLU B N 1
ATOM 5871 C CA . GLU B 1 313 ? -3.49 29.984 27.5 1 98.62 313 GLU B CA 1
ATOM 5872 C C . GLU B 1 313 ? -2.199 30.797 27.609 1 98.62 313 GLU B C 1
ATOM 5874 O O . GLU B 1 313 ? -2.039 31.812 26.938 1 98.62 313 GLU B O 1
ATOM 5879 N N . ALA B 1 314 ? -1.303 30.297 28.453 1 98.69 314 ALA B N 1
ATOM 5880 C CA . ALA B 1 314 ? -0.049 31.016 28.688 1 98.69 314 ALA B CA 1
ATOM 5881 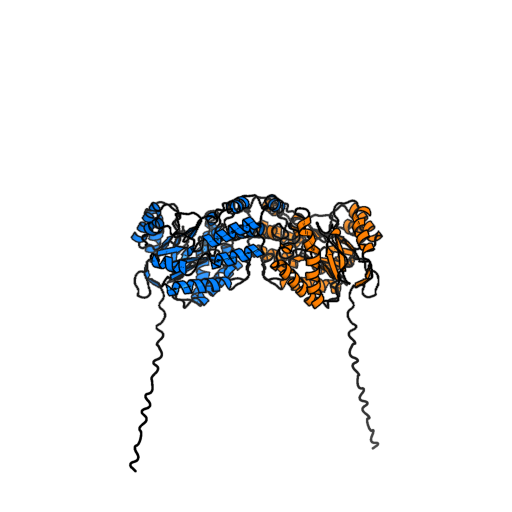C C . ALA B 1 314 ? 0.781 31.094 27.406 1 98.69 314 ALA B C 1
ATOM 5883 O O . ALA B 1 314 ? 1.353 32.125 27.094 1 98.69 314 ALA B O 1
ATOM 5884 N N . PHE B 1 315 ? 0.872 29.984 26.734 1 98.75 315 PHE B N 1
ATOM 5885 C CA . PHE B 1 315 ? 1.673 29.938 25.516 1 98.75 315 PHE B CA 1
ATOM 5886 C C . PHE B 1 315 ? 1.075 30.828 24.422 1 98.75 315 PHE B C 1
ATOM 5888 O O . PHE B 1 315 ? 1.798 31.562 23.766 1 98.75 315 PHE B O 1
ATOM 5895 N N . ARG B 1 316 ? -0.254 30.781 24.25 1 98.56 316 ARG B N 1
ATOM 5896 C CA . ARG B 1 316 ? -0.946 31.641 23.297 1 98.56 316 ARG B CA 1
ATOM 5897 C C . ARG B 1 316 ? -0.69 33.094 23.594 1 98.56 316 ARG B C 1
ATOM 5899 O O . ARG B 1 316 ? -0.388 33.875 22.688 1 98.56 316 ARG B O 1
ATOM 5906 N N . LYS B 1 317 ? -0.85 33.5 24.828 1 98.75 317 LYS B N 1
ATOM 5907 C CA . LYS B 1 317 ? -0.63 34.875 25.219 1 98.75 317 LYS B CA 1
ATOM 5908 C C . LYS B 1 317 ? 0.804 35.312 24.922 1 98.75 317 LYS B C 1
ATOM 5910 O O . LYS B 1 317 ? 1.041 36.438 24.484 1 98.75 317 LYS B O 1
ATOM 5915 N N . MET B 1 318 ? 1.699 34.375 25.25 1 98.75 318 MET B N 1
ATOM 5916 C CA . MET B 1 318 ? 3.105 34.656 24.969 1 98.75 318 MET B CA 1
ATOM 5917 C C . MET B 1 318 ? 3.338 34.844 23.469 1 98.75 318 MET B C 1
ATOM 5919 O O . MET B 1 318 ? 4.051 35.75 23.062 1 98.75 318 MET B O 1
ATOM 5923 N N . LEU B 1 319 ? 2.754 34.062 22.609 1 98.81 319 LEU B N 1
ATOM 5924 C CA . LEU B 1 319 ? 2.861 34.188 21.156 1 98.81 319 LEU B CA 1
ATOM 5925 C C . LEU B 1 319 ? 2.295 35.531 20.688 1 98.81 319 LEU B C 1
ATOM 5927 O O . LEU B 1 319 ? 2.949 36.281 19.953 1 98.81 319 LEU B O 1
ATOM 5931 N N . GLU B 1 320 ? 1.148 35.906 21.188 1 98.62 320 GLU B N 1
ATOM 5932 C CA . GLU B 1 320 ? 0.462 37.094 20.766 1 98.62 320 GLU B CA 1
ATOM 5933 C C . GLU B 1 320 ? 1.205 38.344 21.234 1 98.62 320 GLU B C 1
ATOM 5935 O O . GLU B 1 320 ? 1.243 39.375 20.531 1 98.62 320 GLU B O 1
ATOM 5940 N N . LYS B 1 321 ? 1.721 38.219 22.406 1 98.38 321 LYS B N 1
ATOM 5941 C CA . LYS B 1 321 ? 2.533 39.344 22.906 1 98.38 321 LYS B CA 1
ATOM 5942 C C . LYS B 1 321 ? 3.688 39.656 21.953 1 98.38 321 LYS B C 1
ATOM 5944 O O . LYS B 1 321 ? 4.102 40.812 21.828 1 98.38 321 LYS B O 1
ATOM 5949 N N . ASN B 1 322 ? 4.156 38.656 21.281 1 98.5 322 ASN B N 1
ATOM 5950 C CA . ASN B 1 322 ? 5.277 38.781 20.359 1 98.5 322 ASN B CA 1
ATOM 5951 C C . ASN B 1 322 ? 4.805 38.875 18.906 1 98.5 322 ASN B C 1
ATOM 5953 O O . ASN B 1 322 ? 5.602 38.75 17.984 1 98.5 322 ASN B O 1
ATOM 5957 N N . ASN B 1 323 ? 3.498 39.062 18.656 1 97.69 323 ASN B N 1
ATOM 5958 C CA . ASN B 1 323 ? 2.898 39.156 17.328 1 97.69 323 ASN B CA 1
ATOM 5959 C C . ASN B 1 323 ? 3.158 37.938 16.484 1 97.69 323 ASN B C 1
ATOM 5961 O O . ASN B 1 323 ? 3.523 38.031 15.32 1 97.69 323 ASN B O 1
ATOM 5965 N N . VAL B 1 324 ? 3.119 36.781 17.109 1 98.81 324 VAL B N 1
ATOM 5966 C CA . VAL B 1 324 ? 3.244 35.5 16.422 1 98.81 324 VAL B CA 1
ATOM 5967 C C . VAL B 1 324 ? 1.882 34.812 16.359 1 98.81 324 VAL B C 1
ATOM 5969 O O . VAL B 1 324 ? 1.281 34.531 17.406 1 98.81 324 VAL B O 1
ATOM 5972 N N . GLY B 1 325 ? 1.312 34.625 15.102 1 98.75 325 GLY B N 1
ATOM 5973 C CA . GLY B 1 325 ? 0.076 33.875 14.914 1 98.75 325 GLY B CA 1
ATOM 5974 C C . GLY B 1 325 ? 0.229 32.406 15.164 1 98.75 325 GLY B C 1
ATOM 5975 O O . GLY B 1 325 ? 1.346 31.906 15.32 1 98.75 325 GLY B O 1
ATOM 5976 N N . TRP B 1 326 ? -0.894 31.719 15.195 1 98.88 326 TRP B N 1
ATOM 5977 C CA . TRP B 1 326 ? -0.794 30.344 15.672 1 98.88 326 TRP B CA 1
ATOM 5978 C C . TRP B 1 326 ? -1.938 29.5 15.125 1 98.88 326 TRP B C 1
ATOM 5980 O O . TRP B 1 326 ? -3.025 30.016 14.852 1 98.88 326 TRP B O 1
ATOM 5990 N N . HIS B 1 327 ? -1.707 28.25 14.891 1 98.94 327 HIS B N 1
ATOM 5991 C CA . HIS B 1 327 ? -2.664 27.156 14.766 1 98.94 327 HIS B CA 1
ATOM 5992 C C . HIS B 1 327 ? -2.412 26.094 15.82 1 98.94 327 HIS B C 1
ATOM 5994 O O . HIS B 1 327 ? -1.39 25.391 15.781 1 98.94 327 HIS B O 1
ATOM 6000 N N . PHE B 1 328 ? -3.289 25.891 16.734 1 98.69 328 PHE B N 1
ATOM 6001 C CA . PHE B 1 328 ? -3.18 24.859 17.766 1 98.69 328 PHE B CA 1
ATOM 6002 C C . PHE B 1 328 ? -3.674 23.516 17.234 1 98.69 328 PHE B C 1
ATOM 6004 O O . PHE B 1 328 ? -4.684 23.453 16.516 1 98.69 328 PHE B O 1
ATOM 6011 N N . TRP B 1 329 ? -2.926 22.484 17.5 1 98.31 329 TRP B N 1
ATOM 6012 C CA . TRP B 1 329 ? -3.232 21.109 17.156 1 98.31 329 TRP B CA 1
ATOM 6013 C C . TRP B 1 329 ? -3.93 20.391 18.297 1 98.31 329 TRP B C 1
ATOM 6015 O O . TRP B 1 329 ? -3.439 20.391 19.438 1 98.31 329 TRP B O 1
ATOM 6025 N N . PRO B 1 330 ? -5.195 19.719 18 1 98.25 330 PRO B N 1
ATOM 6026 C CA . PRO B 1 330 ? -5.949 19.656 16.75 1 98.25 330 PRO B CA 1
ATOM 6027 C C . PRO B 1 330 ? -7.387 20.156 16.906 1 98.25 330 PRO B C 1
ATOM 6029 O O . PRO B 1 330 ? -7.809 20.5 18.016 1 98.25 330 PRO B O 1
ATOM 6032 N N . TYR B 1 331 ? -8.109 20.188 15.859 1 98.81 331 TYR B N 1
ATOM 6033 C CA . TYR B 1 331 ? -9.5 20.641 15.867 1 98.81 331 TYR B CA 1
ATOM 6034 C C . TYR B 1 331 ? -10.391 19.641 16.594 1 98.81 331 TYR B C 1
ATOM 6036 O O . TYR B 1 331 ? -11.148 20.016 17.5 1 98.81 331 TYR B O 1
ATOM 6044 N N . LYS B 1 332 ? -10.312 18.391 16.281 1 98.75 332 LYS B N 1
ATOM 6045 C CA . LYS B 1 332 ? -11.234 17.344 16.734 1 98.75 332 LYS B CA 1
ATOM 6046 C C . LYS B 1 332 ? -10.477 16.078 17.141 1 98.75 332 LYS B C 1
ATOM 6048 O O . LYS B 1 332 ? -9.586 15.625 16.406 1 98.75 332 LYS B O 1
ATOM 6053 N N . LYS B 1 333 ? -10.82 15.508 18.328 1 98.31 333 LYS B N 1
ATOM 6054 C CA . LYS B 1 333 ? -10.141 14.32 18.828 1 98.31 333 LYS B CA 1
ATOM 6055 C C . LYS B 1 333 ? -11.07 13.492 19.703 1 98.31 333 LYS B C 1
ATOM 6057 O O . LYS B 1 333 ? -11.836 14.039 20.5 1 98.31 333 LYS B O 1
ATOM 6062 N N . MET B 1 334 ? -10.938 12.156 19.578 1 98.69 334 MET B N 1
ATOM 6063 C CA . MET B 1 334 ? -11.742 11.211 20.359 1 98.69 334 MET B CA 1
ATOM 6064 C C . MET B 1 334 ? -11.367 11.258 21.828 1 98.69 334 MET B C 1
ATOM 6066 O O . MET B 1 334 ? -10.195 11.117 22.188 1 98.69 334 MET B O 1
ATOM 6070 N N . ASP B 1 335 ? -12.305 11.469 22.734 1 98.12 335 ASP B N 1
ATOM 6071 C CA . ASP B 1 335 ? -12.133 11.398 24.172 1 98.12 335 ASP B CA 1
ATOM 6072 C C . ASP B 1 335 ? -10.961 12.258 24.641 1 98.12 335 ASP B C 1
ATOM 6074 O O . ASP B 1 335 ? -10.055 11.773 25.328 1 98.12 335 ASP B O 1
ATOM 6078 N N . SER B 1 336 ? -11.039 13.539 24.328 1 97.5 336 SER B N 1
ATOM 6079 C CA . SER B 1 336 ? -9.93 14.438 24.656 1 97.5 336 SER B CA 1
ATOM 6080 C C . SER B 1 336 ? -10.438 15.789 25.141 1 97.5 336 SER B C 1
ATOM 6082 O O . SER B 1 336 ? -11.484 16.266 24.688 1 97.5 336 SER B O 1
ATOM 6084 N N . GLU B 1 337 ? -9.719 16.391 25.984 1 96.94 337 GLU B N 1
ATOM 6085 C CA . GLU B 1 337 ? -10.008 17.75 26.422 1 96.94 337 GLU B CA 1
ATOM 6086 C C . GLU B 1 337 ? -9.109 18.766 25.734 1 96.94 337 GLU B C 1
ATOM 6088 O O . GLU B 1 337 ? -9.344 19.969 25.812 1 96.94 337 GLU B O 1
ATOM 6093 N N . SER B 1 338 ? -8.109 18.281 25.031 1 96.88 338 SER B N 1
ATOM 6094 C CA . SER B 1 338 ? -7.121 19.141 24.391 1 96.88 338 SER B CA 1
ATOM 6095 C C . SER B 1 338 ? -7.375 19.266 22.891 1 96.88 338 SER B C 1
ATOM 6097 O O . SER B 1 338 ? -6.477 19.031 22.078 1 96.88 338 SER B O 1
ATOM 6099 N N . SER B 1 339 ? -8.555 19.578 22.531 1 98.38 339 SER B N 1
ATOM 6100 C CA . SER B 1 339 ? -9.031 19.859 21.172 1 98.38 339 SER B CA 1
ATOM 6101 C C . SER B 1 339 ? -10.258 20.766 21.203 1 98.38 339 SER B C 1
ATOM 6103 O O . SER B 1 339 ? -10.883 20.938 22.234 1 98.38 339 SER B O 1
ATOM 6105 N N . PHE B 1 340 ? -10.625 21.391 20.109 1 98.62 340 PHE B N 1
ATOM 6106 C CA . PHE B 1 340 ? -11.797 22.25 20.047 1 98.62 340 PHE B CA 1
ATOM 6107 C C . PHE B 1 340 ? -13.078 21.422 20.172 1 98.62 340 PHE B C 1
ATOM 6109 O O . PHE B 1 340 ? -14.008 21.828 20.875 1 98.62 340 PHE B O 1
ATOM 6116 N N . ILE B 1 341 ? -13.086 20.312 19.484 1 98.75 341 ILE B N 1
ATOM 6117 C CA . ILE B 1 341 ? -14.219 19.391 19.469 1 98.75 341 ILE B CA 1
ATOM 6118 C C . ILE B 1 341 ? -13.758 18 19.938 1 98.75 341 ILE B C 1
ATOM 6120 O O . ILE B 1 341 ? -12.664 17.562 19.578 1 98.75 341 ILE B O 1
ATOM 6124 N N . THR B 1 342 ? -14.539 17.375 20.75 1 98.75 342 THR B N 1
ATOM 6125 C CA . THR B 1 342 ? -14.289 16 21.156 1 98.75 342 THR B CA 1
ATOM 6126 C C . THR B 1 342 ? -15.523 15.133 20.906 1 98.75 342 THR B C 1
ATOM 6128 O O . THR B 1 342 ? -16.609 15.648 20.656 1 98.75 342 THR B O 1
ATOM 6131 N N . PHE B 1 343 ? -15.375 13.883 20.797 1 98.81 343 PHE B N 1
ATOM 6132 C CA . PHE B 1 343 ? -16.469 12.93 20.641 1 98.81 343 PHE B CA 1
ATOM 6133 C C . PHE B 1 343 ? -16.156 11.641 21.391 1 98.81 343 PHE B C 1
ATOM 6135 O O . PHE B 1 343 ? -15 11.344 21.688 1 98.81 343 PHE B O 1
ATOM 6142 N N . ASN B 1 344 ? -17.156 10.898 21.703 1 98.62 344 ASN B N 1
ATOM 6143 C CA . ASN B 1 344 ? -17.047 9.734 22.578 1 98.62 344 ASN B CA 1
ATOM 6144 C C . ASN B 1 344 ? -16.516 8.523 21.812 1 98.62 344 ASN B C 1
ATOM 6146 O O . ASN B 1 344 ? -16.875 8.297 20.656 1 98.62 344 ASN B O 1
ATOM 6150 N N . LYS B 1 345 ? -15.68 7.82 22.453 1 98.62 345 LYS B N 1
ATOM 6151 C CA . LYS B 1 345 ? -15.289 6.508 21.953 1 98.62 345 LYS B CA 1
ATOM 6152 C C . LYS B 1 345 ? -16.484 5.57 21.891 1 98.62 345 LYS B C 1
ATOM 6154 O O . LYS B 1 345 ? -17.266 5.461 22.844 1 98.62 345 LYS B O 1
ATOM 6159 N N . PRO B 1 346 ? -16.688 4.895 20.812 1 98.19 346 PRO B N 1
ATOM 6160 C CA . PRO B 1 346 ? -17.844 4.004 20.703 1 98.19 346 PRO B CA 1
ATOM 6161 C C . PRO B 1 346 ? -17.688 2.738 21.547 1 98.19 346 PRO B C 1
ATOM 6163 O O . PRO B 1 346 ? -16.578 2.328 21.859 1 98.19 346 PRO B O 1
ATOM 6166 N N . ASP B 1 347 ? -18.891 2.16 21.766 1 97.5 347 ASP B N 1
ATOM 6167 C CA . ASP B 1 347 ? -18.891 0.829 22.375 1 97.5 347 ASP B CA 1
ATOM 6168 C C . ASP B 1 347 ? -18.219 -0.188 21.453 1 97.5 347 ASP B C 1
ATOM 6170 O O . ASP B 1 347 ? -18.391 -0.151 20.234 1 97.5 347 ASP B O 1
ATOM 6174 N N . GLY B 1 348 ? -17.453 -1.04 22.047 1 97.56 348 GLY B N 1
ATOM 6175 C CA . GLY B 1 348 ? -16.828 -2.113 21.297 1 97.56 348 GLY B CA 1
ATOM 6176 C C . GLY B 1 348 ? -15.531 -1.703 20.625 1 97.56 348 GLY B C 1
ATOM 6177 O O . GLY B 1 348 ? -14.812 -2.543 20.078 1 97.56 348 GLY B O 1
ATOM 6178 N N . TYR B 1 349 ? -15.188 -0.441 20.734 1 98.44 349 TYR B N 1
ATOM 6179 C CA . TYR B 1 349 ? -14.016 0.095 20.062 1 98.44 349 TYR B CA 1
ATOM 6180 C C . TYR B 1 349 ? -12.734 -0.457 20.672 1 98.44 349 TYR B C 1
ATOM 6182 O O . TYR B 1 349 ? -11.688 -0.493 20.016 1 98.44 349 TYR B O 1
ATOM 6190 N N . ASP B 1 350 ? -12.773 -0.955 21.906 1 98.12 350 ASP B N 1
ATOM 6191 C CA . ASP B 1 350 ? -11.602 -1.517 22.562 1 98.12 350 ASP B CA 1
ATOM 6192 C C . ASP B 1 350 ? -11.07 -2.732 21.812 1 98.12 350 ASP B C 1
ATOM 6194 O O . ASP B 1 350 ? -9.867 -2.992 21.812 1 98.12 350 ASP B O 1
ATOM 6198 N N . ALA B 1 351 ? -11.984 -3.432 21.156 1 98.12 351 ALA B N 1
ATOM 6199 C CA . ALA B 1 351 ? -11.555 -4.586 20.375 1 98.12 351 ALA B CA 1
ATOM 6200 C C . ALA B 1 351 ? -10.664 -4.16 19.219 1 98.12 351 ALA B C 1
ATOM 6202 O O . ALA B 1 351 ? -9.734 -4.879 18.844 1 98.12 351 ALA B O 1
ATOM 6203 N N . VAL B 1 352 ? -10.938 -3.037 18.609 1 98.31 352 VAL B N 1
ATOM 6204 C CA . VAL B 1 352 ? -10.109 -2.482 17.531 1 98.31 352 VAL B CA 1
ATOM 6205 C C . VAL B 1 352 ? -8.742 -2.102 18.078 1 98.31 352 VAL B C 1
ATOM 6207 O O . VAL B 1 352 ? -7.711 -2.457 17.5 1 98.31 352 VAL B O 1
ATOM 6210 N N . ILE B 1 353 ? -8.734 -1.397 19.234 1 98.38 353 ILE B N 1
ATOM 6211 C CA . ILE B 1 353 ? -7.492 -0.977 19.875 1 98.38 353 ILE B CA 1
ATOM 6212 C C . ILE B 1 353 ? -6.637 -2.201 20.203 1 98.38 353 ILE B C 1
ATOM 6214 O O . ILE B 1 353 ? -5.445 -2.234 19.891 1 98.38 353 ILE B O 1
ATOM 6218 N N . GLU B 1 354 ? -7.25 -3.195 20.781 1 97.62 354 GLU B N 1
ATOM 6219 C CA . GLU B 1 354 ? -6.543 -4.406 21.188 1 97.62 354 GLU B CA 1
ATOM 6220 C C . GLU B 1 354 ? -5.902 -5.098 19.984 1 97.62 354 GLU B C 1
ATOM 6222 O O . GLU B 1 354 ? -4.762 -5.562 20.062 1 97.62 354 GLU B O 1
ATOM 6227 N N . TYR B 1 355 ? -6.633 -5.195 18.906 1 97.81 355 TYR B N 1
ATOM 6228 C CA . TYR B 1 355 ? -6.086 -5.816 17.719 1 97.81 355 TYR B CA 1
ATOM 6229 C C . TYR B 1 355 ? -4.816 -5.105 17.266 1 97.81 355 TYR B C 1
ATOM 6231 O O . TYR B 1 355 ? -3.844 -5.75 16.859 1 97.81 355 TYR B O 1
ATOM 6239 N N . THR B 1 356 ? -4.793 -3.766 17.25 1 97 356 THR B N 1
ATOM 6240 C CA . THR B 1 356 ? -3.67 -2.973 16.766 1 97 356 THR B CA 1
ATOM 6241 C C . THR B 1 356 ? -2.451 -3.146 17.656 1 97 356 THR B C 1
ATOM 6243 O O . THR B 1 356 ? -1.336 -2.779 17.281 1 97 356 THR B O 1
ATOM 6246 N N . GLU B 1 357 ? -2.633 -3.705 18.828 1 96.75 357 GLU B N 1
ATOM 6247 C CA . GLU B 1 357 ? -1.533 -3.883 19.766 1 96.75 357 GLU B CA 1
ATOM 6248 C C . GLU B 1 357 ? -0.955 -5.293 19.688 1 96.75 357 GLU B C 1
ATOM 6250 O O . GLU B 1 357 ? 0.072 -5.586 20.297 1 96.75 357 GLU B O 1
ATOM 6255 N N . LYS B 1 358 ? -1.59 -6.133 18.906 1 96.25 358 LYS B N 1
ATOM 6256 C CA . LYS B 1 358 ? -1.112 -7.5 18.734 1 96.25 358 LYS B CA 1
ATOM 6257 C C . LYS B 1 358 ? -0.007 -7.566 17.688 1 96.25 358 LYS B C 1
ATOM 6259 O O . LYS B 1 358 ? 0.13 -6.66 16.859 1 96.25 358 LYS B O 1
ATOM 6264 N N . LYS B 1 359 ? 0.782 -8.625 17.781 1 93.88 359 LYS B N 1
ATOM 6265 C CA . LYS B 1 359 ? 1.804 -8.859 16.766 1 93.88 359 LYS B CA 1
ATOM 6266 C C . LYS B 1 359 ? 1.179 -9.32 15.445 1 93.88 359 LYS B C 1
ATOM 6268 O O . LYS B 1 359 ? 0.408 -10.281 15.422 1 93.88 359 LYS B O 1
ATOM 6273 N N . ARG B 1 360 ? 1.516 -8.688 14.32 1 94.56 360 ARG B N 1
ATOM 6274 C CA . ARG B 1 360 ? 0.885 -8.953 13.031 1 94.56 360 ARG B CA 1
ATOM 6275 C C . ARG B 1 360 ? 1.905 -8.891 11.898 1 94.56 360 ARG B C 1
ATOM 6277 O O . ARG B 1 360 ? 1.588 -8.445 10.797 1 94.56 360 ARG B O 1
ATOM 6284 N N . GLU B 1 361 ? 3.127 -9.289 12.094 1 92.38 361 GLU B N 1
ATOM 6285 C CA . GLU B 1 361 ? 4.215 -9.117 11.133 1 92.38 361 GLU B CA 1
ATOM 6286 C C . GLU B 1 361 ? 4.199 -10.219 10.078 1 92.38 361 GLU B C 1
ATOM 6288 O O . GLU B 1 361 ? 4.824 -10.086 9.023 1 92.38 361 GLU B O 1
ATOM 6293 N N . SER B 1 362 ? 3.568 -11.328 10.375 1 94.44 362 SER B N 1
ATOM 6294 C CA . SER B 1 362 ? 3.443 -12.445 9.453 1 94.44 362 SER B CA 1
ATOM 6295 C C . SER B 1 362 ? 1.983 -12.844 9.258 1 94.44 362 SER B C 1
ATOM 6297 O O . SER B 1 362 ? 1.128 -12.5 10.07 1 94.44 362 SER B O 1
ATOM 6299 N N . PHE B 1 363 ? 1.73 -13.555 8.203 1 96 363 PHE B N 1
ATOM 6300 C CA . PHE B 1 363 ? 0.369 -14.008 7.949 1 96 363 PHE B CA 1
ATOM 6301 C C . PHE B 1 363 ? -0.101 -14.945 9.055 1 96 363 PHE B C 1
ATOM 6303 O O . PHE B 1 363 ? -1.277 -14.945 9.422 1 96 363 PHE B O 1
ATOM 6310 N N . GLU B 1 364 ? 0.795 -15.75 9.523 1 95.44 364 GLU B N 1
ATOM 6311 C CA . GLU B 1 364 ? 0.457 -16.625 10.648 1 95.44 364 GLU B CA 1
ATOM 6312 C C . GLU B 1 364 ? 0.009 -15.805 11.859 1 95.44 364 GLU B C 1
ATOM 6314 O O . GLU B 1 364 ? -1.001 -16.125 12.492 1 95.44 364 GLU B O 1
ATOM 6319 N N . GLN B 1 365 ? 0.781 -14.75 12.18 1 95.69 365 GLN B N 1
ATOM 6320 C CA . GLN B 1 365 ? 0.437 -13.891 13.305 1 95.69 365 GLN B CA 1
ATOM 6321 C C . GLN B 1 365 ? -0.904 -13.195 13.078 1 95.69 365 GLN B C 1
ATOM 6323 O O . GLN B 1 365 ? -1.729 -13.117 13.992 1 95.69 365 GLN B O 1
ATOM 6328 N N . ILE B 1 366 ? -1.152 -12.711 11.875 1 96.62 366 ILE B N 1
ATOM 6329 C CA . ILE B 1 366 ? -2.4 -12.039 11.531 1 96.62 366 ILE B CA 1
ATOM 6330 C C . ILE B 1 366 ? -3.576 -12.984 11.758 1 96.62 366 ILE B C 1
ATOM 6332 O O . ILE B 1 366 ? -4.57 -12.609 12.383 1 96.62 366 ILE B O 1
ATOM 6336 N N . ARG B 1 367 ? -3.467 -14.25 11.305 1 94.19 367 ARG B N 1
ATOM 6337 C CA . ARG B 1 367 ? -4.539 -15.227 11.461 1 94.19 367 ARG B CA 1
ATOM 6338 C C . ARG B 1 367 ? -4.781 -15.539 12.938 1 94.19 367 ARG B C 1
ATOM 6340 O O . ARG B 1 367 ? -5.93 -15.695 13.359 1 94.19 367 ARG B O 1
ATOM 6347 N N . LYS B 1 368 ? -3.709 -15.594 13.703 1 95.12 368 LYS B N 1
ATOM 6348 C CA . LYS B 1 368 ? -3.791 -15.977 15.109 1 95.12 368 LYS B CA 1
ATOM 6349 C C . LYS B 1 368 ? -4.574 -14.938 15.914 1 95.12 368 LYS B C 1
ATOM 6351 O O . LYS B 1 368 ? -5.285 -15.289 16.859 1 95.12 368 LYS B O 1
ATOM 6356 N N . VAL B 1 369 ? -4.461 -13.688 15.5 1 96.12 369 VAL B N 1
ATOM 6357 C CA . VAL B 1 369 ? -5.059 -12.641 16.328 1 96.12 369 VAL B CA 1
ATOM 6358 C C . VAL B 1 369 ? -6.316 -12.102 15.648 1 96.12 369 VAL B C 1
ATOM 6360 O O . VAL B 1 369 ? -6.848 -11.062 16.047 1 96.12 369 VAL B O 1
ATOM 6363 N N . ALA B 1 370 ? -6.762 -12.766 14.586 1 93.56 370 ALA B N 1
ATOM 6364 C CA . ALA B 1 370 ? -7.953 -12.336 13.859 1 93.56 370 ALA B CA 1
ATOM 6365 C C . ALA B 1 370 ? -9.148 -12.188 14.805 1 93.56 370 ALA B C 1
ATOM 6367 O O . ALA B 1 370 ? -9.297 -12.969 15.742 1 93.56 370 ALA B O 1
ATOM 6368 N N . PRO B 1 371 ? -9.984 -11.172 14.508 1 92.62 371 PRO B N 1
ATOM 6369 C CA . PRO B 1 371 ? -11.148 -11.031 15.383 1 92.62 371 PRO B CA 1
ATOM 6370 C C . PRO B 1 371 ? -12.172 -12.141 15.188 1 92.62 371 PRO B C 1
ATOM 6372 O O . PRO B 1 371 ? -12.383 -12.609 14.062 1 92.62 371 PRO B O 1
ATOM 6375 N N . ALA B 1 372 ? -12.844 -12.492 16.25 1 88.75 372 ALA B N 1
ATOM 6376 C CA . ALA B 1 372 ? -13.883 -13.523 16.203 1 88.75 372 ALA B CA 1
ATOM 6377 C C . ALA B 1 372 ? -15.156 -12.992 15.555 1 88.75 372 ALA B C 1
ATOM 6379 O O . ALA B 1 372 ? -15.914 -13.75 14.953 1 88.75 372 ALA B O 1
ATOM 6380 N N . ASP B 1 373 ? -15.328 -11.711 15.68 1 94.88 373 ASP B N 1
ATOM 6381 C CA . ASP B 1 373 ? -16.562 -11.086 15.195 1 94.88 373 ASP B CA 1
ATOM 6382 C C . ASP B 1 373 ? -16.25 -9.836 14.375 1 94.88 373 ASP B C 1
ATOM 6384 O O . ASP B 1 373 ? -16.281 -8.719 14.906 1 94.88 373 ASP B O 1
ATOM 6388 N N . ARG B 1 374 ? -16.094 -9.977 13.094 1 95.94 374 ARG B N 1
ATOM 6389 C CA . ARG B 1 374 ? -15.758 -8.867 12.211 1 95.94 374 ARG B CA 1
ATOM 6390 C C . ARG B 1 374 ? -16.922 -7.887 12.086 1 95.94 374 ARG B C 1
ATOM 6392 O O . ARG B 1 374 ? -16.703 -6.688 11.914 1 95.94 374 ARG B O 1
ATOM 6399 N N . ALA B 1 375 ? -18.125 -8.391 12.18 1 96.94 375 ALA B N 1
ATOM 6400 C CA . ALA B 1 375 ? -19.297 -7.52 12.117 1 96.94 375 ALA B CA 1
ATOM 6401 C C . ALA B 1 375 ? -19.312 -6.535 13.281 1 96.94 375 ALA B C 1
ATOM 6403 O O . ALA B 1 375 ? -19.672 -5.367 13.109 1 96.94 375 ALA B O 1
ATOM 6404 N N . ALA B 1 376 ? -19 -7.008 14.453 1 98.06 376 ALA B N 1
ATOM 6405 C CA . ALA B 1 376 ? -18.938 -6.141 15.625 1 98.06 376 ALA B CA 1
ATOM 6406 C C . ALA B 1 376 ? -17.859 -5.074 15.461 1 98.06 376 ALA B C 1
ATOM 6408 O O . ALA B 1 376 ? -18.047 -3.922 15.859 1 98.06 376 ALA B O 1
ATOM 6409 N N . ILE B 1 377 ? -16.734 -5.473 14.914 1 98.5 377 ILE B N 1
ATOM 6410 C CA . ILE B 1 377 ? -15.641 -4.539 14.648 1 98.5 377 ILE B CA 1
ATOM 6411 C C . ILE B 1 377 ? -16.125 -3.447 13.695 1 98.5 377 ILE B C 1
ATOM 6413 O O . ILE B 1 377 ? -15.891 -2.26 13.93 1 98.5 377 ILE B O 1
ATOM 6417 N N . LYS B 1 378 ? -16.75 -3.889 12.641 1 98.56 378 LYS B N 1
ATOM 6418 C CA . LYS B 1 378 ? -17.281 -2.953 11.648 1 98.56 378 LYS B CA 1
ATOM 6419 C C . LYS B 1 378 ? -18.234 -1.959 12.297 1 98.56 378 LYS B C 1
ATOM 6421 O O . LYS B 1 378 ? -18.156 -0.754 12.055 1 98.56 378 LYS B O 1
ATOM 6426 N N . ARG B 1 379 ? -19.109 -2.426 13.133 1 98.69 379 ARG B N 1
ATOM 6427 C CA . ARG B 1 379 ? -20.078 -1.562 13.82 1 98.69 379 ARG B CA 1
ATOM 6428 C C . ARG B 1 379 ? -19.359 -0.521 14.672 1 98.69 379 ARG B C 1
ATOM 6430 O O . ARG B 1 379 ? -19.734 0.653 14.672 1 98.69 379 ARG B O 1
ATOM 6437 N N . ALA B 1 380 ? -18.359 -0.939 15.383 1 98.75 380 ALA B N 1
ATOM 6438 C CA . ALA B 1 380 ? -17.609 -0.026 16.25 1 98.75 380 ALA B CA 1
ATOM 6439 C C . ALA B 1 380 ? -16.922 1.057 15.43 1 98.75 380 ALA B C 1
ATOM 6441 O O . ALA B 1 380 ? -16.938 2.232 15.797 1 98.75 380 ALA B O 1
ATOM 6442 N N . LEU B 1 381 ? -16.312 0.672 14.328 1 98.88 381 LEU B N 1
ATOM 6443 C CA . LEU B 1 381 ? -15.594 1.613 13.469 1 98.88 381 LEU B CA 1
ATOM 6444 C C . LEU B 1 381 ? -16.562 2.641 12.875 1 98.88 381 LEU B C 1
ATOM 6446 O O . LEU B 1 381 ? -16.266 3.84 12.883 1 98.88 381 LEU B O 1
ATOM 6450 N N . TYR B 1 382 ? -17.703 2.178 12.383 1 98.88 382 TYR B N 1
ATOM 6451 C CA . TYR B 1 382 ? -18.672 3.096 11.773 1 98.88 382 TYR B CA 1
ATOM 6452 C C . TYR B 1 382 ? -19.328 3.975 12.828 1 98.88 382 TYR B C 1
ATOM 6454 O O . TYR B 1 382 ? -19.641 5.137 12.57 1 98.88 382 TYR B O 1
ATOM 6462 N N . GLN B 1 383 ? -19.484 3.4 14.023 1 98.88 383 GLN B N 1
ATOM 6463 C CA . GLN B 1 383 ? -20 4.227 15.109 1 98.88 383 GLN B CA 1
ATOM 6464 C C . GLN B 1 383 ? -19.016 5.336 15.469 1 98.88 383 GLN B C 1
ATOM 6466 O O . GLN B 1 383 ? -19.422 6.434 15.852 1 98.88 383 GLN B O 1
ATOM 6471 N N . MET B 1 384 ? -17.734 5.078 15.375 1 98.88 384 MET B N 1
ATOM 6472 C CA . MET B 1 384 ? -16.734 6.121 15.586 1 98.88 384 MET B CA 1
ATOM 6473 C C . MET B 1 384 ? -16.938 7.273 14.609 1 98.88 384 MET B C 1
ATOM 6475 O O . MET B 1 384 ? -16.828 8.438 14.984 1 98.88 384 MET B O 1
ATOM 6479 N N . ILE B 1 385 ? -17.234 6.984 13.305 1 98.88 385 ILE B N 1
ATOM 6480 C CA . ILE B 1 385 ? -17.516 8.016 12.312 1 98.88 385 ILE B CA 1
ATOM 6481 C C . ILE B 1 385 ? -18.766 8.805 12.734 1 98.88 385 ILE B C 1
ATOM 6483 O O . ILE B 1 385 ? -18.75 10.039 12.727 1 98.88 385 ILE B O 1
ATOM 6487 N N . GLU B 1 386 ? -19.75 8.047 13.125 1 98.81 386 GLU B N 1
ATOM 6488 C CA . GLU B 1 386 ? -20.984 8.695 13.547 1 98.81 386 GLU B CA 1
ATOM 6489 C C . GLU B 1 386 ? -20.75 9.648 14.711 1 98.81 386 GLU B C 1
ATOM 6491 O O . GLU B 1 386 ? -21.234 10.773 14.719 1 98.81 386 GLU B O 1
ATOM 6496 N N . ASN B 1 387 ? -19.969 9.148 15.664 1 98.88 387 ASN B N 1
ATOM 6497 C CA . ASN B 1 387 ? -19.688 9.961 16.844 1 98.88 387 ASN B CA 1
ATOM 6498 C C . ASN B 1 387 ? -18.875 11.203 16.484 1 98.88 387 ASN B C 1
ATOM 6500 O O . ASN B 1 387 ? -18.984 12.234 17.141 1 98.88 387 ASN B O 1
ATOM 6504 N N . SER B 1 388 ? -18.094 11.133 15.453 1 98.75 388 SER B N 1
ATOM 6505 C CA . SER B 1 388 ? -17.172 12.211 15.109 1 98.75 388 SER B CA 1
ATOM 6506 C C . SER B 1 388 ? -17.875 13.312 14.32 1 98.75 388 SER B C 1
ATOM 6508 O O . SER B 1 388 ? -17.328 14.391 14.117 1 98.75 388 SER B O 1
ATOM 6510 N N . LYS B 1 389 ? -19.109 13.047 13.805 1 98.75 389 LYS B N 1
ATOM 6511 C CA . LYS B 1 389 ? -19.875 14.102 13.148 1 98.75 389 LYS B CA 1
ATOM 6512 C C . LYS B 1 389 ? -20.109 15.281 14.086 1 98.75 389 LYS B C 1
ATOM 6514 O O . LYS B 1 389 ? -20.344 15.094 15.281 1 98.75 389 LYS B O 1
ATOM 6519 N N . PHE B 1 390 ? -20.062 16.453 13.508 1 98.56 390 PHE B N 1
ATOM 6520 C CA . PHE B 1 390 ? -20.188 17.656 14.32 1 98.56 390 PHE B CA 1
ATOM 6521 C C . PHE B 1 390 ? -21.438 17.594 15.18 1 98.56 390 PHE B C 1
ATOM 6523 O O . PHE B 1 390 ? -21.406 17.953 16.359 1 98.56 390 PHE B O 1
ATOM 6530 N N . ALA B 1 391 ? -22.594 17.094 14.602 1 98.44 391 ALA B N 1
ATOM 6531 C CA . ALA B 1 391 ? -23.891 17.062 15.281 1 98.44 391 ALA B CA 1
ATOM 6532 C C . ALA B 1 391 ? -23.859 16.141 16.5 1 98.44 391 ALA B C 1
ATOM 6534 O O . ALA B 1 391 ? -24.656 16.281 17.422 1 98.44 391 ALA B O 1
ATOM 6535 N N . ASN B 1 392 ? -22.922 15.148 16.469 1 98.69 392 ASN B N 1
ATOM 6536 C CA . ASN B 1 392 ? -22.875 14.148 17.516 1 98.69 392 ASN B CA 1
ATOM 6537 C C . ASN B 1 392 ? -21.703 14.391 18.469 1 98.69 392 ASN B C 1
ATOM 6539 O O . ASN B 1 392 ? -21.562 13.703 19.484 1 98.69 392 ASN B O 1
ATOM 6543 N N . ALA B 1 393 ? -20.812 15.367 18.188 1 98.31 393 ALA B N 1
ATOM 6544 C CA . ALA B 1 393 ? -19.625 15.703 18.984 1 98.31 393 ALA B CA 1
ATOM 6545 C C . ALA B 1 393 ? -19.922 16.859 19.938 1 98.31 393 ALA B C 1
ATOM 6547 O O . ALA B 1 393 ? -21.062 17.328 20.016 1 98.31 393 ALA B O 1
ATOM 6548 N N . HIS B 1 394 ? -18.875 17.203 20.734 1 97.19 394 HIS B N 1
ATOM 6549 C CA . HIS B 1 394 ? -19.062 18.219 21.766 1 97.19 394 HIS B CA 1
ATOM 6550 C C . HIS B 1 394 ? -17.891 19.203 21.781 1 97.19 394 HIS B C 1
ATOM 6552 O O . HIS B 1 394 ? -16.734 18.797 21.703 1 97.19 394 HIS B O 1
ATOM 6558 N N . PRO B 1 395 ? -18.219 20.469 21.906 1 97.94 395 PRO B N 1
ATOM 6559 C CA . PRO B 1 395 ? -17.125 21.438 22.031 1 97.94 395 PRO B CA 1
ATOM 6560 C C . PRO B 1 395 ? -16.422 21.375 23.391 1 97.94 395 PRO B C 1
ATOM 6562 O O . PRO B 1 395 ? -17.078 21.156 24.422 1 97.94 395 PRO B O 1
ATOM 6565 N N . ASN B 1 396 ? -15.164 21.438 23.406 1 98.12 396 ASN B N 1
ATOM 6566 C CA . ASN B 1 396 ? -14.406 21.703 24.625 1 98.12 396 ASN B CA 1
ATOM 6567 C C . ASN B 1 396 ? -14.289 23.203 24.891 1 98.12 396 ASN B C 1
ATOM 6569 O O . ASN B 1 396 ? -13.305 23.828 24.5 1 98.12 396 ASN B O 1
ATOM 6573 N N . LYS B 1 397 ? -15.219 23.75 25.594 1 97.81 397 LYS B N 1
ATOM 6574 C CA . LYS B 1 397 ? -15.336 25.188 25.781 1 97.81 397 LYS B CA 1
ATOM 6575 C C . LYS B 1 397 ? -14.133 25.75 26.562 1 97.81 397 LYS B C 1
ATOM 6577 O O . LYS B 1 397 ? -13.641 26.828 26.25 1 97.81 397 LYS B O 1
ATOM 6582 N N . ALA B 1 398 ? -13.703 25.031 27.516 1 97.88 398 ALA B N 1
ATOM 6583 C CA . ALA B 1 398 ? -12.547 25.469 28.297 1 97.88 398 ALA B CA 1
ATOM 6584 C C . ALA B 1 398 ? -11.305 25.594 27.422 1 97.88 398 ALA B C 1
ATOM 6586 O O . ALA B 1 398 ? -10.477 26.484 27.641 1 97.88 398 ALA B O 1
ATOM 6587 N N . TYR B 1 399 ? -11.18 24.703 26.5 1 98.25 399 TYR B N 1
ATOM 6588 C CA . TYR B 1 399 ? -10.062 24.734 25.562 1 98.25 399 TYR B CA 1
ATOM 6589 C C . TYR B 1 399 ? -10.125 25.969 24.688 1 98.25 399 TYR B C 1
ATOM 6591 O O . TYR B 1 399 ? -9.133 26.688 24.547 1 98.25 399 TYR B O 1
ATOM 6599 N N . SER B 1 400 ? -11.32 26.266 24.078 1 98.12 400 SER B N 1
ATOM 6600 C CA . SER B 1 400 ? -11.492 27.453 23.25 1 98.12 400 SER B CA 1
ATOM 6601 C C . SER B 1 400 ? -11.281 28.719 24.062 1 98.12 400 SER B C 1
ATOM 6603 O O . SER B 1 400 ? -10.688 29.688 23.578 1 98.12 400 SER B O 1
ATOM 6605 N N . ASP B 1 401 ? -11.734 28.719 25.281 1 98.19 401 ASP B N 1
ATOM 6606 C CA . ASP B 1 401 ? -11.547 29.859 26.172 1 98.19 401 ASP B CA 1
ATOM 6607 C C . ASP B 1 401 ? -10.07 30.125 26.422 1 98.19 401 ASP B C 1
ATOM 6609 O O . ASP B 1 401 ? -9.625 31.281 26.422 1 98.19 401 ASP B O 1
ATOM 6613 N N . ALA B 1 402 ? -9.375 29.047 26.656 1 98.38 402 ALA B N 1
ATOM 6614 C CA . ALA B 1 402 ? -7.938 29.156 26.891 1 98.38 402 ALA B CA 1
ATOM 6615 C C . ALA B 1 402 ? -7.227 29.781 25.703 1 98.38 402 ALA B C 1
ATOM 6617 O O . ALA B 1 402 ? -6.207 30.453 25.875 1 98.38 402 ALA B O 1
ATOM 6618 N N . LEU B 1 403 ? -7.793 29.656 24.562 1 98.5 403 LEU B N 1
ATOM 6619 C CA . LEU B 1 403 ? -7.168 30.172 23.359 1 98.5 403 LEU B CA 1
ATOM 6620 C C . LEU B 1 403 ? -7.727 31.547 23 1 98.5 403 LEU B C 1
ATOM 6622 O O . LEU B 1 403 ? -7.434 32.094 21.938 1 98.5 403 LEU B O 1
ATOM 6626 N N . GLY B 1 404 ? -8.492 32.125 23.938 1 98.06 404 GLY B N 1
ATOM 6627 C CA . GLY B 1 404 ? -9.016 33.469 23.766 1 98.06 404 GLY B CA 1
ATOM 6628 C C . GLY B 1 404 ? -10.117 33.562 22.734 1 98.06 404 GLY B C 1
ATOM 6629 O O . GLY B 1 404 ? -10.344 34.625 22.141 1 98.06 404 GLY B O 1
ATOM 6630 N N . LEU B 1 405 ? -10.711 32.469 22.453 1 97.81 405 LEU B N 1
ATOM 6631 C CA . LEU B 1 405 ? -11.828 32.375 21.516 1 97.81 405 LEU B CA 1
ATOM 6632 C C . LEU B 1 405 ? -13.156 32.281 22.25 1 97.81 405 LEU B C 1
ATOM 6634 O O . LEU B 1 405 ? -13.211 32.438 23.469 1 97.81 405 LEU B O 1
ATOM 6638 N N . LYS B 1 406 ? -14.219 32.188 21.531 1 91.75 406 LYS B N 1
ATOM 6639 C CA . LYS B 1 406 ? -15.547 32.188 22.141 1 91.75 406 LYS B CA 1
ATOM 6640 C C . LYS B 1 406 ? -16.094 30.781 22.266 1 91.75 406 LYS B C 1
ATOM 6642 O O . LYS B 1 406 ? -15.789 29.906 21.453 1 91.75 406 LYS B O 1
#

Nearest PDB structures (foldseek):
  6la0-assembly2_B  TM=7.582E-01  e=5.719E-16  Aspergillus oryzae
  6i1a-assembly1_B  TM=7.732E-01  e=6.073E-15  Aspergillus niger
  2pf0-assembly1_A  TM=7.324E-01  e=2.656E-15  Candida albicans
  2pbo-assembly1_A  TM=7.453E-01  e=6.834E-15  Candida albicans
  3n9k-assembly1_A  TM=6.968E-01  e=7.691E-15  Candida albicans

InterPro domains:
  IPR001547 Glycoside hydrolase, family 5 [PF00150] (88-332)
  IPR017853 Glycoside hydrolase superfamily [SSF51445] (32-335)
  IPR018087 Glycoside hydrolase, family 5, conserved site [PS00659] (205-214)
  IPR050386 Glycosyl Hydrolase 5 (Cellulase A) [PTHR31297] (29-338)